Protein AF-A0A844MCK4-F1 (afdb_monomer)

Radius of gyration: 38.56 Å; Cα contacts (8 Å, |Δi|>4): 1643; chains: 1; bounding box: 99×85×117 Å

Secondary structure (DSSP, 8-state):
--HHHHHHHHHHHH-SS-SSSB-HHHHHHHHHHTT--HHHHHHHHHHH-SS-SSSB-HHHHTTTTHHHHHHHHHTS--S-------HHHHHHHHHHTT--HHHHHHHHHHHHHHHHH-SPP-SS-STTTS------HHHHHHHHTTTT--EEEETTTEEEEEEEEEETTEEEEEEEEE-TTS-EEEEEEETTSSEEEEEESSS--SS-EEEEEE-TTS-EEEEEEETTEEEEEEEES--TTHHHHHHHHHH-PBPPHHHHHHHHHHS-SS--SS-----TTSEEETTTTEEHHHHHHHHHTT--SHHHHHHHH--STTTSTTHHHHHHHTT---EEEEEEEEEEEEETTEEEEEEEESSSPPPPPPTT-EEEEEEEETTEEEEEEEEB-SPTT--S-EEEEEE--TT-HHHHHHHHT--TT--EEEEPPB-S----S-S-EEEEEEGGGGHHHHHHHHHHHHTT--S-EEEEEEESSGGG-TTHHHHHHHHHH-TTEEEEEEEGGGT----HHHHHHHS---TT-EEEEES-HHHHHHHHHHHHHTT--GGGEEE------SSTTS-----------S-TT--PPEES-SB----S-HHHHHHHHHHHHHHHTT-HHHHHHHHHHHHHHHHHHS-----HHHHHHHHHHHHHT-TT-GGGGGGGGPEEEEETT--SHHHHHHHHHHHHHHHHGGGS---EEEEE-TTTTEEE-SSBSS-B-EEE-TTS-EEE-GGGHHHHHHHHHTT---SS--TTPBPPEEEEETTSPPEEEPPPGGG--EEE---SS-GGGGGG--EEES--EE-SEEEEETTEEEE--EE---BHHIIIIIITT-TTTT--HHHHHHHHT---S-GGG-HHHHHHHHHHHHHHHHHHHTT---B-HHHHHHHHHHHHHHHHHTT-PPP--HHHHS-SSSGGGSGGGG------EESSEEEE---TT--S--TT--TT-S--

Foldseek 3Di:
DALLVLLVVQQVVQPPVPPQWHALVSQQVVCVVVVDDSVRSVVLQVLLPPVPPRTHHSCSLCPLARVVSRVVVVPFDPDDDDDDDPLVRQLVVVVVVVDDNVRSVVVSVVVVVCVVPPDDDDDDDVCVPVPDDDDPPVRVCVVCVSVVAQWDRRRSFAIKGWDWDDDVNATKIWIWGQGSVRWIKIWIAGPVRQKIKIATPPDDQPDWDWAKDADPVRWIWIFTHDVQWTGMIITGGDDPQPVVVVVSNSVRDHQFLQQSLCCNQPVHRDPDLDPPQDDQCDALAPVQSQGLVNLVVVVVVVQLDPVSSCVVRVGCVQPNLSVLVSCSSSVNNAWAWKFFPDWADLDPQKIKT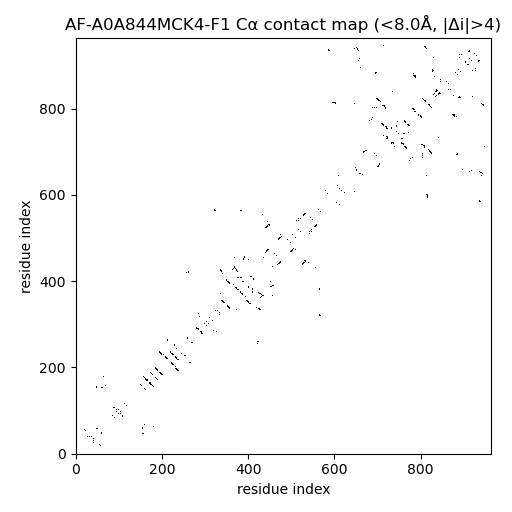WIDGDPDWADWAFQFWWKWKWWQAPNDTFIDTFTFLAATPDTPTTMGMARQDVPARVSCCCNPPDDRNTGMIMGHTDDDLGDDDLFAEEEEEEQSQCSSVNRVLNHCLVVVRQHAYEYEYEYQAPSSPSCVVVLVVSCVSHVSYYYDYANVNVPRDDALVNCLVVPADDPRYAYEYTYPPVSVVRVVVSCVSSVDDPVRYHYDDDDPPDSRRNDDDADPPPLCPVVPDQDFDFDDALFDDAQPALLVQLLSLLCSLCVVNVNNVVSVVVNVVQVVCCVVPVGDDDDPSSVLSQQLVQLCLAQLDLQNLCSNQEAEAEAQVDDDPVSVQVVVLVVLLVQCVLQSGGWYKYWYHLPFQKAWLDQWQWAFAWDQDPVRDIAAWLVHPVVNVVQVVLPDDDPDDHNGHTFFTWMDTDPDDIDTHHRPPVSWDKFFWDFPPARCSSVVRDIDTFWGKGQQKWFCHSSTITRMIITDGEALCCCLVPQCCDPSTVNCQVVQLVSVVHDPPDCVSVSSLVSSVRSSNRSVVRSVVSSHDYHYLQVSLVSSVVSCVVCVVSVHARAHDLVSNQRPHPRVVHPSNPDDGHHIRGPRHMHGHDNPPDPDDPPDDDPPDPDD

Solvent-accessible surface area (backbone atoms only — not comparable to full-atom values): 53620 Å² total; per-residue (Å²): 131,55,44,68,60,51,51,51,54,53,50,56,68,39,24,78,86,65,79,70,42,35,40,65,84,42,47,41,60,56,38,42,75,73,69,44,52,72,71,58,38,52,53,36,50,60,58,20,25,81,86,70,77,74,42,31,40,69,69,40,52,46,57,66,34,63,76,55,42,45,57,54,61,69,71,51,79,86,68,91,74,90,74,92,73,54,70,67,57,58,39,49,53,37,38,74,71,71,36,53,68,72,58,32,52,52,51,50,52,47,53,53,49,40,74,75,68,48,80,84,86,82,77,88,57,74,73,70,68,72,76,63,90,82,60,54,74,68,48,47,46,65,74,44,47,70,80,75,42,62,64,45,81,41,41,66,60,30,41,38,34,63,44,81,51,68,52,98,85,37,62,19,44,37,38,37,39,41,30,60,86,76,48,37,39,42,36,38,34,31,76,85,57,45,39,40,38,39,35,48,74,81,60,86,74,91,79,54,53,76,47,61,25,73,50,96,89,71,31,36,38,38,42,31,24,49,92,47,21,56,50,31,42,38,37,38,44,90,62,85,54,52,62,59,54,52,48,49,45,72,66,66,53,61,53,54,56,37,39,55,41,39,23,47,76,72,61,33,73,68,86,71,78,85,77,77,69,59,59,53,84,32,69,45,20,87,86,60,63,41,22,41,35,56,54,48,54,41,38,77,73,72,44,80,47,68,70,60,47,27,75,76,54,49,41,41,77,79,76,45,43,30,39,65,56,50,30,45,76,64,69,66,48,62,64,40,53,28,42,50,77,46,79,44,80,61,55,88,52,29,35,37,40,30,36,33,53,75,90,55,82,61,65,60,38,61,28,31,19,24,29,42,39,33,36,60,57,96,89,37,83,46,45,40,80,46,43,26,37,44,42,40,68,45,60,81,55,51,30,34,66,45,62,46,40,96,86,35,74,60,43,34,39,54,71,76,67,54,51,61,49,43,55,35,30,30,34,64,62,41,77,85,53,53,77,80,70,82,48,34,35,42,34,42,20,27,61,77,31,39,33,36,54,50,2,36,52,47,28,37,59,75,68,68,54,76,51,44,36,36,38,43,38,37,27,64,44,76,78,63,51,67,59,50,73,56,52,56,51,52,31,74,76,34,83,41,41,47,74,47,84,22,32,40,75,81,71,51,62,87,48,46,70,52,38,35,71,76,58,60,61,52,103,62,48,35,37,38,38,27,24,53,61,75,54,45,54,51,49,50,54,22,40,49,75,30,63,42,56,72,93,36,52,48,69,52,89,61,73,90,80,48,62,60,50,59,67,85,84,72,74,87,68,66,82,54,52,64,65,88,83,76,74,75,53,74,52,95,59,71,46,69,69,84,70,87,45,40,66,64,35,30,51,51,41,46,49,50,55,23,48,76,70,72,38,59,81,55,33,61,64,52,47,53,54,43,50,52,36,29,74,75,70,74,45,74,81,76,51,71,67,57,48,47,50,42,57,30,46,10,44,58,39,34,29,60,54,50,70,38,60,52,27,86,69,52,41,72,41,89,40,51,83,58,86,47,66,67,58,48,50,55,52,50,52,53,44,46,46,60,27,33,48,88,29,59,53,38,34,32,35,41,37,35,29,55,86,51,53,55,42,44,72,40,59,38,68,68,46,44,29,14,43,80,42,98,88,71,49,67,46,27,29,53,81,27,30,69,61,36,53,50,43,44,72,74,67,53,84,70,99,72,87,55,62,74,38,74,46,56,47,38,34,28,52,57,92,50,82,69,45,76,42,78,69,65,69,93,61,60,57,63,42,65,34,37,36,102,86,40,77,70,45,44,77,68,69,45,64,46,69,58,59,51,30,41,29,35,34,29,39,39,43,44,53,42,58,25,38,33,39,32,33,48,60,42,44,33,52,59,46,23,58,37,49,36,38,32,81,72,34,55,41,41,40,67,60,45,22,58,78,70,68,48,63,76,88,48,78,88,68,41,37,64,60,54,28,44,50,53,41,31,48,15,46,49,49,22,31,56,75,66,55,30,54,66,38,50,62,57,62,41,35,50,46,30,50,52,37,49,51,56,36,45,75,49,68,40,87,71,47,21,37,62,82,57,57,42,53,96,65,69,36,87,82,29,77,53,58,85,58,88,47,57,74,54,45,40,55,31,23,71,19,37,60,79,65,86,87,62,84,75,87,71,82,86,68,73,89,87,61,87,83,130

pLDDT: mean 80.57, std 17.82, range [22.12, 98.69]

Mean predicted aligned error: 19.84 Å

Structure (mmCIF, N/CA/C/O backbone):
data_AF-A0A844MCK4-F1
#
_entry.id   AF-A0A844MCK4-F1
#
loop_
_atom_site.group_PDB
_atom_site.id
_atom_site.type_symbol
_atom_site.label_atom_id
_atom_site.label_alt_id
_atom_site.label_comp_id
_atom_site.label_asym_id
_atom_site.label_entity_id
_atom_site.label_seq_id
_atom_site.pdbx_PDB_ins_code
_atom_site.Cartn_x
_atom_site.Cartn_y
_atom_site.Cartn_z
_atom_site.occupancy
_atom_site.B_iso_or_equiv
_atom_site.auth_seq_id
_atom_site.auth_comp_id
_atom_site.auth_asym_id
_atom_site.auth_atom_id
_atom_site.pdbx_PDB_model_num
ATOM 1 N N . MET A 1 1 ? 51.499 27.190 49.658 1.00 63.44 1 MET A N 1
ATOM 2 C CA . MET A 1 1 ? 51.942 26.399 48.491 1.00 63.44 1 MET A CA 1
ATOM 3 C C . MET A 1 1 ? 51.775 27.274 47.259 1.00 63.44 1 MET A C 1
ATOM 5 O O . MET A 1 1 ? 50.725 27.896 47.158 1.00 63.44 1 MET A O 1
ATOM 9 N N . ASN A 1 2 ? 52.789 27.421 46.400 1.00 70.19 2 ASN A N 1
ATOM 10 C CA . ASN A 1 2 ? 52.636 28.181 45.146 1.00 70.19 2 ASN A CA 1
ATOM 11 C C . ASN A 1 2 ? 52.015 27.294 44.039 1.00 70.19 2 ASN A C 1
ATOM 13 O O . ASN A 1 2 ? 51.990 26.071 44.185 1.00 70.19 2 ASN A O 1
ATOM 17 N N . ALA A 1 3 ? 51.492 27.885 42.956 1.00 74.00 3 ALA A N 1
ATOM 18 C CA . ALA A 1 3 ? 50.777 27.135 41.914 1.00 74.00 3 ALA A CA 1
ATOM 19 C C . ALA A 1 3 ? 51.604 26.016 41.278 1.00 74.00 3 ALA A C 1
ATOM 21 O O . ALA A 1 3 ? 51.108 24.902 41.124 1.00 74.00 3 ALA A O 1
ATOM 22 N N . ARG A 1 4 ? 52.876 26.289 40.969 1.00 80.44 4 ARG A N 1
ATOM 23 C CA . ARG A 1 4 ? 53.763 25.300 40.351 1.00 80.44 4 ARG A CA 1
ATOM 24 C C . ARG A 1 4 ? 54.055 24.134 41.294 1.00 80.44 4 ARG A C 1
ATOM 26 O O . ARG A 1 4 ? 54.036 22.996 40.858 1.00 80.44 4 ARG A O 1
ATOM 33 N N . GLN A 1 5 ? 54.233 24.389 42.593 1.00 79.56 5 GLN A N 1
ATOM 34 C CA . GLN A 1 5 ? 54.377 23.337 43.608 1.00 79.56 5 GLN A CA 1
ATOM 35 C C . GLN A 1 5 ? 53.115 22.480 43.725 1.00 79.56 5 GLN A C 1
ATOM 37 O O . GLN A 1 5 ? 53.225 21.263 43.809 1.00 79.56 5 GLN A O 1
ATOM 42 N N . PHE A 1 6 ? 51.925 23.089 43.713 1.00 82.44 6 PHE A N 1
ATOM 43 C CA . PHE A 1 6 ? 50.670 22.335 43.737 1.00 82.44 6 PHE A CA 1
ATOM 44 C C . PHE A 1 6 ? 50.507 21.459 42.493 1.00 82.44 6 PHE A C 1
ATOM 46 O O . PHE A 1 6 ? 50.196 20.276 42.611 1.00 82.44 6 PHE A O 1
ATOM 53 N N . ALA A 1 7 ? 50.759 22.026 41.311 1.00 83.38 7 ALA A N 1
ATOM 54 C CA . ALA A 1 7 ? 50.686 21.296 40.055 1.00 83.38 7 ALA A CA 1
ATOM 55 C C . ALA A 1 7 ? 51.717 20.166 39.993 1.00 83.38 7 ALA A C 1
ATOM 57 O O . ALA A 1 7 ? 51.376 19.068 39.572 1.00 83.38 7 ALA A O 1
ATOM 58 N N . GLN A 1 8 ? 52.940 20.394 40.480 1.00 85.38 8 GLN A N 1
ATOM 59 C CA . GLN A 1 8 ? 53.979 19.366 40.550 1.00 85.38 8 GLN A CA 1
ATOM 60 C C . GLN A 1 8 ? 53.566 18.208 41.459 1.00 85.38 8 GLN A C 1
ATOM 62 O O . GLN A 1 8 ? 53.762 17.053 41.102 1.00 85.38 8 GLN A O 1
ATOM 67 N N . LEU A 1 9 ? 52.975 18.508 42.618 1.00 82.75 9 LEU A N 1
ATOM 68 C CA . LEU A 1 9 ? 52.484 17.490 43.544 1.00 82.75 9 LEU A CA 1
ATOM 69 C C . LEU A 1 9 ? 51.310 16.700 42.951 1.00 82.75 9 LEU A C 1
ATOM 71 O O . LEU A 1 9 ? 51.235 15.492 43.146 1.00 82.75 9 LEU A O 1
ATOM 75 N N . ARG A 1 10 ? 50.415 17.358 42.203 1.00 84.81 10 ARG A N 1
ATOM 76 C CA . ARG A 1 10 ? 49.338 16.685 41.459 1.00 84.81 10 ARG A CA 1
ATOM 77 C C . ARG A 1 10 ? 49.879 15.807 40.334 1.00 84.81 10 ARG A C 1
ATOM 79 O O . ARG A 1 10 ? 49.448 14.670 40.230 1.00 84.81 10 ARG A O 1
ATOM 86 N N . PHE A 1 11 ? 50.839 16.300 39.555 1.00 86.81 11 PHE A N 1
ATOM 87 C CA . PHE A 1 11 ? 51.502 15.535 38.500 1.00 86.81 11 PHE A CA 1
ATOM 88 C C . PHE A 1 11 ? 52.180 14.282 39.066 1.00 86.81 11 PHE A C 1
ATOM 90 O O . PHE A 1 11 ? 51.922 13.179 38.610 1.00 86.81 11 PHE A O 1
ATOM 97 N N . GLN A 1 12 ? 52.955 14.431 40.143 1.00 84.19 12 GLN A N 1
ATOM 98 C CA . GLN A 1 12 ? 53.623 13.316 40.827 1.00 84.19 12 GLN A CA 1
ATOM 99 C C . GLN A 1 12 ? 52.661 12.318 41.481 1.00 84.19 12 GLN A C 1
ATOM 101 O O . GLN A 1 12 ? 53.048 11.183 41.733 1.00 84.19 12 GLN A O 1
ATOM 106 N N . ALA A 1 13 ? 51.443 12.740 41.826 1.00 81.50 13 ALA A N 1
ATOM 107 C CA . ALA A 1 13 ? 50.424 11.835 42.348 1.00 81.50 13 ALA A CA 1
ATOM 108 C C . ALA A 1 13 ? 49.783 10.979 41.242 1.00 81.50 13 ALA A C 1
ATOM 110 O O . ALA A 1 13 ? 49.217 9.935 41.555 1.00 81.50 13 ALA A O 1
ATOM 111 N N . LEU A 1 14 ? 49.855 11.431 39.986 1.00 83.38 14 LEU A N 1
ATOM 112 C CA . LEU A 1 14 ? 49.343 10.725 38.812 1.00 83.38 14 LEU A CA 1
ATOM 113 C C . LEU A 1 14 ? 50.411 9.851 38.150 1.00 83.38 14 LEU A C 1
ATOM 115 O O . LEU A 1 14 ? 50.079 8.765 37.705 1.00 83.38 14 LEU A O 1
ATOM 119 N N . ASP A 1 15 ? 51.666 10.299 38.139 1.00 87.19 15 ASP A N 1
ATOM 120 C CA . ASP A 1 15 ? 52.849 9.545 37.699 1.00 87.19 15 ASP A CA 1
ATOM 121 C C . ASP A 1 15 ? 53.188 8.446 38.732 1.00 87.19 15 ASP A C 1
ATOM 123 O O . ASP A 1 15 ? 53.994 8.629 39.657 1.00 87.19 15 ASP A O 1
ATOM 127 N N . LEU A 1 16 ? 52.474 7.320 38.638 1.00 82.62 16 LEU A N 1
ATOM 128 C CA . LEU A 1 16 ? 52.528 6.204 39.582 1.00 82.62 16 LEU A CA 1
ATOM 129 C C . LEU A 1 16 ? 53.848 5.442 39.461 1.00 82.62 16 LEU A C 1
ATOM 131 O O . LEU A 1 16 ? 54.379 4.969 40.477 1.00 82.62 16 LEU A O 1
ATOM 135 N N . ASP A 1 17 ? 54.371 5.311 38.244 1.00 85.25 17 ASP A N 1
ATOM 136 C CA . ASP A 1 17 ? 55.620 4.603 37.970 1.00 85.25 17 ASP A CA 1
ATOM 137 C C . ASP A 1 17 ? 56.872 5.493 38.086 1.00 85.25 17 ASP A C 1
ATOM 139 O O . ASP A 1 17 ? 57.994 4.976 38.177 1.00 85.25 17 ASP A O 1
ATOM 143 N N . ARG A 1 18 ? 56.677 6.812 38.232 1.00 84.50 18 ARG A N 1
ATOM 144 C CA . ARG A 1 18 ? 57.714 7.849 38.353 1.00 84.50 18 ARG A CA 1
ATOM 145 C C . ARG A 1 18 ? 58.576 7.980 37.102 1.00 84.50 18 ARG A C 1
ATOM 147 O O . ARG A 1 18 ? 59.763 8.321 37.208 1.00 84.50 18 ARG A O 1
ATOM 154 N N . SER A 1 19 ? 58.012 7.692 35.938 1.00 86.06 19 SER A N 1
ATOM 155 C CA . SER A 1 19 ? 58.661 7.853 34.639 1.00 86.06 19 SER A CA 1
ATOM 156 C C . SER A 1 19 ? 58.881 9.323 34.271 1.00 86.06 19 SER A C 1
ATOM 158 O O . SER A 1 19 ? 59.739 9.622 33.434 1.00 86.06 19 SER A O 1
ATOM 160 N N . GLY A 1 20 ? 58.183 10.253 34.931 1.00 86.62 20 GLY A N 1
ATOM 161 C CA . GLY A 1 20 ? 58.229 11.684 34.639 1.00 86.62 20 GLY A CA 1
ATOM 162 C C . GLY A 1 20 ? 57.305 12.106 33.497 1.00 86.62 20 GLY A C 1
ATOM 163 O O . GLY A 1 20 ? 57.340 13.274 33.108 1.00 86.62 20 GLY A O 1
ATOM 164 N N . CYS A 1 21 ? 56.496 11.184 32.983 1.00 89.25 21 CYS A N 1
ATOM 165 C CA . CYS A 1 21 ? 55.412 11.410 32.033 1.00 89.25 21 CYS A CA 1
ATOM 166 C C . CYS A 1 21 ? 54.172 10.677 32.560 1.00 89.25 21 CYS A C 1
ATOM 168 O O . CYS A 1 21 ? 54.317 9.698 33.274 1.00 89.25 21 CYS A O 1
ATOM 170 N N . ILE A 1 22 ? 52.971 11.141 32.225 1.00 89.00 22 ILE A N 1
ATOM 171 C CA . ILE A 1 22 ? 51.726 10.458 32.589 1.00 89.00 22 ILE A CA 1
ATOM 172 C C . ILE A 1 22 ? 51.227 9.699 31.365 1.00 89.00 22 ILE A C 1
ATOM 174 O O . ILE A 1 22 ? 50.930 10.313 30.333 1.00 89.00 22 ILE A O 1
ATOM 178 N N . ASP A 1 23 ? 51.114 8.381 31.471 1.00 87.94 23 ASP A N 1
ATOM 179 C CA . ASP A 1 23 ? 50.554 7.551 30.406 1.00 87.94 23 ASP A CA 1
ATOM 180 C C . ASP A 1 23 ? 49.027 7.361 30.529 1.00 87.94 23 ASP A C 1
ATOM 182 O O . ASP A 1 23 ? 48.354 7.838 31.452 1.00 87.94 23 ASP A O 1
ATOM 186 N N . ALA A 1 24 ? 48.438 6.664 29.553 1.00 85.19 24 ALA A N 1
ATOM 187 C CA . ALA A 1 24 ? 47.007 6.386 29.565 1.00 85.19 24 ALA A CA 1
ATOM 188 C C . ALA A 1 24 ? 46.578 5.533 30.772 1.00 85.19 24 ALA A C 1
ATOM 190 O O . ALA A 1 24 ? 45.498 5.768 31.311 1.00 85.19 24 ALA A O 1
ATOM 191 N N . ALA A 1 25 ? 47.384 4.556 31.196 1.00 83.06 25 ALA A N 1
ATOM 192 C CA . ALA A 1 25 ? 47.069 3.671 32.317 1.00 83.06 25 ALA A CA 1
ATOM 193 C C . ALA A 1 25 ? 47.100 4.409 33.664 1.00 83.06 25 ALA A C 1
ATOM 195 O O . ALA A 1 25 ? 46.375 4.027 34.584 1.00 83.06 25 ALA A O 1
ATOM 196 N N . GLU A 1 26 ? 47.885 5.477 33.756 1.00 86.06 26 GLU A N 1
ATOM 197 C CA . GLU A 1 26 ? 48.001 6.354 34.917 1.00 86.06 26 GLU A CA 1
ATOM 198 C C . GLU A 1 26 ? 46.893 7.413 34.981 1.00 86.06 26 GLU A C 1
ATOM 200 O O . GLU A 1 26 ? 46.287 7.621 36.036 1.00 86.06 26 GLU A O 1
ATOM 205 N N . LEU A 1 27 ? 46.560 8.056 33.855 1.00 83.50 27 LEU A N 1
ATOM 206 C CA . LEU A 1 27 ? 45.554 9.125 33.842 1.00 83.50 27 LEU A CA 1
ATOM 207 C C . LEU A 1 27 ? 44.109 8.609 33.817 1.00 83.50 27 LEU A C 1
ATOM 209 O O . LEU A 1 27 ? 43.220 9.253 34.383 1.00 83.50 27 LEU A O 1
ATOM 213 N N . LEU A 1 28 ? 43.845 7.472 33.160 1.00 79.25 28 LEU A N 1
ATOM 214 C CA . LEU A 1 28 ? 42.491 6.917 33.023 1.00 79.25 28 LEU A CA 1
ATOM 215 C C . LEU A 1 28 ? 41.800 6.720 34.380 1.00 79.25 28 LEU A C 1
ATOM 217 O O . LEU A 1 28 ? 40.703 7.254 34.542 1.00 79.25 28 LEU A O 1
ATOM 221 N N . PRO A 1 29 ? 42.400 6.023 35.366 1.00 77.69 29 PRO A N 1
ATOM 222 C CA . PRO A 1 29 ? 41.779 5.834 36.675 1.00 77.69 29 PRO A CA 1
ATOM 223 C C . PRO A 1 29 ? 41.423 7.157 37.357 1.00 77.69 29 PRO A C 1
ATOM 225 O O . PRO A 1 29 ? 40.321 7.298 37.876 1.00 77.69 29 PRO A O 1
ATOM 228 N N . TYR A 1 30 ? 42.305 8.158 37.282 1.00 81.12 30 TYR A N 1
ATOM 229 C CA . TYR A 1 30 ? 42.057 9.477 37.861 1.00 81.12 30 TYR A CA 1
ATOM 230 C C . TYR A 1 30 ? 40.859 10.190 37.226 1.00 81.12 30 TYR A C 1
ATOM 232 O O . TYR A 1 30 ? 40.024 10.760 37.927 1.00 81.12 30 TYR A O 1
ATOM 240 N N . LEU A 1 31 ? 40.747 10.154 35.898 1.00 77.06 31 LEU A N 1
ATOM 241 C CA . LEU A 1 31 ? 39.616 10.764 35.200 1.00 77.06 31 LEU A CA 1
ATOM 242 C C . LEU A 1 31 ? 38.311 10.008 35.485 1.00 77.06 31 LEU A C 1
ATOM 244 O O . LEU A 1 31 ? 37.279 10.645 35.704 1.00 77.06 31 LEU A O 1
ATOM 248 N N . LEU A 1 32 ? 38.353 8.676 35.558 1.00 66.50 32 LEU A N 1
ATOM 249 C CA . LEU A 1 32 ? 37.201 7.857 35.946 1.00 66.50 32 LEU A CA 1
ATOM 250 C C . LEU A 1 32 ? 36.732 8.172 37.377 1.00 66.50 32 LEU A C 1
ATOM 252 O O . LEU A 1 32 ? 35.530 8.332 37.596 1.00 66.50 32 LEU A O 1
ATOM 256 N N . ASP A 1 33 ? 37.657 8.349 38.324 1.00 65.50 33 ASP A N 1
ATOM 257 C CA . ASP A 1 33 ? 37.354 8.739 39.711 1.00 65.50 33 ASP A CA 1
ATOM 258 C C . ASP A 1 33 ? 36.706 10.130 39.800 1.00 65.50 33 ASP A C 1
ATOM 260 O O . ASP A 1 33 ? 35.833 10.373 40.636 1.00 65.50 33 ASP A O 1
ATOM 264 N N . LEU A 1 34 ? 37.067 11.043 38.894 1.00 62.84 34 LEU A N 1
ATOM 265 C CA . LEU A 1 34 ? 36.413 12.349 38.749 1.00 62.84 34 LEU A CA 1
ATOM 266 C C . LEU A 1 34 ? 35.061 12.281 38.016 1.00 62.84 34 LEU A C 1
ATOM 268 O O . LEU A 1 34 ? 34.398 13.308 37.842 1.00 62.84 34 LEU A O 1
ATOM 272 N N . GLY A 1 35 ? 34.628 11.084 37.615 1.00 56.97 35 GLY A N 1
ATOM 273 C CA . GLY A 1 35 ? 33.343 10.824 36.972 1.00 56.97 35 GLY A CA 1
ATOM 274 C C . GLY A 1 35 ? 33.342 10.979 35.450 1.00 56.97 35 GLY A C 1
ATOM 275 O O . GLY A 1 35 ? 32.261 11.061 34.863 1.00 56.97 35 GLY A O 1
ATOM 276 N N . TYR A 1 36 ? 34.511 11.030 34.805 1.00 63.94 36 TYR A N 1
ATOM 277 C CA . TYR A 1 36 ? 34.618 10.942 33.345 1.00 63.94 36 TYR A CA 1
ATOM 278 C C . TYR A 1 36 ? 34.457 9.490 32.885 1.00 63.94 36 TYR A C 1
ATOM 280 O O . TYR A 1 36 ? 34.676 8.555 33.648 1.00 63.94 36 TYR A O 1
ATOM 288 N N . SER A 1 37 ? 34.050 9.280 31.634 1.00 62.41 37 SER A N 1
ATOM 289 C CA . SER A 1 37 ? 34.012 7.942 31.033 1.00 62.41 37 SER A CA 1
ATOM 290 C C . SER A 1 37 ? 35.331 7.597 30.328 1.00 62.41 37 SER A C 1
ATOM 292 O O . SER A 1 37 ? 36.200 8.454 30.160 1.00 62.41 37 SER A O 1
ATOM 294 N N . TYR A 1 38 ? 35.468 6.347 29.877 1.00 69.69 38 TYR A N 1
ATOM 295 C CA . TYR A 1 38 ? 36.666 5.875 29.179 1.00 69.69 38 TYR A CA 1
ATOM 296 C C . TYR A 1 38 ? 36.974 6.684 27.902 1.00 69.69 38 TYR A C 1
ATOM 298 O O . TYR A 1 38 ? 38.104 7.138 27.732 1.00 69.69 38 TYR A O 1
ATOM 306 N N . ASP A 1 39 ? 35.981 6.947 27.042 1.00 64.75 39 ASP A N 1
ATOM 307 C CA . ASP A 1 39 ? 36.217 7.692 25.788 1.00 64.75 39 ASP A CA 1
ATOM 308 C C . ASP A 1 39 ? 36.525 9.175 26.047 1.00 64.75 39 ASP A C 1
ATOM 310 O O . ASP A 1 39 ? 37.334 9.791 25.345 1.00 64.75 39 ASP A O 1
ATOM 314 N N . ASP A 1 40 ? 35.903 9.759 27.080 1.00 66.88 40 ASP A N 1
ATOM 315 C CA . ASP A 1 40 ? 36.180 11.145 27.467 1.00 66.88 40 ASP A CA 1
ATOM 316 C C . ASP A 1 40 ? 37.630 11.270 27.946 1.00 66.88 40 ASP A C 1
ATOM 318 O O . ASP A 1 40 ? 38.325 12.218 27.582 1.00 66.88 40 ASP A O 1
ATOM 322 N N . ALA A 1 41 ? 38.102 10.284 28.713 1.00 76.50 41 ALA A N 1
ATOM 323 C CA . ALA A 1 41 ? 39.477 10.212 29.176 1.00 76.50 41 ALA A CA 1
ATOM 324 C C . ALA A 1 41 ? 40.474 10.034 28.021 1.00 76.50 41 ALA A C 1
ATOM 326 O O . ALA A 1 41 ? 41.491 10.725 27.997 1.00 76.50 41 ALA A O 1
ATOM 327 N N . GLN A 1 42 ? 40.164 9.202 27.020 1.00 77.81 42 GLN A N 1
ATOM 328 C CA . GLN A 1 42 ? 40.984 9.085 25.805 1.00 77.81 42 GLN A CA 1
ATOM 329 C C . GLN A 1 42 ? 41.060 10.395 25.013 1.00 77.81 42 GLN A C 1
ATOM 331 O O . GLN A 1 42 ? 42.131 10.776 24.545 1.00 77.81 42 GLN A O 1
ATOM 336 N N . THR A 1 43 ? 39.947 11.120 24.900 1.00 77.06 43 THR A N 1
ATOM 337 C CA . THR A 1 43 ? 39.925 12.430 24.233 1.00 77.06 43 THR A CA 1
ATOM 338 C C . THR A 1 43 ? 40.780 13.448 24.989 1.00 77.06 43 THR A C 1
ATOM 340 O O . THR A 1 43 ? 41.508 14.226 24.381 1.00 77.06 43 THR A O 1
ATOM 343 N N . ILE A 1 44 ? 40.697 13.456 26.322 1.00 80.25 44 ILE A N 1
ATOM 344 C CA . ILE A 1 44 ? 41.498 14.337 27.183 1.00 80.25 44 ILE A CA 1
ATOM 345 C C . ILE A 1 44 ? 42.990 14.020 27.042 1.00 80.25 44 ILE A C 1
ATOM 347 O O . ILE A 1 44 ? 43.786 14.946 26.908 1.00 80.25 44 ILE A O 1
ATOM 351 N N . LEU A 1 45 ? 43.353 12.734 27.004 1.00 83.19 45 LEU A N 1
ATOM 352 C CA . LEU A 1 45 ? 44.721 12.279 26.749 1.00 83.19 45 LEU A CA 1
ATOM 353 C C . LEU A 1 45 ? 45.257 12.835 25.422 1.00 83.19 45 LEU A C 1
ATOM 355 O O . LEU A 1 45 ? 46.286 13.500 25.417 1.00 83.19 45 LEU A O 1
ATOM 359 N N . GLN A 1 46 ? 44.517 12.657 24.323 1.00 82.12 46 GLN A N 1
ATOM 360 C CA . GLN A 1 46 ? 44.904 13.165 22.997 1.00 82.12 46 GLN A CA 1
ATOM 361 C C . GLN A 1 46 ? 45.002 14.696 22.928 1.00 82.12 46 GLN A C 1
ATOM 363 O O . GLN A 1 46 ? 45.771 15.230 22.141 1.00 82.12 46 GLN A O 1
ATOM 368 N N . GLN A 1 47 ? 44.189 15.418 23.703 1.00 81.56 47 GLN A N 1
ATOM 369 C CA . GLN A 1 47 ? 44.225 16.885 23.744 1.00 81.56 47 GLN A CA 1
ATOM 370 C C . GLN A 1 47 ? 45.411 17.423 24.546 1.00 81.56 47 GLN A C 1
ATOM 372 O O . GLN A 1 47 ? 45.888 18.527 24.275 1.00 81.56 47 GLN A O 1
ATOM 377 N N . ALA A 1 48 ? 45.823 16.685 25.573 1.00 83.88 48 ALA A N 1
ATOM 378 C CA . ALA A 1 48 ? 46.926 17.058 26.440 1.00 83.88 48 ALA A CA 1
ATOM 379 C C . ALA A 1 48 ? 48.290 16.717 25.821 1.00 83.88 48 ALA A C 1
ATOM 381 O O . ALA A 1 48 ? 49.207 17.516 25.979 1.00 83.88 48 ALA A O 1
ATOM 382 N N . ASP A 1 49 ? 48.387 15.603 25.091 1.00 87.69 49 ASP A N 1
ATOM 383 C CA . ASP A 1 49 ? 49.565 15.197 24.313 1.00 87.69 49 ASP A CA 1
ATOM 384 C C . ASP A 1 49 ? 49.684 16.044 23.035 1.00 87.69 49 ASP A C 1
ATOM 386 O O . ASP A 1 49 ? 49.011 15.812 22.026 1.00 87.69 49 ASP A O 1
ATOM 390 N N . ARG A 1 50 ? 50.502 17.094 23.085 1.00 82.38 50 ARG A N 1
ATOM 391 C CA . ARG A 1 50 ? 50.611 18.076 21.995 1.00 82.38 50 ARG A CA 1
ATOM 392 C C . ARG A 1 50 ? 51.680 17.717 20.986 1.00 82.38 50 ARG A C 1
ATOM 394 O O . ARG A 1 50 ? 51.624 18.219 19.858 1.00 82.38 50 ARG A O 1
ATOM 401 N N . ASP A 1 51 ? 52.669 16.938 21.396 1.00 86.19 51 ASP A N 1
ATOM 402 C CA . ASP A 1 51 ? 53.754 16.492 20.534 1.00 86.19 51 ASP A CA 1
ATOM 403 C C . ASP A 1 51 ? 53.489 15.121 19.887 1.00 86.19 51 ASP A C 1
ATOM 405 O O . ASP A 1 51 ? 54.206 14.737 18.957 1.00 86.19 51 ASP A O 1
ATOM 409 N N . GLY A 1 52 ? 52.405 14.447 20.284 1.00 82.25 52 GLY A N 1
ATOM 410 C CA . GLY A 1 52 ? 51.969 13.159 19.753 1.00 82.25 52 GLY A CA 1
ATOM 411 C C . GLY A 1 52 ? 52.820 11.996 20.260 1.00 82.25 52 GLY A C 1
ATOM 412 O O . GLY A 1 52 ? 52.925 10.974 19.572 1.00 82.25 52 GLY A O 1
ATOM 413 N N . SER A 1 53 ? 53.481 12.160 21.406 1.00 86.00 53 SER A N 1
ATOM 414 C CA . SER A 1 53 ? 54.361 11.158 22.012 1.00 86.00 53 SER A CA 1
ATOM 415 C C . SER A 1 53 ? 53.606 9.965 22.605 1.00 86.00 53 SER A C 1
ATOM 417 O O . SER A 1 53 ? 54.203 8.904 22.811 1.00 86.00 53 SER A O 1
ATOM 419 N N . GLY A 1 54 ? 52.300 10.099 22.840 1.00 83.25 54 GLY A N 1
ATOM 420 C CA . GLY A 1 54 ? 51.450 9.119 23.512 1.00 83.25 54 GLY A CA 1
ATOM 421 C C . GLY A 1 54 ? 51.487 9.205 25.041 1.00 83.25 54 GLY A C 1
ATOM 422 O O . GLY A 1 54 ? 50.885 8.356 25.703 1.00 83.25 54 GLY A O 1
ATOM 423 N N . THR A 1 55 ? 52.175 10.200 25.604 1.00 88.44 55 THR A N 1
ATOM 424 C CA . THR A 1 55 ? 52.322 10.451 27.048 1.00 88.44 55 THR A CA 1
ATOM 425 C C . THR A 1 55 ? 52.222 11.948 27.335 1.00 88.44 55 THR A C 1
ATOM 427 O O . THR A 1 55 ? 52.432 12.738 26.429 1.00 88.44 55 THR A O 1
ATOM 430 N N . ILE A 1 56 ? 51.915 12.350 28.572 1.00 89.88 56 ILE A N 1
ATOM 431 C CA . ILE A 1 56 ? 51.796 13.769 28.953 1.00 89.88 56 ILE A CA 1
ATOM 432 C C . ILE A 1 56 ? 52.949 14.161 29.874 1.00 89.88 56 ILE A C 1
ATOM 434 O O . ILE A 1 56 ? 53.041 13.658 30.999 1.00 89.88 56 ILE A O 1
ATOM 438 N N . ASP A 1 57 ? 53.801 15.088 29.447 1.00 91.56 57 ASP A N 1
ATOM 439 C CA . ASP A 1 57 ? 54.854 15.633 30.309 1.00 91.56 57 ASP A CA 1
ATOM 440 C C . ASP A 1 57 ? 54.338 16.733 31.265 1.00 91.56 57 ASP A C 1
ATOM 442 O O . ASP A 1 57 ? 53.182 17.163 31.225 1.00 91.56 57 ASP A O 1
ATOM 446 N N . PHE A 1 58 ? 55.188 17.196 32.188 1.00 89.81 58 PHE A N 1
ATOM 447 C CA . PHE A 1 58 ? 54.781 18.215 33.162 1.00 89.81 58 PHE A CA 1
ATOM 448 C C . PHE A 1 58 ? 54.409 19.565 32.525 1.00 89.81 58 PHE A C 1
ATOM 450 O O . PHE A 1 58 ? 53.523 20.251 33.038 1.00 89.81 58 PHE A O 1
ATOM 457 N N . GLU A 1 59 ? 55.074 19.971 31.444 1.00 88.38 59 GLU A N 1
ATOM 458 C CA . GLU A 1 59 ? 54.814 21.251 30.778 1.00 88.38 59 GLU A CA 1
ATOM 459 C C . GLU A 1 59 ? 53.517 21.191 29.955 1.00 88.38 59 GLU A C 1
ATOM 461 O O . GLU A 1 59 ? 52.763 22.169 29.922 1.00 88.38 59 GLU A O 1
ATOM 466 N N . GLU A 1 60 ? 53.199 20.037 29.369 1.00 88.00 60 GLU A N 1
ATOM 467 C CA . GLU A 1 60 ? 51.902 19.733 28.760 1.00 88.00 60 GLU A CA 1
ATOM 468 C C . GLU A 1 60 ? 50.779 19.694 29.804 1.00 88.00 60 GLU A C 1
ATOM 470 O O . GLU A 1 60 ? 49.722 20.303 29.611 1.00 88.00 60 GLU A O 1
ATOM 475 N N . PHE A 1 61 ? 51.031 19.076 30.963 1.00 87.25 61 PHE A N 1
ATOM 476 C CA . PHE A 1 61 ? 50.079 18.970 32.073 1.00 87.25 61 PHE A CA 1
ATOM 477 C C . PHE A 1 61 ? 49.602 20.335 32.594 1.00 87.25 61 PHE A C 1
ATOM 479 O O . PHE A 1 61 ? 48.428 20.498 32.940 1.00 87.25 61 PHE A O 1
ATOM 486 N N . ILE A 1 62 ? 50.492 21.332 32.648 1.00 85.94 62 ILE A N 1
ATOM 487 C CA . ILE A 1 62 ? 50.180 22.685 33.146 1.00 85.94 62 ILE A CA 1
ATOM 488 C C . ILE A 1 62 ? 49.936 23.715 32.040 1.00 85.94 62 ILE A C 1
ATOM 490 O O . ILE A 1 62 ? 49.751 24.901 32.345 1.00 85.94 62 ILE A O 1
ATOM 494 N N . HIS A 1 63 ? 49.957 23.301 30.771 1.00 83.88 63 HIS A N 1
ATOM 495 C CA . HIS A 1 63 ? 49.980 24.217 29.639 1.00 83.88 63 HIS A CA 1
ATOM 496 C C . HIS A 1 63 ? 48.832 25.239 29.689 1.00 83.88 63 HIS A C 1
ATOM 498 O O . HIS A 1 63 ? 47.654 24.892 29.634 1.00 83.88 63 HIS A O 1
ATOM 504 N N . GLY A 1 64 ? 49.179 26.528 29.763 1.00 77.31 64 GLY A N 1
ATOM 505 C CA . GLY A 1 64 ? 48.210 27.629 29.767 1.00 77.31 64 GLY A CA 1
ATOM 506 C C . GLY A 1 64 ? 47.424 27.819 31.073 1.00 77.31 64 GLY A C 1
ATOM 507 O O . GLY A 1 64 ? 46.498 28.625 31.083 1.00 77.31 64 GLY A O 1
ATOM 508 N N . LEU A 1 65 ? 47.776 27.123 32.166 1.00 80.75 65 LEU A N 1
ATOM 509 C CA . LEU A 1 65 ? 47.042 27.152 33.446 1.00 80.75 65 LEU A CA 1
ATOM 510 C C . LEU A 1 65 ? 47.799 27.825 34.605 1.00 80.75 65 LEU A C 1
ATOM 512 O O . LEU A 1 65 ? 47.220 28.045 35.670 1.00 80.75 65 LEU A O 1
ATOM 516 N N . GLU A 1 66 ? 49.081 28.167 34.436 1.00 74.88 66 GLU A N 1
ATOM 517 C CA . GLU A 1 66 ? 49.954 28.624 35.535 1.00 74.88 66 GLU A CA 1
ATOM 518 C C . GLU A 1 66 ? 49.464 29.931 36.199 1.00 74.88 66 GLU A C 1
ATOM 520 O O . GLU A 1 66 ? 49.396 30.025 37.429 1.00 74.88 66 GLU A O 1
ATOM 525 N N . GLU A 1 67 ? 49.041 30.931 35.418 1.00 71.50 67 GLU A N 1
ATOM 526 C CA . GLU A 1 67 ? 48.476 32.183 35.955 1.00 71.50 67 GLU A CA 1
ATOM 527 C C . GLU A 1 67 ? 47.101 31.971 36.614 1.00 71.50 67 GLU A C 1
ATOM 529 O O . GLU A 1 67 ? 46.782 32.596 37.632 1.00 71.50 67 GLU A O 1
ATOM 534 N N . HIS A 1 68 ? 46.298 31.042 36.087 1.00 77.81 68 HIS A N 1
ATOM 535 C CA . HIS A 1 68 ? 44.966 30.717 36.604 1.00 77.81 68 HIS A CA 1
ATOM 536 C C . HIS A 1 68 ? 45.010 29.975 37.935 1.00 77.81 68 HIS A C 1
ATOM 538 O O . HIS A 1 68 ? 44.249 30.305 38.848 1.00 77.81 68 HIS A O 1
ATOM 544 N N . LEU A 1 69 ? 45.926 29.013 38.070 1.00 76.44 69 LEU A N 1
ATOM 545 C CA . LEU A 1 69 ? 46.144 28.253 39.301 1.00 76.44 69 LEU A CA 1
ATOM 546 C C . LEU A 1 69 ? 46.504 29.175 40.462 1.00 76.44 69 LEU A C 1
ATOM 548 O O . LEU A 1 69 ? 45.975 29.007 41.557 1.00 76.44 69 LEU A O 1
ATOM 552 N N . ASN A 1 70 ? 47.352 30.180 40.227 1.00 76.38 70 ASN A N 1
ATOM 553 C CA . ASN A 1 70 ? 47.721 31.147 41.262 1.00 76.38 70 ASN A CA 1
ATOM 554 C C . ASN A 1 70 ? 46.502 31.911 41.794 1.00 76.38 70 ASN A C 1
ATOM 556 O O . ASN A 1 70 ? 46.388 32.119 43.001 1.00 76.38 70 ASN A O 1
ATOM 560 N N . LYS A 1 71 ? 45.573 32.292 40.910 1.00 74.38 71 LYS A N 1
ATOM 561 C CA . LYS A 1 71 ? 44.343 32.993 41.290 1.00 74.38 71 LYS A CA 1
ATOM 562 C C . LYS A 1 71 ? 43.375 32.085 42.052 1.00 74.38 71 LYS A C 1
ATOM 564 O O . LYS A 1 71 ? 42.874 32.487 43.093 1.00 74.38 71 LYS A O 1
ATOM 569 N N . ILE A 1 72 ? 43.147 30.860 41.573 1.00 74.81 72 ILE A N 1
ATOM 570 C CA . ILE A 1 72 ? 42.233 29.905 42.224 1.00 74.81 72 ILE A CA 1
ATOM 571 C C . ILE A 1 72 ? 42.756 29.492 43.601 1.00 74.81 72 ILE A C 1
ATOM 573 O O . ILE A 1 72 ? 41.997 29.490 44.563 1.00 74.81 72 ILE A O 1
ATOM 577 N N . LEU A 1 73 ? 44.049 29.176 43.716 1.00 71.19 73 LEU A N 1
ATOM 578 C CA . LEU A 1 73 ? 44.656 28.753 44.980 1.00 71.19 73 LEU A CA 1
ATOM 579 C C . LEU A 1 73 ? 44.691 29.872 46.030 1.00 71.19 73 LEU A C 1
ATOM 581 O O . LEU A 1 73 ? 44.711 29.568 47.220 1.00 71.19 73 LEU A O 1
ATOM 585 N N . ALA A 1 74 ? 44.675 31.144 45.615 1.00 70.69 74 ALA A N 1
ATOM 586 C CA . ALA A 1 74 ? 44.553 32.279 46.531 1.00 70.69 74 ALA A CA 1
ATOM 587 C C . ALA A 1 74 ? 43.160 32.376 47.182 1.00 70.69 74 ALA A C 1
ATOM 589 O O . ALA A 1 74 ? 43.054 32.871 48.303 1.00 70.69 74 ALA A O 1
ATOM 590 N N . ASP A 1 75 ? 42.121 31.870 46.509 1.00 64.50 75 ASP A N 1
ATOM 591 C CA . ASP A 1 75 ? 40.729 31.881 46.976 1.00 64.50 75 ASP A CA 1
ATOM 592 C C . ASP A 1 75 ? 40.347 30.605 47.764 1.00 64.50 75 ASP A C 1
ATOM 594 O O . ASP A 1 75 ? 39.227 30.500 48.272 1.00 64.50 75 ASP A O 1
ATOM 598 N N . VAL A 1 76 ? 41.253 29.622 47.890 1.00 64.31 76 VAL A N 1
ATOM 599 C CA . VAL A 1 76 ? 41.007 28.389 48.661 1.00 64.31 76 VAL A CA 1
ATOM 600 C C . VAL A 1 76 ? 41.014 28.707 50.166 1.00 64.31 76 VAL A C 1
ATOM 602 O O . VAL A 1 76 ? 41.999 29.255 50.666 1.00 64.31 76 VAL A O 1
ATOM 605 N N . PRO A 1 77 ? 39.960 28.347 50.927 1.00 54.47 77 PRO A N 1
ATOM 606 C CA . PRO A 1 77 ? 39.905 28.600 52.364 1.00 54.47 77 PRO A CA 1
ATOM 607 C C . PRO A 1 77 ? 41.080 27.943 53.103 1.00 54.47 77 PRO A C 1
ATOM 609 O O . PRO A 1 77 ? 41.273 26.733 53.026 1.00 54.47 77 PRO A O 1
ATOM 612 N N . THR A 1 78 ? 41.852 28.726 53.861 1.00 51.09 78 THR A N 1
ATOM 613 C CA . THR A 1 78 ? 43.009 28.232 54.636 1.00 51.09 78 THR A CA 1
ATOM 614 C C . THR A 1 78 ? 42.652 27.707 56.030 1.00 51.09 78 THR A C 1
ATOM 616 O O . THR A 1 78 ? 43.523 27.205 56.737 1.00 51.09 78 THR A O 1
ATOM 619 N N . GLU A 1 79 ? 41.391 27.826 56.453 1.00 45.16 79 GLU A N 1
ATOM 620 C CA . GLU A 1 79 ? 40.901 27.284 57.723 1.00 45.16 79 GLU A CA 1
ATOM 621 C C . GLU A 1 79 ? 40.151 25.969 57.491 1.00 45.16 79 GLU A C 1
ATOM 623 O O . GLU A 1 79 ? 39.114 25.944 56.827 1.00 45.16 79 GLU A O 1
ATOM 628 N N . VAL A 1 80 ? 40.643 24.880 58.092 1.00 45.75 80 VAL A N 1
ATOM 629 C CA . VAL A 1 80 ? 39.915 23.606 58.158 1.00 45.75 80 VAL A CA 1
ATOM 630 C C . VAL A 1 80 ? 38.722 23.791 59.093 1.00 45.75 80 VAL A C 1
ATOM 632 O O . VAL A 1 80 ? 38.884 23.908 60.309 1.00 45.75 80 VAL A O 1
ATOM 635 N N . ARG A 1 81 ? 37.514 23.833 58.531 1.00 41.09 81 ARG A N 1
ATOM 636 C CA . ARG A 1 81 ? 36.269 23.801 59.302 1.00 41.09 81 ARG A CA 1
ATOM 637 C C . ARG A 1 81 ? 35.755 22.371 59.340 1.00 41.09 81 ARG A C 1
ATOM 639 O O . ARG A 1 81 ? 35.572 21.750 58.301 1.00 41.09 81 ARG A O 1
ATOM 646 N N . TYR A 1 82 ? 35.540 21.856 60.545 1.00 46.19 82 TYR A N 1
ATOM 647 C CA . TYR A 1 82 ? 34.879 20.572 60.739 1.00 46.19 82 TYR A CA 1
ATOM 648 C C . TYR A 1 82 ? 33.375 20.771 60.546 1.00 46.19 82 TYR A C 1
ATOM 650 O O . TYR A 1 82 ? 32.789 21.666 61.155 1.00 46.19 82 TYR A O 1
ATOM 658 N N . PHE A 1 83 ? 32.771 19.947 59.697 1.00 43.03 83 PHE A N 1
ATOM 659 C CA . PHE A 1 83 ? 31.330 19.914 59.478 1.00 43.03 83 PHE A CA 1
ATOM 660 C C . PHE A 1 83 ? 30.793 18.565 59.954 1.00 43.03 83 PHE A C 1
ATOM 662 O O . PHE A 1 83 ? 31.429 17.533 59.733 1.00 43.03 83 PHE A O 1
ATOM 669 N N . ASP A 1 84 ? 29.631 18.572 60.604 1.00 46.38 84 ASP A N 1
ATOM 670 C CA . ASP A 1 84 ? 28.929 17.338 60.948 1.00 46.38 84 ASP A CA 1
ATOM 671 C C . ASP A 1 84 ? 28.401 16.700 59.659 1.00 46.38 84 ASP A C 1
ATOM 673 O O . ASP A 1 84 ? 27.411 17.151 59.080 1.00 46.38 84 ASP A O 1
ATOM 677 N N . VAL A 1 85 ? 29.090 15.663 59.182 1.00 52.72 85 VAL A N 1
ATOM 678 C CA . VAL A 1 85 ? 28.669 14.906 57.999 1.00 52.72 85 VAL A CA 1
ATOM 679 C C . VAL A 1 85 ? 27.468 14.034 58.381 1.00 52.72 85 VAL A C 1
ATOM 681 O O . VAL A 1 85 ? 27.574 13.228 59.313 1.00 52.72 85 VAL A O 1
ATOM 684 N N . PRO A 1 86 ? 26.320 14.141 57.684 1.00 57.12 86 PRO A N 1
ATOM 685 C CA . PRO A 1 86 ? 25.186 13.264 57.931 1.00 57.12 86 PRO A CA 1
ATOM 686 C C . PRO A 1 86 ? 25.587 11.799 57.753 1.00 57.12 86 PRO A C 1
ATOM 688 O O . PRO A 1 86 ? 26.234 11.435 56.772 1.00 57.12 86 PRO A O 1
ATOM 691 N N . ALA A 1 87 ? 25.139 10.941 58.669 1.00 59.69 87 ALA A N 1
ATOM 692 C CA . ALA A 1 87 ? 25.396 9.500 58.640 1.00 59.69 87 ALA A CA 1
ATOM 693 C C . ALA A 1 87 ? 25.135 8.857 57.264 1.00 59.69 87 ALA A C 1
ATOM 695 O O . ALA A 1 87 ? 25.879 7.980 56.838 1.00 59.69 87 ALA A O 1
ATOM 696 N N . SER A 1 88 ? 24.102 9.319 56.556 1.00 54.12 88 SER A N 1
ATOM 697 C CA . SER A 1 88 ? 23.742 8.842 55.221 1.00 54.12 88 SER A CA 1
ATOM 698 C C . SER A 1 88 ? 24.772 9.189 54.143 1.00 54.12 88 SER A C 1
ATOM 700 O O . SER A 1 88 ? 25.005 8.367 53.265 1.00 54.12 88 SER A O 1
ATOM 702 N N . ALA A 1 89 ? 25.403 10.366 54.212 1.00 51.56 89 ALA A N 1
ATOM 703 C CA . ALA A 1 89 ? 26.427 10.788 53.256 1.00 51.56 89 ALA A CA 1
ATOM 704 C C . ALA A 1 89 ? 27.730 10.003 53.468 1.00 51.56 89 ALA A C 1
ATOM 706 O O . ALA A 1 89 ? 28.280 9.448 52.523 1.00 51.56 89 ALA A O 1
ATOM 707 N N . ALA A 1 90 ? 28.150 9.840 54.727 1.00 60.91 90 ALA A N 1
ATOM 708 C CA . ALA A 1 90 ? 29.319 9.026 55.062 1.00 60.91 90 ALA A CA 1
ATOM 709 C C . ALA A 1 90 ? 29.142 7.546 54.666 1.00 60.91 90 ALA A C 1
ATOM 711 O O . ALA A 1 90 ? 30.075 6.917 54.171 1.00 60.91 90 ALA A O 1
ATOM 712 N N . LEU A 1 91 ? 27.938 6.988 54.855 1.00 58.28 91 LEU A N 1
ATOM 713 C CA . LEU A 1 91 ? 27.612 5.628 54.413 1.00 58.28 91 LEU A CA 1
ATOM 714 C C . LEU A 1 91 ? 27.666 5.494 52.894 1.00 58.28 91 LEU A C 1
ATOM 716 O O . LEU A 1 91 ? 28.266 4.544 52.395 1.00 58.28 91 LEU A O 1
ATOM 720 N N . HIS A 1 92 ? 27.063 6.444 52.178 1.00 53.88 92 HIS A N 1
ATOM 721 C CA . HIS A 1 92 ? 27.068 6.468 50.722 1.00 53.88 92 HIS A CA 1
ATOM 722 C C . HIS A 1 92 ? 28.499 6.489 50.172 1.00 53.88 92 HIS A C 1
ATOM 724 O O . HIS A 1 92 ? 28.844 5.642 49.352 1.00 53.88 92 HIS A O 1
ATOM 730 N N . ASP A 1 93 ? 29.354 7.387 50.663 1.00 52.69 93 ASP A N 1
ATOM 731 C CA . ASP A 1 93 ? 30.725 7.523 50.160 1.00 52.69 93 ASP A CA 1
ATOM 732 C C . ASP A 1 93 ? 31.583 6.288 50.437 1.00 52.69 93 ASP A C 1
ATOM 734 O O . ASP A 1 93 ? 32.325 5.840 49.562 1.00 52.69 93 ASP A O 1
ATOM 738 N N . TRP A 1 94 ? 31.454 5.660 51.609 1.00 62.97 94 TRP A N 1
ATOM 739 C CA . TRP A 1 94 ? 32.161 4.400 51.866 1.00 62.97 94 TRP A CA 1
ATOM 740 C C . TRP A 1 94 ? 31.652 3.262 50.987 1.00 62.97 94 TRP A C 1
ATOM 742 O O . TRP A 1 94 ? 32.455 2.440 50.543 1.00 62.97 94 TRP A O 1
ATOM 752 N N . MET A 1 95 ? 30.348 3.218 50.712 1.00 55.31 95 MET A N 1
ATOM 753 C CA . MET A 1 95 ? 29.773 2.219 49.814 1.00 55.31 95 MET A CA 1
ATOM 754 C C . MET A 1 95 ? 30.221 2.405 48.368 1.00 55.31 95 MET A C 1
ATOM 756 O O . MET A 1 95 ? 30.572 1.424 47.712 1.00 55.31 95 MET A O 1
ATOM 760 N N . MET A 1 96 ? 30.295 3.649 47.900 1.00 47.00 96 MET A N 1
ATOM 761 C CA . MET A 1 96 ? 30.859 3.984 46.592 1.00 47.00 96 MET A CA 1
ATOM 762 C C . MET A 1 96 ? 32.356 3.666 46.511 1.00 47.00 96 MET A C 1
ATOM 764 O O . MET A 1 96 ? 32.817 3.191 45.480 1.00 47.00 96 MET A O 1
ATOM 768 N N . GLY A 1 97 ? 33.094 3.808 47.616 1.00 43.78 97 GLY A N 1
ATOM 769 C CA . GLY A 1 97 ? 34.487 3.365 47.755 1.00 43.78 97 GLY A CA 1
ATOM 770 C C . GLY A 1 97 ? 34.677 1.844 47.875 1.00 43.78 97 GLY A C 1
ATOM 771 O O . GLY A 1 97 ? 35.743 1.390 48.291 1.00 43.78 97 GLY A O 1
ATOM 772 N N . GLY A 1 98 ? 33.651 1.042 47.568 1.00 43.50 98 GLY A N 1
ATOM 773 C CA . GLY A 1 98 ? 33.716 -0.422 47.527 1.00 43.50 98 GLY A CA 1
ATOM 774 C C . GLY A 1 98 ? 33.475 -1.128 48.867 1.00 43.50 98 GLY A C 1
ATOM 775 O O . GLY A 1 98 ? 33.564 -2.358 48.940 1.00 43.50 98 GLY A O 1
ATOM 776 N N . MET A 1 99 ? 33.150 -0.398 49.939 1.00 66.31 99 MET A N 1
ATOM 777 C CA . MET A 1 99 ? 32.809 -1.001 51.229 1.00 66.31 99 MET A CA 1
ATOM 778 C C . MET A 1 99 ? 31.366 -1.518 51.201 1.00 66.31 99 MET A C 1
ATOM 780 O O . MET A 1 99 ? 30.431 -0.773 50.951 1.00 66.31 99 MET A O 1
ATOM 784 N N . ASN A 1 100 ? 31.131 -2.798 51.494 1.00 69.69 100 ASN A N 1
ATOM 785 C CA . ASN A 1 100 ? 29.749 -3.284 51.542 1.00 69.69 100 ASN A CA 1
ATOM 786 C C . ASN A 1 100 ? 28.942 -2.615 52.677 1.00 69.69 100 ASN A C 1
ATOM 788 O O . ASN A 1 100 ? 29.497 -2.231 53.709 1.00 69.69 100 ASN A O 1
ATOM 792 N N . ASP A 1 101 ? 27.622 -2.532 52.494 1.00 60.91 101 ASP A N 1
ATOM 793 C CA . ASP A 1 101 ? 26.690 -1.830 53.393 1.00 60.91 101 ASP A CA 1
ATOM 794 C C . ASP A 1 101 ? 26.855 -2.239 54.868 1.00 60.91 101 ASP A C 1
ATOM 796 O O . ASP A 1 101 ? 26.964 -1.409 55.768 1.00 60.91 101 ASP A O 1
ATOM 800 N N . LYS A 1 102 ? 27.006 -3.542 55.130 1.00 60.94 102 LYS A N 1
ATOM 801 C CA . LYS A 1 102 ? 27.155 -4.069 56.493 1.00 60.94 102 LYS A CA 1
ATOM 802 C C . LYS A 1 102 ? 28.453 -3.604 57.170 1.00 60.94 102 LYS A C 1
ATOM 804 O O . LYS A 1 102 ? 28.464 -3.343 58.377 1.00 60.94 102 LYS A O 1
ATOM 809 N N . ALA A 1 103 ? 29.543 -3.498 56.411 1.00 63.25 103 ALA A N 1
ATOM 810 C CA . ALA A 1 103 ? 30.819 -2.976 56.889 1.00 63.25 103 ALA A CA 1
ATOM 811 C C . ALA A 1 103 ? 30.770 -1.452 57.084 1.00 63.25 103 ALA A C 1
ATOM 813 O O . ALA A 1 103 ? 31.239 -0.963 58.115 1.00 63.25 103 ALA A O 1
ATOM 814 N N . ALA A 1 104 ? 30.139 -0.721 56.162 1.00 66.62 104 ALA A N 1
ATOM 815 C CA . ALA A 1 104 ? 29.960 0.727 56.254 1.00 66.62 104 ALA A CA 1
ATOM 816 C C . ALA A 1 104 ? 29.117 1.113 57.485 1.00 66.62 104 ALA A C 1
ATOM 818 O O . ALA A 1 104 ? 29.528 1.960 58.282 1.00 66.62 104 ALA A O 1
ATOM 819 N N . GLN A 1 105 ? 28.001 0.414 57.720 1.00 68.56 105 GLN A N 1
ATOM 820 C CA . GLN A 1 105 ? 27.157 0.595 58.908 1.00 68.56 105 GLN A CA 1
ATOM 821 C C . GLN A 1 105 ? 27.895 0.259 60.205 1.00 68.56 105 GLN A C 1
ATOM 823 O O . GLN A 1 105 ? 27.818 1.021 61.168 1.00 68.56 105 GLN A O 1
ATOM 828 N N . SER A 1 106 ? 28.672 -0.828 60.228 1.00 65.44 106 SER A N 1
ATOM 829 C CA . SER A 1 106 ? 29.482 -1.185 61.403 1.00 65.44 106 SER A CA 1
ATOM 830 C C . SER A 1 106 ? 30.531 -0.113 61.721 1.00 65.44 106 SER A C 1
ATOM 832 O O . SER A 1 106 ? 30.749 0.223 62.886 1.00 65.44 106 SER A O 1
ATOM 834 N N . ARG A 1 107 ? 31.162 0.464 60.690 1.00 66.25 107 ARG A N 1
ATOM 835 C CA . ARG A 1 107 ? 32.159 1.533 60.828 1.00 66.25 107 ARG A CA 1
ATOM 836 C C . ARG A 1 107 ? 31.533 2.834 61.325 1.00 66.25 107 ARG A C 1
ATOM 838 O O . ARG A 1 107 ? 32.090 3.468 62.222 1.00 66.25 107 ARG A O 1
ATOM 845 N N . LEU A 1 108 ? 30.358 3.194 60.808 1.00 74.19 108 LEU A N 1
ATOM 846 C CA . LEU A 1 108 ? 29.591 4.341 61.288 1.00 74.19 108 LEU A CA 1
ATOM 847 C C . LEU A 1 108 ? 29.200 4.163 62.760 1.00 74.19 108 LEU A C 1
ATOM 849 O O . LEU A 1 108 ? 29.381 5.072 63.569 1.00 74.19 108 LEU A O 1
ATOM 853 N N . GLN A 1 109 ? 28.705 2.981 63.128 1.00 68.94 109 GLN A N 1
ATOM 854 C CA . GLN A 1 109 ? 28.300 2.674 64.497 1.00 68.94 109 GLN A CA 1
ATOM 855 C C . GLN A 1 109 ? 29.491 2.746 65.461 1.00 68.94 109 GLN A C 1
ATOM 857 O O . GLN A 1 109 ? 29.366 3.284 66.563 1.00 68.94 109 GLN A O 1
ATOM 862 N N . TRP A 1 110 ? 30.669 2.293 65.028 1.00 66.69 110 TRP A N 1
ATOM 863 C CA . TRP A 1 110 ? 31.909 2.428 65.787 1.00 66.69 110 TRP A CA 1
ATOM 864 C C . TRP A 1 110 ? 32.335 3.889 65.968 1.00 66.69 110 TRP A C 1
ATOM 866 O O . TRP A 1 110 ? 32.560 4.298 67.103 1.00 66.69 110 TRP A O 1
ATOM 876 N N . LEU A 1 111 ? 32.379 4.695 64.900 1.00 63.09 111 LEU A N 1
ATOM 877 C CA . LEU A 1 111 ? 32.717 6.127 64.979 1.00 63.09 111 LEU A CA 1
ATOM 878 C C . LEU A 1 111 ? 31.748 6.892 65.887 1.00 63.09 111 LEU A C 1
ATOM 880 O O . LEU A 1 111 ? 32.173 7.715 66.694 1.00 63.09 111 LEU A O 1
ATOM 884 N N . THR A 1 112 ? 30.460 6.554 65.813 1.00 64.88 112 THR A N 1
ATOM 885 C CA . THR A 1 112 ? 29.421 7.112 66.690 1.00 64.88 112 THR A CA 1
ATOM 886 C C . THR A 1 112 ? 29.677 6.744 68.154 1.00 64.88 112 THR A C 1
ATOM 888 O O . THR A 1 112 ? 29.596 7.596 69.037 1.00 64.88 112 THR A O 1
ATOM 891 N N . THR A 1 113 ? 30.059 5.490 68.417 1.00 60.00 113 THR A N 1
ATOM 892 C CA . THR A 1 113 ? 30.424 5.014 69.762 1.00 60.00 113 THR A CA 1
ATOM 893 C C . THR A 1 113 ? 31.685 5.718 70.278 1.00 60.00 113 THR A C 1
ATOM 895 O O . THR A 1 113 ? 31.763 6.088 71.448 1.00 60.00 113 THR A O 1
ATOM 898 N N . LEU A 1 114 ? 32.659 5.959 69.398 1.00 57.38 114 LEU A N 1
ATOM 899 C CA . LEU A 1 114 ? 33.919 6.634 69.712 1.00 57.38 114 LEU A CA 1
ATOM 900 C C . LEU A 1 114 ? 33.717 8.120 70.029 1.00 57.38 114 LEU A C 1
ATOM 902 O O . LEU A 1 114 ? 34.334 8.638 70.957 1.00 57.38 114 LEU A O 1
ATOM 906 N N . ALA A 1 115 ? 32.811 8.784 69.309 1.00 60.97 115 ALA A N 1
ATOM 907 C CA . ALA A 1 115 ? 32.398 10.156 69.586 1.00 60.97 115 ALA A CA 1
ATOM 908 C C . ALA A 1 115 ? 31.653 10.282 70.929 1.00 60.97 115 ALA A C 1
ATOM 910 O O . ALA A 1 115 ? 31.801 11.286 71.622 1.00 60.97 115 ALA A O 1
ATOM 911 N N . GLN A 1 116 ? 30.880 9.262 71.323 1.00 61.66 116 GLN A N 1
ATOM 912 C CA . GLN A 1 116 ? 30.090 9.266 72.563 1.00 61.66 116 GLN A CA 1
ATOM 913 C C . GLN A 1 116 ? 30.879 8.868 73.819 1.00 61.66 116 GLN A C 1
ATOM 915 O O . GLN A 1 116 ? 30.556 9.334 74.914 1.00 61.66 116 GLN A O 1
ATOM 920 N N . HIS A 1 117 ? 31.885 7.999 73.698 1.00 55.31 117 HIS A N 1
ATOM 921 C CA . HIS A 1 117 ? 32.591 7.422 74.852 1.00 55.31 117 HIS A CA 1
ATOM 922 C C . HIS A 1 117 ? 34.097 7.718 74.895 1.00 55.31 117 HIS A C 1
ATOM 924 O O . HIS A 1 117 ? 34.745 7.392 75.891 1.00 55.31 117 HIS A O 1
ATOM 930 N N . GLY A 1 118 ? 34.647 8.382 73.872 1.00 56.62 118 GLY A N 1
ATOM 931 C CA . GLY A 1 118 ? 36.076 8.672 73.755 1.00 56.62 118 GLY A CA 1
ATOM 932 C C . GLY A 1 118 ? 36.930 7.424 73.483 1.00 56.62 118 GLY A C 1
ATOM 933 O O . GLY A 1 118 ? 36.461 6.288 73.545 1.00 56.62 118 GLY A O 1
ATOM 934 N N . LEU A 1 119 ? 38.213 7.630 73.161 1.00 51.88 119 LEU A N 1
ATOM 935 C CA . LEU A 1 119 ? 39.178 6.535 72.992 1.00 51.88 119 LEU A CA 1
ATOM 936 C C . LEU A 1 119 ? 39.389 5.797 74.332 1.00 51.88 119 LEU A C 1
ATOM 938 O O . LEU A 1 119 ? 39.619 6.461 75.346 1.00 51.88 119 LEU A O 1
ATOM 942 N N . PRO A 1 120 ? 39.386 4.449 74.366 1.00 48.34 120 PRO A N 1
ATOM 943 C CA . PRO A 1 120 ? 39.714 3.702 75.576 1.00 48.34 120 PRO A CA 1
ATOM 944 C C . PRO A 1 120 ? 41.119 4.066 76.067 1.00 48.34 120 PRO A C 1
ATOM 946 O O . PRO A 1 120 ? 42.087 4.044 75.302 1.00 48.34 120 PRO A O 1
ATOM 949 N N . ALA A 1 121 ? 41.244 4.403 77.349 1.00 47.44 121 ALA A N 1
ATOM 950 C CA . ALA A 1 121 ? 42.531 4.727 77.940 1.00 47.44 121 ALA A CA 1
ATOM 951 C C . ALA A 1 121 ? 43.419 3.471 78.059 1.00 47.44 121 ALA A C 1
ATOM 953 O O . ALA A 1 121 ? 43.094 2.541 78.789 1.00 47.44 121 ALA A O 1
ATOM 954 N N . GLN A 1 122 ? 44.580 3.548 77.399 1.00 44.50 122 GLN A N 1
ATOM 955 C CA . GLN A 1 122 ? 45.807 2.754 77.564 1.00 44.50 122 GLN A CA 1
ATOM 956 C C . GLN A 1 122 ? 45.854 1.302 77.055 1.00 44.50 122 GLN A C 1
ATOM 958 O O . GLN A 1 122 ? 45.125 0.422 77.493 1.00 44.50 122 GLN A O 1
ATOM 963 N N . GLY A 1 123 ? 46.899 1.046 76.253 1.00 46.56 123 GLY A N 1
ATOM 964 C CA . GLY A 1 123 ? 47.616 -0.232 76.248 1.00 46.56 123 GLY A CA 1
ATOM 965 C C . GLY A 1 123 ? 47.773 -0.895 74.880 1.00 46.56 123 GLY A C 1
ATOM 966 O O . GLY A 1 123 ? 46.970 -1.739 74.515 1.00 46.56 123 GLY A O 1
ATOM 967 N N . GLN A 1 124 ? 48.843 -0.546 74.155 1.00 46.72 124 GLN A N 1
ATOM 968 C CA . GLN A 1 124 ? 49.502 -1.335 73.088 1.00 46.72 124 GLN A CA 1
ATOM 969 C C . GLN A 1 124 ? 48.705 -1.835 71.858 1.00 46.72 124 GLN A C 1
ATOM 971 O O . GLN A 1 124 ? 49.335 -2.356 70.940 1.00 46.72 124 GLN A O 1
ATOM 976 N N . ALA A 1 125 ? 47.388 -1.635 71.755 1.00 49.00 125 ALA A N 1
ATOM 977 C CA . ALA A 1 125 ? 46.587 -2.223 70.670 1.00 49.00 125 ALA A CA 1
ATOM 978 C C . ALA A 1 125 ? 46.235 -1.287 69.493 1.00 49.00 125 ALA A C 1
ATOM 980 O O . ALA A 1 125 ? 45.776 -1.770 68.464 1.00 49.00 125 ALA A O 1
ATOM 981 N N . VAL A 1 126 ? 46.467 0.030 69.573 1.00 45.56 126 VAL A N 1
ATOM 982 C CA . VAL A 1 126 ? 46.153 0.942 68.444 1.00 45.56 126 VAL A CA 1
ATOM 983 C C . VAL A 1 126 ? 47.212 0.848 67.334 1.00 45.56 126 VAL A C 1
ATOM 985 O O . VAL A 1 126 ? 46.895 0.939 66.152 1.00 45.56 126 VAL A O 1
ATOM 988 N N . THR A 1 127 ? 48.466 0.566 67.699 1.00 44.34 127 THR A N 1
ATOM 989 C CA . THR A 1 127 ? 49.603 0.449 66.770 1.00 44.34 127 THR A CA 1
ATOM 990 C C . THR A 1 127 ? 49.616 -0.844 65.952 1.00 44.34 127 THR A C 1
ATOM 992 O O . THR A 1 127 ? 50.255 -0.883 64.909 1.00 44.34 127 THR A O 1
ATOM 995 N N . GLN A 1 128 ? 48.907 -1.893 66.383 1.00 45.78 128 GLN A N 1
ATOM 996 C CA . GLN A 1 128 ? 48.768 -3.140 65.615 1.00 45.78 128 GLN A CA 1
ATOM 997 C C . GLN A 1 128 ? 47.538 -3.159 64.696 1.00 45.78 128 GLN A C 1
ATOM 999 O O . GLN A 1 128 ? 47.432 -4.051 63.861 1.00 45.78 128 GLN A O 1
ATOM 1004 N N . TRP A 1 129 ? 46.611 -2.203 64.826 1.00 43.34 129 TRP A N 1
ATOM 1005 C CA . TRP A 1 129 ? 45.293 -2.326 64.196 1.00 43.34 129 TRP A CA 1
ATOM 1006 C C . TRP A 1 129 ? 45.154 -1.621 62.838 1.00 43.34 129 TRP A C 1
ATOM 1008 O O . TRP A 1 129 ? 44.388 -2.085 62.002 1.00 43.34 129 TRP A O 1
ATOM 1018 N N . LEU A 1 130 ? 45.928 -0.561 62.568 1.00 45.62 130 LEU A N 1
ATOM 1019 C CA . LEU A 1 130 ? 45.943 0.104 61.250 1.00 45.62 130 LEU A CA 1
ATOM 1020 C C . LEU A 1 130 ? 47.030 -0.415 60.299 1.00 45.62 130 LEU A C 1
ATOM 1022 O O . LEU A 1 130 ? 47.031 -0.040 59.136 1.00 45.62 130 LEU A O 1
ATOM 1026 N N . ASN A 1 131 ? 47.951 -1.255 60.780 1.00 41.25 131 ASN A N 1
ATOM 1027 C CA . ASN A 1 131 ? 49.082 -1.783 60.008 1.00 41.25 131 ASN A CA 1
ATOM 1028 C C . ASN A 1 131 ? 49.833 -0.718 59.170 1.00 41.25 131 ASN A C 1
ATOM 1030 O O . ASN A 1 131 ? 50.298 -1.002 58.069 1.00 41.25 131 ASN A O 1
ATOM 1034 N N . LEU A 1 132 ? 49.942 0.514 59.685 1.00 41.25 132 LEU A N 1
ATOM 1035 C CA . LEU A 1 132 ? 50.636 1.622 59.029 1.00 41.25 132 LEU A CA 1
ATOM 1036 C C . LEU A 1 132 ? 51.919 1.975 59.799 1.00 41.25 132 LEU A C 1
ATOM 1038 O O . LEU A 1 132 ? 51.858 2.205 61.012 1.00 41.25 132 LEU A O 1
ATOM 1042 N N . PRO A 1 133 ? 53.084 2.059 59.128 1.00 43.94 133 PRO A N 1
ATOM 1043 C CA . PRO A 1 133 ? 54.284 2.635 59.711 1.00 43.94 133 PRO A CA 1
ATOM 1044 C C . PRO A 1 133 ? 54.097 4.155 59.830 1.00 43.94 133 PRO A C 1
ATOM 1046 O O . PRO A 1 133 ? 54.203 4.888 58.859 1.00 43.94 133 PRO A O 1
ATOM 1049 N N . ASN A 1 134 ? 53.755 4.592 61.039 1.00 47.00 134 ASN A N 1
ATOM 1050 C CA . ASN A 1 134 ? 53.784 5.951 61.591 1.00 47.00 134 ASN A CA 1
ATOM 1051 C C . ASN A 1 134 ? 54.283 7.095 60.659 1.00 47.00 134 ASN A C 1
ATOM 1053 O O . ASN A 1 134 ? 55.489 7.351 60.618 1.00 47.00 134 ASN A O 1
ATOM 1057 N N . PRO A 1 135 ? 53.393 7.883 60.028 1.00 48.69 135 PRO A N 1
ATOM 1058 C CA . PRO A 1 135 ? 53.636 9.300 59.786 1.00 48.69 135 PRO A CA 1
ATOM 1059 C C . PRO A 1 135 ? 53.119 10.100 60.998 1.00 48.69 135 PRO A C 1
ATOM 1061 O O . PRO A 1 135 ? 52.094 9.746 61.586 1.00 48.69 135 PRO A O 1
ATOM 1064 N N . SER A 1 136 ? 53.780 11.190 61.401 1.00 55.25 136 SER A N 1
ATOM 1065 C CA . SER A 1 136 ? 53.149 12.151 62.324 1.00 55.25 136 SER A CA 1
ATOM 1066 C C . SER A 1 136 ? 51.824 12.668 61.729 1.00 55.25 136 SER A C 1
ATOM 1068 O O . SER A 1 136 ? 51.644 12.605 60.518 1.00 55.25 136 SER A O 1
ATOM 1070 N N . LEU A 1 137 ? 50.885 13.210 62.524 1.00 47.84 137 LEU A N 1
ATOM 1071 C CA . LEU A 1 137 ? 49.650 13.816 61.974 1.00 47.84 137 LEU A CA 1
ATOM 1072 C C . LEU A 1 137 ? 49.979 14.856 60.881 1.00 47.84 137 LEU A C 1
ATOM 1074 O O . LEU A 1 137 ? 49.253 14.986 59.904 1.00 47.84 137 LEU A O 1
ATOM 1078 N N . THR A 1 138 ? 51.112 15.544 61.032 1.00 50.16 138 THR A N 1
ATOM 1079 C CA . THR A 1 138 ? 51.684 16.477 60.061 1.00 50.16 138 THR A CA 1
ATOM 1080 C C . THR A 1 138 ? 52.172 15.780 58.789 1.00 50.16 138 THR A C 1
ATOM 1082 O O . THR A 1 138 ? 51.940 16.296 57.700 1.00 50.16 138 THR A O 1
ATOM 1085 N N . ASP A 1 139 ? 52.805 14.610 58.893 1.00 53.09 139 ASP A N 1
ATOM 1086 C CA . ASP A 1 139 ? 53.245 13.814 57.739 1.00 53.09 139 ASP A CA 1
ATOM 1087 C C . ASP A 1 139 ? 52.054 13.161 57.024 1.00 53.09 139 ASP A C 1
ATOM 1089 O O . ASP A 1 139 ? 52.006 13.167 55.799 1.00 53.09 139 ASP A O 1
ATOM 1093 N N . TRP A 1 140 ? 51.055 12.670 57.766 1.00 59.69 140 TRP A N 1
ATOM 1094 C CA . TRP A 1 140 ? 49.812 12.136 57.203 1.00 59.69 140 TRP A CA 1
ATOM 1095 C C . TRP A 1 140 ? 49.030 13.242 56.488 1.00 59.69 140 TRP A C 1
ATOM 1097 O O . TRP A 1 140 ? 48.660 13.076 55.329 1.00 59.69 140 TRP A O 1
ATOM 1107 N N . ALA A 1 141 ? 48.868 14.405 57.130 1.00 54.69 141 ALA A N 1
ATOM 1108 C CA . ALA A 1 141 ? 48.233 15.569 56.522 1.00 54.69 141 ALA A CA 1
ATOM 1109 C C . ALA A 1 141 ? 49.009 16.061 55.297 1.00 54.69 141 ALA A C 1
ATOM 1111 O O . ALA A 1 141 ? 48.380 16.422 54.317 1.00 54.69 141 ALA A O 1
ATOM 1112 N N . SER A 1 142 ? 50.346 16.033 55.308 1.00 59.03 142 SER A N 1
ATOM 1113 C CA . SER A 1 142 ? 51.166 16.395 54.140 1.00 59.03 142 SER A CA 1
ATOM 1114 C C . SER A 1 142 ? 51.033 15.387 52.993 1.00 59.03 142 SER A C 1
ATOM 1116 O O . SER A 1 142 ? 51.071 15.788 51.834 1.00 59.03 142 SER A O 1
ATOM 1118 N N . GLN A 1 143 ? 50.843 14.100 53.301 1.00 56.88 143 GLN A N 1
ATOM 1119 C CA . GLN A 1 143 ? 50.620 13.035 52.315 1.00 56.88 143 GLN A CA 1
ATOM 1120 C C . GLN A 1 143 ? 49.213 13.074 51.700 1.00 56.88 143 GLN A C 1
ATOM 1122 O O . GLN A 1 143 ? 49.062 12.712 50.541 1.00 56.88 143 GLN A O 1
ATOM 1127 N N . HIS A 1 144 ? 48.211 13.557 52.440 1.00 59.56 144 HIS A N 1
ATOM 1128 C CA . HIS A 1 144 ? 46.806 13.592 52.007 1.00 59.56 144 HIS A CA 1
ATOM 1129 C C . HIS A 1 144 ? 46.311 15.031 51.751 1.00 59.56 144 HIS A C 1
ATOM 1131 O O . HIS A 1 144 ? 45.125 15.263 51.534 1.00 59.56 144 HIS A O 1
ATOM 1137 N N . ILE A 1 145 ? 47.203 16.034 51.749 1.00 67.44 145 ILE A N 1
ATOM 1138 C CA . ILE A 1 145 ? 46.823 17.453 51.615 1.00 67.44 145 ILE A CA 1
ATOM 1139 C C . ILE A 1 145 ? 46.116 17.741 50.290 1.00 67.44 145 ILE A C 1
ATOM 1141 O O . ILE A 1 145 ? 45.247 18.604 50.220 1.00 67.44 145 ILE A O 1
ATOM 1145 N N . LEU A 1 146 ? 46.474 16.997 49.242 1.00 65.06 146 LEU A N 1
ATOM 1146 C CA . LEU A 1 146 ? 45.855 17.100 47.926 1.00 65.06 146 LEU A CA 1
ATOM 1147 C C . LEU A 1 146 ? 44.425 16.540 47.914 1.00 65.06 146 LEU A C 1
ATOM 1149 O O . LEU A 1 146 ? 43.611 16.990 47.114 1.00 65.06 146 LEU A O 1
ATOM 1153 N N . GLU A 1 147 ? 44.095 15.595 48.793 1.00 62.25 147 GLU A N 1
ATOM 1154 C CA . GLU A 1 147 ? 42.738 15.042 48.924 1.00 62.25 147 GLU A CA 1
ATOM 1155 C C . GLU A 1 147 ? 41.786 16.034 49.604 1.00 62.25 147 GLU A C 1
ATOM 1157 O O . GLU A 1 147 ? 40.585 16.008 49.367 1.00 62.25 147 GLU A O 1
ATOM 1162 N N . LEU A 1 148 ? 42.328 16.953 50.409 1.00 61.28 148 LEU A N 1
ATOM 1163 C CA . LEU A 1 148 ? 41.568 17.978 51.132 1.00 61.28 148 LEU A CA 1
ATOM 1164 C C . LEU A 1 148 ? 41.320 19.251 50.305 1.00 61.28 148 LEU A C 1
ATOM 1166 O O . LEU A 1 148 ? 40.576 20.134 50.732 1.00 61.28 148 LEU A O 1
ATOM 1170 N N . ILE A 1 149 ? 41.964 19.375 49.141 1.00 69.88 149 ILE A N 1
ATOM 1171 C CA . ILE A 1 149 ? 41.829 20.521 48.240 1.00 69.88 149 ILE A CA 1
ATOM 1172 C C . ILE A 1 149 ? 40.951 20.101 47.059 1.00 69.88 149 ILE A C 1
ATOM 1174 O O . ILE A 1 149 ? 41.414 19.401 46.158 1.00 69.88 149 ILE A O 1
ATOM 1178 N N . ASN A 1 150 ? 39.715 20.610 47.015 1.00 69.81 150 ASN A N 1
ATOM 1179 C CA . ASN A 1 150 ? 38.748 20.395 45.922 1.00 69.81 150 ASN A CA 1
ATOM 1180 C C . ASN A 1 150 ? 39.096 21.202 44.650 1.00 69.81 150 ASN A C 1
ATOM 1182 O O . ASN A 1 150 ? 38.236 21.841 44.038 1.00 69.81 150 ASN A O 1
ATOM 1186 N N . VAL A 1 151 ? 40.378 21.213 44.284 1.00 79.62 151 VAL A N 1
ATOM 1187 C CA . VAL A 1 151 ? 40.929 21.797 43.060 1.00 79.62 151 VAL A CA 1
ATOM 1188 C C . VAL A 1 151 ? 41.645 20.680 42.310 1.00 79.62 151 VAL A C 1
ATOM 1190 O O . VAL A 1 151 ? 42.563 20.045 42.843 1.00 79.62 151 VAL A O 1
ATOM 1193 N N . TYR A 1 152 ? 41.234 20.458 41.070 1.00 81.56 152 TYR A N 1
ATOM 1194 C CA . TYR A 1 152 ? 41.741 19.410 40.192 1.00 81.56 152 TYR A CA 1
ATOM 1195 C C . TYR A 1 152 ? 42.281 20.045 38.911 1.00 81.56 152 TYR A C 1
ATOM 1197 O O . TYR A 1 152 ? 41.713 21.015 38.402 1.00 81.56 152 TYR A O 1
ATOM 1205 N N . ILE A 1 153 ? 43.393 19.516 38.404 1.00 82.38 153 ILE A N 1
ATOM 1206 C CA . ILE A 1 153 ? 43.964 19.921 37.117 1.00 82.38 153 ILE A CA 1
ATOM 1207 C C . ILE A 1 153 ? 43.556 18.846 36.121 1.00 82.38 153 ILE A C 1
ATOM 1209 O O . ILE A 1 153 ? 43.904 17.683 36.300 1.00 82.38 153 ILE A O 1
ATOM 1213 N N . LEU A 1 154 ? 42.786 19.237 35.110 1.00 82.56 154 LEU A N 1
ATOM 1214 C CA . LEU A 1 154 ? 42.405 18.376 34.001 1.00 82.56 154 LEU A CA 1
ATOM 1215 C C . LEU A 1 154 ? 43.310 18.723 32.813 1.00 82.56 154 LEU A C 1
ATOM 1217 O O . LEU A 1 154 ? 43.133 19.804 32.231 1.00 82.56 154 LEU A O 1
ATOM 1221 N N . PRO A 1 155 ? 44.270 17.850 32.455 1.00 79.88 155 PRO A N 1
ATOM 1222 C CA . PRO A 1 155 ? 45.193 18.098 31.348 1.00 79.88 155 PRO A CA 1
ATOM 1223 C C . PRO A 1 155 ? 44.434 18.465 30.069 1.00 79.88 155 PRO A C 1
ATOM 1225 O O . PRO A 1 155 ? 43.376 17.905 29.796 1.00 79.88 155 PRO A O 1
ATOM 1228 N N . GLY A 1 156 ? 44.894 19.477 29.331 1.00 75.81 156 GLY A N 1
ATOM 1229 C CA . GLY A 1 156 ? 44.237 19.953 28.100 1.00 75.81 156 GLY A CA 1
ATOM 1230 C C . GLY A 1 156 ? 42.844 20.598 28.265 1.00 75.81 156 GLY A C 1
ATOM 1231 O O . GLY A 1 156 ? 42.342 21.210 27.323 1.00 75.81 156 GLY A O 1
ATOM 1232 N N . ARG A 1 157 ? 42.210 20.521 29.445 1.00 75.62 157 ARG A N 1
ATOM 1233 C CA . ARG A 1 157 ? 40.826 20.981 29.694 1.00 75.62 157 ARG A CA 1
ATOM 1234 C C . ARG A 1 157 ? 40.734 22.189 30.619 1.00 75.62 157 ARG A C 1
ATOM 1236 O O . ARG A 1 157 ? 39.875 23.042 30.391 1.00 75.62 157 ARG A O 1
ATOM 1243 N N . GLY A 1 158 ? 41.569 22.275 31.654 1.00 83.81 158 GLY A N 1
ATOM 1244 C CA . GLY A 1 158 ? 41.568 23.399 32.592 1.00 83.81 158 GLY A CA 1
ATOM 1245 C C . GLY A 1 158 ? 41.601 23.012 34.067 1.00 83.81 158 GLY A C 1
ATOM 1246 O O . GLY A 1 158 ? 41.955 21.897 34.438 1.00 83.81 158 GLY A O 1
ATOM 1247 N N . ILE A 1 159 ? 41.224 23.959 34.926 1.00 83.56 159 ILE A N 1
ATOM 1248 C CA . ILE A 1 159 ? 41.176 23.782 36.381 1.00 83.56 159 ILE A CA 1
ATOM 1249 C C . ILE A 1 159 ? 39.724 23.606 36.808 1.00 83.56 159 ILE A C 1
ATOM 1251 O O . ILE A 1 159 ? 38.890 24.488 36.589 1.00 83.56 159 ILE A O 1
ATOM 1255 N N . LEU A 1 160 ? 39.439 22.473 37.436 1.00 81.00 160 LEU A N 1
ATOM 1256 C CA . LEU A 1 160 ? 38.120 22.086 37.913 1.00 81.00 160 LEU A CA 1
ATOM 1257 C C . LEU A 1 160 ? 38.040 22.290 39.428 1.00 81.00 160 LEU A C 1
ATOM 1259 O O . LEU A 1 160 ? 38.883 21.787 40.172 1.00 81.00 160 LEU A O 1
ATOM 1263 N N . THR A 1 161 ? 37.004 22.976 39.898 1.00 79.12 161 THR A N 1
ATOM 1264 C CA . THR A 1 161 ? 36.641 23.009 41.317 1.00 79.12 161 THR A CA 1
ATOM 1265 C C . THR A 1 161 ? 35.227 22.492 41.520 1.00 79.12 161 THR A C 1
ATOM 1267 O O . THR A 1 161 ? 34.332 22.743 40.709 1.00 79.12 161 THR A O 1
ATOM 1270 N N . VAL A 1 162 ? 35.028 21.740 42.601 1.00 71.06 162 VAL A N 1
ATOM 1271 C CA . VAL A 1 162 ? 33.725 21.172 42.959 1.00 71.06 162 VAL A CA 1
ATOM 1272 C C . VAL A 1 162 ? 33.349 21.648 44.354 1.00 71.06 162 VAL A C 1
ATOM 1274 O O . VAL A 1 162 ? 34.136 21.548 45.296 1.00 71.06 162 VAL A O 1
ATOM 1277 N N . SER A 1 163 ? 32.141 22.183 44.481 1.00 74.88 163 SER A N 1
ATOM 1278 C CA . SER A 1 163 ? 31.579 22.636 45.750 1.00 74.88 163 SER A CA 1
ATOM 1279 C C . SER A 1 163 ? 30.164 22.108 45.935 1.00 74.88 163 SER A C 1
ATOM 1281 O O . SER A 1 163 ? 29.381 22.072 44.984 1.00 74.88 163 SER A O 1
ATOM 1283 N N . GLU A 1 164 ? 29.817 21.761 47.166 1.00 73.50 164 GLU A N 1
ATOM 1284 C CA . GLU A 1 164 ? 28.459 21.374 47.542 1.00 73.50 164 GLU A CA 1
ATOM 1285 C C . GLU A 1 164 ? 27.554 22.602 47.695 1.00 73.50 164 GLU A C 1
ATOM 1287 O O . GLU A 1 164 ? 27.994 23.684 48.093 1.00 73.50 164 GLU A O 1
ATOM 1292 N N . GLY A 1 165 ? 26.272 22.441 47.380 1.00 75.62 165 GLY A N 1
ATOM 1293 C CA . GLY A 1 165 ? 25.278 23.496 47.509 1.00 75.62 165 GLY A CA 1
ATOM 1294 C C . GLY A 1 165 ? 23.850 22.984 47.354 1.00 75.62 165 GLY A C 1
ATOM 1295 O O . GLY A 1 165 ? 23.573 21.792 47.491 1.00 75.62 165 GLY A O 1
ATOM 1296 N N . LEU A 1 166 ? 22.934 23.909 47.065 1.00 74.88 166 LEU A N 1
ATOM 1297 C CA . LEU A 1 166 ? 21.534 23.609 46.777 1.00 74.88 166 LEU A CA 1
ATOM 1298 C C . LEU A 1 166 ? 21.172 24.102 45.373 1.00 74.88 166 LEU A C 1
ATOM 1300 O O . LEU A 1 166 ? 21.479 25.243 45.030 1.00 74.88 166 LEU A O 1
ATOM 1304 N N . LEU A 1 167 ? 20.478 23.268 44.599 1.00 77.62 167 LEU A N 1
ATOM 1305 C CA . LEU A 1 167 ? 19.830 23.632 43.335 1.00 77.62 167 LEU A CA 1
ATOM 1306 C C . LEU A 1 167 ? 18.331 23.360 43.489 1.00 77.62 167 LEU A C 1
ATOM 1308 O O . LEU A 1 167 ? 17.943 22.252 43.849 1.00 77.62 167 LEU A O 1
ATOM 1312 N N . GLU A 1 168 ? 17.502 24.393 43.328 1.00 78.25 168 GLU A N 1
ATOM 1313 C CA . GLU A 1 168 ? 16.048 24.336 43.585 1.00 78.25 168 GLU A CA 1
ATOM 1314 C C . GLU A 1 168 ? 15.662 23.706 44.946 1.00 78.25 168 GLU A C 1
ATOM 1316 O O . GLU A 1 168 ? 14.657 23.014 45.085 1.00 78.25 168 GLU A O 1
ATOM 1321 N N . GLY A 1 169 ? 16.475 23.935 45.984 1.00 75.44 169 GLY A N 1
ATOM 1322 C CA . GLY A 1 169 ? 16.243 23.397 47.331 1.00 75.44 169 GLY A CA 1
ATOM 1323 C C . GLY A 1 169 ? 16.664 21.935 47.534 1.00 75.44 169 GLY A C 1
ATOM 1324 O O . GLY A 1 169 ? 16.537 21.430 48.649 1.00 75.44 169 GLY A O 1
ATOM 1325 N N . LYS A 1 170 ? 17.209 21.266 46.510 1.00 74.62 170 LYS A N 1
ATOM 1326 C CA . LYS A 1 170 ? 17.781 19.915 46.601 1.00 74.62 170 LYS A CA 1
ATOM 1327 C C . LYS A 1 170 ? 19.309 19.957 46.748 1.00 74.62 170 LYS A C 1
ATOM 1329 O O . LYS A 1 170 ? 19.936 20.837 46.156 1.00 74.62 170 LYS A O 1
ATOM 1334 N N . PRO A 1 171 ? 19.927 19.004 47.473 1.00 69.94 171 PRO A N 1
ATOM 1335 C CA . PRO A 1 171 ? 21.381 18.842 47.502 1.00 69.94 171 PRO A CA 1
ATOM 1336 C C . PRO A 1 171 ? 21.964 18.712 46.091 1.00 69.94 171 PRO A C 1
ATOM 1338 O O . PRO A 1 171 ? 21.494 17.898 45.289 1.00 69.94 171 PRO A O 1
ATOM 1341 N N . ALA A 1 172 ? 22.979 19.517 45.791 1.00 74.38 172 ALA A N 1
ATOM 1342 C CA . ALA A 1 172 ? 23.575 19.609 44.468 1.00 74.38 172 ALA A CA 1
ATOM 1343 C C . ALA A 1 172 ? 25.093 19.796 44.529 1.00 74.38 172 ALA A C 1
ATOM 1345 O O . ALA A 1 172 ? 25.637 20.351 45.484 1.00 74.38 172 ALA A O 1
ATOM 1346 N N . LEU A 1 173 ? 25.763 19.365 43.464 1.00 69.50 173 LEU A N 1
ATOM 1347 C CA . LEU A 1 173 ? 27.169 19.644 43.210 1.00 69.50 173 LEU A CA 1
ATOM 1348 C C . LEU A 1 173 ? 27.271 20.761 42.179 1.00 69.50 173 LEU A C 1
ATOM 1350 O O . LEU A 1 173 ? 26.657 20.697 41.112 1.00 69.50 173 LEU A O 1
ATOM 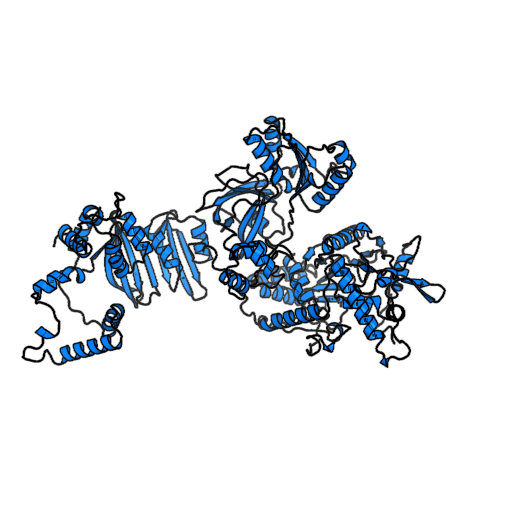1354 N N . SER A 1 174 ? 28.060 21.777 42.507 1.00 77.75 174 SER A N 1
ATOM 1355 C CA . SER A 1 174 ? 28.428 22.856 41.604 1.00 77.75 174 SER A CA 1
ATOM 1356 C C . SER A 1 174 ? 29.861 22.635 41.144 1.00 77.75 174 SER A C 1
ATOM 1358 O O . SER A 1 174 ? 30.800 22.675 41.936 1.00 77.75 174 SER A O 1
ATOM 1360 N N . THR A 1 175 ? 30.018 22.423 39.849 1.00 79.31 175 THR A N 1
ATOM 1361 C CA . THR A 1 175 ? 31.290 22.284 39.159 1.00 79.31 175 THR A CA 1
ATOM 1362 C C . THR A 1 175 ? 31.635 23.602 38.485 1.00 79.31 175 THR A C 1
ATOM 1364 O O . THR A 1 175 ? 30.838 24.152 37.726 1.00 79.31 175 THR A O 1
ATOM 1367 N N . ARG A 1 176 ? 32.836 24.115 38.727 1.00 83.31 176 ARG A N 1
ATOM 1368 C CA . ARG A 1 176 ? 33.377 25.277 38.024 1.00 83.31 176 ARG A CA 1
ATOM 1369 C C . ARG A 1 176 ? 34.636 24.856 37.286 1.00 83.31 176 ARG A C 1
ATOM 1371 O O . ARG A 1 176 ? 35.587 24.405 37.911 1.00 83.31 176 ARG A O 1
ATOM 1378 N N . LEU A 1 177 ? 34.638 25.012 35.969 1.00 83.06 177 LEU A N 1
ATOM 1379 C CA . LEU A 1 177 ? 35.789 24.723 35.120 1.00 83.06 177 LEU A CA 1
ATOM 1380 C C . LEU A 1 177 ? 36.315 26.034 34.534 1.00 83.06 177 LEU A C 1
ATOM 1382 O O . LEU A 1 177 ? 35.598 26.729 33.814 1.00 83.06 177 LEU A O 1
ATOM 1386 N N . LEU A 1 178 ? 37.559 26.374 34.860 1.00 84.12 178 LEU A N 1
ATOM 1387 C CA . LEU A 1 178 ? 38.291 27.487 34.263 1.00 84.12 178 LEU A CA 1
ATOM 1388 C C . LEU A 1 178 ? 39.237 26.936 33.196 1.00 84.12 178 LEU A C 1
ATOM 1390 O O . LEU A 1 178 ? 40.147 26.173 33.515 1.00 84.12 178 LEU A O 1
ATOM 1394 N N . GLN A 1 179 ? 39.019 27.316 31.943 1.00 81.75 179 GLN A N 1
ATOM 1395 C CA . GLN A 1 179 ? 39.841 26.876 30.815 1.00 81.75 179 GLN A CA 1
ATOM 1396 C C . GLN A 1 179 ? 41.042 27.816 30.600 1.00 81.75 179 GLN A C 1
ATOM 1398 O O . GLN A 1 179 ? 40.999 28.992 30.969 1.00 81.75 179 GLN A O 1
ATOM 1403 N N . ALA A 1 180 ? 42.092 27.328 29.928 1.00 77.00 180 ALA A N 1
ATOM 1404 C CA . ALA A 1 180 ? 43.315 28.092 29.632 1.00 77.00 180 ALA A CA 1
ATOM 1405 C C . ALA A 1 180 ? 43.079 29.382 28.810 1.00 77.00 180 ALA A C 1
ATOM 1407 O O . ALA A 1 180 ? 43.902 30.293 28.802 1.00 77.00 180 ALA A O 1
ATOM 1408 N N . ASN A 1 181 ? 41.937 29.503 28.132 1.00 76.06 181 ASN A N 1
ATOM 1409 C CA . ASN A 1 181 ? 41.540 30.689 27.365 1.00 76.06 181 ASN A CA 1
ATOM 1410 C C . ASN A 1 181 ? 40.723 31.718 28.181 1.00 76.06 181 ASN A C 1
ATOM 1412 O O . ASN A 1 181 ? 40.084 32.581 27.584 1.00 76.06 181 ASN A O 1
ATOM 1416 N N . ASN A 1 182 ? 40.733 31.643 29.519 1.00 76.69 182 ASN A N 1
ATOM 1417 C CA . ASN A 1 182 ? 39.937 32.460 30.453 1.00 76.69 182 ASN A CA 1
ATOM 1418 C C . ASN A 1 182 ? 38.418 32.206 30.458 1.00 76.69 182 ASN A C 1
ATOM 1420 O O . ASN A 1 182 ? 37.706 32.913 31.176 1.00 76.69 182 ASN A O 1
ATOM 1424 N N . ARG A 1 183 ? 37.906 31.206 29.731 1.00 79.94 183 ARG A N 1
ATOM 1425 C CA . ARG A 1 183 ? 36.477 30.866 29.781 1.00 79.94 183 ARG A CA 1
ATOM 1426 C C . ARG A 1 183 ? 36.101 30.207 31.098 1.00 79.94 183 ARG A C 1
ATOM 1428 O O . ARG A 1 183 ? 36.837 29.358 31.610 1.00 79.94 183 ARG A O 1
ATOM 1435 N N . ILE A 1 184 ? 34.936 30.575 31.629 1.00 85.25 184 ILE A N 1
ATOM 1436 C CA . ILE A 1 184 ? 34.432 30.054 32.902 1.00 85.25 184 ILE A CA 1
ATOM 1437 C C . ILE A 1 184 ? 33.143 29.286 32.649 1.00 85.25 184 ILE A C 1
ATOM 1439 O O . ILE A 1 184 ? 32.090 29.870 32.401 1.00 85.25 184 ILE A O 1
ATOM 1443 N N . LEU A 1 185 ? 33.209 27.969 32.800 1.00 85.69 185 LEU A N 1
ATOM 1444 C CA . LEU A 1 185 ? 32.053 27.092 32.688 1.00 85.69 185 LEU A CA 1
ATOM 1445 C C . LE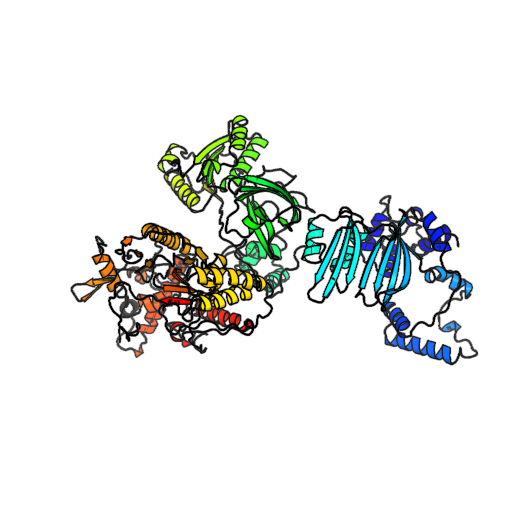U A 1 185 ? 31.548 26.745 34.085 1.00 85.69 185 LEU A C 1
ATOM 1447 O O . LEU A 1 185 ? 32.329 26.395 34.974 1.00 85.69 185 LEU A O 1
ATOM 1451 N N . ILE A 1 186 ? 30.241 26.861 34.288 1.00 85.12 186 ILE A N 1
ATOM 1452 C CA . ILE A 1 186 ? 29.581 26.495 35.539 1.00 85.12 186 ILE A CA 1
ATOM 1453 C C . ILE A 1 186 ? 28.558 25.414 35.222 1.00 85.12 186 ILE A C 1
ATOM 1455 O O . ILE A 1 186 ? 27.637 25.645 34.438 1.00 85.12 186 ILE A O 1
ATOM 1459 N N . GLY A 1 187 ? 28.747 24.253 35.839 1.00 83.62 187 GLY A N 1
ATOM 1460 C CA . GLY A 1 187 ? 27.826 23.129 35.830 1.00 83.62 187 GLY A CA 1
ATOM 1461 C C . GLY A 1 187 ? 27.201 22.954 37.210 1.00 83.62 187 GLY A C 1
ATOM 1462 O O . GLY A 1 187 ? 27.905 23.010 38.214 1.00 83.62 187 GLY A O 1
ATOM 1463 N N . GLN A 1 188 ? 25.898 22.735 37.292 1.00 80.88 188 GLN A N 1
ATOM 1464 C CA . GLN A 1 188 ? 25.209 22.382 38.529 1.00 80.88 188 GLN A CA 1
ATOM 1465 C C . GLN A 1 188 ? 24.389 21.123 38.289 1.00 80.88 188 GLN A C 1
ATOM 1467 O O . GLN A 1 188 ? 23.690 21.024 37.283 1.00 80.88 188 GLN A O 1
ATOM 1472 N N . ARG A 1 189 ? 24.480 20.152 39.199 1.00 78.56 189 ARG A N 1
ATOM 1473 C CA . ARG A 1 189 ? 23.668 18.931 39.142 1.00 78.56 189 ARG A CA 1
ATOM 1474 C C . ARG A 1 189 ? 23.143 18.552 40.513 1.00 78.56 189 ARG A C 1
ATOM 1476 O O . ARG A 1 189 ? 23.902 18.580 41.482 1.00 78.56 189 ARG A O 1
ATOM 1483 N N . THR A 1 190 ? 21.881 18.157 40.604 1.00 75.19 190 THR A N 1
ATOM 1484 C CA . THR A 1 190 ? 21.351 17.566 41.838 1.00 75.19 190 THR A CA 1
ATOM 1485 C C . THR A 1 190 ? 21.937 16.174 42.067 1.00 75.19 190 THR A C 1
ATOM 1487 O O . THR A 1 190 ? 22.309 15.475 41.120 1.00 75.19 190 THR A O 1
ATOM 1490 N N . LEU A 1 191 ? 22.044 15.754 43.332 1.00 62.03 191 LEU A N 1
ATOM 1491 C CA . LEU A 1 191 ? 22.589 14.432 43.677 1.00 62.03 191 LEU A CA 1
ATOM 1492 C C . LEU A 1 191 ? 21.713 13.271 43.175 1.00 62.03 191 LEU A C 1
ATOM 1494 O O . LEU A 1 191 ? 22.233 12.196 42.897 1.00 62.03 191 LEU A O 1
ATOM 1498 N N . ASP A 1 192 ? 20.408 13.497 43.009 1.00 61.91 192 ASP A N 1
ATOM 1499 C CA . ASP A 1 192 ? 19.477 12.538 42.395 1.00 61.91 192 ASP A CA 1
ATOM 1500 C C . ASP A 1 192 ? 19.584 12.476 40.856 1.00 61.91 192 ASP A C 1
ATOM 1502 O O . ASP A 1 192 ? 19.020 11.577 40.231 1.00 61.91 192 ASP A O 1
ATOM 1506 N N . GLY A 1 193 ? 20.329 13.403 40.242 1.00 58.91 193 GLY A N 1
ATOM 1507 C CA . GLY A 1 193 ? 20.528 13.489 38.797 1.00 58.91 193 GLY A CA 1
ATOM 1508 C C . GLY A 1 193 ? 19.306 13.957 38.002 1.00 58.91 193 GLY A C 1
ATOM 1509 O O . GLY A 1 193 ? 19.317 13.807 36.781 1.00 58.91 193 GLY A O 1
ATOM 1510 N N . GLU A 1 194 ? 18.269 14.491 38.657 1.00 68.06 194 GLU A N 1
ATOM 1511 C CA . GLU A 1 194 ? 17.045 14.973 37.996 1.00 68.06 194 GLU A CA 1
ATOM 1512 C C . GLU A 1 194 ? 17.178 16.373 37.391 1.00 68.06 194 GLU A C 1
ATOM 1514 O O . GLU A 1 194 ? 16.427 16.707 36.479 1.00 68.06 194 GLU A O 1
ATOM 1519 N N . LEU A 1 195 ? 18.100 17.199 37.887 1.00 79.25 195 LEU A N 1
ATOM 1520 C CA . LEU A 1 195 ? 18.356 18.538 37.363 1.00 79.25 195 LEU A CA 1
ATOM 1521 C C . LEU A 1 195 ? 19.831 18.679 37.000 1.00 79.25 195 LEU A C 1
ATOM 1523 O O . LEU A 1 195 ? 20.714 18.352 37.800 1.00 79.25 195 LEU A O 1
ATOM 1527 N N . LEU A 1 196 ? 20.083 19.197 35.801 1.00 81.00 196 LEU A N 1
ATOM 1528 C CA . LEU A 1 196 ? 21.408 19.523 35.292 1.00 81.00 196 LEU A CA 1
ATOM 1529 C C . LEU A 1 196 ? 21.364 20.865 34.560 1.00 81.00 196 LEU A C 1
ATOM 1531 O O . LEU A 1 196 ? 20.599 21.033 33.614 1.00 81.00 196 LEU A O 1
ATOM 1535 N N . GLU A 1 197 ? 22.254 21.778 34.930 1.00 87.25 197 GLU A N 1
ATOM 1536 C CA . GLU A 1 197 ? 22.451 23.047 34.233 1.00 87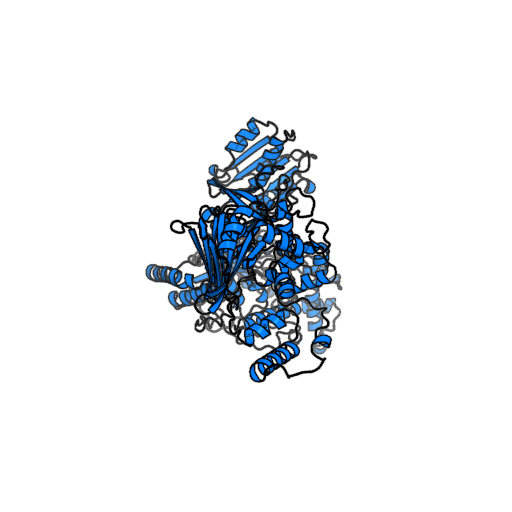.25 197 GLU A CA 1
ATOM 1537 C C . GLU A 1 197 ? 23.925 23.259 33.907 1.00 87.25 197 GLU A C 1
ATOM 1539 O O . GLU A 1 197 ? 24.781 23.134 34.778 1.00 87.25 197 GLU A O 1
ATOM 1544 N N . TRP A 1 198 ? 24.221 23.627 32.665 1.00 87.69 198 TRP A N 1
ATOM 1545 C CA . TRP A 1 198 ? 25.530 24.088 32.218 1.00 87.69 198 TRP A CA 1
ATOM 1546 C C . TRP A 1 198 ? 25.400 25.464 31.584 1.00 87.69 198 TRP A C 1
ATOM 1548 O O . TRP A 1 198 ? 24.532 25.688 30.741 1.00 87.69 198 TRP A O 1
ATOM 1558 N N . ARG A 1 199 ? 26.282 26.391 31.959 1.00 89.25 199 ARG A N 1
ATOM 1559 C CA . ARG A 1 199 ? 26.325 27.744 31.393 1.00 89.25 199 ARG A CA 1
ATOM 1560 C C . ARG A 1 199 ? 27.739 28.301 31.329 1.00 89.25 199 ARG A C 1
ATOM 1562 O O . ARG A 1 199 ? 28.587 27.972 32.161 1.00 89.25 199 ARG A O 1
ATOM 1569 N N . ARG A 1 200 ? 27.960 29.213 30.384 1.00 86.50 200 ARG A N 1
ATOM 1570 C CA . ARG A 1 200 ? 29.141 30.086 30.353 1.00 86.50 200 ARG A CA 1
ATOM 1571 C C . ARG A 1 200 ? 28.904 31.276 31.277 1.00 86.50 200 ARG A C 1
ATOM 1573 O O . ARG A 1 200 ? 27.865 31.926 31.201 1.00 86.50 200 ARG A O 1
ATOM 1580 N N . ALA A 1 201 ? 29.809 31.514 32.218 1.00 79.50 201 ALA A N 1
ATOM 1581 C CA . ALA A 1 201 ? 29.654 32.564 33.226 1.00 79.50 201 ALA A CA 1
ATOM 1582 C C . ALA A 1 201 ? 30.136 33.938 32.738 1.00 79.50 201 ALA A C 1
ATOM 1584 O O . ALA A 1 201 ? 29.787 34.952 33.338 1.00 79.50 201 ALA A O 1
ATOM 1585 N N . ASP A 1 202 ? 30.945 33.950 31.685 1.00 71.62 202 ASP A N 1
ATOM 1586 C CA . ASP A 1 202 ? 31.621 35.097 31.086 1.00 71.62 202 ASP A CA 1
ATOM 1587 C C . ASP A 1 202 ? 30.905 35.670 29.849 1.00 71.62 202 ASP A C 1
ATOM 1589 O O . ASP A 1 202 ? 31.339 36.688 29.314 1.00 71.62 202 ASP A O 1
ATOM 1593 N N . GLU A 1 203 ? 29.785 35.076 29.423 1.00 72.38 203 GLU A N 1
ATOM 1594 C CA . GLU A 1 203 ? 29.041 35.499 28.231 1.00 72.38 203 GLU A CA 1
ATOM 1595 C C . GLU A 1 203 ? 27.643 36.057 28.558 1.00 72.38 203 GLU A C 1
ATOM 1597 O O . GLU A 1 203 ? 26.888 35.497 29.355 1.00 72.38 203 GLU A O 1
ATOM 1602 N N . ASP A 1 204 ? 27.280 37.171 27.909 1.00 68.69 204 ASP A N 1
ATOM 1603 C CA . ASP A 1 204 ? 25.939 37.765 27.989 1.00 68.69 204 ASP A CA 1
ATOM 1604 C C . ASP A 1 204 ? 24.903 36.868 27.282 1.00 68.69 204 ASP A C 1
ATOM 1606 O O . ASP A 1 204 ? 25.179 36.313 26.219 1.00 68.69 204 ASP A O 1
ATOM 1610 N N . THR A 1 205 ? 23.695 36.751 27.840 1.00 66.69 205 THR A N 1
ATOM 1611 C CA . THR A 1 205 ? 22.584 35.910 27.347 1.00 66.69 205 THR A CA 1
ATOM 1612 C C . THR A 1 205 ? 21.426 36.711 26.737 1.00 66.69 205 THR A C 1
ATOM 1614 O O . THR A 1 205 ? 20.410 36.131 26.368 1.00 66.69 205 THR A O 1
ATOM 1617 N N . THR A 1 206 ? 21.556 38.031 26.588 1.00 66.69 206 THR A N 1
ATOM 1618 C CA . THR A 1 206 ? 20.476 38.915 26.103 1.00 66.69 206 THR A CA 1
ATOM 1619 C C . THR A 1 206 ? 20.076 38.708 24.634 1.00 66.69 206 THR A C 1
ATOM 1621 O O . THR A 1 206 ? 18.943 39.027 24.269 1.00 66.69 206 THR A O 1
ATOM 1624 N N . HIS A 1 207 ? 20.957 38.164 23.783 1.00 73.00 207 HIS A N 1
ATOM 1625 C CA . HIS A 1 207 ? 20.700 37.865 22.361 1.00 73.00 207 HIS A CA 1
ATOM 1626 C C . HIS A 1 207 ? 21.116 36.425 22.032 1.00 73.00 207 HIS A C 1
ATOM 1628 O O . HIS A 1 207 ? 22.249 36.183 21.603 1.00 73.00 207 HIS A O 1
ATOM 1634 N N . VAL A 1 208 ? 20.230 35.470 22.320 1.00 86.75 208 VAL A N 1
ATOM 1635 C CA . VAL A 1 208 ? 20.446 34.030 22.107 1.00 86.75 208 VAL A CA 1
ATOM 1636 C C . VAL A 1 208 ? 19.180 33.387 21.536 1.00 86.75 208 VAL A C 1
ATOM 1638 O O . VAL A 1 208 ? 18.069 33.775 21.895 1.00 86.75 208 VAL A O 1
ATOM 1641 N N . GLU A 1 209 ? 19.345 32.419 20.639 1.00 88.94 209 GLU A N 1
ATOM 1642 C CA . GLU A 1 209 ? 18.281 31.528 20.173 1.00 88.94 209 GLU A CA 1
ATOM 1643 C C . GLU A 1 209 ? 18.027 30.481 21.264 1.00 88.94 209 GLU A C 1
ATOM 1645 O O . GLU A 1 209 ? 18.934 29.740 21.638 1.00 88.94 209 GLU A O 1
ATOM 1650 N N . GLU A 1 210 ? 16.813 30.434 21.809 1.00 91.06 210 GLU A N 1
ATOM 1651 C CA . GLU A 1 210 ? 16.417 29.409 22.776 1.00 91.06 210 GLU A CA 1
ATOM 1652 C C . GLU A 1 210 ? 15.639 28.304 22.061 1.00 91.06 210 GLU A C 1
ATOM 1654 O O . GLU A 1 210 ? 14.613 28.562 21.430 1.00 91.06 210 GLU A O 1
ATOM 1659 N N . VAL A 1 211 ? 16.119 27.068 22.177 1.00 90.56 211 VAL A N 1
ATOM 1660 C CA . VAL A 1 211 ? 15.474 25.880 21.616 1.00 90.56 211 VAL A CA 1
ATOM 1661 C C . VAL A 1 211 ? 15.061 24.989 22.771 1.00 90.56 211 VAL A C 1
ATOM 1663 O O . VAL A 1 211 ? 15.894 24.580 23.579 1.00 90.56 211 VAL A O 1
ATOM 1666 N N . ARG A 1 212 ? 13.758 24.731 22.876 1.00 91.56 212 ARG A N 1
ATOM 1667 C CA . ARG A 1 212 ? 13.141 24.017 23.993 1.00 91.56 212 ARG A CA 1
ATOM 1668 C C . ARG A 1 212 ? 12.433 22.772 23.490 1.00 91.56 212 ARG A C 1
ATOM 1670 O O . ARG A 1 212 ? 11.713 22.836 22.498 1.00 91.56 212 ARG A O 1
ATOM 1677 N N . TYR A 1 213 ? 12.609 21.684 24.224 1.00 89.25 213 TYR A N 1
ATOM 1678 C CA . TYR A 1 213 ? 11.867 20.446 24.069 1.00 89.25 213 TYR A CA 1
ATOM 1679 C C . TYR A 1 213 ? 11.212 20.075 25.400 1.00 89.25 213 TYR A C 1
ATOM 1681 O O . TYR A 1 213 ? 11.854 20.122 26.453 1.00 89.25 213 TYR A O 1
ATOM 1689 N N . THR A 1 214 ? 9.943 19.687 25.343 1.00 87.62 214 THR A N 1
ATOM 1690 C CA . THR A 1 214 ? 9.166 19.247 26.504 1.00 87.62 214 THR A CA 1
ATOM 1691 C C . THR A 1 214 ? 8.588 17.872 26.199 1.00 87.62 214 THR A C 1
ATOM 1693 O O . THR A 1 214 ? 7.829 17.720 25.244 1.00 87.62 214 THR A O 1
ATOM 1696 N N . ALA A 1 215 ? 8.954 16.872 26.997 1.00 74.12 215 ALA A N 1
ATOM 1697 C CA . ALA A 1 215 ? 8.445 15.513 26.857 1.00 74.12 215 ALA A CA 1
ATOM 1698 C C . ALA A 1 215 ? 7.060 15.362 27.515 1.00 74.12 215 ALA A C 1
ATOM 1700 O O . ALA A 1 215 ? 6.691 16.122 28.411 1.00 74.12 215 ALA A O 1
ATOM 1701 N N . GLU A 1 216 ? 6.298 14.337 27.116 1.00 71.88 216 GLU A N 1
ATOM 1702 C CA . GLU A 1 216 ? 4.941 14.076 27.634 1.00 71.88 216 GLU A CA 1
ATOM 1703 C C . GLU A 1 216 ? 4.887 13.860 29.157 1.00 71.88 216 GLU A C 1
ATOM 1705 O O . GLU A 1 216 ? 3.883 14.163 29.800 1.00 71.88 216 GLU A O 1
ATOM 1710 N N . ASN A 1 217 ? 5.971 13.353 29.750 1.00 67.88 217 ASN A N 1
ATOM 1711 C CA . ASN A 1 217 ? 6.099 13.135 31.193 1.00 67.88 217 ASN A CA 1
ATOM 1712 C C . ASN A 1 217 ? 6.409 14.423 31.987 1.00 67.88 217 ASN A C 1
ATOM 1714 O O . ASN A 1 217 ? 6.521 14.362 33.212 1.00 67.88 217 ASN A O 1
ATOM 1718 N N . GLY A 1 218 ? 6.535 15.572 31.314 1.00 76.50 218 GLY A N 1
ATOM 1719 C CA . GLY A 1 218 ? 6.877 16.859 31.919 1.00 76.50 218 GLY A CA 1
ATOM 1720 C C . GLY A 1 218 ? 8.380 17.120 32.061 1.00 76.50 218 GLY A C 1
ATOM 1721 O O . GLY A 1 218 ? 8.748 18.153 32.625 1.00 76.50 218 GLY A O 1
ATOM 1722 N N . ASP A 1 219 ? 9.237 16.223 31.558 1.00 83.88 219 ASP A N 1
ATOM 1723 C CA . ASP A 1 219 ? 10.675 16.473 31.439 1.00 83.88 219 ASP A CA 1
ATOM 1724 C C . ASP A 1 219 ? 10.928 17.596 30.428 1.00 83.88 219 ASP A C 1
ATOM 1726 O O . ASP A 1 219 ? 10.215 17.751 29.433 1.00 83.88 219 ASP A O 1
ATOM 1730 N N . GLU A 1 220 ? 11.969 18.383 30.669 1.00 90.38 220 GLU A N 1
ATOM 1731 C CA . GLU A 1 220 ? 12.248 19.582 29.890 1.00 90.38 220 GLU A CA 1
ATOM 1732 C C . GLU A 1 220 ? 13.731 19.692 29.556 1.00 90.38 220 GLU A C 1
ATOM 1734 O O . GLU A 1 220 ? 14.601 19.410 30.380 1.00 90.38 220 GLU A O 1
ATOM 1739 N N . ARG A 1 221 ? 14.026 20.102 28.322 1.00 92.69 221 ARG A N 1
ATOM 1740 C CA . ARG A 1 221 ? 15.385 20.274 27.812 1.00 92.69 221 ARG A CA 1
ATOM 1741 C C . ARG A 1 221 ? 15.466 21.615 27.094 1.00 92.69 221 ARG A C 1
ATOM 1743 O O . ARG A 1 221 ? 14.627 21.912 26.245 1.00 92.69 221 ARG A O 1
ATOM 1750 N N . VAL A 1 222 ? 16.469 22.425 27.415 1.00 92.75 222 VAL A N 1
ATOM 1751 C CA . VAL A 1 222 ? 16.642 23.766 26.838 1.00 92.75 222 VAL A CA 1
ATOM 1752 C C . VAL A 1 222 ? 18.087 23.972 26.406 1.00 92.75 222 VAL A C 1
ATOM 1754 O O . VAL A 1 222 ? 19.001 23.854 27.223 1.00 92.75 222 VAL A O 1
ATOM 1757 N N . LEU A 1 223 ? 18.286 24.341 25.141 1.00 92.56 223 LEU A N 1
ATOM 1758 C CA . LEU A 1 223 ? 19.558 24.814 24.594 1.00 92.56 223 LEU A CA 1
ATOM 1759 C C . LEU A 1 223 ? 19.469 26.314 24.325 1.00 92.56 223 LEU A C 1
ATOM 1761 O O . LEU A 1 223 ? 18.480 26.789 23.768 1.00 92.56 223 LEU A O 1
ATOM 1765 N N . LYS A 1 224 ? 20.517 27.060 24.678 1.00 91.25 224 LYS A N 1
ATOM 1766 C CA . LYS A 1 224 ? 20.678 28.463 24.271 1.00 91.25 224 LYS A CA 1
ATOM 1767 C C . LYS A 1 224 ? 21.853 28.581 23.323 1.00 91.25 224 LYS A C 1
ATOM 1769 O O . LYS A 1 224 ? 22.970 28.211 23.688 1.00 91.25 224 LYS A O 1
ATOM 1774 N N . LEU A 1 225 ? 21.595 29.090 22.126 1.00 89.44 225 LEU A N 1
ATOM 1775 C CA . LEU A 1 225 ? 22.541 29.155 21.021 1.00 89.44 225 LEU A CA 1
ATOM 1776 C C . LEU A 1 225 ? 22.845 30.607 20.635 1.00 89.44 225 LEU A C 1
ATOM 1778 O O . LEU A 1 225 ? 21.964 31.467 20.655 1.00 89.44 225 LEU A O 1
ATOM 1782 N N . ARG A 1 226 ? 24.080 30.887 20.223 1.00 86.88 226 ARG A N 1
ATOM 1783 C CA . ARG A 1 226 ? 24.456 32.118 19.508 1.00 86.88 226 ARG A CA 1
ATOM 1784 C C . ARG A 1 226 ? 25.323 31.733 18.327 1.00 86.88 226 ARG A C 1
ATOM 1786 O O . ARG A 1 226 ? 26.281 30.992 18.506 1.00 86.88 226 ARG A O 1
ATOM 1793 N N . ASP A 1 227 ? 24.961 32.193 17.133 1.00 82.25 227 ASP A N 1
ATOM 1794 C CA . ASP A 1 227 ? 25.637 31.799 15.890 1.00 82.25 227 ASP A CA 1
ATOM 1795 C C . ASP A 1 227 ? 25.762 30.264 15.763 1.00 82.25 227 ASP A C 1
ATOM 1797 O O . ASP A 1 227 ? 26.770 29.721 15.320 1.00 82.25 227 ASP A O 1
ATOM 1801 N N . SER A 1 228 ? 24.711 29.558 16.200 1.00 81.56 228 SER A N 1
ATOM 1802 C CA . SER A 1 228 ? 24.612 28.091 16.305 1.00 81.56 228 SER A CA 1
ATOM 1803 C C . SER A 1 228 ? 25.538 27.421 17.337 1.00 81.56 228 SER A C 1
ATOM 1805 O O . SER A 1 228 ? 25.492 26.206 17.486 1.00 81.56 228 SER A O 1
ATOM 1807 N N . LYS A 1 229 ? 26.336 28.168 18.109 1.00 85.31 229 LYS A N 1
ATOM 1808 C CA . LYS A 1 229 ? 27.173 27.630 19.198 1.00 85.31 229 LYS A CA 1
ATOM 1809 C C . LYS A 1 229 ? 26.414 27.536 20.516 1.00 85.31 229 LYS A C 1
ATOM 1811 O O . LYS A 1 229 ? 25.664 28.447 20.865 1.00 85.31 229 LYS A O 1
ATOM 1816 N N . LEU A 1 230 ? 26.657 26.471 21.279 1.00 87.62 230 LEU A N 1
ATOM 1817 C CA . LEU A 1 230 ? 25.964 26.198 22.540 1.00 87.62 230 LEU A CA 1
ATOM 1818 C C . LEU A 1 230 ? 26.526 27.007 23.723 1.00 87.62 230 LEU A C 1
ATOM 1820 O O . LEU A 1 230 ? 27.658 26.803 24.158 1.00 87.62 230 LEU A O 1
ATOM 1824 N N . LEU A 1 231 ? 25.702 27.909 24.269 1.00 88.31 231 LEU A N 1
ATOM 1825 C CA . LEU A 1 231 ? 26.030 28.805 25.388 1.00 88.31 231 LEU A CA 1
ATOM 1826 C C . LEU A 1 231 ? 25.485 28.337 26.738 1.00 88.31 231 LEU A C 1
ATOM 1828 O O . LEU A 1 231 ? 26.083 28.613 27.784 1.00 88.31 231 LEU A O 1
ATOM 1832 N N . SER A 1 232 ? 24.352 27.636 26.734 1.00 90.12 232 SER A N 1
ATOM 1833 C CA . SER A 1 232 ? 23.851 26.947 27.921 1.00 90.12 232 SER A CA 1
ATOM 1834 C C . SER A 1 232 ? 23.014 25.729 27.559 1.00 90.12 232 SER A C 1
ATOM 1836 O O . SER A 1 232 ? 22.347 25.715 26.524 1.00 90.12 232 SER A O 1
ATOM 1838 N N . LEU A 1 233 ? 22.979 24.768 28.475 1.00 90.62 233 LEU A N 1
ATOM 1839 C CA . LEU A 1 233 ? 22.127 23.586 28.448 1.00 90.62 233 LEU A CA 1
ATOM 1840 C C . LEU A 1 233 ? 21.427 23.460 29.806 1.00 90.62 233 LEU A C 1
ATOM 1842 O O . LEU A 1 233 ? 22.090 23.507 30.838 1.00 90.62 233 LEU A O 1
ATOM 1846 N N . SER A 1 234 ? 20.114 23.253 29.807 1.00 90.69 234 SER A N 1
ATOM 1847 C CA . SER A 1 234 ? 19.339 22.889 30.997 1.00 90.69 234 SER A CA 1
ATOM 1848 C C . SER A 1 234 ? 18.548 21.616 30.718 1.00 90.69 234 SER A C 1
ATOM 1850 O O . SER A 1 234 ? 17.959 21.472 29.644 1.00 90.69 234 SER A O 1
ATOM 1852 N N . VAL A 1 235 ? 18.580 20.674 31.658 1.00 84.81 235 VAL A N 1
ATOM 1853 C CA . VAL A 1 235 ? 17.902 19.379 31.573 1.00 84.81 235 VAL A CA 1
ATOM 1854 C C . VAL A 1 235 ? 17.192 19.121 32.890 1.00 84.81 235 VAL A C 1
ATOM 1856 O O . VAL A 1 235 ? 17.817 19.080 33.951 1.00 84.81 235 VAL A O 1
ATOM 1859 N N . LYS A 1 236 ? 15.890 18.892 32.792 1.00 86.88 236 LYS A N 1
ATOM 1860 C CA . LYS A 1 236 ? 15.027 18.420 33.861 1.00 86.88 236 LYS A CA 1
ATOM 1861 C C . LYS A 1 236 ? 14.493 17.046 33.482 1.00 86.88 236 LYS A C 1
ATOM 1863 O O . LYS A 1 236 ? 13.820 16.912 32.464 1.00 86.88 236 LYS A O 1
ATOM 1868 N N . GLY A 1 237 ? 14.805 16.050 34.300 1.00 72.94 237 GLY A N 1
ATOM 1869 C CA . GLY A 1 237 ? 14.472 14.648 34.071 1.00 72.94 237 GLY A CA 1
ATOM 1870 C C . GLY A 1 237 ? 15.624 13.829 33.492 1.00 72.94 237 GLY A C 1
ATOM 1871 O O . GLY A 1 237 ? 16.786 14.246 33.478 1.00 72.94 237 GLY A O 1
ATOM 1872 N N . ARG A 1 238 ? 15.317 12.612 33.030 1.00 65.62 238 ARG A N 1
ATOM 1873 C CA . ARG A 1 238 ? 16.329 11.689 32.491 1.00 65.62 238 ARG A CA 1
ATOM 1874 C C . ARG A 1 238 ? 16.492 11.891 30.986 1.00 65.62 238 ARG A C 1
ATOM 1876 O O . ARG A 1 238 ? 15.522 11.894 30.237 1.00 65.62 238 ARG A O 1
ATOM 1883 N N . TRP A 1 239 ? 17.739 11.989 30.529 1.00 68.31 239 TRP A N 1
ATOM 1884 C CA . TRP A 1 239 ? 18.063 12.126 29.109 1.00 68.31 239 TRP A CA 1
ATOM 1885 C C . TRP A 1 239 ? 19.329 11.347 28.748 1.00 68.31 239 TRP A C 1
ATOM 1887 O O . TRP A 1 239 ? 20.381 11.551 29.356 1.00 68.31 239 TRP A O 1
ATOM 1897 N N . VAL A 1 240 ? 19.223 10.454 27.761 1.00 61.31 240 VAL A N 1
ATOM 1898 C CA . VAL A 1 240 ? 20.346 9.641 27.263 1.00 61.31 240 VAL A CA 1
ATOM 1899 C C . VAL A 1 240 ? 21.360 10.519 26.522 1.00 61.31 240 VAL A C 1
ATOM 1901 O O . VAL A 1 240 ? 22.553 10.455 26.822 1.00 61.31 240 VAL A O 1
ATOM 1904 N N . GLY A 1 241 ? 20.887 11.441 25.674 1.00 63.19 241 GLY A N 1
ATOM 1905 C CA . GLY A 1 241 ? 21.712 12.400 24.928 1.00 63.19 241 GLY A CA 1
ATOM 1906 C C . GLY A 1 241 ? 22.441 13.452 25.777 1.00 63.19 241 GLY A C 1
ATOM 1907 O O . GLY A 1 241 ? 23.205 14.250 25.234 1.00 63.19 241 GLY A O 1
ATOM 1908 N N . ARG A 1 242 ? 22.291 13.438 27.114 1.00 68.50 242 ARG A N 1
ATOM 1909 C CA . ARG A 1 242 ? 22.967 14.378 28.031 1.00 68.50 242 ARG A CA 1
ATOM 1910 C C . ARG A 1 242 ? 24.481 14.411 27.837 1.00 68.50 242 ARG A C 1
ATOM 1912 O O . ARG A 1 242 ? 25.086 15.471 27.946 1.00 68.50 242 ARG A O 1
ATOM 1919 N N . ARG A 1 243 ? 25.096 13.254 27.570 1.00 63.28 243 ARG A N 1
ATOM 1920 C CA . ARG A 1 243 ? 26.554 13.133 27.447 1.00 63.28 243 ARG A CA 1
ATOM 1921 C C . ARG A 1 243 ? 27.038 13.872 26.206 1.00 63.28 243 ARG A C 1
ATOM 1923 O O . ARG A 1 243 ? 27.911 14.728 26.315 1.00 63.28 243 ARG A O 1
ATOM 1930 N N . LEU A 1 244 ? 26.402 13.600 25.069 1.00 68.56 244 LEU A N 1
ATOM 1931 C CA . LEU A 1 244 ? 26.686 14.278 23.811 1.00 68.56 244 LEU A CA 1
ATOM 1932 C C . LEU A 1 244 ? 26.463 15.791 23.928 1.00 68.56 244 LEU A C 1
ATOM 1934 O O . LEU A 1 244 ? 27.295 16.573 23.486 1.00 68.56 244 LEU A O 1
ATOM 1938 N N . ALA A 1 245 ? 25.381 16.216 24.579 1.00 74.12 245 ALA A N 1
ATOM 1939 C CA . ALA A 1 245 ? 25.085 17.633 24.773 1.00 74.12 245 ALA A CA 1
ATOM 1940 C C . ALA A 1 245 ? 26.169 18.365 25.577 1.00 74.12 245 ALA A C 1
ATOM 1942 O O . ALA A 1 245 ? 26.590 19.461 25.212 1.00 74.12 245 ALA A O 1
ATOM 1943 N N . ILE A 1 246 ? 26.647 17.740 26.656 1.00 73.69 246 ILE A N 1
ATOM 1944 C CA . ILE A 1 246 ? 27.753 18.251 27.471 1.00 73.69 246 ILE A CA 1
ATOM 1945 C C . ILE A 1 246 ? 29.053 18.278 26.653 1.00 73.69 246 ILE A C 1
ATOM 1947 O O . ILE A 1 246 ? 29.811 19.242 26.727 1.00 73.69 246 ILE A O 1
ATOM 1951 N N . GLN A 1 247 ? 29.312 17.250 25.845 1.00 70.88 247 GLN A N 1
ATOM 1952 C CA . GLN A 1 247 ? 30.485 17.201 24.976 1.00 70.88 247 GLN A CA 1
ATOM 1953 C C . GLN A 1 247 ? 30.475 18.333 23.940 1.00 70.88 247 GLN A C 1
ATOM 1955 O O . GLN A 1 247 ? 31.457 19.069 23.846 1.00 70.88 247 GLN A O 1
ATOM 1960 N N . LEU A 1 248 ? 29.361 18.522 23.227 1.00 76.75 248 LEU A N 1
ATOM 1961 C CA . LEU A 1 248 ? 29.176 19.606 22.256 1.00 76.75 248 LEU A CA 1
ATOM 1962 C C . LEU A 1 248 ? 29.302 20.984 22.923 1.00 76.75 248 LEU A C 1
ATOM 1964 O O . LEU A 1 248 ? 29.927 21.888 22.371 1.00 76.75 248 LEU A O 1
ATOM 1968 N N . PHE A 1 249 ? 28.790 21.131 24.151 1.00 81.38 249 PHE A N 1
ATOM 1969 C CA . PHE A 1 249 ? 28.969 22.344 24.951 1.00 81.38 249 PHE A CA 1
ATOM 1970 C C . PHE A 1 249 ? 30.450 22.661 25.213 1.00 81.38 249 PHE A C 1
ATOM 1972 O O . PHE A 1 249 ? 30.857 23.821 25.117 1.00 81.38 249 PHE A O 1
ATOM 1979 N N . PHE A 1 250 ? 31.261 21.641 25.517 1.00 74.69 250 PHE A N 1
ATOM 1980 C CA . PHE A 1 250 ? 32.695 21.801 25.768 1.00 74.69 250 PHE A CA 1
ATOM 1981 C C . PHE A 1 250 ? 33.529 22.034 24.502 1.00 74.69 250 PHE A C 1
ATOM 1983 O O . PHE A 1 250 ? 34.562 22.694 24.595 1.00 74.69 250 PHE A O 1
ATOM 1990 N N . GLN A 1 251 ? 33.114 21.499 23.350 1.00 72.69 251 GLN A N 1
ATOM 1991 C CA . GLN A 1 251 ? 33.860 21.598 22.087 1.00 72.69 251 GLN A CA 1
ATOM 1992 C C . GLN A 1 251 ? 33.777 22.989 21.431 1.00 72.69 251 GLN A C 1
ATOM 1994 O O . GLN A 1 251 ? 34.675 23.346 20.680 1.00 72.69 251 GLN A O 1
ATOM 1999 N N . ASP A 1 252 ? 32.757 23.799 21.745 1.00 74.19 252 ASP A N 1
ATOM 2000 C CA . ASP A 1 252 ? 32.552 25.156 21.189 1.00 74.19 252 ASP A CA 1
ATOM 2001 C C . ASP A 1 252 ? 32.417 25.223 19.650 1.00 74.19 252 ASP A C 1
ATOM 2003 O O . ASP A 1 252 ? 32.596 26.285 19.040 1.00 74.19 252 ASP A O 1
ATOM 2007 N N . GLU A 1 253 ? 32.049 24.111 19.019 1.00 79.12 253 GLU A N 1
ATOM 2008 C CA . GLU A 1 253 ? 31.725 24.051 17.594 1.00 79.12 253 GLU A CA 1
ATOM 2009 C C . GLU A 1 253 ? 30.266 24.479 17.337 1.00 79.12 253 GLU A C 1
ATOM 2011 O O . GLU A 1 253 ? 29.397 24.293 18.199 1.00 79.12 253 GLU A O 1
ATOM 2016 N N . PRO A 1 254 ? 29.961 25.100 16.181 1.00 81.94 254 PRO A N 1
ATOM 2017 C CA . PRO A 1 254 ? 28.591 25.437 15.819 1.00 81.94 254 PRO A CA 1
ATOM 2018 C C . PRO A 1 254 ? 27.788 24.164 15.520 1.00 81.94 254 PRO A C 1
ATOM 2020 O O . PRO A 1 254 ? 28.210 23.323 14.730 1.00 81.94 254 PRO A O 1
ATOM 2023 N N . LEU A 1 255 ? 26.600 24.046 16.114 1.00 84.19 255 LEU A N 1
ATOM 2024 C CA . LEU A 1 255 ? 25.649 22.986 15.798 1.00 84.19 255 LEU A CA 1
ATOM 2025 C C . LEU A 1 255 ? 25.093 23.207 14.383 1.00 84.19 255 LEU A C 1
ATOM 2027 O O . LEU A 1 255 ? 24.537 24.277 14.110 1.00 84.19 255 LEU A O 1
ATOM 2031 N N . PRO A 1 256 ? 25.182 22.218 13.479 1.00 81.12 256 PRO A N 1
ATOM 2032 C CA . PRO A 1 256 ? 24.463 22.250 12.216 1.00 81.12 256 PRO A CA 1
ATOM 2033 C C . PRO A 1 256 ? 22.963 22.469 12.433 1.00 81.12 256 PRO A C 1
ATOM 2035 O O . PRO A 1 256 ? 22.376 21.981 13.403 1.00 81.12 256 PRO A O 1
ATOM 2038 N N . ARG A 1 257 ? 22.308 23.164 11.498 1.00 82.06 257 ARG A N 1
ATOM 2039 C CA . ARG A 1 257 ? 20.877 23.499 11.610 1.00 82.06 257 ARG A CA 1
ATOM 2040 C C . ARG A 1 257 ? 19.980 22.265 11.749 1.00 82.06 257 ARG A C 1
ATOM 2042 O O . ARG A 1 257 ? 19.015 22.313 12.506 1.00 82.06 257 ARG A O 1
ATOM 2049 N N . TRP A 1 258 ? 20.345 21.144 11.126 1.00 78.69 258 TRP A N 1
ATOM 2050 C CA . TRP A 1 258 ? 19.621 19.882 11.288 1.00 78.69 258 TRP A CA 1
ATOM 2051 C C . TRP A 1 258 ? 19.689 19.333 12.726 1.00 78.69 258 TRP A C 1
ATOM 2053 O O . TRP A 1 258 ? 18.695 18.797 13.203 1.00 78.69 258 TRP A O 1
ATOM 2063 N N . GLN A 1 259 ? 20.801 19.495 13.461 1.00 82.31 259 GLN A N 1
ATOM 2064 C CA . GLN A 1 259 ? 20.891 19.073 14.872 1.00 82.31 259 GLN A CA 1
ATOM 2065 C C . GLN A 1 259 ? 20.013 19.946 15.767 1.00 82.31 259 GLN A C 1
ATOM 2067 O O . GLN A 1 259 ? 19.389 19.456 16.707 1.00 82.31 259 GLN A O 1
ATOM 2072 N N . VAL A 1 260 ? 19.936 21.241 15.458 1.00 85.12 260 VAL A N 1
ATOM 2073 C CA . VAL A 1 260 ? 19.047 22.175 16.155 1.00 85.12 260 VAL A CA 1
ATOM 2074 C C . VAL A 1 260 ? 17.581 21.797 15.921 1.00 85.12 260 VAL A C 1
ATOM 2076 O O . VAL A 1 260 ? 16.800 21.754 16.873 1.00 85.12 260 VAL A O 1
ATOM 2079 N N . ALA A 1 261 ? 17.215 21.471 14.679 1.00 80.44 261 ALA A N 1
ATOM 2080 C CA . ALA A 1 261 ? 15.881 20.992 14.325 1.00 80.44 261 ALA A CA 1
ATOM 2081 C C . ALA A 1 261 ? 15.553 19.644 14.989 1.00 80.44 261 ALA A C 1
ATOM 2083 O O . ALA A 1 261 ? 14.477 19.496 15.566 1.00 80.44 261 ALA A O 1
ATOM 2084 N N . LEU A 1 262 ? 16.501 18.701 14.999 1.00 80.56 262 LEU A N 1
ATOM 2085 C CA . LEU A 1 262 ? 16.374 17.412 15.683 1.00 80.56 262 LEU A CA 1
ATOM 2086 C C . LEU A 1 262 ? 16.097 17.594 17.174 1.00 80.56 262 LEU A C 1
ATOM 2088 O O . LEU A 1 262 ? 15.194 16.960 17.718 1.00 80.56 262 LEU A O 1
ATOM 2092 N N . PHE A 1 263 ? 16.834 18.491 17.828 1.00 85.94 263 PHE A N 1
ATOM 2093 C CA . PHE A 1 263 ? 16.626 18.777 19.239 1.00 85.94 263 PHE A CA 1
ATOM 2094 C C . PHE A 1 263 ? 15.269 19.436 19.480 1.00 85.94 263 PHE A C 1
ATOM 2096 O O . PHE A 1 263 ? 14.578 19.092 20.434 1.00 85.94 263 PHE A O 1
ATOM 2103 N N . ARG A 1 264 ? 14.854 20.356 18.605 1.00 85.56 264 ARG A N 1
ATOM 2104 C CA . ARG A 1 264 ? 13.539 21.003 18.681 1.00 85.56 264 ARG A CA 1
ATOM 2105 C C . ARG A 1 264 ? 12.399 19.986 18.568 1.00 85.56 264 ARG A C 1
ATOM 2107 O O . ARG A 1 264 ? 11.405 20.116 19.274 1.00 85.56 264 ARG A O 1
ATOM 2114 N N . GLU A 1 265 ? 12.543 18.996 17.691 1.00 74.06 265 GLU A N 1
ATOM 2115 C CA . GLU A 1 265 ? 11.490 18.021 17.398 1.00 74.06 265 GLU A CA 1
ATOM 2116 C C . GLU A 1 265 ? 11.483 16.826 18.365 1.00 74.06 265 GLU A C 1
ATOM 2118 O O . GLU A 1 265 ? 10.415 16.399 18.797 1.00 74.06 265 GLU A O 1
ATOM 2123 N N . LEU A 1 266 ? 12.654 16.291 18.722 1.00 77.12 266 LEU A N 1
ATOM 2124 C CA . LEU A 1 266 ? 12.797 15.038 19.484 1.00 77.12 266 LEU A CA 1
ATOM 2125 C C . LEU A 1 266 ? 13.492 15.205 20.836 1.00 77.12 266 LEU A C 1
ATOM 2127 O O . LEU A 1 266 ? 13.547 14.263 21.625 1.00 77.12 266 LEU A O 1
ATOM 2131 N N . GLY A 1 267 ? 14.070 16.375 21.104 1.00 80.75 267 GLY A N 1
ATOM 2132 C CA . GLY A 1 267 ? 14.906 16.597 22.280 1.00 80.75 267 GLY A CA 1
ATOM 2133 C C . GLY A 1 267 ? 16.268 15.911 22.205 1.00 80.75 267 GLY A C 1
ATOM 2134 O O . GLY A 1 267 ? 16.935 15.819 23.235 1.00 80.75 267 GLY A O 1
ATOM 2135 N N . GLU A 1 268 ? 16.678 15.415 21.035 1.00 82.12 268 GLU A N 1
ATOM 2136 C CA . GLU A 1 268 ? 17.930 14.679 20.824 1.00 82.12 268 GLU A CA 1
ATOM 2137 C C . GLU A 1 268 ? 18.908 15.461 19.933 1.00 82.12 268 GLU A C 1
ATOM 2139 O O . GLU A 1 268 ? 18.499 16.282 19.120 1.00 82.12 268 GLU A O 1
ATOM 2144 N N . LEU A 1 269 ? 20.216 15.224 20.095 1.00 74.00 269 LEU A N 1
ATOM 2145 C CA . LEU A 1 269 ? 21.287 15.926 19.355 1.00 74.00 269 LEU A CA 1
ATOM 2146 C C . LEU A 1 269 ? 22.020 15.047 18.337 1.00 74.00 269 LEU A C 1
ATOM 2148 O O . LEU A 1 269 ? 22.844 15.538 17.568 1.00 74.00 269 LEU A O 1
ATOM 2152 N N . GLN A 1 270 ? 21.709 13.756 18.310 1.00 70.38 270 GLN A N 1
ATOM 2153 C CA . GLN A 1 270 ? 22.232 12.820 17.333 1.00 70.38 270 GLN A CA 1
ATOM 2154 C C . GLN A 1 270 ? 21.089 11.991 16.782 1.00 70.38 270 GLN A C 1
ATOM 2156 O O . GLN A 1 270 ? 20.231 11.494 17.508 1.00 70.38 270 GLN A O 1
ATOM 2161 N N . ILE A 1 271 ? 21.096 11.868 15.464 1.00 62.44 271 ILE A N 1
ATOM 2162 C CA . ILE A 1 271 ? 20.312 10.877 14.756 1.00 62.44 271 ILE A CA 1
ATOM 2163 C C . ILE A 1 271 ? 21.055 9.559 15.004 1.00 62.44 271 ILE A C 1
ATOM 2165 O O . ILE A 1 271 ? 22.096 9.343 14.394 1.00 62.44 271 ILE A O 1
ATOM 2169 N N . GLU A 1 272 ? 20.608 8.739 15.958 1.00 54.50 272 GLU A N 1
ATOM 2170 C CA . GLU A 1 272 ? 21.256 7.447 16.237 1.00 54.50 272 GLU A CA 1
ATOM 2171 C C . GLU A 1 272 ? 21.389 6.626 14.936 1.00 54.50 272 GLU A C 1
ATOM 2173 O O . GLU A 1 272 ? 20.439 6.557 14.141 1.00 54.50 272 GLU A O 1
ATOM 2178 N N . GLU A 1 273 ? 22.569 6.021 14.712 1.00 42.84 273 GLU A N 1
ATOM 2179 C CA . GLU A 1 273 ? 22.709 4.870 13.809 1.00 42.84 273 GLU A CA 1
ATOM 2180 C C . GLU A 1 273 ? 21.691 3.829 14.268 1.00 42.84 273 GLU A C 1
ATOM 2182 O O . GLU A 1 273 ? 21.570 3.568 15.462 1.00 42.84 273 GLU A O 1
ATOM 2187 N N . ALA A 1 274 ? 20.893 3.320 13.337 1.00 44.12 274 ALA A N 1
ATOM 2188 C CA . ALA A 1 274 ? 19.649 2.610 13.594 1.00 44.12 274 ALA A CA 1
ATOM 2189 C C . ALA A 1 274 ? 19.701 1.578 14.745 1.00 44.12 274 ALA A C 1
ATOM 2191 O O . ALA A 1 274 ? 19.900 0.389 14.522 1.00 44.12 274 ALA A O 1
ATOM 2192 N N . ILE A 1 275 ? 19.375 2.000 15.972 1.00 38.94 275 ILE A N 1
ATOM 2193 C CA . ILE A 1 275 ? 18.773 1.140 16.998 1.00 38.94 275 ILE A CA 1
ATOM 2194 C C . ILE A 1 275 ? 17.583 1.867 17.628 1.00 38.94 275 ILE A C 1
ATOM 2196 O O . ILE A 1 275 ? 17.418 2.003 18.831 1.00 38.94 275 ILE A O 1
ATOM 2200 N N . THR A 1 276 ? 16.647 2.236 16.767 1.00 43.19 276 THR A N 1
ATOM 2201 C CA . THR A 1 276 ? 15.245 1.911 17.050 1.00 43.19 276 THR A CA 1
ATOM 2202 C C . THR A 1 276 ? 14.744 0.958 15.975 1.00 43.19 276 THR A C 1
ATOM 2204 O O . THR A 1 276 ? 13.652 1.099 15.435 1.00 43.19 276 THR A O 1
ATOM 2207 N N . LEU A 1 277 ? 15.546 -0.071 15.667 1.00 48.12 277 LEU A N 1
ATOM 2208 C CA . LEU A 1 277 ? 14.965 -1.295 15.139 1.00 48.12 277 LEU A CA 1
ATOM 2209 C C . LEU A 1 277 ? 13.942 -1.721 16.181 1.00 48.12 277 LEU A C 1
ATOM 2211 O O . LEU A 1 277 ? 14.311 -1.950 17.334 1.00 48.12 277 LEU A O 1
ATOM 2215 N N . GLY A 1 278 ? 12.675 -1.737 15.786 1.00 48.59 278 GLY A N 1
ATOM 2216 C CA . GLY A 1 278 ? 11.559 -1.954 16.689 1.00 48.59 278 GLY A CA 1
ATOM 2217 C C . GLY A 1 278 ? 11.749 -3.145 17.638 1.00 48.59 278 GLY A C 1
ATOM 2218 O O . GLY A 1 278 ? 12.653 -3.981 17.500 1.00 48.59 278 GLY A O 1
ATOM 2219 N N . SER A 1 279 ? 10.869 -3.229 18.626 1.00 53.12 279 SER A N 1
ATOM 2220 C CA . SER A 1 279 ? 10.751 -4.390 19.508 1.00 53.12 279 SER A CA 1
ATOM 2221 C C . SER A 1 279 ? 10.847 -5.713 18.730 1.00 53.12 279 SER A C 1
ATOM 2223 O O . SER A 1 279 ? 10.512 -5.778 17.549 1.00 53.12 279 SER A O 1
ATOM 2225 N N . ASP A 1 280 ? 11.241 -6.812 19.371 1.00 53.28 280 ASP A N 1
ATOM 2226 C CA . ASP A 1 280 ? 11.298 -8.130 18.707 1.00 53.28 280 ASP A CA 1
ATOM 2227 C C . ASP A 1 280 ? 9.968 -8.556 18.054 1.00 53.28 280 ASP A C 1
ATOM 2229 O O . ASP A 1 280 ? 9.940 -9.390 17.145 1.00 53.28 280 ASP A O 1
ATOM 2233 N N . SER A 1 281 ? 8.864 -7.940 18.485 1.00 49.44 281 SER A N 1
ATOM 2234 C CA . SER A 1 281 ? 7.520 -8.121 17.939 1.00 49.44 281 SER A CA 1
ATOM 2235 C C . SER A 1 281 ? 7.234 -7.334 16.650 1.00 49.44 281 SER A C 1
ATOM 2237 O O . SER A 1 281 ? 6.182 -7.518 16.027 1.00 49.44 281 SER A O 1
ATOM 2239 N N . ASP A 1 282 ? 8.136 -6.448 16.230 1.00 52.31 282 ASP A N 1
ATOM 2240 C CA . ASP A 1 282 ? 7.942 -5.629 15.041 1.00 52.31 282 ASP A CA 1
ATOM 2241 C C . ASP A 1 282 ? 8.089 -6.424 13.755 1.00 52.31 282 ASP A C 1
ATOM 2243 O O . ASP A 1 282 ? 8.855 -7.369 13.691 1.00 52.31 282 ASP A O 1
ATOM 2247 N N . ILE A 1 283 ? 7.258 -6.131 12.751 1.00 53.06 283 ILE A N 1
ATOM 2248 C CA . ILE A 1 283 ? 7.173 -6.955 11.540 1.00 53.06 283 ILE A CA 1
ATOM 2249 C C . ILE A 1 283 ? 8.119 -6.366 10.502 1.00 53.06 283 ILE A C 1
ATOM 2251 O O . ILE A 1 283 ? 7.952 -5.218 10.106 1.00 53.06 283 ILE A O 1
ATOM 2255 N N . VAL A 1 284 ? 9.060 -7.183 10.042 1.00 55.34 284 VAL A N 1
ATOM 2256 C CA . VAL A 1 284 ? 10.041 -6.846 9.006 1.00 55.34 284 VAL A CA 1
ATOM 2257 C C . VAL A 1 284 ? 9.443 -7.057 7.629 1.00 55.34 284 VAL A C 1
ATOM 2259 O O . VAL A 1 284 ? 9.537 -6.195 6.765 1.00 55.34 284 VAL A O 1
ATOM 2262 N N . CYS A 1 285 ? 8.770 -8.188 7.416 1.00 51.25 285 CYS A N 1
ATOM 2263 C CA . CYS A 1 285 ? 8.104 -8.482 6.156 1.00 51.25 285 CYS A CA 1
ATOM 2264 C C . CYS A 1 285 ? 6.625 -8.756 6.375 1.00 51.25 285 CYS A C 1
ATOM 2266 O O . CYS A 1 285 ? 6.232 -9.774 6.942 1.00 51.25 285 CYS A O 1
ATOM 2268 N N . ASN A 1 286 ? 5.778 -7.874 5.848 1.00 47.44 286 ASN A N 1
ATOM 2269 C CA . ASN A 1 286 ? 4.329 -8.032 5.939 1.00 47.44 286 ASN A CA 1
ATOM 2270 C C . ASN A 1 286 ? 3.781 -9.210 5.121 1.00 47.44 286 ASN A C 1
ATOM 2272 O O . ASN A 1 286 ? 2.698 -9.710 5.434 1.00 47.44 286 ASN A O 1
ATOM 2276 N N . CYS A 1 287 ? 4.521 -9.658 4.104 1.00 44.53 287 CYS A N 1
ATOM 2277 C CA . CYS A 1 287 ? 4.125 -10.769 3.245 1.00 44.53 287 CYS A CA 1
ATOM 2278 C C . CYS A 1 287 ? 4.333 -12.135 3.898 1.00 44.53 287 CYS A C 1
ATOM 2280 O O . CYS A 1 287 ? 3.477 -13.004 3.772 1.00 44.53 287 CYS A O 1
ATOM 2282 N N . THR A 1 288 ? 5.443 -12.313 4.611 1.00 55.97 288 THR A N 1
ATOM 2283 C CA . THR A 1 288 ? 5.802 -13.574 5.279 1.00 55.97 288 THR A CA 1
ATOM 2284 C C . THR A 1 288 ? 5.586 -13.531 6.789 1.00 55.97 288 THR A C 1
ATOM 2286 O O . THR A 1 288 ? 5.767 -14.537 7.465 1.00 55.97 288 THR A O 1
ATOM 2289 N N . LYS A 1 289 ? 5.184 -12.369 7.325 1.00 63.88 289 LYS A N 1
ATOM 2290 C CA . LYS A 1 289 ? 5.015 -12.079 8.760 1.00 63.88 289 LYS A CA 1
ATOM 2291 C C . LYS A 1 289 ? 6.293 -12.241 9.586 1.00 63.88 289 LYS A C 1
ATOM 2293 O O . LYS A 1 289 ? 6.228 -12.318 10.808 1.00 63.88 289 LYS A O 1
ATOM 2298 N N . THR A 1 290 ? 7.454 -12.244 8.936 1.00 67.94 290 THR A N 1
ATOM 2299 C CA . THR A 1 290 ? 8.755 -12.298 9.607 1.00 67.94 290 THR A CA 1
ATOM 2300 C C . THR A 1 290 ? 8.946 -11.054 10.476 1.00 67.94 290 THR A C 1
ATOM 2302 O O . THR A 1 290 ? 8.751 -9.939 9.991 1.00 67.94 290 THR A O 1
ATOM 2305 N N . THR A 1 291 ? 9.309 -11.241 11.749 1.00 76.12 291 THR A N 1
ATOM 2306 C CA . THR A 1 291 ? 9.503 -10.161 12.732 1.00 76.12 291 THR A CA 1
ATOM 2307 C C . THR A 1 291 ? 10.970 -9.776 12.920 1.00 76.12 291 THR A C 1
ATOM 2309 O O . THR A 1 291 ? 11.861 -10.527 12.528 1.00 76.12 291 THR A O 1
ATOM 2312 N N . CYS A 1 292 ? 11.231 -8.627 13.552 1.00 62.47 292 CYS A N 1
ATOM 2313 C CA . CYS A 1 292 ? 12.562 -8.124 13.877 1.00 62.47 292 CYS A CA 1
ATOM 2314 C C . CYS A 1 292 ? 13.263 -9.113 14.800 1.00 62.47 292 CYS A C 1
ATOM 2316 O O . CYS A 1 292 ? 14.414 -9.454 14.558 1.00 62.47 292 CYS A O 1
ATOM 2318 N N . GLY A 1 293 ? 12.536 -9.665 15.778 1.00 68.25 293 GLY A N 1
ATOM 2319 C CA . GLY A 1 293 ? 13.032 -10.730 16.644 1.00 68.25 293 GLY A CA 1
ATOM 2320 C C . GLY A 1 293 ? 13.404 -11.988 15.866 1.00 68.25 293 GLY A C 1
ATOM 2321 O O . GLY A 1 293 ? 14.433 -12.583 16.150 1.00 68.25 293 GLY A O 1
ATOM 2322 N N . LYS A 1 294 ? 12.633 -12.365 14.833 1.00 73.00 294 LYS A N 1
ATOM 2323 C CA . LYS A 1 294 ? 12.962 -13.539 14.013 1.00 73.00 294 LYS A CA 1
ATOM 2324 C C . LYS A 1 294 ? 14.196 -13.319 13.137 1.00 73.00 294 LYS A C 1
ATOM 2326 O O . LYS A 1 294 ? 14.982 -14.242 12.963 1.00 73.00 294 LYS A O 1
ATOM 2331 N N . VAL A 1 295 ? 14.373 -12.119 12.584 1.00 64.81 295 VAL A N 1
ATOM 2332 C CA . VAL A 1 295 ? 15.576 -11.770 11.808 1.00 64.81 295 VAL A CA 1
ATOM 2333 C C . VAL A 1 295 ? 16.804 -11.695 12.723 1.00 64.81 295 VAL A C 1
ATOM 2335 O O . VAL A 1 295 ? 17.835 -12.258 12.376 1.00 64.81 295 VAL A O 1
ATOM 2338 N N . ARG A 1 296 ? 16.681 -11.107 13.921 1.00 67.81 296 ARG A N 1
ATOM 2339 C CA . ARG A 1 296 ? 17.740 -11.092 14.950 1.00 67.81 296 ARG A CA 1
ATOM 2340 C C . ARG A 1 296 ? 18.108 -12.489 15.445 1.00 67.81 296 ARG A C 1
ATOM 2342 O O . ARG A 1 296 ? 19.282 -12.810 15.508 1.00 67.81 296 ARG A O 1
ATOM 2349 N N . GLU A 1 297 ? 17.122 -13.348 15.700 1.00 71.50 297 GLU A N 1
ATOM 2350 C CA . GLU A 1 297 ? 17.355 -14.751 16.071 1.00 71.50 297 GLU A CA 1
ATOM 2351 C C . GLU A 1 297 ? 18.185 -15.475 14.999 1.00 71.50 297 GLU A C 1
ATOM 2353 O O . GLU A 1 297 ? 19.091 -16.237 15.321 1.00 71.50 297 GLU A O 1
ATOM 2358 N N . LEU A 1 298 ? 17.915 -15.225 13.713 1.00 68.69 298 LEU A N 1
ATOM 2359 C CA . LEU A 1 298 ? 18.698 -15.806 12.618 1.00 68.69 298 LEU A CA 1
ATOM 2360 C C . LEU A 1 298 ? 20.120 -15.224 12.564 1.00 68.69 298 LEU A C 1
ATOM 2362 O O . LEU A 1 298 ? 21.071 -15.983 12.357 1.00 68.69 298 LEU A O 1
ATOM 2366 N N . LEU A 1 299 ? 20.286 -13.928 12.831 1.00 55.88 299 LEU A N 1
ATOM 2367 C CA . LEU A 1 299 ? 21.601 -13.288 12.951 1.00 55.88 299 LEU A CA 1
ATOM 2368 C C . LEU A 1 299 ? 22.432 -13.896 14.086 1.00 55.88 299 LEU A C 1
ATOM 2370 O O . LEU A 1 299 ? 23.589 -14.253 13.868 1.00 55.88 299 LEU A O 1
ATOM 2374 N N . ASP A 1 300 ? 21.819 -14.132 15.247 1.00 57.03 300 ASP A N 1
ATOM 2375 C CA . ASP A 1 300 ? 22.460 -14.776 16.400 1.00 57.03 300 ASP A CA 1
ATOM 2376 C C . ASP A 1 300 ? 22.894 -16.225 16.098 1.00 57.03 300 ASP A C 1
ATOM 2378 O O . ASP A 1 300 ? 23.818 -16.751 16.722 1.00 57.03 300 ASP A O 1
ATOM 2382 N N . THR A 1 301 ? 22.276 -16.877 15.102 1.00 57.78 301 THR A N 1
ATOM 2383 C CA . THR A 1 301 ? 22.696 -18.200 14.595 1.00 57.78 301 THR A CA 1
ATOM 2384 C C . THR A 1 301 ? 23.793 -18.148 13.520 1.00 57.78 301 THR A C 1
ATOM 2386 O O . THR A 1 301 ? 24.196 -19.197 13.011 1.00 57.78 301 THR A O 1
ATOM 2389 N N . GLY A 1 302 ? 24.305 -16.961 13.174 1.00 46.31 302 GLY A N 1
ATOM 2390 C CA . GLY A 1 302 ? 25.361 -16.762 12.172 1.00 46.31 302 GLY A CA 1
ATOM 2391 C C . GLY A 1 302 ? 24.862 -16.684 10.721 1.00 46.31 302 GLY A C 1
ATOM 2392 O O . GLY A 1 302 ? 25.603 -17.027 9.792 1.00 46.31 302 GLY A O 1
ATOM 2393 N N . LEU A 1 303 ? 23.597 -16.301 10.512 1.00 53.16 303 LEU A N 1
ATOM 2394 C CA . LEU A 1 303 ? 23.022 -15.979 9.199 1.00 53.16 303 LEU A CA 1
ATOM 2395 C C . LEU A 1 303 ? 23.024 -14.456 9.017 1.00 53.16 303 LEU A C 1
ATOM 2397 O O . LEU A 1 303 ? 22.112 -13.778 9.471 1.00 53.16 303 LEU A O 1
ATOM 2401 N N . ASP A 1 304 ? 24.051 -13.936 8.353 1.00 60.97 304 ASP A N 1
ATOM 2402 C CA . ASP A 1 304 ? 24.413 -12.512 8.291 1.00 60.97 304 ASP A CA 1
ATOM 2403 C C . ASP A 1 304 ? 24.328 -11.892 6.884 1.00 60.97 304 ASP A C 1
ATOM 2405 O O . ASP A 1 304 ? 24.733 -10.751 6.681 1.00 60.97 304 ASP A O 1
ATOM 2409 N N . THR A 1 305 ? 23.773 -12.612 5.902 1.00 54.81 305 THR A N 1
ATOM 2410 C CA . THR A 1 305 ? 23.583 -12.105 4.533 1.00 54.81 305 THR A CA 1
ATOM 2411 C C . THR A 1 305 ? 22.119 -12.127 4.107 1.00 54.81 305 THR A C 1
ATOM 2413 O O . THR A 1 305 ? 21.339 -12.984 4.541 1.00 54.81 305 THR A O 1
ATOM 2416 N N . LEU A 1 306 ? 21.747 -11.202 3.214 1.00 52.62 306 LEU A N 1
ATOM 2417 C CA . LEU A 1 306 ? 20.384 -11.090 2.697 1.00 52.62 306 LEU A CA 1
ATOM 2418 C C . LEU A 1 306 ? 19.927 -12.396 2.034 1.00 52.62 306 LEU A C 1
ATOM 2420 O O . LEU A 1 306 ? 18.856 -12.880 2.390 1.00 52.62 306 LEU A O 1
ATOM 2424 N N . GLU A 1 307 ? 20.727 -13.030 1.163 1.00 63.38 307 GLU A N 1
ATOM 2425 C CA . GLU A 1 307 ? 20.319 -14.296 0.526 1.00 63.38 307 GLU A CA 1
ATOM 2426 C C . GLU A 1 307 ? 19.981 -15.386 1.551 1.00 63.38 307 GLU A C 1
ATOM 2428 O O . GLU A 1 307 ? 18.969 -16.074 1.421 1.00 63.38 307 GLU A O 1
ATOM 2433 N N . ARG A 1 308 ? 20.782 -15.513 2.614 1.00 63.00 308 ARG A N 1
ATOM 2434 C CA . ARG A 1 308 ? 20.599 -16.554 3.637 1.00 63.00 308 ARG A CA 1
ATOM 2435 C C . ARG A 1 308 ? 19.367 -16.293 4.504 1.00 63.00 308 ARG A C 1
ATOM 2437 O O . ARG A 1 308 ? 18.651 -17.231 4.855 1.00 63.00 308 ARG A O 1
ATOM 2444 N N . ILE A 1 309 ? 19.080 -15.028 4.816 1.00 70.25 309 ILE A N 1
ATOM 2445 C CA . ILE A 1 309 ? 17.837 -14.630 5.490 1.00 70.25 309 ILE A CA 1
ATOM 2446 C C . ILE A 1 309 ? 16.632 -14.920 4.586 1.00 70.25 309 ILE A C 1
ATOM 2448 O O . ILE A 1 309 ? 15.630 -15.470 5.051 1.00 70.25 309 ILE A O 1
ATOM 2452 N N . VAL A 1 310 ? 16.727 -14.595 3.296 1.00 69.75 310 VAL A N 1
ATOM 2453 C CA . VAL A 1 310 ? 15.670 -14.801 2.297 1.00 69.75 310 VAL A CA 1
ATOM 2454 C C . VAL A 1 310 ? 15.343 -16.281 2.109 1.00 69.75 310 VAL A C 1
ATOM 2456 O O . VAL A 1 310 ? 14.168 -16.643 2.125 1.00 69.75 310 VAL A O 1
ATOM 2459 N N . GLU A 1 311 ? 16.339 -17.159 2.018 1.00 72.94 311 GLU A N 1
ATOM 2460 C CA . GLU A 1 311 ? 16.125 -18.609 1.911 1.00 72.94 311 GLU A CA 1
ATOM 2461 C C . GLU A 1 311 ? 15.307 -19.167 3.086 1.00 72.94 311 GLU A C 1
ATOM 2463 O O . GLU A 1 311 ? 14.401 -19.982 2.890 1.00 72.94 311 GLU A O 1
ATOM 2468 N N . GLN A 1 312 ? 15.588 -18.692 4.302 1.00 70.81 312 GLN A N 1
ATOM 2469 C CA . GLN A 1 312 ? 14.971 -19.195 5.533 1.00 70.81 312 GLN A CA 1
ATOM 2470 C C . GLN A 1 312 ? 13.603 -18.581 5.835 1.00 70.81 312 GLN A C 1
ATOM 2472 O O . GLN A 1 312 ? 12.757 -19.217 6.462 1.00 70.81 312 GLN A O 1
ATOM 2477 N N . THR A 1 313 ? 13.375 -17.338 5.419 1.00 70.00 313 THR A N 1
ATOM 2478 C CA . THR A 1 313 ? 12.191 -16.569 5.835 1.00 70.00 313 THR A CA 1
ATOM 2479 C C . THR A 1 313 ? 11.277 -16.180 4.684 1.00 70.00 313 THR A C 1
ATOM 2481 O O . THR A 1 313 ? 10.161 -15.721 4.929 1.00 70.00 313 THR A O 1
ATOM 2484 N N . GLN A 1 314 ? 11.734 -16.361 3.441 1.00 63.53 314 GLN A N 1
ATOM 2485 C CA . GLN A 1 314 ? 11.059 -15.962 2.203 1.00 63.53 314 GLN A CA 1
ATOM 2486 C C . GLN A 1 314 ? 10.741 -14.455 2.137 1.00 63.53 314 GLN A C 1
ATOM 2488 O O . GLN A 1 314 ? 9.957 -14.012 1.292 1.00 63.53 314 GLN A O 1
ATOM 2493 N N . VAL A 1 315 ? 11.337 -13.646 3.027 1.00 59.44 315 VAL A N 1
ATOM 2494 C CA . VAL A 1 315 ? 11.270 -12.181 2.958 1.00 59.44 315 VAL A CA 1
ATOM 2495 C C . VAL A 1 315 ? 11.840 -11.717 1.624 1.00 59.44 315 VAL A C 1
ATOM 2497 O O . VAL A 1 315 ? 12.612 -12.431 0.998 1.00 59.44 315 VAL A O 1
ATOM 2500 N N . THR A 1 316 ? 11.445 -10.536 1.157 1.00 48.47 316 THR A N 1
ATOM 2501 C CA . THR A 1 316 ? 11.804 -9.950 -0.155 1.00 48.47 316 THR A CA 1
ATOM 2502 C C . THR A 1 316 ? 11.247 -10.688 -1.384 1.00 48.47 316 THR A C 1
ATOM 2504 O O . THR A 1 316 ? 10.840 -10.030 -2.336 1.00 48.47 316 THR A O 1
ATOM 2507 N N . MET A 1 317 ? 11.053 -12.009 -1.337 1.00 44.47 317 MET A N 1
ATOM 2508 C CA . MET A 1 317 ? 10.616 -12.826 -2.485 1.00 44.47 317 MET A CA 1
ATOM 2509 C C . MET A 1 317 ? 9.155 -12.617 -2.900 1.00 44.47 317 MET A C 1
ATOM 2511 O O . MET A 1 317 ? 8.778 -12.948 -4.021 1.00 44.47 317 MET A O 1
ATOM 2515 N N . VAL A 1 318 ? 8.310 -12.088 -2.006 1.00 43.03 318 VAL A N 1
ATOM 2516 C CA . VAL A 1 318 ? 6.863 -11.947 -2.264 1.00 43.03 318 VAL A CA 1
ATOM 2517 C C . VAL A 1 318 ? 6.505 -10.622 -2.947 1.00 43.03 318 VAL A C 1
ATOM 2519 O O . VAL A 1 318 ? 5.647 -10.589 -3.826 1.00 43.03 318 VAL A O 1
ATOM 2522 N N . CYS A 1 319 ? 7.131 -9.514 -2.544 1.00 38.38 319 CYS A N 1
ATOM 2523 C CA . CYS A 1 319 ? 6.871 -8.197 -3.142 1.00 38.38 319 CYS A CA 1
ATOM 2524 C C . CYS A 1 319 ? 8.079 -7.248 -3.152 1.00 38.38 319 CYS A C 1
ATOM 2526 O O . CYS A 1 319 ? 7.923 -6.105 -3.568 1.00 38.38 319 CYS A O 1
ATOM 2528 N N . GLY A 1 320 ? 9.247 -7.666 -2.648 1.00 39.38 320 GLY A N 1
ATOM 2529 C CA . GLY A 1 320 ? 10.452 -6.832 -2.524 1.00 39.38 320 GLY A CA 1
ATOM 2530 C C . GLY A 1 320 ? 10.383 -5.700 -1.489 1.00 39.38 320 GLY A C 1
ATOM 2531 O O . GLY A 1 320 ? 11.416 -5.207 -1.060 1.00 39.38 320 GLY A O 1
ATOM 2532 N N . SER A 1 321 ? 9.190 -5.325 -1.024 1.00 40.81 321 SER A N 1
ATOM 2533 C CA . SER A 1 321 ? 8.948 -4.095 -0.252 1.00 40.81 321 SER A CA 1
ATOM 2534 C C . SER A 1 321 ? 9.668 -4.032 1.101 1.00 40.81 321 SER A C 1
ATOM 2536 O O . SER A 1 321 ? 10.062 -2.970 1.564 1.00 40.81 321 SER A O 1
ATOM 2538 N N . CYS A 1 322 ? 9.888 -5.187 1.730 1.00 46.72 322 CYS A N 1
ATOM 2539 C CA . CYS A 1 322 ? 10.583 -5.285 3.011 1.00 46.72 322 CYS A CA 1
ATOM 2540 C C . CYS A 1 322 ? 12.107 -5.315 2.891 1.00 46.72 322 CYS A C 1
ATOM 2542 O O . CYS A 1 322 ? 12.777 -5.316 3.918 1.00 46.72 322 CYS A O 1
ATOM 2544 N N . GLN A 1 323 ? 12.658 -5.407 1.678 1.00 52.62 323 GLN A N 1
ATOM 2545 C CA . GLN A 1 323 ? 14.096 -5.549 1.472 1.00 52.62 323 GLN A CA 1
ATOM 2546 C C . GLN A 1 323 ? 14.907 -4.417 2.122 1.00 52.62 323 GLN A C 1
ATOM 2548 O O . GLN A 1 323 ? 15.827 -4.758 2.858 1.00 52.62 323 GLN A O 1
ATOM 2553 N N . PRO A 1 324 ? 14.538 -3.123 2.000 1.00 47.31 324 PRO A N 1
ATOM 2554 C CA . PRO A 1 324 ? 15.287 -2.042 2.648 1.00 47.31 324 PRO A CA 1
ATOM 2555 C C . PRO A 1 324 ? 15.327 -2.163 4.178 1.00 47.31 324 PRO A C 1
ATOM 2557 O O . PRO A 1 324 ? 16.358 -1.918 4.791 1.00 47.31 324 PRO A O 1
ATOM 2560 N N . LEU A 1 325 ? 14.225 -2.606 4.794 1.00 54.28 325 LEU A N 1
ATOM 2561 C CA . LEU A 1 325 ? 14.123 -2.796 6.245 1.00 54.28 325 LEU A CA 1
ATOM 2562 C C . LEU A 1 325 ? 14.875 -4.052 6.723 1.00 54.28 325 LEU A C 1
ATOM 2564 O O . LEU A 1 325 ? 15.476 -4.041 7.794 1.00 54.28 325 LEU A O 1
ATOM 2568 N N . VAL A 1 326 ? 14.865 -5.138 5.937 1.00 57.44 326 VAL A N 1
ATOM 2569 C CA . VAL A 1 326 ? 15.709 -6.323 6.188 1.00 57.44 326 VAL A CA 1
ATOM 2570 C C . VAL A 1 326 ? 17.181 -5.926 6.092 1.00 57.44 326 VAL A C 1
ATOM 2572 O O . VAL A 1 326 ? 17.961 -6.278 6.969 1.00 57.44 326 VAL A O 1
ATOM 2575 N N . GLU A 1 327 ? 17.552 -5.157 5.069 1.00 53.97 327 GLU A N 1
ATOM 2576 C CA . GLU A 1 327 ? 18.904 -4.635 4.884 1.00 53.97 327 GLU A CA 1
ATOM 2577 C C . GLU A 1 327 ? 19.317 -3.696 6.030 1.00 53.97 327 GLU A C 1
ATOM 2579 O O . GLU A 1 327 ? 20.449 -3.782 6.496 1.00 53.97 327 GLU A O 1
ATOM 2584 N N . GLU A 1 328 ? 18.422 -2.855 6.548 1.00 53.06 328 GLU A N 1
ATOM 2585 C CA . GLU A 1 328 ? 18.668 -2.011 7.728 1.00 53.06 328 GLU A CA 1
ATOM 2586 C C . GLU A 1 328 ? 18.923 -2.845 8.994 1.00 53.06 328 GLU A C 1
ATOM 2588 O O . GLU A 1 328 ? 19.870 -2.566 9.726 1.00 53.06 328 GLU A O 1
ATOM 2593 N N . ILE A 1 329 ? 18.158 -3.922 9.216 1.00 56.75 329 ILE A N 1
ATOM 2594 C CA . ILE A 1 329 ? 18.367 -4.860 10.341 1.00 56.75 329 ILE A CA 1
ATOM 2595 C C . ILE A 1 329 ? 19.688 -5.616 10.220 1.00 56.75 329 ILE A C 1
ATOM 2597 O O . ILE A 1 329 ? 20.329 -5.908 11.226 1.00 56.75 329 ILE A O 1
ATOM 2601 N N . LEU A 1 330 ? 20.097 -5.913 8.989 1.00 51.19 330 LEU A N 1
ATOM 2602 C CA . LEU A 1 330 ? 21.395 -6.503 8.679 1.00 51.19 330 LEU A CA 1
ATOM 2603 C C . LEU A 1 330 ? 22.550 -5.492 8.790 1.00 51.19 330 LEU A C 1
ATOM 2605 O O . LEU A 1 330 ? 23.697 -5.873 8.578 1.00 51.19 330 LEU A O 1
ATOM 2609 N N . GLY A 1 331 ? 22.270 -4.215 9.088 1.00 49.25 331 GLY A N 1
ATOM 2610 C CA . GLY A 1 331 ? 23.278 -3.150 9.115 1.00 49.25 331 GLY A CA 1
ATOM 2611 C C . GLY A 1 331 ? 23.841 -2.812 7.730 1.00 49.25 331 GLY A C 1
ATOM 2612 O O . GLY A 1 331 ? 24.948 -2.306 7.616 1.00 49.25 331 GLY A O 1
ATOM 2613 N N . SER A 1 332 ? 23.097 -3.121 6.666 1.00 40.31 332 SER A N 1
ATOM 2614 C CA . SER A 1 332 ? 23.516 -3.018 5.259 1.00 40.31 332 SER A CA 1
ATOM 2615 C C . SER A 1 332 ? 22.846 -1.874 4.473 1.00 40.31 332 SER A C 1
ATOM 2617 O O . SER A 1 332 ? 23.237 -1.580 3.339 1.00 40.31 332 SER A O 1
ATOM 2619 N N . ALA A 1 333 ? 21.863 -1.171 5.057 1.00 45.16 333 ALA A N 1
ATOM 2620 C CA . ALA A 1 333 ? 21.202 -0.025 4.415 1.00 45.16 333 ALA A CA 1
ATOM 2621 C C . ALA A 1 333 ? 22.093 1.232 4.308 1.00 45.16 333 ALA A C 1
ATOM 2623 O O . ALA A 1 333 ? 21.914 1.999 3.364 1.00 45.16 333 ALA A O 1
ATOM 2624 N N . ASN A 1 334 ? 23.063 1.419 5.216 1.00 57.44 334 ASN A N 1
ATOM 2625 C CA . ASN A 1 334 ? 24.049 2.515 5.223 1.00 57.44 334 ASN A CA 1
ATOM 2626 C C . ASN A 1 334 ? 23.459 3.880 4.804 1.00 57.44 334 ASN A C 1
ATOM 2628 O O . ASN A 1 334 ? 23.851 4.450 3.783 1.00 57.44 334 ASN A O 1
ATOM 2632 N N . LEU A 1 335 ? 22.454 4.360 5.550 1.00 66.31 335 LEU A N 1
ATOM 2633 C CA . LEU A 1 335 ? 21.853 5.680 5.343 1.00 66.31 335 LEU A CA 1
ATOM 2634 C C . LEU A 1 335 ? 22.600 6.734 6.169 1.00 66.31 335 LEU A C 1
ATOM 2636 O O . LEU A 1 335 ? 22.430 6.812 7.386 1.00 66.31 335 LEU A O 1
ATOM 2640 N N . ALA A 1 336 ? 23.371 7.577 5.491 1.00 73.56 336 ALA A N 1
ATOM 2641 C CA . ALA A 1 336 ? 24.100 8.688 6.085 1.00 73.56 336 ALA A CA 1
ATOM 2642 C C . ALA A 1 336 ? 23.163 9.870 6.361 1.00 73.56 336 ALA A C 1
ATOM 2644 O O . ALA A 1 336 ? 22.302 10.186 5.537 1.00 73.56 336 ALA A O 1
ATOM 2645 N N . VAL A 1 337 ? 23.351 10.587 7.473 1.00 78.38 337 VAL A N 1
ATOM 2646 C CA . VAL A 1 337 ? 22.692 11.891 7.685 1.00 78.38 337 VAL A CA 1
ATOM 2647 C C . VAL A 1 337 ? 23.133 12.859 6.593 1.00 78.38 337 VAL A C 1
ATOM 2649 O O . VAL A 1 337 ? 24.326 12.936 6.295 1.00 78.38 337 VAL A O 1
ATOM 2652 N N . ALA A 1 338 ? 22.192 13.609 6.022 1.00 85.62 338 ALA A N 1
ATOM 2653 C CA . ALA A 1 338 ? 22.464 14.507 4.911 1.00 85.62 338 ALA A CA 1
ATOM 2654 C C . ALA A 1 338 ? 21.844 15.894 5.073 1.00 85.62 338 ALA A C 1
ATOM 2656 O O . ALA A 1 338 ? 20.738 16.053 5.584 1.00 85.62 338 ALA A O 1
ATOM 2657 N N . GLU A 1 339 ? 22.550 16.891 4.554 1.00 87.06 339 GLU A N 1
ATOM 2658 C CA . GLU A 1 339 ? 22.078 18.265 4.418 1.00 87.06 339 GLU A CA 1
ATOM 2659 C C . GLU A 1 339 ? 21.437 18.483 3.048 1.00 87.06 339 GLU A C 1
ATOM 2661 O O . GLU A 1 339 ? 21.990 18.069 2.025 1.00 87.06 339 GLU A O 1
ATOM 2666 N N . LEU A 1 340 ? 20.311 19.203 3.019 1.00 92.19 340 LEU A N 1
ATOM 2667 C CA . LEU A 1 340 ? 19.780 19.806 1.798 1.00 92.19 340 LEU A CA 1
ATOM 2668 C C . LEU A 1 340 ? 20.536 21.115 1.517 1.00 92.19 340 LEU A C 1
ATOM 2670 O O . LEU A 1 340 ? 20.293 22.127 2.173 1.00 92.19 340 LEU A O 1
ATOM 2674 N N . ILE A 1 341 ? 21.448 21.102 0.542 1.00 91.88 341 ILE A N 1
ATOM 2675 C CA . ILE A 1 341 ? 22.308 22.257 0.226 1.00 91.88 341 ILE A CA 1
ATOM 2676 C C . ILE A 1 341 ? 21.619 23.225 -0.735 1.00 91.88 341 ILE A C 1
ATOM 2678 O O . ILE A 1 341 ? 21.746 24.441 -0.593 1.00 91.88 341 ILE A O 1
ATOM 2682 N N . ALA A 1 342 ? 20.909 22.699 -1.735 1.00 93.19 342 ALA A N 1
ATOM 2683 C CA . ALA A 1 342 ? 20.268 23.518 -2.756 1.00 93.19 342 ALA A CA 1
ATOM 2684 C C . ALA A 1 342 ? 18.917 22.946 -3.180 1.00 93.19 342 ALA A C 1
ATOM 2686 O O . ALA A 1 342 ? 18.738 21.732 -3.283 1.00 93.19 342 ALA A O 1
ATOM 2687 N N . LYS A 1 343 ? 17.983 23.856 -3.465 1.00 94.25 343 LYS A N 1
ATOM 2688 C CA . LYS A 1 343 ? 16.636 23.583 -3.967 1.00 94.25 343 LYS A CA 1
ATOM 2689 C C . LYS A 1 343 ? 16.321 24.583 -5.073 1.00 94.25 343 LYS A C 1
ATOM 2691 O O . LYS A 1 343 ? 16.269 25.785 -4.817 1.00 94.25 343 LYS A O 1
ATOM 2696 N N . GLN A 1 344 ? 16.115 24.096 -6.290 1.00 94.75 344 GLN A N 1
ATOM 2697 C CA . GLN A 1 344 ? 15.871 24.925 -7.469 1.00 94.75 344 GLN A CA 1
ATOM 2698 C C . GLN A 1 344 ? 14.589 24.489 -8.178 1.00 94.75 344 GLN A C 1
ATOM 2700 O O . GLN A 1 344 ? 14.485 23.357 -8.642 1.00 94.75 344 GLN A O 1
ATOM 2705 N N . ASP A 1 345 ? 13.624 25.400 -8.301 1.00 92.06 345 ASP A N 1
ATOM 2706 C CA . ASP A 1 345 ? 12.423 25.177 -9.111 1.00 92.06 345 ASP A CA 1
ATOM 2707 C C . ASP A 1 345 ? 12.768 25.294 -10.604 1.00 92.06 345 ASP A C 1
ATOM 2709 O O . ASP A 1 345 ? 13.300 26.313 -11.054 1.00 92.06 345 ASP A O 1
ATOM 2713 N N . LEU A 1 346 ? 12.488 24.236 -11.366 1.00 90.12 346 LEU A N 1
ATOM 2714 C CA . LEU A 1 346 ? 12.683 24.182 -12.816 1.00 90.12 346 LEU A CA 1
ATOM 2715 C C . LEU A 1 346 ? 11.387 24.498 -13.589 1.00 90.12 346 LEU A C 1
ATOM 2717 O O . LEU A 1 346 ? 11.405 24.581 -14.818 1.00 90.12 346 LEU A O 1
ATOM 2721 N N . GLY A 1 347 ? 10.267 24.691 -12.888 1.00 84.25 347 GLY A N 1
ATOM 2722 C CA . GLY A 1 347 ? 8.936 24.903 -13.443 1.00 84.25 347 GLY A CA 1
ATOM 2723 C C . GLY A 1 347 ? 8.147 23.606 -13.647 1.00 84.25 347 GLY A C 1
ATOM 2724 O O . GLY A 1 347 ? 8.665 22.496 -13.537 1.00 84.25 347 GLY A O 1
ATOM 2725 N N . ARG A 1 348 ? 6.841 23.742 -13.935 1.00 84.38 348 ARG A N 1
ATOM 2726 C CA . ARG A 1 348 ? 5.918 22.618 -14.225 1.00 84.38 348 ARG A CA 1
ATOM 2727 C C . ARG A 1 348 ? 5.936 21.515 -13.160 1.00 84.38 348 ARG A C 1
ATOM 2729 O O . ARG A 1 348 ? 5.832 20.331 -13.480 1.00 84.38 348 ARG A O 1
ATOM 2736 N N . ASN A 1 349 ? 6.008 21.920 -11.891 1.00 85.81 349 ASN A N 1
ATOM 2737 C CA . ASN A 1 349 ? 6.071 21.020 -10.742 1.00 85.81 349 ASN A CA 1
ATOM 2738 C C . ASN A 1 349 ? 7.341 20.150 -10.720 1.00 85.81 349 ASN A C 1
ATOM 2740 O O . ASN A 1 349 ? 7.295 19.069 -10.150 1.00 85.81 349 ASN A O 1
ATOM 2744 N N . MET A 1 350 ? 8.458 20.559 -11.328 1.00 91.75 350 MET A N 1
ATOM 2745 C CA . MET A 1 350 ? 9.739 19.849 -11.234 1.00 91.75 350 MET A CA 1
ATOM 2746 C C . MET A 1 350 ? 10.752 20.681 -10.451 1.00 91.75 350 MET A C 1
ATOM 2748 O O . MET A 1 350 ? 10.984 21.844 -10.768 1.00 91.75 350 MET A O 1
ATOM 2752 N N . VAL A 1 351 ? 11.365 20.080 -9.435 1.00 94.50 351 VAL A N 1
ATOM 2753 C CA . VAL A 1 351 ? 12.318 20.743 -8.539 1.00 94.50 351 VAL A CA 1
ATOM 2754 C C . VAL A 1 351 ? 13.589 19.904 -8.458 1.00 94.50 351 VAL A C 1
ATOM 2756 O O . VAL A 1 351 ? 13.530 18.687 -8.278 1.00 94.50 351 VAL A O 1
ATOM 2759 N N . CYS A 1 352 ? 14.735 20.557 -8.612 1.00 95.81 352 CYS A N 1
ATOM 2760 C CA . CYS A 1 352 ? 16.057 19.971 -8.446 1.00 95.81 352 CYS A CA 1
ATOM 2761 C C . CYS A 1 352 ? 16.536 20.155 -7.000 1.00 95.81 352 CYS A C 1
ATOM 2763 O O . CYS A 1 352 ? 16.381 21.240 -6.430 1.00 95.81 352 CYS A O 1
ATOM 2765 N N . PHE A 1 353 ? 17.114 19.106 -6.418 1.00 96.69 353 PHE A N 1
ATOM 2766 C CA . PHE A 1 353 ? 17.632 19.092 -5.052 1.00 96.69 353 PHE A CA 1
ATOM 2767 C C . PHE A 1 353 ? 19.065 18.573 -5.024 1.00 96.69 353 PHE A C 1
ATOM 2769 O O . PHE A 1 353 ? 19.382 17.603 -5.714 1.00 96.69 353 PHE A O 1
ATOM 2776 N N . GLN A 1 354 ? 19.900 19.183 -4.183 1.00 95.75 354 GLN A N 1
ATOM 2777 C CA . GLN A 1 354 ? 21.278 18.758 -3.945 1.00 95.75 354 GLN A CA 1
ATOM 2778 C C . GLN A 1 354 ? 21.477 18.393 -2.476 1.00 95.75 354 GLN A C 1
ATOM 2780 O O . GLN A 1 354 ? 21.186 19.201 -1.590 1.00 95.75 354 GLN A O 1
ATOM 2785 N N . PHE A 1 355 ? 22.001 17.193 -2.232 1.00 93.94 355 PHE A N 1
ATOM 2786 C CA . PHE A 1 355 ? 22.226 16.639 -0.900 1.00 93.94 355 PHE A CA 1
ATOM 2787 C C . PHE A 1 355 ? 23.700 16.337 -0.658 1.00 93.94 355 PHE A C 1
ATOM 2789 O O . PHE A 1 355 ? 24.396 15.884 -1.570 1.00 93.94 355 PHE A O 1
ATOM 2796 N N . ARG A 1 356 ? 24.163 16.518 0.580 1.00 91.88 356 ARG A N 1
ATOM 2797 C CA . ARG A 1 356 ? 25.515 16.122 0.998 1.00 91.88 356 ARG A CA 1
ATOM 2798 C C . ARG A 1 356 ? 25.487 15.384 2.333 1.00 91.88 356 ARG A C 1
ATOM 2800 O O . ARG A 1 356 ? 24.882 15.903 3.270 1.00 91.88 356 ARG A O 1
ATOM 2807 N N . PRO A 1 357 ? 26.137 14.213 2.436 1.00 87.25 357 PRO A N 1
ATOM 2808 C CA . PRO A 1 357 ? 26.299 13.515 3.703 1.00 87.25 357 PRO A CA 1
ATOM 2809 C C . PRO A 1 357 ? 27.153 14.336 4.684 1.00 87.25 357 PRO A C 1
ATOM 2811 O O . PRO A 1 357 ? 28.072 15.042 4.277 1.00 87.25 357 PRO A O 1
ATOM 2814 N N . VAL A 1 358 ? 26.833 14.267 5.977 1.00 77.19 358 VAL A N 1
ATOM 2815 C CA . VAL A 1 358 ? 27.454 15.106 7.022 1.00 77.19 358 VAL A CA 1
ATOM 2816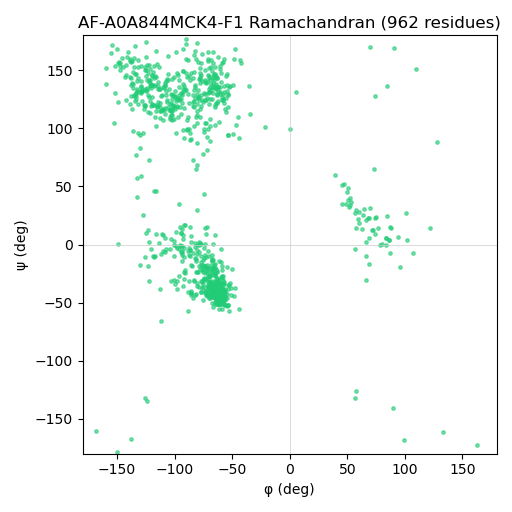 C C . VAL A 1 358 ? 28.753 14.505 7.559 1.00 77.19 358 VAL A C 1
ATOM 2818 O O . VAL A 1 358 ? 29.725 15.227 7.761 1.00 77.19 358 VAL A O 1
ATOM 2821 N N . TYR A 1 359 ? 28.766 13.194 7.804 1.00 69.50 359 TYR A N 1
ATOM 2822 C CA . TYR A 1 359 ? 29.884 12.487 8.449 1.00 69.50 359 TYR A CA 1
ATOM 2823 C C . TYR A 1 359 ? 30.601 11.502 7.519 1.00 69.50 359 TYR A C 1
ATOM 2825 O O . TYR A 1 359 ? 31.537 10.829 7.938 1.00 69.50 359 TYR A O 1
ATOM 2833 N N . GLU A 1 360 ? 30.165 11.417 6.263 1.00 74.00 360 GLU A N 1
ATOM 2834 C CA . GLU A 1 360 ? 30.685 10.478 5.272 1.00 74.00 360 GLU A CA 1
ATOM 2835 C C . GLU A 1 360 ? 31.140 11.221 4.015 1.00 74.00 360 GLU A C 1
ATOM 2837 O O . GLU A 1 360 ? 30.620 12.287 3.683 1.00 74.00 360 GLU A O 1
ATOM 2842 N N . GLU A 1 361 ? 32.100 10.644 3.294 1.00 78.06 361 GLU A N 1
ATOM 2843 C CA . GLU A 1 361 ? 32.477 11.128 1.968 1.00 78.06 361 GLU A CA 1
ATOM 2844 C C . GLU A 1 361 ? 31.466 10.675 0.907 1.00 78.06 361 GLU A C 1
ATOM 2846 O O . GLU A 1 361 ? 30.829 9.625 1.011 1.00 78.06 361 GLU A O 1
ATOM 2851 N N . ILE A 1 362 ? 31.332 11.462 -0.162 1.00 86.56 362 ILE A N 1
ATOM 2852 C CA . ILE A 1 362 ? 30.469 11.100 -1.286 1.00 86.56 362 ILE A CA 1
ATOM 2853 C C . ILE A 1 362 ? 31.139 10.040 -2.148 1.00 86.56 362 ILE A C 1
ATOM 2855 O O . ILE A 1 362 ? 32.223 10.240 -2.698 1.00 86.56 362 ILE A O 1
ATOM 2859 N N . VAL A 1 363 ? 30.425 8.934 -2.332 1.00 88.06 363 VAL A N 1
ATOM 2860 C CA . VAL A 1 363 ? 30.815 7.846 -3.221 1.00 88.06 363 VAL A CA 1
ATOM 2861 C C . VAL A 1 363 ? 30.385 8.178 -4.647 1.00 88.06 363 VAL A C 1
ATOM 2863 O O . VAL A 1 363 ? 29.229 8.497 -4.918 1.00 88.06 363 VAL A O 1
ATOM 2866 N N . ALA A 1 364 ? 31.324 8.080 -5.584 1.00 87.44 364 ALA A N 1
ATOM 2867 C CA . ALA A 1 364 ? 31.052 8.287 -7.000 1.00 87.44 364 ALA A CA 1
ATOM 2868 C C . ALA A 1 364 ? 29.971 7.318 -7.515 1.00 87.44 364 ALA A C 1
ATOM 2870 O O . ALA A 1 364 ? 30.126 6.101 -7.426 1.00 87.44 364 ALA A O 1
ATOM 2871 N N . SER A 1 365 ? 28.908 7.857 -8.115 1.00 90.19 365 SER A N 1
ATOM 2872 C CA . SER A 1 365 ? 27.871 7.060 -8.775 1.00 90.19 365 SER A CA 1
ATOM 2873 C C . SER A 1 365 ? 28.294 6.597 -10.170 1.00 90.19 365 SER A C 1
ATOM 2875 O O . SER A 1 365 ? 29.122 7.236 -10.828 1.00 90.19 365 SER A O 1
ATOM 2877 N N . LYS A 1 366 ? 27.673 5.515 -10.650 1.00 91.38 366 LYS A N 1
ATOM 2878 C CA . LYS A 1 366 ? 27.594 5.173 -12.077 1.00 91.38 366 LYS A CA 1
ATOM 2879 C C . LYS A 1 366 ? 26.403 5.898 -12.727 1.00 91.38 366 LYS A C 1
ATOM 2881 O O . LYS A 1 366 ? 25.374 6.104 -12.076 1.00 91.38 366 LYS A O 1
ATOM 2886 N N . PRO A 1 367 ? 26.498 6.270 -14.015 1.00 90.31 367 PRO A N 1
ATOM 2887 C CA . PRO A 1 367 ? 25.422 6.974 -14.711 1.00 90.31 367 PRO A CA 1
ATOM 2888 C C . PRO A 1 367 ? 24.173 6.089 -14.843 1.00 90.31 367 PRO A C 1
ATOM 2890 O O . PRO A 1 367 ? 24.230 5.029 -15.468 1.00 90.31 367 PRO A O 1
ATOM 2893 N N . GLY A 1 368 ? 23.056 6.546 -14.269 1.00 86.06 368 GLY A N 1
ATOM 2894 C CA . GLY A 1 368 ? 21.780 5.820 -14.206 1.00 86.06 368 GLY A CA 1
ATOM 2895 C C . GLY A 1 368 ? 21.428 5.257 -12.821 1.00 86.06 368 GLY A C 1
ATOM 2896 O O . GLY A 1 368 ? 20.304 4.819 -12.611 1.00 86.06 368 GLY A O 1
ATOM 2897 N N . GLN A 1 369 ? 22.343 5.324 -11.849 1.00 88.50 369 GLN A N 1
ATOM 2898 C CA . GLN A 1 369 ? 22.054 4.919 -10.470 1.00 88.50 369 GLN A CA 1
ATOM 2899 C C . GLN A 1 369 ? 21.118 5.886 -9.737 1.00 88.50 369 GLN A C 1
ATOM 2901 O O . GLN A 1 369 ? 21.021 7.074 -10.053 1.00 88.50 369 GLN A O 1
ATOM 2906 N N . HIS A 1 370 ? 20.473 5.370 -8.697 1.00 86.31 370 HIS A N 1
ATOM 2907 C CA . HIS A 1 370 ? 19.620 6.118 -7.783 1.00 86.31 370 HIS A CA 1
ATOM 2908 C C . HIS A 1 370 ? 20.191 6.117 -6.366 1.00 86.31 370 HIS A C 1
ATOM 2910 O O . HIS A 1 370 ? 21.081 5.334 -6.034 1.00 86.31 370 HIS A O 1
ATOM 2916 N N . ILE A 1 371 ? 19.655 6.990 -5.522 1.00 86.38 371 ILE A N 1
ATOM 2917 C CA . ILE A 1 371 ? 19.853 6.948 -4.072 1.00 86.38 371 ILE A CA 1
ATOM 2918 C C . ILE A 1 371 ? 18.508 6.742 -3.382 1.00 86.38 371 ILE A C 1
ATOM 2920 O O . ILE A 1 371 ? 17.456 7.118 -3.912 1.00 86.38 371 ILE A O 1
ATOM 2924 N N . LEU A 1 372 ? 18.551 6.152 -2.192 1.00 79.81 372 LEU A N 1
ATOM 2925 C CA . LEU A 1 372 ? 17.452 6.218 -1.242 1.00 79.81 372 LEU A CA 1
ATOM 2926 C C . LEU A 1 372 ? 17.558 7.537 -0.475 1.00 79.81 372 LEU A C 1
ATOM 2928 O O . LEU A 1 372 ? 18.649 7.912 -0.054 1.00 79.81 372 LEU A O 1
ATOM 2932 N N . ILE A 1 373 ? 16.440 8.231 -0.291 1.00 82.94 373 ILE A N 1
ATOM 2933 C CA . ILE A 1 373 ? 16.323 9.444 0.516 1.00 82.94 373 ILE A CA 1
ATOM 2934 C C . ILE A 1 373 ? 15.214 9.225 1.522 1.00 82.94 373 ILE A C 1
ATOM 2936 O O . ILE A 1 373 ? 14.064 9.035 1.139 1.00 82.94 373 ILE A O 1
ATOM 2940 N N . GLN A 1 374 ? 15.566 9.301 2.796 1.00 78.75 374 GLN A N 1
ATOM 2941 C CA . GLN A 1 374 ? 14.654 9.216 3.918 1.00 78.75 374 GLN A CA 1
ATOM 2942 C C . GLN A 1 374 ? 14.484 10.606 4.528 1.00 78.75 374 GLN A C 1
ATOM 2944 O O . GLN A 1 374 ? 15.463 11.240 4.906 1.00 78.75 374 GLN A O 1
ATOM 2949 N N . GLY A 1 375 ? 13.252 11.088 4.632 1.00 73.31 375 GLY A N 1
ATOM 2950 C CA . GLY A 1 375 ? 12.926 12.385 5.229 1.00 73.31 375 GLY A CA 1
ATOM 2951 C C . GLY A 1 375 ? 11.889 12.247 6.335 1.00 73.31 375 GLY A C 1
ATOM 2952 O O . GLY A 1 375 ? 11.056 11.337 6.301 1.00 73.31 375 GLY A O 1
ATOM 2953 N N . ARG A 1 376 ? 11.939 13.138 7.329 1.00 66.81 376 ARG A N 1
ATOM 2954 C CA . ARG A 1 376 ? 10.969 13.150 8.429 1.00 66.81 376 ARG A CA 1
ATOM 2955 C C . ARG A 1 376 ? 9.742 13.992 8.068 1.00 66.81 376 ARG A C 1
ATOM 2957 O O . ARG A 1 376 ? 9.757 15.218 8.141 1.00 66.81 376 ARG A O 1
ATOM 2964 N N . VAL A 1 377 ? 8.669 13.323 7.658 1.00 67.06 377 VAL A N 1
ATOM 2965 C CA . VAL A 1 377 ? 7.403 13.930 7.234 1.00 67.06 377 VAL A CA 1
ATOM 2966 C C . VAL A 1 377 ? 6.378 13.793 8.352 1.00 67.06 377 VAL A C 1
ATOM 2968 O O . VAL A 1 377 ? 5.979 12.680 8.690 1.00 67.06 377 VAL A O 1
ATOM 2971 N N . ASP A 1 378 ? 5.943 14.921 8.918 1.00 57.09 378 ASP A N 1
ATOM 2972 C CA . ASP A 1 378 ? 4.901 14.972 9.957 1.00 57.09 378 ASP A CA 1
ATOM 2973 C C . ASP A 1 378 ? 5.174 13.982 11.114 1.00 57.09 378 ASP A C 1
ATOM 2975 O O . ASP A 1 378 ? 4.302 13.221 11.532 1.00 57.09 378 ASP A O 1
ATOM 2979 N N . GLY A 1 379 ? 6.429 13.940 11.583 1.00 50.25 379 GLY A N 1
ATOM 2980 C CA . GLY A 1 379 ? 6.884 13.075 12.676 1.00 50.25 379 GLY A CA 1
ATOM 2981 C C . GLY A 1 379 ? 7.254 11.634 12.293 1.00 50.25 379 GLY A C 1
ATOM 2982 O O . GLY A 1 379 ? 7.693 10.884 13.163 1.00 50.25 379 GLY A O 1
ATOM 2983 N N . ASN A 1 380 ? 7.135 11.233 11.021 1.00 47.28 380 ASN A N 1
ATOM 2984 C CA . ASN A 1 380 ? 7.441 9.873 10.552 1.00 47.28 380 ASN A CA 1
ATOM 2985 C C . ASN A 1 380 ? 8.585 9.862 9.531 1.00 47.28 380 ASN A C 1
ATOM 2987 O O . ASN A 1 380 ? 8.669 10.749 8.687 1.00 47.28 380 ASN A O 1
ATOM 2991 N N . TRP A 1 381 ? 9.444 8.841 9.567 1.00 59.06 381 TRP A N 1
ATOM 2992 C CA . TRP A 1 381 ? 10.456 8.621 8.529 1.00 59.06 381 TRP A CA 1
ATOM 2993 C C . TRP A 1 381 ? 9.832 7.950 7.302 1.00 59.06 381 TRP A C 1
ATOM 2995 O O . TRP A 1 381 ? 9.061 7.002 7.431 1.00 59.06 381 TRP A O 1
ATOM 3005 N N . VAL A 1 382 ? 10.135 8.482 6.122 1.00 51.72 382 VAL A N 1
ATOM 3006 C CA . VAL A 1 382 ? 9.492 8.150 4.842 1.00 51.72 382 VAL A CA 1
ATOM 3007 C C . VAL A 1 382 ? 10.632 8.080 3.794 1.00 51.72 382 VAL A C 1
ATOM 3009 O O . VAL A 1 382 ? 11.363 9.067 3.707 1.00 51.72 382 VAL A O 1
ATOM 3012 N N . THR A 1 383 ? 10.862 6.937 3.099 1.00 66.75 383 THR A N 1
ATOM 3013 C CA . THR A 1 383 ? 12.028 6.709 2.184 1.00 66.75 383 THR A CA 1
ATOM 3014 C C . THR A 1 383 ? 11.752 6.482 0.676 1.00 66.75 383 THR A C 1
ATOM 3016 O O . THR A 1 383 ? 11.461 5.383 0.216 1.00 66.75 383 THR A O 1
ATOM 3019 N N . ARG A 1 384 ? 11.962 7.520 -0.132 1.00 66.19 384 ARG A N 1
ATOM 3020 C CA . ARG A 1 384 ? 12.137 7.652 -1.592 1.00 66.19 384 ARG A CA 1
ATOM 3021 C C . ARG A 1 384 ? 13.297 6.933 -2.250 1.00 66.19 384 ARG A C 1
ATOM 3023 O O . ARG A 1 384 ? 14.419 7.221 -1.870 1.00 66.19 384 ARG A O 1
ATOM 3030 N N . ALA A 1 385 ? 13.098 6.188 -3.334 1.00 77.56 385 ALA A N 1
ATOM 3031 C CA . ALA A 1 385 ? 14.147 6.036 -4.346 1.00 77.56 385 ALA A CA 1
ATOM 3032 C C . ALA A 1 385 ? 14.045 7.153 -5.403 1.00 77.56 385 ALA A C 1
ATOM 3034 O O . ALA A 1 385 ? 12.970 7.369 -5.970 1.00 77.56 385 ALA A O 1
ATOM 3035 N N . TYR A 1 386 ? 15.156 7.837 -5.688 1.00 84.75 386 TYR A N 1
ATOM 3036 C CA . TYR A 1 386 ? 15.252 8.846 -6.749 1.00 84.75 386 TYR A CA 1
ATOM 3037 C C . TYR A 1 386 ? 16.531 8.680 -7.563 1.00 84.75 386 TYR A C 1
ATOM 3039 O O . TYR A 1 386 ? 17.631 8.633 -7.010 1.00 84.75 386 TYR A O 1
ATOM 3047 N N . THR A 1 387 ? 16.388 8.629 -8.888 1.00 90.31 387 THR A N 1
ATOM 3048 C CA . THR A 1 387 ? 17.532 8.559 -9.802 1.00 90.31 387 THR A CA 1
ATOM 3049 C C . THR A 1 387 ? 18.339 9.842 -9.762 1.00 90.31 387 THR A C 1
ATOM 3051 O O . THR A 1 387 ? 17.781 10.945 -9.777 1.00 90.31 387 THR A O 1
ATOM 3054 N N . LEU A 1 388 ? 19.658 9.684 -9.714 1.00 93.38 388 LEU A N 1
ATOM 3055 C CA . LEU A 1 388 ? 20.589 10.798 -9.727 1.00 93.38 388 LEU A CA 1
ATOM 3056 C C . LEU A 1 388 ? 20.518 11.503 -11.083 1.00 93.38 388 LEU A C 1
ATOM 3058 O O . LEU A 1 388 ? 20.608 10.855 -12.122 1.00 93.38 388 LEU A O 1
ATOM 3062 N N . SER A 1 389 ? 20.373 12.828 -11.071 1.00 93.62 389 SER A N 1
ATOM 3063 C CA . SER A 1 389 ? 20.466 13.673 -12.269 1.00 93.62 389 SER A CA 1
ATOM 3064 C C . SER A 1 389 ? 21.877 14.233 -12.486 1.00 93.62 389 SER A C 1
ATOM 3066 O O . SER A 1 389 ? 22.185 14.706 -13.581 1.00 93.62 389 SER A O 1
ATOM 3068 N N . SER A 1 390 ? 22.759 14.166 -11.484 1.00 91.31 390 SER A N 1
ATOM 3069 C CA . SER A 1 390 ? 24.167 14.583 -11.586 1.00 91.31 390 SER A CA 1
ATOM 3070 C C . SER A 1 390 ? 24.989 13.666 -12.509 1.00 91.31 390 SER A C 1
ATOM 3072 O O . SER A 1 390 ? 24.685 12.475 -12.613 1.00 91.31 390 SER A O 1
ATOM 3074 N N . PRO A 1 391 ? 26.071 14.168 -13.141 1.00 89.94 391 PRO A N 1
ATOM 3075 C CA . PRO A 1 391 ? 27.025 13.302 -13.830 1.00 89.94 391 PRO A CA 1
ATOM 3076 C C . PRO A 1 391 ? 27.676 12.309 -12.859 1.00 89.94 391 PRO A C 1
ATOM 3078 O O . PRO A 1 391 ? 27.887 12.618 -11.683 1.00 89.94 391 PRO A O 1
ATOM 3081 N N . ALA A 1 392 ? 28.060 11.148 -13.381 1.00 86.25 392 ALA A N 1
ATOM 3082 C CA . ALA A 1 392 ? 28.873 10.174 -12.670 1.00 86.25 392 ALA A CA 1
ATOM 3083 C C . ALA A 1 392 ? 30.213 10.782 -12.229 1.00 86.25 392 ALA A C 1
ATOM 3085 O O . ALA A 1 392 ? 30.714 11.744 -12.824 1.00 86.25 392 ALA A O 1
ATOM 3086 N N . HIS A 1 393 ? 30.811 10.186 -11.198 1.00 80.56 393 HIS A N 1
ATOM 3087 C CA . HIS A 1 393 ? 32.115 10.581 -10.646 1.00 80.56 393 HIS A CA 1
ATOM 3088 C C . HIS A 1 393 ? 32.206 11.992 -10.042 1.00 80.56 393 HIS A C 1
ATOM 3090 O O . HIS A 1 393 ? 33.314 12.458 -9.776 1.00 80.56 393 HIS A O 1
ATOM 3096 N N . GLN A 1 394 ? 31.089 12.684 -9.796 1.00 84.06 394 GLN A N 1
ATOM 3097 C CA . GLN A 1 394 ? 31.132 13.855 -8.920 1.00 84.06 394 GLN A CA 1
ATOM 3098 C C . GLN A 1 394 ? 31.189 13.435 -7.448 1.00 84.06 394 GLN A C 1
ATOM 3100 O O . GLN A 1 394 ? 30.566 12.451 -7.060 1.00 84.06 394 GLN A O 1
ATOM 3105 N N . THR A 1 395 ? 31.902 14.217 -6.638 1.00 83.00 395 THR A N 1
ATOM 3106 C CA . THR A 1 395 ? 32.168 13.913 -5.223 1.00 83.00 395 THR A CA 1
ATOM 3107 C C . THR A 1 395 ? 31.746 15.039 -4.272 1.00 83.00 395 THR A C 1
ATOM 3109 O O . THR A 1 395 ? 32.103 15.010 -3.102 1.00 83.00 395 THR A O 1
ATOM 3112 N N . GLU A 1 396 ? 31.020 16.057 -4.754 1.00 87.62 396 GLU A N 1
ATOM 3113 C CA . GLU A 1 396 ? 30.633 17.228 -3.941 1.00 87.62 396 GLU A CA 1
ATOM 3114 C C . GLU A 1 396 ? 29.211 17.147 -3.367 1.00 87.62 396 GLU A C 1
ATOM 3116 O O . GLU A 1 396 ? 28.980 17.551 -2.228 1.00 87.62 396 GLU A O 1
ATOM 3121 N N . TYR A 1 397 ? 28.258 16.610 -4.136 1.00 93.06 397 TYR A N 1
ATOM 3122 C CA . TYR A 1 397 ? 26.862 16.406 -3.729 1.00 93.06 397 TYR A CA 1
ATOM 3123 C C . TYR A 1 397 ? 26.218 15.272 -4.544 1.00 93.06 397 TYR A C 1
ATOM 3125 O O . TYR A 1 397 ? 26.723 14.886 -5.600 1.00 93.06 397 TYR A O 1
ATOM 3133 N N . TYR A 1 398 ? 25.076 14.760 -4.096 1.00 94.19 398 TYR A N 1
ATOM 3134 C CA . TYR A 1 398 ? 24.143 14.031 -4.955 1.00 94.19 398 TYR A CA 1
ATOM 3135 C C . TYR A 1 398 ? 23.053 14.979 -5.434 1.00 94.19 398 TYR A C 1
ATOM 3137 O O . TYR A 1 398 ? 22.517 15.750 -4.643 1.00 94.19 398 TYR A O 1
ATOM 3145 N N . GLU A 1 399 ? 22.713 14.919 -6.719 1.00 95.69 399 GLU A N 1
ATOM 3146 C CA . GLU A 1 399 ? 21.625 15.709 -7.292 1.00 95.69 399 GLU A CA 1
ATOM 3147 C C . GLU A 1 399 ? 20.496 14.798 -7.752 1.00 95.69 399 GLU A C 1
ATOM 3149 O O . GLU A 1 399 ? 20.746 13.813 -8.449 1.00 95.69 399 GLU A O 1
ATOM 3154 N N . ILE A 1 400 ? 19.259 15.155 -7.417 1.00 95.25 400 ILE A N 1
ATOM 3155 C CA . ILE A 1 400 ? 18.059 14.522 -7.964 1.00 95.25 400 ILE A CA 1
ATOM 3156 C C . ILE A 1 400 ? 17.105 15.583 -8.500 1.00 95.25 400 ILE A C 1
ATOM 3158 O O . ILE A 1 400 ? 17.053 16.710 -8.009 1.00 95.25 400 ILE A O 1
ATOM 3162 N N . THR A 1 401 ? 16.284 15.200 -9.473 1.00 94.81 401 THR A N 1
ATOM 3163 C CA . THR A 1 401 ? 15.189 16.044 -9.962 1.00 94.81 401 THR A CA 1
ATOM 3164 C C . THR A 1 401 ? 13.866 15.336 -9.730 1.00 94.81 401 THR A C 1
ATOM 3166 O O . THR A 1 401 ? 13.638 14.234 -10.226 1.00 94.81 401 THR A O 1
ATOM 3169 N N . VAL A 1 402 ? 12.988 15.972 -8.960 1.00 91.19 402 VAL A N 1
ATOM 3170 C CA . VAL A 1 402 ? 11.728 15.390 -8.498 1.00 91.19 402 VAL A CA 1
ATOM 3171 C C . VAL A 1 402 ? 10.569 16.138 -9.118 1.00 91.19 402 VAL A C 1
ATOM 3173 O O . VAL A 1 402 ? 10.516 17.367 -9.092 1.00 91.19 402 VAL A O 1
ATOM 3176 N N . LYS A 1 403 ? 9.596 15.389 -9.630 1.00 88.19 403 LYS A N 1
ATOM 3177 C CA . LYS A 1 403 ? 8.299 15.946 -9.989 1.00 88.19 403 LYS A CA 1
ATOM 3178 C C . LYS A 1 403 ? 7.380 15.923 -8.765 1.00 88.19 403 LYS A C 1
ATOM 3180 O O . LYS A 1 403 ? 7.106 14.862 -8.209 1.00 88.19 403 LYS A O 1
ATOM 3185 N N . ARG A 1 404 ? 6.888 17.089 -8.354 1.00 85.56 404 ARG A N 1
ATOM 3186 C CA . ARG A 1 404 ? 5.865 17.261 -7.323 1.00 85.56 404 ARG A CA 1
ATOM 3187 C C . ARG A 1 404 ? 4.553 16.648 -7.805 1.00 85.56 404 ARG A C 1
ATOM 3189 O O . ARG A 1 404 ? 3.820 17.243 -8.596 1.00 85.56 404 ARG A O 1
ATOM 3196 N N . GLU A 1 405 ? 4.242 15.469 -7.288 1.00 72.44 405 GLU A N 1
ATOM 3197 C CA . GLU A 1 405 ? 2.929 14.850 -7.445 1.00 72.44 405 GLU A CA 1
ATOM 3198 C C . GLU A 1 405 ? 1.936 15.481 -6.453 1.00 72.44 405 GLU A C 1
ATOM 3200 O O . GLU A 1 405 ? 2.197 15.531 -5.251 1.00 72.44 405 GLU A O 1
ATOM 3205 N N . GLU A 1 406 ? 0.795 15.976 -6.947 1.00 46.59 406 GLU A N 1
ATOM 3206 C CA . GLU A 1 406 ? -0.191 16.762 -6.175 1.00 46.59 406 GLU A CA 1
ATOM 3207 C C . GLU A 1 406 ? -0.740 16.007 -4.950 1.00 46.59 406 GLU A C 1
ATOM 3209 O O . GLU A 1 406 ? -0.960 16.585 -3.880 1.00 46.59 406 GLU A O 1
ATOM 3214 N N . LEU A 1 407 ? -0.864 14.686 -5.089 1.00 42.03 407 LEU A N 1
ATOM 3215 C CA . LEU A 1 407 ? -1.307 13.758 -4.047 1.00 42.03 407 LEU A CA 1
ATOM 3216 C C . LEU A 1 407 ? -0.149 12.953 -3.419 1.00 42.03 407 LEU A C 1
ATOM 3218 O O . LEU A 1 407 ? -0.393 12.057 -2.614 1.00 42.03 407 LEU A O 1
ATOM 3222 N N . GLY A 1 408 ? 1.110 13.223 -3.783 1.00 44.53 408 GLY A N 1
ATOM 3223 C CA . GLY A 1 408 ? 2.271 12.468 -3.300 1.00 44.53 408 GLY A CA 1
ATOM 3224 C C . GLY A 1 408 ? 2.772 12.971 -1.947 1.00 44.53 408 GLY A C 1
ATOM 3225 O O . GLY A 1 408 ? 3.212 14.109 -1.857 1.00 44.53 408 GLY A O 1
ATOM 3226 N N . LEU A 1 409 ? 2.763 12.128 -0.905 1.00 50.59 409 LEU A N 1
ATOM 3227 C CA . LEU A 1 409 ? 3.157 12.506 0.466 1.00 50.59 409 LEU A CA 1
ATOM 3228 C C . LEU A 1 409 ? 4.544 13.172 0.532 1.00 50.59 409 LEU A C 1
ATOM 3230 O O . LEU A 1 409 ? 4.674 14.305 0.993 1.00 50.59 409 LEU A O 1
ATOM 3234 N N . PHE A 1 410 ? 5.569 12.477 0.044 1.00 65.12 410 PHE A N 1
ATOM 3235 C CA . PHE A 1 410 ? 6.952 12.928 0.171 1.00 65.12 410 PHE A CA 1
ATOM 3236 C C . PHE A 1 410 ? 7.382 13.883 -0.925 1.00 65.12 410 PHE A C 1
ATOM 3238 O O . PHE A 1 410 ? 8.021 14.871 -0.616 1.00 65.12 410 PHE A O 1
ATOM 3245 N N . SER A 1 411 ? 7.009 13.652 -2.190 1.00 73.44 411 SER A N 1
ATOM 3246 C CA . SER A 1 411 ? 7.327 14.594 -3.271 1.00 73.44 411 SER A CA 1
ATOM 3247 C C . SER A 1 411 ? 6.731 15.971 -2.981 1.00 73.44 411 SER A C 1
ATOM 3249 O O . SER A 1 411 ? 7.373 16.984 -3.226 1.00 73.44 411 SER A O 1
ATOM 3251 N N . ARG A 1 412 ? 5.525 16.023 -2.397 1.00 77.12 412 ARG A N 1
ATOM 3252 C CA . ARG A 1 412 ? 4.911 17.270 -1.934 1.00 77.12 412 ARG A CA 1
ATOM 3253 C C . ARG A 1 412 ? 5.635 17.842 -0.724 1.00 77.12 412 ARG A C 1
ATOM 3255 O O . ARG A 1 412 ? 5.907 19.031 -0.718 1.00 77.12 412 ARG A O 1
ATOM 3262 N N . TRP A 1 413 ? 5.965 17.036 0.289 1.00 86.12 413 TRP A N 1
ATOM 3263 C CA . TRP A 1 413 ? 6.740 17.526 1.435 1.00 86.12 413 TRP A CA 1
ATOM 3264 C C . TRP A 1 413 ? 8.109 18.073 1.008 1.00 86.12 413 TRP A C 1
ATOM 3266 O O . TRP A 1 413 ? 8.451 19.191 1.374 1.00 86.12 413 TRP A O 1
ATOM 3276 N N . LEU A 1 414 ? 8.845 17.346 0.172 1.00 87.44 414 LEU A N 1
ATOM 3277 C CA . LEU A 1 414 ? 10.168 17.721 -0.311 1.00 87.44 414 LEU A CA 1
ATOM 3278 C C . LEU A 1 414 ? 10.110 19.015 -1.144 1.00 87.44 414 LEU A C 1
ATOM 3280 O O . LEU A 1 414 ? 10.894 19.940 -0.933 1.00 87.44 414 LEU A O 1
ATOM 3284 N N . CYS A 1 415 ? 9.131 19.132 -2.049 1.00 87.44 415 CYS A N 1
ATOM 3285 C CA . CYS A 1 415 ? 8.944 20.331 -2.869 1.00 87.44 415 CYS A CA 1
ATOM 3286 C C . CYS A 1 415 ? 8.370 21.525 -2.099 1.00 87.44 415 CYS A C 1
ATOM 3288 O O . CYS A 1 415 ? 8.851 22.638 -2.297 1.00 87.44 415 CYS A O 1
ATOM 3290 N N . ASP A 1 416 ? 7.411 21.329 -1.199 1.00 84.62 416 ASP A N 1
ATOM 3291 C CA . ASP A 1 416 ? 6.657 22.437 -0.599 1.00 84.62 416 ASP A CA 1
ATOM 3292 C C . ASP A 1 416 ? 7.196 22.844 0.782 1.00 84.62 416 ASP A C 1
ATOM 3294 O O . ASP A 1 416 ? 7.113 24.015 1.140 1.00 84.62 416 ASP A O 1
ATOM 3298 N N . ARG A 1 417 ? 7.749 21.901 1.560 1.00 82.69 417 ARG A N 1
ATOM 3299 C CA . ARG A 1 417 ? 8.077 22.092 2.988 1.00 82.69 417 ARG A CA 1
ATOM 3300 C C . ARG A 1 417 ? 9.542 21.872 3.353 1.00 82.69 417 ARG A C 1
ATOM 3302 O O . ARG A 1 417 ? 10.005 22.525 4.275 1.00 82.69 417 ARG A O 1
ATOM 3309 N N . ALA A 1 418 ? 10.264 20.982 2.671 1.00 85.81 418 ALA A N 1
ATOM 3310 C CA . ALA A 1 418 ? 11.661 20.723 3.012 1.00 85.81 418 ALA A CA 1
ATOM 3311 C C . ALA A 1 418 ? 12.552 21.933 2.689 1.00 85.81 418 ALA A C 1
ATOM 3313 O O . ALA A 1 418 ? 12.479 22.506 1.589 1.00 85.81 418 ALA A O 1
ATOM 3314 N N . ASP A 1 419 ? 13.397 22.279 3.655 1.00 85.94 419 ASP A N 1
ATOM 3315 C CA . ASP A 1 419 ? 14.402 23.335 3.626 1.00 85.94 419 ASP A CA 1
ATOM 3316 C C . ASP A 1 419 ? 15.717 22.840 4.270 1.00 85.94 419 ASP A C 1
ATOM 3318 O O . ASP A 1 419 ? 15.904 21.640 4.474 1.00 85.94 419 ASP A O 1
ATOM 3322 N N . ALA A 1 420 ? 16.649 23.748 4.566 1.00 81.06 420 ALA A N 1
ATOM 3323 C CA . ALA A 1 420 ? 17.942 23.399 5.160 1.00 81.06 420 ALA A CA 1
ATOM 3324 C C . ALA A 1 420 ? 17.848 22.845 6.601 1.00 81.06 420 ALA A C 1
ATOM 3326 O O . ALA A 1 420 ? 18.837 22.313 7.105 1.00 81.06 420 ALA A O 1
ATOM 3327 N N . GLU A 1 421 ? 16.698 22.968 7.274 1.00 80.00 421 GLU A N 1
ATOM 3328 C CA . GLU A 1 421 ? 16.448 22.385 8.599 1.00 80.00 421 GLU A CA 1
ATOM 3329 C C . GLU A 1 421 ? 15.785 20.997 8.513 1.00 80.00 421 GLU A C 1
ATOM 3331 O O . GLU A 1 421 ? 15.621 20.331 9.537 1.00 80.00 421 GLU A O 1
ATOM 3336 N N . ALA A 1 422 ? 15.415 20.534 7.313 1.00 83.06 422 ALA A N 1
ATOM 3337 C CA . ALA A 1 422 ? 14.771 19.241 7.128 1.00 83.06 422 ALA A CA 1
ATOM 3338 C C . ALA A 1 422 ? 15.676 18.082 7.578 1.00 83.06 422 ALA A C 1
ATOM 3340 O O . ALA A 1 422 ? 16.836 17.975 7.182 1.00 83.06 422 ALA A O 1
ATOM 3341 N N . LEU A 1 423 ? 15.112 17.163 8.366 1.00 81.50 423 LEU A N 1
ATOM 3342 C CA . LEU A 1 423 ? 15.803 15.951 8.799 1.00 81.50 423 LEU A CA 1
ATOM 3343 C C . LEU A 1 423 ? 15.802 14.925 7.665 1.00 81.50 423 LEU A C 1
ATOM 3345 O O . LEU A 1 423 ? 14.746 14.385 7.316 1.00 81.50 423 LEU A O 1
ATOM 3349 N N . ILE A 1 424 ? 16.981 14.686 7.083 1.00 85.88 424 ILE A N 1
ATOM 3350 C CA . ILE A 1 424 ? 17.168 13.843 5.899 1.00 85.88 424 ILE A CA 1
ATOM 3351 C C . ILE A 1 424 ? 18.324 12.859 6.115 1.00 85.88 424 ILE A C 1
ATOM 3353 O O . ILE A 1 424 ? 19.365 13.201 6.681 1.00 85.88 424 ILE A O 1
ATOM 3357 N N . ARG A 1 425 ? 18.150 11.628 5.632 1.00 82.50 425 ARG A N 1
ATOM 3358 C CA . ARG A 1 425 ? 19.214 10.638 5.455 1.00 82.50 425 ARG A CA 1
ATOM 3359 C C . ARG A 1 425 ? 19.235 10.140 4.014 1.00 82.50 425 ARG A C 1
ATOM 3361 O O . ARG A 1 425 ? 18.185 10.088 3.375 1.00 82.50 425 ARG A O 1
ATOM 3368 N N . ILE A 1 426 ? 20.399 9.753 3.507 1.00 86.50 426 ILE A N 1
ATOM 3369 C CA . ILE A 1 426 ? 20.563 9.262 2.134 1.00 86.50 426 ILE A CA 1
ATOM 3370 C C . ILE A 1 426 ? 21.462 8.029 2.073 1.00 86.50 426 ILE A C 1
ATOM 3372 O O . ILE A 1 426 ? 22.396 7.905 2.859 1.00 86.50 426 ILE A O 1
ATOM 3376 N N . SER A 1 427 ? 21.210 7.128 1.125 1.00 82.50 427 SER A N 1
ATOM 3377 C CA . SER A 1 427 ? 22.115 6.007 0.850 1.00 82.50 427 SER A CA 1
ATOM 3378 C C . SER A 1 427 ? 23.270 6.428 -0.059 1.00 82.50 427 SER A C 1
ATOM 3380 O O . SER A 1 427 ? 23.202 7.434 -0.768 1.00 82.50 427 SER A O 1
ATOM 3382 N N . GLN A 1 428 ? 24.291 5.577 -0.146 1.00 85.75 428 GLN A N 1
ATOM 3383 C CA . GLN A 1 428 ? 25.203 5.579 -1.295 1.00 85.75 428 GLN A CA 1
ATOM 3384 C C . GLN A 1 428 ? 24.450 5.247 -2.609 1.00 85.75 428 GLN A C 1
ATOM 3386 O O . GLN A 1 428 ? 23.346 4.687 -2.545 1.00 85.75 428 GLN A O 1
ATOM 3391 N N . PRO A 1 429 ? 25.007 5.568 -3.796 1.00 87.19 429 PRO A N 1
ATOM 3392 C CA . PRO A 1 429 ? 24.399 5.270 -5.089 1.00 87.19 429 PRO A CA 1
ATOM 3393 C C . PRO A 1 429 ? 24.250 3.768 -5.311 1.00 87.19 429 PRO A C 1
ATOM 3395 O O . PRO A 1 429 ? 25.165 2.990 -5.040 1.00 87.19 429 PRO A O 1
ATOM 3398 N N . ARG A 1 430 ? 23.085 3.357 -5.810 1.00 81.31 430 ARG A N 1
ATOM 3399 C CA . ARG A 1 430 ? 22.692 1.957 -5.999 1.00 81.31 430 ARG A CA 1
ATOM 3400 C C . ARG A 1 430 ? 21.924 1.773 -7.309 1.00 81.31 430 ARG A C 1
ATOM 3402 O O . ARG A 1 430 ? 21.456 2.731 -7.926 1.00 81.31 430 ARG A O 1
ATOM 3409 N N . GLY A 1 431 ? 21.779 0.516 -7.718 1.00 74.94 431 GLY A N 1
ATOM 3410 C CA . GLY A 1 431 ? 20.981 0.110 -8.874 1.00 74.94 431 GLY A CA 1
ATOM 3411 C C . GLY A 1 431 ? 21.809 -0.384 -10.059 1.00 74.94 431 GLY A C 1
ATOM 3412 O O . GLY A 1 431 ? 22.937 0.054 -10.279 1.00 74.94 431 GLY A O 1
ATOM 3413 N N . GLU A 1 432 ? 21.183 -1.283 -10.822 1.00 77.75 432 GLU A N 1
ATOM 3414 C CA . GLU A 1 432 ? 21.750 -1.978 -11.989 1.00 77.75 432 GLU A CA 1
ATOM 3415 C C . GLU A 1 432 ? 21.347 -1.330 -13.328 1.00 77.75 432 GLU A C 1
ATOM 3417 O O . GLU A 1 432 ? 21.774 -1.764 -14.396 1.00 77.75 432 GLU A O 1
ATOM 3422 N N . PHE A 1 433 ? 20.512 -0.283 -13.307 1.00 85.19 433 PHE A N 1
ATOM 3423 C CA . PHE A 1 433 ? 20.136 0.461 -14.512 1.00 85.19 433 PHE A CA 1
ATOM 3424 C C . PHE A 1 433 ? 21.234 1.458 -14.892 1.00 85.19 433 PHE A C 1
ATOM 3426 O O . PHE A 1 433 ? 21.095 2.670 -14.760 1.00 85.19 433 PHE A O 1
ATOM 3433 N N . VAL A 1 434 ? 22.372 0.924 -15.322 1.00 89.06 434 VAL A N 1
ATOM 3434 C CA . VAL A 1 434 ? 23.595 1.695 -15.540 1.00 89.06 434 VAL A CA 1
ATOM 3435 C C . VAL A 1 434 ? 24.058 1.657 -16.989 1.00 89.06 434 VAL A C 1
ATOM 3437 O O . VAL A 1 434 ? 23.873 0.678 -17.722 1.00 89.06 434 VAL A O 1
ATOM 3440 N N . LEU A 1 435 ? 24.682 2.755 -17.411 1.00 89.38 435 LEU A N 1
ATOM 3441 C CA . LEU A 1 435 ? 25.371 2.842 -18.692 1.00 89.38 435 LEU A CA 1
ATOM 3442 C C . LEU A 1 435 ? 26.806 2.312 -18.544 1.00 89.38 435 LEU A C 1
ATOM 3444 O O . LEU A 1 435 ? 27.717 3.067 -18.214 1.00 89.38 435 LEU A O 1
ATOM 3448 N N . GLU A 1 436 ? 26.997 1.011 -18.778 1.00 79.56 436 GLU A N 1
ATOM 3449 C CA . GLU A 1 436 ? 28.308 0.341 -18.673 1.00 79.56 436 GLU A CA 1
ATOM 3450 C C . GLU A 1 436 ? 28.967 0.052 -20.029 1.00 79.56 436 GLU A C 1
ATOM 3452 O O . GLU A 1 436 ? 30.187 0.120 -20.145 1.00 79.56 436 GLU A O 1
ATOM 3457 N N . ASP A 1 437 ? 28.183 -0.197 -21.079 1.00 78.12 437 ASP A N 1
ATOM 3458 C CA . ASP A 1 437 ? 28.704 -0.661 -22.370 1.00 78.12 437 ASP A CA 1
ATOM 3459 C C . ASP A 1 437 ? 28.926 0.467 -23.371 1.00 78.12 437 ASP A C 1
ATOM 3461 O O . ASP A 1 437 ? 28.086 1.352 -23.518 1.00 78.12 437 ASP A O 1
ATOM 3465 N N . GLU A 1 438 ? 30.004 0.389 -24.152 1.00 84.69 438 GLU A N 1
ATOM 3466 C CA . GLU A 1 438 ? 30.380 1.375 -25.187 1.00 84.69 438 GLU A CA 1
ATOM 3467 C C . GLU A 1 438 ? 29.496 1.347 -26.451 1.00 84.69 438 GLU A C 1
ATOM 3469 O O . GLU A 1 438 ? 29.784 1.994 -27.460 1.00 84.69 438 GLU A O 1
ATOM 3474 N N . GLN A 1 439 ? 28.403 0.591 -26.413 1.00 90.00 439 GLN A N 1
ATOM 3475 C CA . GLN A 1 439 ? 27.447 0.472 -27.506 1.00 90.00 439 GLN A CA 1
ATOM 3476 C C . GLN A 1 439 ? 26.705 1.800 -27.740 1.00 90.00 439 GLN A C 1
ATOM 3478 O O . GLN A 1 439 ? 26.382 2.502 -26.780 1.00 90.00 439 GLN A O 1
ATOM 3483 N N . PRO A 1 440 ? 26.377 2.145 -29.000 1.00 94.25 440 PRO A N 1
ATOM 3484 C CA . PRO A 1 440 ? 25.414 3.194 -29.303 1.00 94.25 440 PRO A CA 1
ATOM 3485 C C . PRO A 1 440 ? 24.103 3.033 -28.520 1.00 94.25 440 PRO A C 1
ATOM 3487 O O . PRO A 1 440 ? 23.556 1.930 -28.438 1.00 94.25 440 PRO A O 1
ATOM 3490 N N . VAL A 1 441 ? 23.575 4.138 -27.994 1.00 95.69 441 VAL A N 1
ATOM 3491 C CA . VAL A 1 441 ? 22.376 4.148 -27.146 1.00 95.69 441 VAL A CA 1
ATOM 3492 C C . VAL A 1 441 ? 21.239 4.928 -27.789 1.00 95.69 441 VAL A C 1
ATOM 3494 O O . VAL A 1 441 ? 21.432 6.041 -28.282 1.00 95.69 441 VAL A O 1
ATOM 3497 N N . VAL A 1 442 ? 20.030 4.372 -27.707 1.00 96.56 442 VAL A N 1
ATOM 3498 C CA . VAL A 1 442 ? 18.780 5.118 -27.893 1.00 96.56 442 VAL A CA 1
ATOM 3499 C C . VAL A 1 442 ? 18.007 5.094 -26.578 1.00 96.56 442 VAL A C 1
ATOM 3501 O O . VAL A 1 442 ? 17.603 4.034 -26.112 1.00 96.56 442 VAL A O 1
ATOM 3504 N N . PHE A 1 443 ? 17.820 6.252 -25.958 1.00 97.19 443 PHE A N 1
ATOM 3505 C CA . PHE A 1 443 ? 17.117 6.402 -24.692 1.00 97.19 443 PHE A CA 1
ATOM 3506 C C . PHE A 1 443 ? 15.713 6.955 -24.933 1.00 97.19 443 PHE A C 1
ATOM 3508 O O . PHE A 1 443 ? 15.559 8.059 -25.447 1.00 97.19 443 PHE A O 1
ATOM 3515 N N . PHE A 1 444 ? 14.688 6.226 -24.506 1.00 96.94 444 PHE A N 1
ATOM 3516 C CA . PHE A 1 444 ? 13.292 6.644 -24.560 1.00 96.94 444 PHE A CA 1
ATOM 3517 C C . PHE A 1 444 ? 12.831 7.106 -23.177 1.00 96.94 444 PHE A C 1
ATOM 3519 O O . PHE A 1 444 ? 12.693 6.301 -22.256 1.00 96.94 444 PHE A O 1
ATOM 3526 N N . ALA A 1 445 ? 12.580 8.406 -23.032 1.00 95.38 445 ALA A N 1
ATOM 3527 C CA . ALA A 1 445 ? 12.167 9.013 -21.772 1.00 95.38 445 ALA A CA 1
ATOM 3528 C C . ALA A 1 445 ? 10.698 9.456 -21.806 1.00 95.38 445 ALA A C 1
ATOM 3530 O O . ALA A 1 445 ? 10.260 10.126 -22.745 1.00 95.38 445 ALA A O 1
ATOM 3531 N N . GLY A 1 446 ? 9.946 9.152 -20.749 1.00 92.12 446 GLY A N 1
ATOM 3532 C CA . GLY A 1 446 ? 8.580 9.624 -20.528 1.00 92.12 446 GLY A CA 1
ATOM 3533 C C . GLY A 1 446 ? 8.485 10.527 -19.297 1.00 92.12 446 GLY A C 1
ATOM 3534 O O . GLY A 1 446 ? 8.724 10.082 -18.175 1.00 92.12 446 GLY A O 1
ATOM 3535 N N . GLY A 1 447 ? 8.084 11.790 -19.470 1.00 90.12 447 GLY A N 1
ATOM 3536 C CA . GLY A 1 447 ? 7.912 12.733 -18.356 1.00 90.12 447 GLY A CA 1
ATOM 3537 C C . GLY A 1 447 ? 9.197 12.921 -17.539 1.00 90.12 447 GLY A C 1
ATOM 3538 O O . GLY A 1 447 ? 10.236 13.233 -18.113 1.00 90.12 447 GLY A O 1
ATOM 3539 N N . ILE A 1 448 ? 9.134 12.715 -16.214 1.00 89.94 448 ILE A N 1
ATOM 3540 C CA . ILE A 1 448 ? 10.306 12.827 -15.320 1.00 89.94 448 ILE A CA 1
ATOM 3541 C C . ILE A 1 448 ? 11.331 11.699 -15.521 1.00 89.94 448 ILE A C 1
ATOM 3543 O O 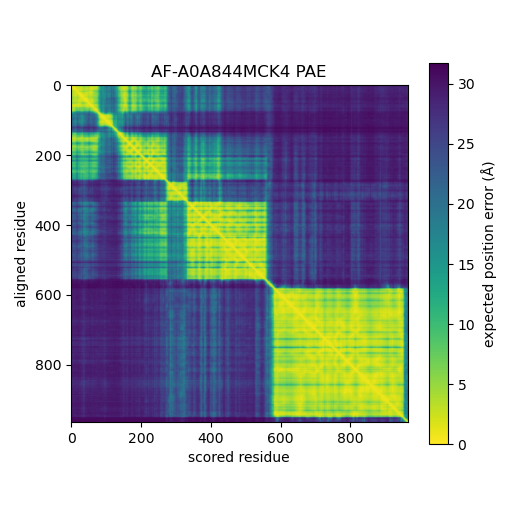. ILE A 1 448 ? 12.456 11.816 -15.053 1.00 89.94 448 ILE A O 1
ATOM 3547 N N . GLY A 1 449 ? 11.002 10.658 -16.296 1.00 90.06 449 GLY A N 1
ATOM 3548 C CA . GLY A 1 449 ? 11.931 9.581 -16.652 1.00 90.06 449 GLY A CA 1
ATOM 3549 C C . GLY A 1 449 ? 13.132 10.003 -17.514 1.00 90.06 449 GLY A C 1
ATOM 3550 O O . GLY A 1 449 ? 13.885 9.172 -18.005 1.00 90.06 449 GLY A O 1
ATOM 3551 N N . VAL A 1 450 ? 13.322 11.305 -17.729 1.00 94.25 450 VAL A N 1
ATOM 3552 C CA . VAL A 1 450 ? 14.519 11.880 -18.351 1.00 94.25 450 VAL A CA 1
ATOM 3553 C C . VAL A 1 450 ? 15.723 11.909 -17.403 1.00 94.25 450 VAL A C 1
ATOM 3555 O O . VAL A 1 450 ? 16.851 12.049 -17.868 1.00 94.25 450 VAL A O 1
ATOM 3558 N N . THR A 1 451 ? 15.522 11.784 -16.087 1.00 94.44 451 THR A N 1
ATOM 3559 C CA . THR A 1 451 ? 16.598 11.926 -15.089 1.00 94.44 451 THR A CA 1
ATOM 3560 C C . THR A 1 451 ? 17.785 10.970 -15.275 1.00 94.44 451 THR A C 1
ATOM 3562 O O . THR A 1 451 ? 18.917 11.452 -15.189 1.00 94.44 451 THR A O 1
ATOM 3565 N N . PRO A 1 452 ? 17.615 9.680 -15.634 1.00 93.62 452 PRO A N 1
ATOM 3566 C CA . PRO A 1 452 ? 18.763 8.825 -15.925 1.00 93.62 452 PRO A CA 1
ATOM 3567 C C . PRO A 1 452 ? 19.450 9.249 -17.233 1.00 93.62 452 PRO A C 1
ATOM 3569 O O . PRO A 1 452 ? 20.675 9.238 -17.325 1.00 93.62 452 PRO A O 1
ATOM 3572 N N . ALA A 1 453 ? 18.678 9.684 -18.238 1.00 95.88 453 ALA A N 1
ATOM 3573 C CA . ALA A 1 453 ? 19.211 10.111 -19.530 1.00 95.88 453 ALA A CA 1
ATOM 3574 C C . ALA A 1 453 ? 20.079 11.365 -19.413 1.00 95.88 453 ALA A C 1
ATOM 3576 O O . ALA A 1 453 ? 21.165 11.410 -19.988 1.00 95.88 453 ALA A O 1
ATOM 3577 N N . ILE A 1 454 ? 19.633 12.375 -18.657 1.00 95.75 454 ILE A N 1
ATOM 3578 C CA . ILE A 1 454 ? 20.423 13.595 -18.463 1.00 95.75 454 ILE A CA 1
ATOM 3579 C C . ILE A 1 454 ? 21.709 13.289 -17.685 1.00 95.75 454 ILE A C 1
ATOM 3581 O O . ILE A 1 454 ? 22.771 13.769 -18.076 1.00 95.75 454 ILE A O 1
ATOM 3585 N N . ALA A 1 455 ? 21.663 12.412 -16.674 1.00 94.94 455 ALA A N 1
ATOM 3586 C CA . ALA A 1 455 ? 22.855 11.962 -15.955 1.00 94.94 455 ALA A CA 1
ATOM 3587 C C . ALA A 1 455 ? 23.846 11.230 -16.876 1.00 94.94 455 ALA A C 1
ATOM 3589 O O . ALA A 1 455 ? 25.046 11.520 -16.861 1.00 94.94 455 ALA A O 1
ATOM 3590 N N . MET A 1 456 ? 23.352 10.330 -17.733 1.00 95.75 456 MET A N 1
ATOM 3591 C CA . MET A 1 456 ? 24.153 9.641 -18.750 1.00 95.75 456 MET A CA 1
ATOM 3592 C C . MET A 1 456 ? 24.781 10.629 -19.740 1.00 95.75 456 MET A C 1
ATOM 3594 O O . MET A 1 456 ? 25.995 10.608 -19.931 1.00 95.75 456 MET A O 1
ATOM 3598 N N . MET A 1 457 ? 24.001 11.545 -20.320 1.00 96.56 457 MET A N 1
ATOM 3599 C CA . MET A 1 457 ? 24.501 12.533 -21.285 1.00 96.56 457 MET A CA 1
ATOM 3600 C C . MET A 1 457 ? 25.533 13.484 -20.666 1.00 96.56 457 MET A C 1
ATOM 3602 O O . MET A 1 457 ? 26.574 13.729 -21.278 1.00 96.56 457 MET A O 1
ATOM 3606 N N . ARG A 1 458 ? 25.294 13.977 -19.441 1.00 95.06 458 ARG A N 1
ATOM 3607 C CA . ARG A 1 458 ? 26.260 14.794 -18.684 1.00 95.06 458 ARG A CA 1
ATOM 3608 C C . ARG A 1 458 ? 27.566 14.033 -18.443 1.00 95.06 458 ARG A C 1
ATOM 3610 O O . ARG A 1 458 ? 28.645 14.605 -18.582 1.00 95.06 458 ARG A O 1
ATOM 3617 N N . THR A 1 459 ? 27.473 12.743 -18.118 1.00 94.56 459 THR A N 1
ATOM 3618 C CA . THR A 1 459 ? 28.637 11.869 -17.903 1.00 94.56 459 THR A CA 1
ATOM 3619 C C . THR A 1 459 ? 29.443 11.684 -19.183 1.00 94.56 459 THR A C 1
ATOM 3621 O O . THR A 1 459 ? 30.647 11.933 -19.184 1.00 94.56 459 THR A O 1
ATOM 3624 N N . LEU A 1 460 ? 28.787 11.316 -20.288 1.00 94.56 460 LEU A N 1
ATOM 3625 C CA . LEU A 1 460 ? 29.442 11.117 -21.585 1.00 94.56 460 LEU A CA 1
ATOM 3626 C C . LEU A 1 460 ? 30.138 12.394 -22.069 1.00 94.56 460 LEU A C 1
ATOM 3628 O O . LEU A 1 460 ? 31.291 12.339 -22.495 1.00 94.56 460 LEU A O 1
ATOM 3632 N N . ALA A 1 461 ? 29.478 13.547 -21.934 1.00 93.31 461 ALA A N 1
ATOM 3633 C CA . ALA A 1 461 ? 30.065 14.848 -22.242 1.00 93.31 461 ALA A CA 1
ATOM 3634 C C . ALA A 1 461 ? 31.322 15.123 -21.397 1.00 93.31 461 ALA A C 1
ATOM 3636 O O . ALA A 1 461 ? 32.386 15.433 -21.931 1.00 93.31 461 ALA A O 1
ATOM 3637 N N . ARG A 1 462 ? 31.238 14.938 -20.073 1.00 91.75 462 ARG A N 1
ATOM 3638 C CA . ARG A 1 462 ? 32.362 15.167 -19.150 1.00 91.75 462 ARG A CA 1
ATOM 3639 C C . ARG A 1 462 ? 33.554 14.248 -19.429 1.00 91.75 462 ARG A C 1
ATOM 3641 O O . ARG A 1 462 ? 34.695 14.690 -19.330 1.00 91.75 462 ARG A O 1
ATOM 3648 N N . CYS A 1 463 ? 33.297 12.994 -19.791 1.00 90.25 463 CYS A N 1
ATOM 3649 C CA . CYS A 1 463 ? 34.326 12.011 -20.129 1.00 90.25 463 CYS A CA 1
ATOM 3650 C C . CYS A 1 463 ? 34.837 12.128 -21.576 1.00 90.25 463 CYS A C 1
ATOM 3652 O O . CYS A 1 463 ? 35.745 11.388 -21.945 1.00 90.25 463 CYS A O 1
ATOM 3654 N N . SER A 1 464 ? 34.291 13.047 -22.387 1.00 88.88 464 SER A N 1
ATOM 3655 C CA . SER A 1 464 ? 34.574 13.146 -23.830 1.00 88.88 464 SER A CA 1
ATOM 3656 C C . SER A 1 464 ? 34.356 11.820 -24.573 1.00 88.88 464 SER A C 1
ATOM 3658 O O . SER A 1 464 ? 35.103 11.472 -25.489 1.00 88.88 464 SER A O 1
ATOM 3660 N N . ASP A 1 465 ? 33.334 11.067 -24.166 1.00 90.81 465 ASP A N 1
ATOM 3661 C CA . ASP A 1 465 ? 32.995 9.785 -24.769 1.00 90.81 465 ASP A CA 1
ATOM 3662 C C . ASP A 1 465 ? 32.444 9.989 -26.189 1.00 90.81 465 ASP A C 1
ATOM 3664 O O . ASP A 1 465 ? 31.636 10.885 -26.454 1.00 90.81 465 ASP A O 1
ATOM 3668 N N . SER A 1 466 ? 32.910 9.163 -27.126 1.00 90.12 466 SER A N 1
ATOM 3669 C CA . SER A 1 466 ? 32.562 9.284 -28.542 1.00 90.12 466 SER A CA 1
ATOM 3670 C C . SER A 1 466 ? 31.381 8.413 -28.979 1.00 90.12 466 SER A C 1
ATOM 3672 O O . SER A 1 466 ? 30.979 8.483 -30.144 1.00 90.12 466 SER A O 1
ATOM 3674 N N . ARG A 1 467 ? 30.800 7.610 -28.076 1.00 92.81 467 ARG A N 1
ATOM 3675 C CA . ARG A 1 467 ? 29.670 6.737 -28.404 1.00 92.81 467 ARG A CA 1
ATOM 3676 C C . ARG A 1 467 ? 28.439 7.563 -28.813 1.00 92.81 467 ARG A C 1
ATOM 3678 O O . ARG A 1 467 ? 28.115 8.552 -28.151 1.00 92.81 467 ARG A O 1
ATOM 3685 N N . PRO A 1 468 ? 27.717 7.172 -29.877 1.00 94.81 468 PRO A N 1
ATOM 3686 C CA . PRO A 1 468 ? 26.449 7.806 -30.216 1.00 94.81 468 PRO A CA 1
ATOM 3687 C C . PRO A 1 468 ? 25.407 7.597 -29.110 1.00 94.81 468 PRO A C 1
ATOM 3689 O O . PRO A 1 468 ? 25.151 6.461 -28.709 1.00 94.81 468 PRO A O 1
ATOM 3692 N N . PHE A 1 469 ? 24.767 8.674 -28.659 1.00 96.94 469 PHE A N 1
ATOM 3693 C CA . PHE A 1 469 ? 23.657 8.626 -27.705 1.00 96.94 469 PHE A CA 1
ATOM 3694 C C . PHE A 1 469 ? 22.512 9.501 -28.215 1.00 96.94 469 PHE A C 1
ATOM 3696 O O . PHE A 1 469 ? 22.678 10.707 -28.417 1.00 96.94 469 PHE A O 1
ATOM 3703 N N . HIS A 1 470 ? 21.342 8.903 -28.418 1.00 97.62 470 HIS A N 1
ATOM 3704 C CA . HIS A 1 470 ? 20.135 9.611 -28.831 1.00 97.62 470 HIS A CA 1
ATOM 3705 C C . HIS A 1 470 ? 19.069 9.563 -27.739 1.00 97.62 470 HIS A C 1
ATOM 3707 O O . HIS A 1 470 ? 18.638 8.479 -27.365 1.00 97.62 470 HIS A O 1
ATOM 3713 N N . LEU A 1 471 ? 18.594 10.718 -27.275 1.00 98.06 471 LEU A N 1
ATOM 3714 C CA . LEU A 1 471 ? 17.455 10.828 -26.359 1.00 98.06 471 LEU A CA 1
ATOM 3715 C C . LEU A 1 471 ? 16.165 11.153 -27.124 1.00 98.06 471 LEU A C 1
ATOM 3717 O O . LEU A 1 471 ? 16.045 12.233 -27.691 1.00 98.06 471 LEU A O 1
ATOM 3721 N N . ASP A 1 472 ? 15.160 10.287 -27.075 1.00 97.19 472 ASP A N 1
ATOM 3722 C CA . ASP A 1 472 ? 13.790 10.620 -27.469 1.00 97.19 472 ASP A CA 1
ATOM 3723 C C . ASP A 1 472 ? 12.939 10.860 -26.215 1.00 97.19 472 ASP A C 1
ATOM 3725 O O . ASP A 1 472 ? 12.618 9.931 -25.469 1.00 97.19 472 ASP A O 1
ATOM 3729 N N . TRP A 1 473 ? 12.608 12.126 -25.950 1.00 96.81 473 TRP A N 1
ATOM 3730 C CA . TRP A 1 473 ? 11.898 12.539 -24.742 1.00 96.81 473 TRP A CA 1
ATOM 3731 C C . TRP A 1 473 ? 10.463 12.965 -25.048 1.00 96.81 473 TRP A C 1
ATOM 3733 O O . TRP A 1 473 ? 10.201 13.968 -25.719 1.00 96.81 473 TRP A O 1
ATOM 3743 N N . SER A 1 474 ? 9.513 12.209 -24.502 1.00 95.38 474 SER A N 1
ATOM 3744 C CA . SER A 1 474 ? 8.079 12.451 -24.613 1.00 95.38 474 SER A CA 1
ATOM 3745 C C . SER A 1 474 ? 7.502 13.071 -23.341 1.00 95.38 474 SER A C 1
ATOM 3747 O O . SER A 1 474 ? 7.640 12.530 -22.242 1.00 95.38 474 SER A O 1
ATOM 3749 N N . ALA A 1 475 ? 6.771 14.175 -23.495 1.00 91.44 475 ALA A N 1
ATOM 3750 C CA . ALA A 1 475 ? 6.035 14.828 -22.413 1.00 91.44 475 ALA A CA 1
ATOM 3751 C C . ALA A 1 475 ? 4.672 15.358 -22.905 1.00 91.44 475 ALA A C 1
ATOM 3753 O O . ALA A 1 475 ? 4.450 15.460 -24.116 1.00 91.44 475 ALA A O 1
ATOM 3754 N N . PRO A 1 476 ? 3.696 15.642 -22.022 1.00 87.75 476 PRO A N 1
ATOM 3755 C CA . PRO A 1 476 ? 2.399 16.181 -22.434 1.00 87.75 476 PRO A CA 1
ATOM 3756 C C . PRO A 1 476 ? 2.500 17.506 -23.203 1.00 87.75 476 PRO A C 1
ATOM 3758 O O . PRO A 1 476 ? 1.907 17.620 -24.280 1.00 87.75 476 PRO A O 1
ATOM 3761 N N . HIS A 1 477 ? 3.271 18.464 -22.692 1.00 89.69 477 HIS A N 1
ATOM 3762 C CA . HIS A 1 477 ? 3.397 19.823 -23.219 1.00 89.69 477 HIS A CA 1
ATOM 3763 C C . HIS A 1 477 ? 4.858 20.195 -23.507 1.00 89.69 477 HIS A C 1
ATOM 3765 O O . HIS A 1 477 ? 5.782 19.563 -23.002 1.00 89.69 477 HIS A O 1
ATOM 3771 N N . ALA A 1 478 ? 5.081 21.224 -24.331 1.00 89.12 478 ALA A N 1
ATOM 3772 C CA . ALA A 1 478 ? 6.432 21.666 -24.692 1.00 89.12 478 ALA A CA 1
ATOM 3773 C C . ALA A 1 478 ? 7.172 22.313 -23.509 1.00 89.12 478 ALA A C 1
ATOM 3775 O O . ALA A 1 478 ? 8.397 22.286 -23.438 1.00 89.12 478 ALA A O 1
ATOM 3776 N N . GLU A 1 479 ? 6.418 22.875 -22.575 1.00 87.75 479 GLU A N 1
ATOM 3777 C CA . GLU A 1 479 ? 6.899 23.498 -21.350 1.00 87.75 479 GLU A CA 1
ATOM 3778 C C . GLU A 1 479 ? 7.379 22.466 -20.321 1.00 87.75 479 GLU A C 1
ATOM 3780 O O . GLU A 1 479 ? 8.128 22.820 -19.420 1.00 87.75 479 GLU A O 1
ATOM 3785 N N . ASP A 1 480 ? 6.982 21.193 -20.452 1.00 89.06 480 ASP A N 1
ATOM 3786 C CA . ASP A 1 480 ? 7.411 20.116 -19.547 1.00 89.06 480 ASP A CA 1
ATOM 3787 C C . ASP A 1 480 ? 8.880 19.698 -19.794 1.00 89.06 480 ASP A C 1
ATOM 3789 O O . ASP A 1 480 ? 9.452 18.939 -19.011 1.00 89.06 480 ASP A O 1
ATOM 3793 N N . PHE A 1 481 ? 9.510 20.192 -20.869 1.00 93.75 481 PHE A N 1
ATOM 3794 C CA . PHE A 1 481 ? 10.904 19.908 -21.215 1.00 93.75 481 PHE A CA 1
ATOM 3795 C C . PHE A 1 481 ? 11.890 20.787 -20.432 1.00 93.75 481 PHE A C 1
ATOM 3797 O O . PHE A 1 481 ? 12.617 21.595 -21.011 1.00 93.75 481 PHE A O 1
ATOM 3804 N N . VAL A 1 482 ? 11.933 20.614 -19.110 1.00 93.50 482 VAL A N 1
ATOM 3805 C CA . VAL A 1 482 ? 12.719 21.458 -18.188 1.00 93.50 482 VAL A CA 1
ATOM 3806 C C . VAL A 1 482 ? 14.229 21.485 -18.475 1.00 93.50 482 VAL A C 1
ATOM 3808 O O . VAL A 1 482 ? 14.879 22.495 -18.227 1.00 93.50 482 VAL A O 1
ATOM 3811 N N . PHE A 1 483 ? 14.783 20.427 -19.078 1.00 95.12 483 PHE A N 1
ATOM 3812 C CA . PHE A 1 483 ? 16.201 20.342 -19.461 1.00 95.12 483 PHE A CA 1
ATOM 3813 C C . PHE A 1 483 ? 16.495 20.796 -20.898 1.00 95.12 483 PHE A C 1
ATOM 3815 O O . PHE A 1 483 ? 17.612 20.622 -21.379 1.00 95.12 483 PHE A O 1
ATOM 3822 N N . ARG A 1 484 ? 15.527 21.372 -21.623 1.00 94.94 484 ARG A N 1
ATOM 3823 C CA . ARG A 1 484 ? 15.689 21.708 -23.048 1.00 94.94 484 ARG A CA 1
ATOM 3824 C C . ARG A 1 484 ? 16.927 22.562 -23.339 1.00 94.94 484 ARG A C 1
ATOM 3826 O O . ARG A 1 484 ? 17.715 22.195 -24.204 1.00 94.94 484 ARG A O 1
ATOM 3833 N N . SER A 1 485 ? 17.097 23.677 -22.631 1.00 94.12 485 SER A N 1
ATOM 3834 C CA . SER A 1 485 ? 18.222 24.596 -22.860 1.00 94.12 485 SER A CA 1
ATOM 3835 C C . SER A 1 485 ? 19.573 23.924 -22.604 1.00 94.12 485 SER A C 1
ATOM 3837 O O . SER A 1 485 ? 20.544 24.189 -23.306 1.00 94.12 485 SER A O 1
ATOM 3839 N N . GLU A 1 486 ? 19.633 23.031 -21.616 1.00 94.88 486 GLU A N 1
ATOM 3840 C CA . GLU A 1 486 ? 20.838 22.263 -21.308 1.00 94.88 486 GLU A CA 1
ATOM 3841 C C . GLU A 1 486 ? 21.131 21.215 -22.389 1.00 94.88 486 GLU A C 1
ATOM 3843 O O . GLU A 1 486 ? 22.266 21.102 -22.846 1.00 94.88 486 GLU A O 1
ATOM 3848 N N . LEU A 1 487 ? 20.112 20.493 -22.863 1.00 96.62 487 LEU A N 1
ATOM 3849 C CA . LEU A 1 487 ? 20.250 19.539 -23.966 1.00 96.62 487 LEU A CA 1
ATOM 3850 C C . LEU A 1 487 ? 20.753 20.225 -25.250 1.00 96.62 487 LEU A C 1
ATOM 3852 O O . LEU A 1 487 ? 21.638 19.699 -25.929 1.00 96.62 487 LEU A O 1
ATOM 3856 N N . GLU A 1 488 ? 20.245 21.420 -25.567 1.00 96.38 488 GLU A N 1
ATOM 3857 C CA . GLU A 1 488 ? 20.718 22.235 -26.698 1.00 96.38 488 GLU A CA 1
ATOM 3858 C C . GLU A 1 488 ? 22.211 22.599 -26.550 1.00 96.38 488 GLU A C 1
ATOM 3860 O O . GLU A 1 488 ? 22.970 22.497 -27.514 1.00 96.38 488 GLU A O 1
ATOM 3865 N N . GLN A 1 489 ? 22.672 22.939 -25.342 1.00 95.25 489 GLN A N 1
ATOM 3866 C CA . GLN A 1 489 ? 24.086 23.235 -25.070 1.00 95.25 489 GLN A CA 1
ATOM 3867 C C . GLN A 1 489 ? 24.985 21.989 -25.134 1.00 95.25 489 GLN A C 1
ATOM 3869 O O . GLN A 1 489 ? 26.068 22.033 -25.731 1.00 95.25 489 GLN A O 1
ATOM 3874 N N . LEU A 1 490 ? 24.539 20.872 -24.546 1.00 94.12 490 LEU A N 1
ATOM 3875 C CA . LEU A 1 490 ? 25.276 19.606 -24.531 1.00 94.12 490 LEU A CA 1
ATOM 3876 C C . LEU A 1 490 ? 25.521 19.095 -25.951 1.00 94.12 490 LEU A C 1
ATOM 3878 O O . LEU A 1 490 ? 26.654 18.751 -26.285 1.00 94.12 490 LEU A O 1
ATOM 3882 N N . THR A 1 491 ? 24.488 19.107 -26.794 1.00 95.12 491 THR A N 1
ATOM 3883 C CA . THR A 1 491 ? 24.564 18.628 -28.186 1.00 95.12 491 THR A CA 1
ATOM 3884 C C . THR A 1 491 ? 25.301 19.580 -29.125 1.00 95.12 491 THR A C 1
ATOM 3886 O O . THR A 1 491 ? 25.962 19.121 -30.054 1.00 95.12 491 THR A O 1
ATOM 3889 N N . ALA A 1 492 ? 25.284 20.892 -28.861 1.00 93.75 492 ALA A N 1
ATOM 3890 C CA . ALA A 1 492 ? 26.127 21.842 -29.588 1.00 93.75 492 ALA A CA 1
ATOM 3891 C C . ALA A 1 492 ? 27.627 21.608 -29.332 1.00 93.75 492 ALA A C 1
ATOM 3893 O O . ALA A 1 492 ? 28.447 21.823 -30.224 1.00 93.75 492 ALA A O 1
ATOM 3894 N N . SER A 1 493 ? 27.980 21.160 -28.123 1.00 91.69 493 SER A N 1
ATOM 3895 C CA . SER A 1 493 ? 29.372 20.934 -27.713 1.00 91.69 493 SER A CA 1
ATOM 3896 C C . SER A 1 493 ? 29.860 19.502 -27.981 1.00 91.69 493 SER A C 1
ATOM 3898 O O . SER A 1 493 ? 31.061 19.290 -28.129 1.00 91.69 493 SER A O 1
ATOM 3900 N N . HIS A 1 494 ? 28.949 18.526 -28.076 1.00 94.00 494 HIS A N 1
ATOM 3901 C CA . HIS A 1 494 ? 29.261 17.102 -28.242 1.00 94.00 494 HIS A CA 1
ATOM 3902 C C . HIS A 1 494 ? 28.418 16.491 -29.376 1.00 94.00 494 HIS A C 1
ATOM 3904 O O . HIS A 1 494 ? 27.291 16.055 -29.134 1.00 94.00 494 HIS A O 1
ATOM 3910 N N . PRO A 1 495 ? 28.948 16.401 -30.611 1.00 90.56 495 PRO A N 1
ATOM 3911 C CA . PRO A 1 495 ? 28.164 16.027 -31.7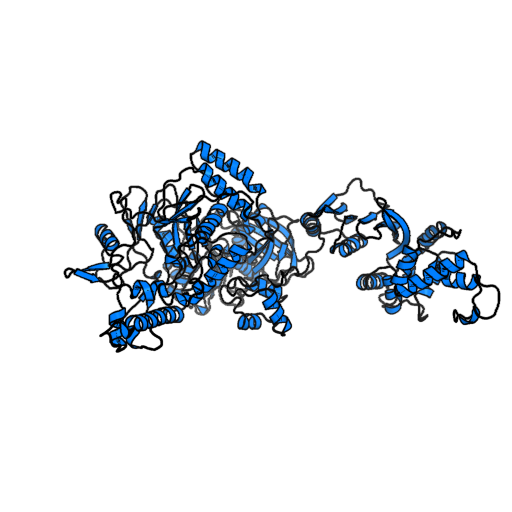95 1.00 90.56 495 PRO A CA 1
ATOM 3912 C C . PRO A 1 495 ? 27.657 14.574 -31.807 1.00 90.56 495 PRO A C 1
ATOM 3914 O O . PRO A 1 495 ? 26.783 14.245 -32.604 1.00 90.56 495 PRO A O 1
ATOM 3917 N N . ASN A 1 496 ? 28.184 13.704 -30.937 1.00 93.44 496 ASN A N 1
ATOM 3918 C CA . ASN A 1 496 ? 27.715 12.320 -30.787 1.00 93.44 496 ASN A CA 1
ATOM 3919 C C . ASN A 1 496 ? 26.465 12.206 -29.894 1.00 93.44 496 ASN A C 1
ATOM 3921 O O . ASN A 1 496 ? 25.816 11.160 -29.874 1.00 93.44 496 ASN A O 1
ATOM 3925 N N . LEU A 1 497 ? 26.113 13.276 -29.175 1.00 97.31 497 LEU A N 1
ATOM 3926 C CA . LEU A 1 497 ? 24.891 13.373 -28.388 1.00 97.31 497 LEU A CA 1
ATOM 3927 C C . LEU A 1 497 ? 23.811 14.053 -29.230 1.00 97.31 497 LEU A C 1
ATOM 3929 O O . LEU A 1 497 ? 24.023 15.123 -29.796 1.00 97.31 497 LEU A O 1
ATOM 3933 N N . THR A 1 498 ? 22.628 13.456 -29.297 1.00 97.75 498 THR A N 1
ATOM 3934 C CA . THR A 1 498 ? 21.480 14.017 -30.021 1.00 97.75 498 THR A CA 1
ATOM 3935 C C . THR A 1 498 ? 20.197 13.814 -29.222 1.00 97.75 498 THR A C 1
ATOM 3937 O O . THR A 1 498 ? 20.126 12.933 -28.367 1.00 97.75 498 THR A O 1
ATOM 3940 N N . PHE A 1 499 ? 19.167 14.622 -29.481 1.00 97.75 499 PHE A N 1
ATOM 3941 C CA . PHE A 1 499 ? 17.864 14.433 -28.848 1.00 97.75 499 PHE A CA 1
ATOM 3942 C C . PHE A 1 499 ? 16.699 14.804 -29.770 1.00 97.75 499 PHE A C 1
ATOM 3944 O O . PHE A 1 499 ? 16.860 15.545 -30.739 1.00 97.75 499 PHE A O 1
ATOM 3951 N N . THR A 1 500 ? 15.513 14.297 -29.447 1.00 96.31 500 THR A N 1
ATOM 3952 C CA . THR A 1 500 ? 14.223 14.652 -30.043 1.00 96.31 500 THR A CA 1
ATOM 3953 C C . THR A 1 500 ? 13.212 14.893 -28.927 1.00 96.31 500 THR A C 1
ATOM 3955 O O . THR A 1 500 ? 13.097 14.088 -28.008 1.00 96.31 500 THR A O 1
ATOM 3958 N N . LEU A 1 501 ? 12.468 16.000 -29.006 1.00 95.88 501 LEU A N 1
ATOM 3959 C CA . LEU A 1 501 ? 11.420 16.346 -28.039 1.00 95.88 501 LEU A CA 1
ATOM 3960 C C . LEU A 1 501 ? 10.035 16.110 -28.642 1.00 95.88 501 LEU A C 1
ATOM 3962 O O . LEU A 1 501 ? 9.751 16.547 -29.761 1.00 95.88 501 LEU A O 1
ATOM 3966 N N . ARG A 1 502 ? 9.146 15.462 -27.886 1.00 94.00 502 ARG A N 1
ATOM 3967 C CA . ARG A 1 502 ? 7.802 15.082 -28.342 1.00 94.00 502 ARG A CA 1
ATOM 3968 C C . ARG A 1 502 ? 6.712 15.557 -27.396 1.00 94.00 502 ARG A C 1
ATOM 3970 O O . ARG A 1 502 ? 6.378 14.891 -26.418 1.00 94.00 502 ARG A O 1
ATOM 3977 N N . ALA A 1 503 ? 6.126 16.710 -27.713 1.00 92.56 503 ALA A N 1
ATOM 3978 C CA . ALA A 1 503 ? 4.919 17.190 -27.046 1.00 92.56 503 ALA A CA 1
ATOM 3979 C C . ALA A 1 503 ? 3.712 16.355 -27.509 1.00 92.56 503 ALA A C 1
ATOM 3981 O O . ALA A 1 503 ? 3.218 16.475 -28.632 1.00 92.56 503 ALA A O 1
ATOM 3982 N N . THR A 1 504 ? 3.254 15.449 -26.653 1.00 89.50 504 THR A N 1
ATOM 3983 C CA . THR A 1 504 ? 2.276 14.420 -27.031 1.00 89.50 504 THR A CA 1
ATOM 3984 C C . THR A 1 504 ? 0.851 14.954 -27.166 1.00 89.50 504 THR A C 1
ATOM 3986 O O . THR A 1 504 ? 0.066 14.364 -27.908 1.00 89.50 504 THR A O 1
ATOM 3989 N N . ARG A 1 505 ? 0.497 16.071 -26.512 1.00 84.38 505 ARG A N 1
ATOM 3990 C CA . ARG A 1 505 ? -0.834 16.697 -26.639 1.00 84.38 505 ARG A CA 1
ATOM 3991 C C . ARG A 1 505 ? -1.020 17.486 -27.939 1.00 84.38 505 ARG A C 1
ATOM 3993 O O . ARG A 1 505 ? -2.159 17.725 -28.320 1.00 84.38 505 ARG A O 1
ATOM 4000 N N . SER A 1 506 ? 0.059 17.846 -28.635 1.00 79.25 506 SER A N 1
ATOM 4001 C CA . SER A 1 506 ? 0.019 18.551 -29.928 1.00 79.25 506 SER A CA 1
ATOM 4002 C C . SER A 1 506 ? 0.187 17.629 -31.147 1.00 79.25 506 SER A C 1
ATOM 4004 O O . SER A 1 506 ? 0.338 18.119 -32.262 1.00 79.25 506 SER A O 1
ATOM 4006 N N . GLY A 1 507 ? 0.122 16.302 -30.956 1.00 67.44 507 GLY A N 1
ATOM 4007 C CA . GLY A 1 507 ? 0.070 15.312 -32.044 1.00 67.44 507 GLY A CA 1
ATOM 4008 C C . GLY A 1 507 ? 1.378 14.571 -32.358 1.00 67.44 507 GLY A C 1
ATOM 4009 O O . GLY A 1 507 ? 1.390 13.749 -33.266 1.00 67.44 507 GLY A O 1
ATOM 4010 N N . ASN A 1 508 ? 2.463 14.790 -31.607 1.00 74.06 508 ASN A N 1
ATOM 4011 C CA . ASN A 1 508 ? 3.795 14.225 -31.894 1.00 74.06 508 ASN A CA 1
ATOM 4012 C C . ASN A 1 508 ? 4.133 12.924 -31.128 1.00 74.06 508 ASN A C 1
ATOM 4014 O O . ASN A 1 508 ? 5.282 12.708 -30.746 1.00 74.06 508 ASN A O 1
ATOM 4018 N N . ARG A 1 509 ? 3.157 12.045 -30.867 1.00 84.44 509 ARG A N 1
ATOM 4019 C CA . ARG A 1 509 ? 3.393 10.792 -30.118 1.00 84.44 509 ARG A CA 1
ATOM 4020 C C . ARG A 1 509 ? 4.087 9.730 -30.989 1.00 84.44 509 ARG A C 1
ATOM 4022 O O . ARG A 1 509 ? 3.750 9.583 -32.159 1.00 84.44 509 ARG A O 1
ATOM 4029 N N . LEU A 1 510 ? 5.025 8.976 -30.408 1.00 88.75 510 LEU A N 1
ATOM 4030 C CA . LEU A 1 510 ? 5.613 7.796 -31.054 1.00 88.75 510 LEU A CA 1
ATOM 4031 C C . LEU A 1 510 ? 4.580 6.677 -31.227 1.00 88.75 510 LEU A C 1
ATOM 4033 O O . LEU A 1 510 ? 3.744 6.443 -30.355 1.00 88.75 510 LEU A O 1
ATOM 4037 N N . ASN A 1 511 ? 4.683 5.972 -32.347 1.00 89.56 511 ASN A N 1
ATOM 4038 C CA . ASN A 1 511 ? 3.952 4.747 -32.643 1.00 89.56 511 ASN A CA 1
ATOM 4039 C C . ASN A 1 511 ? 4.922 3.702 -33.223 1.00 89.56 511 ASN A C 1
ATOM 4041 O O . ASN A 1 511 ? 6.069 4.031 -33.539 1.00 89.56 511 ASN A O 1
ATOM 4045 N N . ALA A 1 512 ? 4.458 2.462 -33.379 1.00 88.94 512 ALA A N 1
ATOM 4046 C CA . ALA A 1 512 ? 5.277 1.359 -33.880 1.00 88.94 512 ALA A CA 1
ATOM 4047 C C . ALA A 1 512 ? 5.939 1.660 -35.239 1.00 88.94 512 ALA A C 1
ATOM 4049 O O . ALA A 1 512 ? 7.144 1.469 -35.392 1.00 88.94 512 ALA A O 1
ATOM 4050 N N . GLU A 1 513 ? 5.187 2.209 -36.202 1.00 88.81 513 GLU A N 1
ATOM 4051 C CA . GLU A 1 513 ? 5.712 2.567 -37.531 1.00 88.81 513 GLU A CA 1
ATOM 4052 C C . GLU A 1 513 ? 6.833 3.614 -37.450 1.00 88.81 513 GLU A C 1
ATOM 4054 O O . GLU A 1 513 ? 7.851 3.521 -38.141 1.00 88.81 513 GLU A O 1
ATOM 4059 N N . ALA A 1 514 ? 6.669 4.622 -36.591 1.00 89.25 514 ALA A N 1
ATOM 4060 C CA . ALA A 1 514 ? 7.674 5.649 -36.370 1.00 89.25 514 ALA A CA 1
ATOM 4061 C C . ALA A 1 514 ? 8.923 5.070 -35.705 1.00 89.25 514 ALA A C 1
ATOM 4063 O O . ALA A 1 514 ? 10.020 5.420 -36.131 1.00 89.25 514 ALA A O 1
ATOM 4064 N N . VAL A 1 515 ? 8.780 4.178 -34.720 1.00 92.44 515 VAL A N 1
ATOM 4065 C CA . VAL A 1 515 ? 9.923 3.510 -34.078 1.00 92.44 515 VAL A CA 1
ATOM 4066 C C . VAL A 1 515 ? 10.681 2.653 -35.090 1.00 92.44 515 VAL A C 1
ATOM 4068 O O . VAL A 1 515 ? 11.893 2.801 -35.209 1.00 92.44 515 VAL A O 1
ATOM 4071 N N . GLN A 1 516 ? 9.986 1.850 -35.897 1.00 90.75 516 GLN A N 1
ATOM 4072 C CA . GLN A 1 516 ? 10.615 1.019 -36.927 1.00 90.75 516 GLN A CA 1
ATOM 4073 C C . GLN A 1 516 ? 11.360 1.850 -37.984 1.00 90.75 516 GLN A C 1
ATOM 4075 O O . GLN A 1 516 ? 12.438 1.466 -38.437 1.00 90.75 516 GLN A O 1
ATOM 4080 N N . ARG A 1 517 ? 10.805 3.004 -38.371 1.00 92.50 517 ARG A N 1
ATOM 4081 C CA . ARG A 1 517 ? 11.409 3.898 -39.368 1.00 92.50 517 ARG A CA 1
ATOM 4082 C C . ARG A 1 517 ? 12.572 4.726 -38.819 1.00 92.50 517 ARG A C 1
ATOM 4084 O O . ARG A 1 517 ? 13.530 4.963 -39.547 1.00 92.50 517 ARG A O 1
ATOM 4091 N N . LEU A 1 518 ? 12.450 5.243 -37.596 1.00 91.81 518 LEU A N 1
ATOM 4092 C CA . LEU A 1 518 ? 13.399 6.200 -37.011 1.00 91.81 518 LEU A CA 1
ATOM 4093 C C . LEU A 1 518 ? 14.508 5.520 -36.201 1.00 91.81 518 LEU A C 1
ATOM 4095 O O . LEU A 1 518 ? 15.617 6.043 -36.152 1.00 91.81 518 LEU A O 1
ATOM 4099 N N . TYR A 1 519 ? 14.220 4.365 -35.599 1.00 92.69 519 TYR A N 1
ATOM 4100 C CA . TYR A 1 519 ? 15.116 3.638 -34.695 1.00 92.69 519 TYR A CA 1
ATOM 4101 C C . TYR A 1 519 ? 15.254 2.163 -35.115 1.00 92.69 519 TYR A C 1
ATOM 4103 O O . TYR A 1 519 ? 14.908 1.262 -34.341 1.00 92.69 519 TYR A O 1
ATOM 4111 N N . PRO A 1 520 ? 15.730 1.883 -36.348 1.00 85.25 520 PRO A N 1
ATOM 4112 C CA . PRO A 1 520 ? 15.917 0.513 -36.808 1.00 85.25 520 PRO A CA 1
ATOM 4113 C C . PRO A 1 520 ? 16.945 -0.211 -35.931 1.00 85.25 520 PRO A C 1
ATOM 4115 O O . PRO A 1 520 ? 18.001 0.341 -35.614 1.00 85.25 520 PRO A O 1
ATOM 4118 N N . TYR A 1 521 ? 16.644 -1.454 -35.552 1.00 87.44 521 TYR A N 1
ATOM 4119 C CA . TYR A 1 521 ? 17.550 -2.251 -34.732 1.00 87.44 521 TYR A CA 1
ATOM 4120 C C . TYR A 1 521 ? 18.859 -2.545 -35.477 1.00 87.44 521 TYR A C 1
ATOM 4122 O O . TYR A 1 521 ? 18.857 -2.971 -36.634 1.00 87.44 521 TYR A O 1
ATOM 4130 N N . THR A 1 522 ? 19.984 -2.366 -34.786 1.00 84.38 522 THR A N 1
ATOM 4131 C CA . THR A 1 522 ? 21.282 -2.887 -35.217 1.00 84.38 522 THR A CA 1
ATOM 4132 C C . THR A 1 522 ? 21.864 -3.746 -34.100 1.00 84.38 522 THR A C 1
ATOM 4134 O O . THR A 1 522 ? 21.697 -3.421 -32.927 1.00 84.38 522 THR A O 1
ATOM 4137 N N . ASN A 1 523 ? 22.583 -4.820 -34.448 1.00 77.38 523 ASN A N 1
ATOM 4138 C CA . ASN A 1 523 ? 23.107 -5.805 -33.485 1.00 77.38 523 ASN A CA 1
ATOM 4139 C C . ASN A 1 523 ? 24.073 -5.230 -32.422 1.00 77.38 523 ASN A C 1
ATOM 4141 O O . ASN A 1 523 ? 24.525 -5.974 -31.559 1.00 77.38 523 ASN A O 1
ATOM 4145 N N . ASN A 1 524 ? 24.415 -3.940 -32.490 1.00 85.50 524 ASN A N 1
ATOM 4146 C CA . ASN A 1 524 ? 25.326 -3.266 -31.569 1.00 85.50 524 ASN A CA 1
ATOM 4147 C C . ASN A 1 524 ? 24.693 -2.041 -30.878 1.00 85.50 524 ASN A C 1
ATOM 4149 O O . ASN A 1 524 ? 25.424 -1.240 -30.312 1.00 85.50 524 ASN A O 1
ATOM 4153 N N . THR A 1 525 ? 23.372 -1.839 -30.953 1.00 90.75 525 THR A N 1
ATOM 4154 C CA . THR A 1 525 ? 22.682 -0.718 -30.283 1.00 90.75 525 THR A CA 1
ATOM 4155 C C . THR A 1 525 ? 21.875 -1.218 -29.092 1.00 90.75 525 THR A C 1
ATOM 4157 O O . THR A 1 525 ? 21.231 -2.263 -29.178 1.00 90.75 525 THR A O 1
ATOM 4160 N N . VAL A 1 526 ? 21.873 -0.450 -28.003 1.00 93.75 526 VAL A N 1
ATOM 4161 C CA . VAL A 1 526 ? 21.071 -0.723 -26.804 1.00 93.75 526 VAL A CA 1
ATOM 4162 C C . VAL A 1 526 ? 19.992 0.341 -26.647 1.00 93.75 526 VAL A C 1
ATOM 4164 O O . VAL A 1 526 ? 20.255 1.540 -26.761 1.00 93.75 526 VAL A O 1
ATOM 4167 N N . ALA A 1 527 ? 18.767 -0.099 -26.378 1.00 94.38 527 ALA A N 1
ATOM 4168 C CA . ALA A 1 527 ? 17.657 0.769 -26.039 1.00 94.38 527 ALA A CA 1
ATOM 4169 C C . ALA A 1 527 ? 17.552 0.880 -24.518 1.00 94.38 527 ALA A C 1
ATOM 4171 O O . ALA A 1 527 ? 17.439 -0.131 -23.830 1.00 94.38 527 ALA A O 1
ATOM 4172 N N . PHE A 1 528 ? 17.558 2.101 -24.002 1.00 95.00 528 PHE A N 1
ATOM 4173 C CA . PHE A 1 528 ? 17.179 2.389 -22.624 1.00 95.00 528 PHE A CA 1
ATOM 4174 C C . PHE A 1 528 ? 15.764 2.955 -22.628 1.00 95.00 528 PHE A C 1
ATOM 4176 O O . PHE A 1 528 ? 15.399 3.720 -23.520 1.00 95.00 528 PHE A O 1
ATOM 4183 N N . MET A 1 529 ? 14.958 2.602 -21.638 1.00 93.62 529 MET A N 1
ATOM 4184 C CA . MET A 1 529 ? 13.631 3.181 -21.460 1.00 93.62 529 MET A CA 1
ATOM 4185 C C . MET A 1 529 ? 13.384 3.519 -19.996 1.00 93.62 529 MET A C 1
ATOM 4187 O O . MET A 1 529 ? 13.738 2.747 -19.102 1.00 93.62 529 MET A O 1
ATOM 4191 N N . CYS A 1 530 ? 12.781 4.683 -19.768 1.00 89.00 530 CYS A N 1
ATOM 4192 C CA . CYS A 1 530 ? 12.395 5.153 -18.447 1.00 89.00 530 CYS A CA 1
ATOM 4193 C C . CYS A 1 530 ? 11.183 6.099 -18.535 1.00 89.00 530 CYS A C 1
ATOM 4195 O O . CYS A 1 530 ? 11.164 7.046 -19.320 1.00 89.00 530 CYS A O 1
ATOM 4197 N N . GLY A 1 531 ? 10.149 5.864 -17.728 1.00 86.44 531 GLY A N 1
ATOM 4198 C CA . GLY A 1 531 ? 8.944 6.692 -17.696 1.00 86.44 531 GLY A CA 1
ATOM 4199 C C . GLY A 1 531 ? 7.763 5.995 -17.017 1.00 86.44 531 GLY A C 1
ATOM 4200 O O . GLY A 1 531 ? 7.927 4.917 -16.448 1.00 86.44 531 GLY A O 1
ATOM 4201 N N . PRO A 1 532 ? 6.552 6.585 -17.066 1.00 78.75 532 PRO A N 1
ATOM 4202 C CA . PRO A 1 532 ? 5.343 5.951 -16.547 1.00 78.75 532 PRO A CA 1
ATOM 4203 C C . PRO A 1 532 ? 5.107 4.576 -17.178 1.00 78.75 532 PRO A C 1
ATOM 4205 O O . PRO A 1 532 ? 5.322 4.416 -18.377 1.00 78.75 532 PRO A O 1
ATOM 4208 N N . GLN A 1 533 ? 4.576 3.619 -16.411 1.00 76.75 533 GLN A N 1
ATOM 4209 C CA . GLN A 1 533 ? 4.363 2.244 -16.887 1.00 76.75 533 GLN A CA 1
ATOM 4210 C C . GLN A 1 533 ? 3.665 2.151 -18.264 1.00 76.75 533 GLN A C 1
ATOM 4212 O O . GLN A 1 533 ? 4.199 1.465 -19.128 1.00 76.75 533 GLN A O 1
ATOM 4217 N N . PRO A 1 534 ? 2.586 2.913 -18.564 1.00 78.69 534 PRO A N 1
ATOM 4218 C CA . PRO A 1 534 ? 1.959 2.856 -19.889 1.00 78.69 534 PRO A CA 1
ATOM 4219 C C . PRO A 1 534 ? 2.872 3.298 -21.044 1.00 78.69 534 PRO A C 1
ATOM 4221 O O . PRO A 1 534 ? 2.708 2.849 -22.173 1.00 78.69 534 PRO A O 1
ATOM 4224 N N . PHE A 1 535 ? 3.817 4.207 -20.784 1.00 86.19 535 PHE A N 1
ATOM 4225 C CA . PHE A 1 535 ? 4.819 4.618 -21.769 1.00 86.19 535 PHE A CA 1
ATOM 4226 C C . PHE A 1 535 ? 5.854 3.511 -21.985 1.00 86.19 535 PHE A C 1
ATOM 4228 O O . PHE A 1 535 ? 6.203 3.218 -23.125 1.00 86.19 535 PHE A O 1
ATOM 4235 N N . MET A 1 536 ? 6.309 2.891 -20.896 1.00 88.38 536 MET A N 1
ATOM 4236 C CA . MET A 1 536 ? 7.296 1.810 -20.916 1.00 88.38 536 MET A CA 1
ATOM 4237 C C . MET A 1 536 ? 6.775 0.584 -21.666 1.00 88.38 536 MET A C 1
ATOM 4239 O O . MET A 1 536 ? 7.458 0.084 -22.557 1.00 88.38 536 MET A O 1
ATOM 4243 N N . ASP A 1 537 ? 5.547 0.159 -21.356 1.00 86.19 537 ASP A N 1
ATOM 4244 C CA . ASP A 1 537 ? 4.890 -0.982 -21.999 1.00 86.19 537 ASP A CA 1
ATOM 4245 C C . ASP A 1 537 ? 4.746 -0.734 -23.508 1.00 86.19 537 ASP A C 1
ATOM 4247 O O . ASP A 1 537 ? 5.231 -1.519 -24.321 1.00 86.19 537 ASP A O 1
ATOM 4251 N N . ALA A 1 538 ? 4.203 0.428 -23.895 1.00 89.25 538 ALA A N 1
ATOM 4252 C CA . ALA A 1 538 ? 4.046 0.787 -25.303 1.00 89.25 538 ALA A CA 1
ATOM 4253 C C . ALA A 1 538 ? 5.388 0.844 -26.054 1.00 89.25 538 ALA A C 1
ATOM 4255 O O . ALA A 1 538 ? 5.493 0.360 -27.179 1.00 89.25 538 ALA A O 1
ATOM 4256 N N . MET A 1 539 ? 6.432 1.425 -25.453 1.00 93.75 539 MET A N 1
ATOM 4257 C CA . MET A 1 539 ? 7.749 1.510 -26.089 1.00 93.75 539 MET A CA 1
ATOM 4258 C C . MET A 1 539 ? 8.414 0.143 -26.249 1.00 93.75 539 MET A C 1
ATOM 4260 O O . MET A 1 539 ? 9.039 -0.099 -27.282 1.00 93.75 539 MET A O 1
ATOM 4264 N N . ARG A 1 540 ? 8.269 -0.754 -25.267 1.00 92.56 540 ARG A N 1
ATOM 4265 C CA . ARG A 1 540 ? 8.740 -2.141 -25.364 1.00 92.56 540 ARG A CA 1
ATOM 4266 C C . ARG A 1 540 ? 8.073 -2.858 -26.532 1.00 92.56 540 ARG A C 1
ATOM 4268 O O . ARG A 1 540 ? 8.785 -3.412 -27.369 1.00 92.56 540 ARG A O 1
ATOM 4275 N N . ASP A 1 541 ? 6.752 -2.756 -26.642 1.00 92.69 541 ASP A N 1
ATOM 4276 C CA . ASP A 1 541 ? 5.996 -3.363 -27.739 1.00 92.69 541 ASP A CA 1
ATOM 4277 C C . ASP A 1 541 ? 6.453 -2.822 -29.102 1.00 92.69 541 ASP A C 1
ATOM 4279 O O . ASP A 1 541 ? 6.665 -3.582 -30.050 1.00 92.69 541 ASP A O 1
ATOM 4283 N N . TYR A 1 542 ? 6.666 -1.507 -29.213 1.00 94.81 542 TYR A N 1
ATOM 4284 C CA . TYR A 1 542 ? 7.129 -0.885 -30.457 1.00 94.81 542 TYR A CA 1
ATOM 4285 C C . TYR A 1 542 ? 8.547 -1.319 -30.846 1.00 94.81 542 TYR A C 1
ATOM 4287 O O . TYR A 1 542 ? 8.813 -1.545 -32.027 1.00 94.81 542 TYR A O 1
ATOM 4295 N N . LEU A 1 543 ? 9.459 -1.454 -29.879 1.00 93.56 543 LEU A N 1
ATOM 4296 C CA . LEU A 1 543 ? 10.827 -1.916 -30.128 1.00 93.56 543 LEU A CA 1
ATOM 4297 C C . LEU A 1 543 ? 10.851 -3.384 -30.565 1.00 93.56 543 LEU A C 1
ATOM 4299 O O . LEU A 1 543 ? 11.537 -3.720 -31.532 1.00 93.56 543 LEU A O 1
ATOM 4303 N N . GLN A 1 544 ? 10.053 -4.245 -29.932 1.00 91.94 544 GLN A N 1
ATOM 4304 C CA . GLN A 1 544 ? 9.922 -5.648 -30.336 1.00 91.94 544 GLN A CA 1
ATOM 4305 C C . GLN A 1 544 ? 9.363 -5.775 -31.763 1.00 91.94 544 GLN A C 1
ATOM 4307 O O . GLN A 1 544 ? 9.909 -6.524 -32.574 1.00 91.94 544 GLN A O 1
ATOM 4312 N N . GLN A 1 545 ? 8.349 -4.980 -32.124 1.00 90.88 545 GLN A N 1
ATOM 4313 C CA . GLN A 1 545 ? 7.823 -4.920 -33.499 1.00 90.88 545 GLN A CA 1
ATOM 4314 C C . GLN A 1 545 ? 8.857 -4.403 -34.513 1.00 90.88 545 GLN A C 1
ATOM 4316 O O . GLN A 1 545 ? 8.871 -4.831 -35.668 1.00 90.88 545 GLN A O 1
ATOM 4321 N N . ALA A 1 546 ? 9.753 -3.513 -34.084 1.00 90.50 546 ALA A N 1
ATOM 4322 C CA . ALA A 1 546 ? 10.875 -3.028 -34.884 1.00 90.50 546 ALA A CA 1
ATOM 4323 C C . ALA A 1 546 ? 12.060 -4.019 -34.958 1.00 90.50 546 ALA A C 1
ATOM 4325 O O . ALA A 1 546 ? 13.058 -3.718 -35.617 1.00 90.50 546 ALA A O 1
ATOM 4326 N N . GLY A 1 547 ? 11.953 -5.198 -34.333 1.00 90.50 547 GLY A N 1
ATOM 4327 C CA . GLY A 1 547 ? 12.942 -6.276 -34.405 1.00 90.50 547 GLY A CA 1
ATOM 4328 C C . GLY A 1 547 ? 14.062 -6.202 -33.365 1.00 90.50 547 GLY A C 1
ATOM 4329 O O . GLY A 1 547 ? 15.063 -6.901 -33.519 1.00 90.50 547 GLY A O 1
ATOM 4330 N N . TRP A 1 548 ? 13.921 -5.374 -32.324 1.00 93.50 548 TRP A N 1
ATOM 4331 C CA . TRP A 1 548 ? 14.881 -5.320 -31.221 1.00 93.50 548 TRP A CA 1
ATOM 4332 C C . TRP A 1 548 ? 14.834 -6.601 -30.385 1.00 93.50 548 TRP A C 1
ATOM 4334 O O . TRP A 1 548 ? 13.763 -7.117 -30.072 1.00 93.50 548 TRP A O 1
ATOM 4344 N N . GLN A 1 549 ? 16.006 -7.101 -29.996 1.00 89.62 549 GLN A N 1
ATOM 4345 C CA . GLN A 1 549 ? 16.115 -8.235 -29.078 1.00 89.62 549 GLN A CA 1
ATOM 4346 C C . GLN A 1 549 ? 15.894 -7.785 -27.632 1.00 89.62 549 GLN A C 1
ATOM 4348 O O . GLN A 1 549 ? 16.406 -6.740 -27.235 1.00 89.62 549 GLN A O 1
ATOM 4353 N N . ASP A 1 550 ? 15.229 -8.606 -26.815 1.00 84.44 550 ASP A N 1
ATOM 4354 C CA . ASP A 1 550 ? 14.988 -8.292 -25.397 1.00 84.44 550 ASP A CA 1
ATOM 4355 C C . ASP A 1 550 ? 16.286 -8.043 -24.613 1.00 84.44 550 ASP A C 1
ATOM 4357 O O . ASP A 1 550 ? 16.328 -7.166 -23.754 1.00 84.44 550 ASP A O 1
ATOM 4361 N N . SER A 1 551 ? 17.377 -8.739 -24.953 1.00 86.00 551 SER A N 1
ATOM 4362 C CA . SER A 1 551 ? 18.703 -8.527 -24.353 1.00 86.00 551 SER A CA 1
ATOM 4363 C C . SER A 1 551 ? 19.316 -7.156 -24.667 1.00 86.00 551 SER A C 1
ATOM 4365 O O . SER A 1 551 ? 20.233 -6.725 -23.973 1.00 86.00 551 SER A O 1
ATOM 4367 N N . ALA A 1 552 ? 18.832 -6.472 -25.707 1.00 87.56 552 ALA A N 1
ATOM 4368 C CA . ALA A 1 552 ? 19.253 -5.127 -26.092 1.00 87.56 552 ALA A CA 1
ATOM 4369 C C . ALA A 1 552 ? 18.330 -4.032 -25.527 1.00 87.56 552 ALA A C 1
ATOM 4371 O O . ALA A 1 552 ? 18.573 -2.853 -25.782 1.00 87.56 552 ALA A O 1
ATOM 4372 N N . ILE A 1 553 ? 17.283 -4.393 -24.776 1.00 90.94 553 ILE A N 1
ATOM 4373 C CA . ILE A 1 553 ? 16.320 -3.457 -24.189 1.00 90.94 553 ILE A CA 1
ATOM 4374 C C . ILE A 1 553 ? 16.511 -3.420 -22.672 1.00 90.94 553 ILE A C 1
ATOM 4376 O O . ILE A 1 553 ? 16.103 -4.327 -21.946 1.00 90.94 553 ILE A O 1
ATOM 4380 N N . ARG A 1 554 ? 17.084 -2.326 -22.175 1.00 88.56 554 ARG A N 1
ATOM 4381 C CA . ARG A 1 554 ? 17.211 -2.037 -20.746 1.00 88.56 554 ARG A CA 1
ATOM 4382 C C . ARG A 1 554 ? 16.038 -1.191 -20.301 1.00 88.56 554 ARG A C 1
ATOM 4384 O O . ARG A 1 554 ? 15.762 -0.141 -20.877 1.00 88.56 554 ARG A O 1
ATOM 4391 N N . GLN A 1 555 ? 15.375 -1.629 -19.243 1.00 81.31 555 GLN A N 1
ATOM 4392 C CA . GLN A 1 555 ? 14.279 -0.887 -18.640 1.00 81.31 555 GLN A CA 1
ATOM 4393 C C . GLN A 1 555 ? 14.570 -0.586 -17.181 1.00 81.31 555 GLN A C 1
ATOM 4395 O O . GLN A 1 555 ? 15.062 -1.448 -16.452 1.00 81.31 555 GLN A O 1
ATOM 4400 N N . GLU A 1 556 ? 14.207 0.615 -16.760 1.00 65.25 556 GLU A N 1
ATOM 4401 C CA . GLU A 1 556 ? 14.175 0.978 -15.352 1.00 65.25 556 GLU A CA 1
ATOM 4402 C C . GLU A 1 556 ? 12.738 0.831 -14.836 1.00 65.25 556 GLU A C 1
ATOM 4404 O O . GLU A 1 556 ? 11.793 1.376 -15.413 1.00 65.25 556 GLU A O 1
ATOM 4409 N N . LEU A 1 557 ? 12.550 0.066 -13.759 1.00 45.81 557 LEU A N 1
ATOM 4410 C CA . LEU A 1 557 ? 11.250 -0.105 -13.109 1.00 45.81 557 LEU A CA 1
ATOM 4411 C C . LEU A 1 557 ? 10.967 1.092 -12.190 1.00 45.81 557 LEU A C 1
ATOM 4413 O O . LEU A 1 557 ? 11.219 1.040 -10.990 1.00 45.81 557 LEU A O 1
ATOM 4417 N N . PHE A 1 558 ? 10.383 2.162 -12.735 1.00 42.47 558 PHE A N 1
ATOM 4418 C CA . PHE A 1 558 ? 9.779 3.220 -11.917 1.00 42.47 558 PHE A CA 1
ATOM 4419 C C . PHE A 1 558 ? 8.337 2.871 -11.583 1.00 42.47 558 PHE A C 1
ATOM 4421 O O . PHE A 1 558 ? 7.398 3.257 -12.282 1.00 42.47 558 PHE A O 1
ATOM 4428 N N . SER A 1 559 ? 8.133 2.172 -10.469 1.00 28.67 559 SER A N 1
ATOM 4429 C CA . SER A 1 559 ? 6.808 2.128 -9.860 1.00 28.67 559 SER A CA 1
ATOM 4430 C C . SER A 1 559 ? 6.663 3.304 -8.888 1.00 28.67 559 SER A C 1
ATOM 4432 O O . SER A 1 559 ? 7.258 3.322 -7.817 1.00 28.67 559 SER A O 1
ATOM 4434 N N . SER A 1 560 ? 5.828 4.286 -9.231 1.00 27.97 560 SER A N 1
ATOM 4435 C CA . SER A 1 560 ? 5.339 5.318 -8.300 1.00 27.97 560 SER A CA 1
ATOM 4436 C C . SER A 1 560 ? 4.168 4.816 -7.437 1.00 27.97 560 SER A C 1
ATOM 4438 O O . SER A 1 560 ? 3.305 5.585 -7.018 1.00 27.97 560 SER A O 1
ATOM 4440 N N . LYS A 1 561 ? 4.114 3.507 -7.150 1.00 28.59 561 LYS A N 1
ATOM 4441 C CA . LYS A 1 561 ? 3.086 2.886 -6.302 1.00 28.59 561 LYS A CA 1
ATOM 4442 C C . LYS A 1 561 ? 3.694 2.152 -5.118 1.00 28.59 561 LYS A C 1
ATOM 4444 O O . LYS A 1 561 ? 3.629 0.934 -5.020 1.00 28.59 561 LYS A O 1
ATOM 4449 N N . LEU A 1 562 ? 4.180 2.956 -4.188 1.00 27.89 562 LEU A N 1
ATOM 4450 C CA . LEU A 1 562 ? 4.272 2.679 -2.758 1.00 27.89 562 LEU A CA 1
ATOM 4451 C C . LEU A 1 562 ? 3.827 4.010 -2.069 1.00 27.89 562 LEU A C 1
ATOM 4453 O O . LEU A 1 562 ? 3.857 5.054 -2.714 1.00 27.89 562 LEU A O 1
ATOM 4457 N N . ASP A 1 563 ? 3.343 4.046 -0.820 1.00 37.38 563 ASP A N 1
ATOM 4458 C CA . ASP A 1 563 ? 3.901 5.081 0.090 1.00 37.38 563 ASP A CA 1
ATOM 4459 C C . ASP A 1 563 ? 5.291 4.555 0.430 1.00 37.38 563 ASP A C 1
ATOM 4461 O O . ASP A 1 563 ? 5.442 3.358 0.279 1.00 37.38 563 ASP A O 1
ATOM 4465 N N . GLU A 1 564 ? 6.302 5.373 0.705 1.00 30.19 564 GLU A N 1
ATOM 4466 C CA . GLU A 1 564 ? 7.590 5.159 0.026 1.00 30.19 564 GLU A CA 1
ATOM 4467 C C . GLU A 1 564 ? 8.222 3.765 0.025 1.00 30.19 564 GLU A C 1
ATOM 4469 O O . GLU A 1 564 ? 8.949 3.520 -0.924 1.00 30.19 564 GLU A O 1
ATOM 4474 N N . GLU A 1 565 ? 7.907 2.829 0.920 1.00 32.91 565 GLU A N 1
ATOM 4475 C CA . GLU A 1 565 ? 8.357 1.439 0.806 1.00 32.91 565 GLU A CA 1
ATOM 4476 C C . GLU A 1 565 ? 7.282 0.343 0.762 1.00 32.91 565 GLU A C 1
ATOM 4478 O O . GLU A 1 565 ? 7.638 -0.822 0.671 1.00 32.91 565 GLU A O 1
ATOM 4483 N N . GLY A 1 566 ? 5.977 0.601 0.788 1.00 33.16 566 GLY A N 1
ATOM 4484 C CA . GLY A 1 566 ? 5.005 -0.498 0.694 1.00 33.16 566 GLY A CA 1
ATOM 4485 C C . GLY A 1 566 ? 4.875 -1.373 1.949 1.00 33.16 566 GLY A C 1
ATOM 4486 O O . GLY A 1 566 ? 5.116 -2.581 1.871 1.00 33.16 566 GLY A O 1
ATOM 4487 N N . LYS A 1 567 ? 4.419 -0.908 3.123 1.00 29.02 567 LYS A N 1
ATOM 4488 C CA . LYS A 1 567 ? 4.011 0.410 3.665 1.00 29.02 567 LYS A CA 1
ATOM 4489 C C . LYS A 1 567 ? 4.077 0.319 5.217 1.00 29.02 567 LYS A C 1
ATOM 4491 O O . LYS A 1 567 ? 3.835 -0.773 5.736 1.00 29.02 567 LYS A O 1
ATOM 4496 N N . VAL A 1 568 ? 4.327 1.447 5.903 1.00 25.00 568 VAL A N 1
ATOM 4497 C CA . VAL A 1 568 ? 4.191 1.839 7.344 1.00 25.00 568 VAL A CA 1
ATOM 4498 C C . VAL A 1 568 ? 3.768 0.775 8.387 1.00 25.00 568 VAL A C 1
ATOM 4500 O O . VAL A 1 568 ? 2.695 0.179 8.275 1.00 25.00 568 VAL A O 1
ATOM 4503 N N . LYS A 1 569 ? 4.494 0.681 9.519 1.00 24.62 569 LYS A N 1
ATOM 4504 C CA . LYS A 1 569 ? 3.884 0.296 10.809 1.00 24.62 569 LYS A CA 1
ATOM 4505 C C . LYS A 1 569 ? 3.547 1.570 11.584 1.00 24.62 569 LYS A C 1
ATOM 4507 O O . LYS A 1 569 ? 4.379 2.457 11.729 1.00 24.62 569 LYS A O 1
ATOM 4512 N N . ALA A 1 570 ? 2.278 1.649 11.970 1.00 25.17 570 ALA A N 1
ATOM 4513 C CA . ALA A 1 570 ? 1.633 2.768 12.641 1.00 25.17 570 ALA A CA 1
ATOM 4514 C C . ALA A 1 570 ? 2.450 3.291 13.841 1.00 25.17 570 ALA A C 1
ATOM 4516 O O . ALA A 1 570 ? 3.229 2.515 14.404 1.00 25.17 570 ALA A O 1
ATOM 4517 N N . PRO A 1 571 ? 2.214 4.542 14.298 1.00 22.98 571 PRO A N 1
ATOM 4518 C CA . PRO A 1 571 ? 2.637 4.967 15.634 1.00 22.98 571 PRO A CA 1
ATOM 4519 C C . PRO A 1 571 ? 2.314 3.867 16.649 1.00 22.98 571 PRO A C 1
ATOM 4521 O O . PRO A 1 571 ? 1.408 3.057 16.409 1.00 22.98 571 PRO A O 1
ATOM 4524 N N . VAL A 1 572 ? 2.989 3.852 17.804 1.00 24.00 572 VAL A N 1
ATOM 4525 C CA . VAL A 1 572 ? 2.416 3.191 18.980 1.00 24.00 572 VAL A CA 1
ATOM 4526 C C . VAL A 1 572 ? 1.036 3.811 19.149 1.00 24.00 572 VAL A C 1
ATOM 4528 O O . VAL A 1 572 ? 0.876 4.882 19.728 1.00 24.00 572 VAL A O 1
ATOM 4531 N N . ARG A 1 573 ? 0.014 3.160 18.585 1.00 27.70 573 ARG A N 1
ATOM 4532 C CA . ARG A 1 573 ? -1.348 3.378 18.991 1.00 27.70 573 ARG A CA 1
ATOM 4533 C C . ARG A 1 573 ? -1.258 2.950 20.441 1.00 27.70 573 ARG A C 1
ATOM 4535 O O . ARG A 1 573 ? -1.216 1.754 20.737 1.00 27.70 573 ARG A O 1
ATOM 4542 N N . GLN A 1 574 ? -1.264 3.937 21.341 1.00 22.12 574 GLN A N 1
ATOM 4543 C CA . GLN A 1 574 ? -2.001 3.753 22.577 1.00 22.12 574 GLN A CA 1
ATOM 4544 C C . GLN A 1 574 ? -3.227 2.942 22.197 1.00 22.12 574 GLN A C 1
ATOM 4546 O O . GLN A 1 574 ? -3.816 3.189 21.138 1.00 22.12 574 GLN A O 1
ATOM 4551 N N . VAL A 1 575 ? -3.565 1.945 23.005 1.00 25.14 575 VAL A N 1
ATOM 4552 C CA . VAL A 1 575 ? -4.881 1.338 22.926 1.00 25.14 575 VAL A CA 1
ATOM 4553 C C . VAL A 1 575 ? -5.864 2.505 22.930 1.00 25.14 575 VAL A C 1
ATOM 4555 O O . VAL A 1 575 ? -6.221 3.030 23.979 1.00 25.14 575 VAL A O 1
ATOM 4558 N N . ILE A 1 576 ? -6.284 2.943 21.742 1.00 30.83 576 ILE A N 1
ATOM 4559 C CA . ILE A 1 576 ? -7.524 3.640 21.567 1.00 30.83 576 ILE A CA 1
ATOM 4560 C C . ILE A 1 576 ? -8.457 2.478 21.844 1.00 30.83 576 ILE A C 1
ATOM 4562 O O . ILE A 1 576 ? -8.829 1.727 20.943 1.00 30.83 576 ILE A O 1
ATOM 4566 N N . GLN A 1 577 ? -8.800 2.300 23.129 1.00 30.98 577 GLN A N 1
ATOM 4567 C CA . GLN A 1 577 ? -10.184 2.017 23.467 1.00 30.98 577 GLN A CA 1
ATOM 4568 C C . GLN A 1 577 ? -10.953 2.814 22.438 1.00 30.98 577 GLN A C 1
ATOM 4570 O O . GLN A 1 577 ? -10.755 4.028 22.464 1.00 30.98 577 GLN A O 1
ATOM 4575 N N . LEU A 1 578 ? -11.662 2.159 21.501 1.00 35.00 578 LEU A N 1
ATOM 4576 C CA . LEU A 1 578 ? -12.641 2.792 20.609 1.00 35.00 578 LEU A CA 1
ATOM 4577 C C . LEU A 1 578 ? -13.070 4.083 21.281 1.00 35.00 578 LEU A C 1
ATOM 4579 O O . LEU A 1 578 ? -13.726 3.948 22.314 1.00 35.00 578 LEU A O 1
ATOM 4583 N N . ALA A 1 579 ? -12.531 5.238 20.841 1.00 37.22 579 ALA A N 1
ATOM 4584 C CA . ALA A 1 579 ? -12.442 6.425 21.698 1.00 37.22 579 ALA A CA 1
ATOM 4585 C C . ALA A 1 579 ? -13.785 6.574 22.388 1.00 37.22 579 ALA A C 1
ATOM 4587 O O . ALA A 1 579 ? -14.778 6.736 21.675 1.00 37.22 579 ALA A O 1
ATOM 4588 N N . GLY A 1 580 ? -13.820 6.319 23.704 1.00 38.53 580 GLY A N 1
ATOM 4589 C CA . GLY A 1 580 ? -15.048 5.949 24.403 1.00 38.53 580 GLY A CA 1
ATOM 4590 C C . GLY A 1 580 ? -16.189 6.876 23.999 1.00 38.53 580 GLY A C 1
ATOM 4591 O O . GLY A 1 580 ? -16.213 8.024 24.435 1.00 38.53 580 GLY A O 1
ATOM 4592 N N . GLY A 1 581 ? -17.091 6.405 23.124 1.00 53.38 581 GLY A N 1
ATOM 4593 C CA . GLY A 1 581 ? -18.232 7.196 22.651 1.00 53.38 581 GLY A CA 1
ATOM 4594 C C . GLY A 1 581 ? -18.408 7.463 21.144 1.00 53.38 581 GLY A C 1
ATOM 4595 O O . GLY A 1 581 ? -19.235 8.316 20.825 1.00 53.38 581 GLY A O 1
ATOM 4596 N N . ILE A 1 582 ? -17.731 6.790 20.200 1.00 68.88 582 ILE A N 1
ATOM 4597 C CA . ILE A 1 582 ? -18.188 6.785 18.785 1.00 68.88 582 ILE A CA 1
ATOM 4598 C C . ILE A 1 582 ? -19.109 5.585 18.561 1.00 68.88 582 ILE A C 1
ATOM 4600 O O . ILE A 1 582 ? -18.678 4.444 18.692 1.00 68.88 582 ILE A O 1
ATOM 4604 N N . THR A 1 583 ? -20.370 5.840 18.212 1.00 74.94 583 THR A N 1
ATOM 4605 C CA . THR A 1 583 ? -21.328 4.790 17.833 1.00 74.94 583 THR A CA 1
ATOM 4606 C C . THR A 1 583 ? -21.316 4.652 16.309 1.00 74.94 583 THR A C 1
ATOM 4608 O O . THR A 1 583 ? -21.714 5.608 15.640 1.00 74.94 583 THR A O 1
ATOM 4611 N N . PRO A 1 584 ? -20.837 3.526 15.742 1.00 82.00 584 PRO A N 1
ATOM 4612 C CA . PRO A 1 584 ? -20.863 3.304 14.299 1.00 82.00 584 PRO A CA 1
ATOM 4613 C C . PRO A 1 584 ? -22.291 3.326 13.755 1.00 82.00 584 PRO A C 1
ATOM 4615 O O . PRO A 1 584 ? -23.239 2.979 14.460 1.00 82.00 584 PRO A O 1
ATOM 4618 N N . ILE A 1 585 ? -22.438 3.684 12.482 1.00 87.38 585 ILE A N 1
ATOM 4619 C CA . ILE A 1 585 ? -23.735 3.624 11.807 1.00 87.38 585 ILE A CA 1
ATOM 4620 C C . ILE A 1 585 ? -23.997 2.181 11.381 1.00 87.38 585 ILE A C 1
ATOM 4622 O O . ILE A 1 585 ? -23.215 1.591 10.634 1.00 87.38 585 ILE A O 1
ATOM 4626 N N . GLU A 1 586 ? -25.093 1.614 11.872 1.00 88.12 586 GLU A N 1
ATOM 4627 C CA . GLU A 1 586 ? -25.551 0.280 11.493 1.00 88.12 586 GLU A CA 1
ATOM 4628 C C . GLU A 1 586 ? -26.490 0.339 10.292 1.00 88.12 586 GLU A C 1
ATOM 4630 O O . GLU A 1 586 ? -27.279 1.271 10.140 1.00 88.12 586 GLU A O 1
ATOM 4635 N N . GLN A 1 587 ? -26.438 -0.702 9.468 1.00 84.00 587 GLN A N 1
ATOM 4636 C CA . GLN A 1 587 ? -27.404 -0.947 8.409 1.00 84.00 587 GLN A CA 1
ATOM 4637 C C . GLN A 1 587 ? -28.031 -2.332 8.593 1.00 84.00 587 GLN A C 1
ATOM 4639 O O . GLN A 1 587 ? -27.391 -3.266 9.066 1.00 84.00 587 GLN A O 1
ATOM 4644 N N . TYR A 1 588 ? -29.296 -2.483 8.205 1.00 83.19 588 TYR A N 1
ATOM 4645 C CA . TYR A 1 588 ? -30.038 -3.740 8.386 1.00 83.19 588 TYR A CA 1
ATOM 4646 C C . TYR A 1 588 ? -30.269 -4.503 7.079 1.00 83.19 588 TYR A C 1
ATOM 4648 O O . TYR A 1 588 ? -30.786 -5.619 7.082 1.00 83.19 588 TYR A O 1
ATOM 4656 N N . SER A 1 589 ? -29.860 -3.916 5.955 1.00 87.94 589 SER A N 1
ATOM 4657 C CA . SER A 1 589 ? -29.982 -4.487 4.621 1.00 87.94 589 SER A CA 1
ATOM 4658 C C . SER A 1 589 ? -28.607 -4.690 3.997 1.00 87.94 589 SER A C 1
ATOM 4660 O O . SER A 1 589 ? -27.751 -3.808 4.035 1.00 87.94 589 SER A O 1
ATOM 4662 N N . ILE A 1 590 ? -28.414 -5.846 3.361 1.00 87.75 590 ILE A N 1
ATOM 4663 C CA . ILE A 1 590 ? -27.237 -6.120 2.522 1.00 87.75 590 ILE A CA 1
ATOM 4664 C C . ILE A 1 590 ? -27.284 -5.362 1.189 1.00 87.75 590 ILE A C 1
ATOM 4666 O O . ILE A 1 590 ? -26.301 -5.368 0.451 1.00 87.75 590 ILE A O 1
ATOM 4670 N N . TYR A 1 591 ? -28.427 -4.756 0.863 1.00 92.06 591 TYR A N 1
ATOM 4671 C CA . TYR A 1 591 ? -28.589 -3.873 -0.282 1.00 92.06 591 TYR A CA 1
ATOM 4672 C C . TYR A 1 591 ? -28.358 -2.431 0.133 1.00 92.06 591 TYR A C 1
ATOM 4674 O O . TYR A 1 591 ? -28.669 -2.063 1.261 1.00 92.06 591 TYR A O 1
ATOM 4682 N N . VAL A 1 592 ? -27.851 -1.622 -0.794 1.00 92.88 592 VAL A N 1
ATOM 4683 C CA . VAL A 1 592 ? -27.710 -0.184 -0.582 1.00 92.88 592 VAL A CA 1
ATOM 4684 C C . VAL A 1 592 ? -29.091 0.430 -0.329 1.00 92.88 592 VAL A C 1
ATOM 4686 O O . VAL A 1 592 ? -30.044 0.169 -1.070 1.00 92.88 592 VAL A O 1
ATOM 4689 N N . GLU A 1 593 ? -29.206 1.211 0.741 1.00 90.69 593 GLU A N 1
ATOM 4690 C CA . GLU A 1 593 ? -30.425 1.930 1.118 1.00 90.69 593 GLU A CA 1
ATOM 4691 C C . GLU A 1 593 ? -30.186 3.438 1.039 1.00 90.69 593 GLU A C 1
ATOM 4693 O O . GLU A 1 593 ? -29.041 3.868 1.134 1.00 90.69 593 GLU A O 1
ATOM 4698 N N . PRO A 1 594 ? -31.222 4.270 0.853 1.00 91.12 594 PRO A N 1
ATOM 4699 C CA . PRO A 1 594 ? -31.051 5.718 0.870 1.00 91.12 594 PRO A CA 1
ATOM 4700 C C . PRO A 1 594 ? -30.380 6.208 2.162 1.00 91.12 594 PRO A C 1
ATOM 4702 O O . PRO A 1 594 ? -30.734 5.770 3.256 1.00 91.12 594 PRO A O 1
ATOM 4705 N N . VAL A 1 595 ? -29.440 7.147 2.032 1.00 92.50 595 VAL A N 1
ATOM 4706 C CA . VAL A 1 595 ? -28.751 7.770 3.172 1.00 92.50 595 VAL A CA 1
ATOM 4707 C C . VAL A 1 595 ? -29.763 8.531 4.028 1.00 92.50 595 VAL A C 1
ATOM 4709 O O . VAL A 1 595 ? -30.433 9.442 3.540 1.00 92.50 595 VAL A O 1
ATOM 4712 N N . ALA A 1 596 ? -29.868 8.170 5.309 1.00 84.31 596 ALA A N 1
ATOM 4713 C CA . ALA A 1 596 ? -30.846 8.768 6.218 1.00 84.31 596 ALA A CA 1
ATOM 4714 C C . ALA A 1 596 ? -30.460 10.200 6.620 1.00 84.31 596 ALA A C 1
ATOM 4716 O O . ALA A 1 596 ? -31.310 11.088 6.669 1.00 84.31 596 ALA A O 1
ATOM 4717 N N . SER A 1 597 ? -29.175 10.430 6.903 1.00 93.38 597 SER A N 1
ATOM 4718 C CA . SER A 1 597 ? -28.646 11.747 7.255 1.00 93.38 597 SER A CA 1
ATOM 4719 C C . SER A 1 597 ? -27.168 11.860 6.875 1.00 93.38 597 SER A C 1
ATOM 4721 O O . SER A 1 597 ? -26.303 11.377 7.607 1.00 93.38 597 SER A O 1
ATOM 4723 N N . VAL A 1 598 ? -26.876 12.590 5.791 1.00 96.69 598 VAL A N 1
ATOM 4724 C CA . VAL A 1 598 ? -25.497 12.862 5.339 1.00 96.69 598 VAL A CA 1
ATOM 4725 C C . VAL A 1 598 ? -24.664 13.488 6.460 1.00 96.69 598 VAL A C 1
ATOM 4727 O O . VAL A 1 598 ? -23.547 13.056 6.699 1.00 96.69 598 VAL A O 1
ATOM 4730 N N . MET A 1 599 ? -25.229 14.444 7.207 1.00 96.25 599 MET A N 1
ATOM 4731 C CA . MET A 1 599 ? -24.525 15.137 8.293 1.00 96.25 599 MET A CA 1
ATOM 4732 C C . MET A 1 599 ? -24.079 14.177 9.404 1.00 96.25 599 MET A C 1
ATOM 4734 O O . MET A 1 599 ? -22.896 14.102 9.712 1.00 96.25 599 MET A O 1
ATOM 4738 N N . GLN A 1 600 ? -25.011 13.410 9.974 1.00 93.81 600 GLN A N 1
ATOM 4739 C CA . GLN A 1 600 ? -24.700 12.418 11.010 1.00 93.81 600 GLN A CA 1
ATOM 4740 C C . GLN A 1 600 ? -23.686 11.366 10.537 1.00 93.81 600 GLN A C 1
ATOM 4742 O O . GLN A 1 600 ? -22.737 11.062 11.259 1.00 93.81 600 GLN A O 1
ATOM 4747 N N . GLU A 1 601 ? -23.879 10.797 9.343 1.00 96.19 601 GLU A N 1
ATOM 4748 C CA . GLU A 1 601 ? -22.974 9.766 8.831 1.00 96.19 601 GLU A CA 1
ATOM 4749 C C . GLU A 1 601 ? -21.572 10.333 8.553 1.00 96.19 601 GLU A C 1
ATOM 4751 O O . GLU A 1 601 ? -20.582 9.679 8.888 1.00 96.19 601 GLU A O 1
ATOM 4756 N N . ALA A 1 602 ? -21.477 11.555 8.017 1.00 97.44 602 ALA A N 1
ATOM 4757 C CA . ALA A 1 602 ? -20.218 12.264 7.802 1.00 97.44 602 ALA A CA 1
ATOM 4758 C C . ALA A 1 602 ? -19.483 12.540 9.120 1.00 97.44 602 ALA A C 1
ATOM 4760 O O . ALA A 1 602 ? -18.290 12.264 9.218 1.00 97.44 602 ALA A O 1
ATOM 4761 N N . GLU A 1 603 ? -20.180 13.025 10.154 1.00 95.12 603 GLU A N 1
ATOM 4762 C CA . GLU A 1 603 ? -19.577 13.298 11.465 1.00 95.12 603 GLU A CA 1
ATOM 4763 C C . GLU A 1 603 ? -18.971 12.032 12.073 1.00 95.12 603 GLU A C 1
ATOM 4765 O O . GLU A 1 603 ? -17.806 12.027 12.473 1.00 95.12 603 GLU A O 1
ATOM 4770 N N . VAL A 1 604 ? -19.752 10.945 12.114 1.00 93.25 604 VAL A N 1
ATOM 4771 C CA . VAL A 1 604 ? -19.318 9.659 12.680 1.00 93.25 604 VAL A CA 1
ATOM 4772 C C . VAL A 1 604 ? -18.124 9.110 11.906 1.00 93.25 604 VAL A C 1
ATOM 4774 O O . VAL A 1 604 ? -17.131 8.710 12.519 1.00 93.25 604 VAL A O 1
ATOM 4777 N N . PHE A 1 605 ? -18.193 9.128 10.573 1.00 96.19 605 PHE A N 1
ATOM 4778 C CA . PHE A 1 605 ? -17.118 8.645 9.716 1.00 96.19 605 PHE A CA 1
ATOM 4779 C C . PHE A 1 605 ? -15.834 9.464 9.884 1.00 96.19 605 PHE A C 1
ATOM 4781 O O . PHE A 1 605 ? -14.782 8.881 10.134 1.00 96.19 605 PHE A O 1
ATOM 4788 N N . LEU A 1 606 ? -15.900 10.794 9.786 1.00 95.00 606 LEU A N 1
ATOM 4789 C CA . LEU A 1 606 ? -14.722 11.659 9.891 1.00 95.00 606 LEU A CA 1
ATOM 4790 C C . LEU A 1 606 ? -14.102 11.567 11.282 1.00 95.00 606 LEU A C 1
ATOM 4792 O O . LEU A 1 606 ? -12.883 11.462 11.409 1.00 95.00 606 LEU A O 1
ATOM 4796 N N . LYS A 1 607 ? -14.933 11.515 12.326 1.00 91.00 607 LYS A N 1
ATOM 4797 C CA . LYS A 1 607 ? -14.462 11.320 13.696 1.00 91.00 607 LYS A CA 1
ATOM 4798 C C . LYS A 1 607 ? -13.701 10.004 13.828 1.00 91.00 607 LYS A C 1
ATOM 4800 O O . LYS A 1 607 ? -12.597 10.001 14.363 1.00 91.00 607 LYS A O 1
ATOM 4805 N N . GLN A 1 608 ? -14.243 8.905 13.300 1.00 89.69 608 GLN A N 1
ATOM 4806 C CA . GLN A 1 608 ? -13.545 7.618 13.283 1.00 89.69 608 GLN A CA 1
ATOM 4807 C C . GLN A 1 608 ? -12.251 7.681 12.456 1.00 89.69 608 GLN A C 1
ATOM 4809 O O . GLN A 1 608 ? -11.212 7.215 12.915 1.00 89.69 608 GLN A O 1
ATOM 4814 N N . CYS A 1 609 ? -12.307 8.274 11.263 1.00 86.31 609 CYS A N 1
ATOM 4815 C CA . CYS A 1 609 ? -11.198 8.414 10.322 1.00 86.31 609 CYS A CA 1
ATOM 4816 C C . CYS A 1 609 ? -9.995 9.122 10.946 1.00 86.31 609 CYS A C 1
ATOM 4818 O O . CYS A 1 609 ? -8.885 8.591 10.915 1.00 86.31 609 CYS A O 1
ATOM 4820 N N . TYR A 1 610 ? -10.206 10.290 11.549 1.00 83.19 610 TYR A N 1
ATOM 4821 C CA . TYR A 1 610 ? -9.127 11.084 12.129 1.00 83.19 610 TYR A CA 1
ATOM 4822 C C . TYR A 1 610 ? -8.632 10.526 13.466 1.00 83.19 610 TYR A C 1
ATOM 4824 O O . TYR A 1 610 ? -7.427 10.507 13.705 1.00 83.19 610 TYR A O 1
ATOM 4832 N N . LEU A 1 611 ? -9.520 9.991 14.312 1.00 80.94 611 LEU A N 1
ATOM 4833 C CA . LEU A 1 611 ? -9.102 9.392 15.583 1.00 80.94 611 LEU A CA 1
ATOM 4834 C C . LEU A 1 611 ? -8.305 8.103 15.384 1.00 80.94 611 LEU A C 1
ATOM 4836 O O . LEU A 1 611 ? -7.258 7.940 16.004 1.00 80.94 611 LEU A O 1
ATOM 4840 N N . GLU A 1 612 ? -8.747 7.195 14.508 1.00 80.00 612 GLU A N 1
ATOM 4841 C CA . GLU A 1 612 ? -7.986 5.971 14.241 1.00 80.00 612 GLU A CA 1
ATOM 4842 C C . GLU A 1 612 ? -6.626 6.287 13.598 1.00 80.00 612 GLU A C 1
ATOM 4844 O O . GLU A 1 612 ? -5.650 5.579 13.851 1.00 80.00 612 GLU A O 1
ATOM 4849 N N . GLN A 1 613 ? -6.516 7.351 12.804 1.00 70.69 613 GLN A N 1
ATOM 4850 C CA . GLN A 1 613 ? -5.247 7.761 12.194 1.00 70.69 613 GLN A CA 1
ATOM 4851 C C . GLN A 1 613 ? -4.325 8.557 13.133 1.00 70.69 613 GLN A C 1
ATOM 4853 O O . GLN A 1 613 ? -3.215 8.881 12.729 1.00 70.69 613 GLN A O 1
ATOM 4858 N N . GLY A 1 614 ? -4.734 8.821 14.380 1.00 70.19 614 GLY A N 1
ATOM 4859 C CA . GLY A 1 614 ? -3.923 9.571 15.346 1.00 70.19 614 GLY A CA 1
ATOM 4860 C C . GLY A 1 614 ? -3.865 11.077 15.072 1.00 70.19 614 GLY A C 1
ATOM 4861 O O . GLY A 1 614 ? -2.925 11.724 15.505 1.00 70.19 614 GLY A O 1
ATOM 4862 N N . LEU A 1 615 ? -4.859 11.615 14.359 1.00 72.25 615 LEU A N 1
ATOM 4863 C CA . LEU A 1 615 ? -4.952 13.008 13.903 1.00 72.25 615 LEU A CA 1
ATOM 4864 C C . LEU A 1 615 ? -6.183 13.701 14.517 1.00 72.25 615 LEU A C 1
ATOM 4866 O O . LEU A 1 615 ? -6.997 14.316 13.822 1.00 72.25 615 LEU A O 1
ATOM 4870 N N . ALA A 1 616 ? -6.392 13.525 15.824 1.00 71.81 616 ALA A N 1
ATOM 4871 C CA . ALA A 1 616 ? -7.601 13.962 16.532 1.00 71.81 616 ALA A CA 1
ATOM 4872 C C . ALA A 1 616 ? -7.841 15.480 16.428 1.00 71.81 616 ALA A C 1
ATOM 4874 O O . ALA A 1 616 ? -8.982 15.939 16.348 1.00 71.81 616 ALA A O 1
ATOM 4875 N N . GLU A 1 617 ? -6.763 16.252 16.400 1.00 68.81 617 GLU A N 1
ATOM 4876 C CA . GLU A 1 617 ? -6.729 17.703 16.258 1.00 68.81 617 GLU A CA 1
ATOM 4877 C C . GLU A 1 617 ? -7.246 18.190 14.896 1.00 68.81 617 GLU A C 1
ATOM 4879 O O . GLU A 1 617 ? -7.796 19.288 14.809 1.00 68.81 617 GLU A O 1
ATOM 4884 N N . VAL A 1 618 ? -7.151 17.360 13.850 1.00 78.88 618 VAL A N 1
ATOM 4885 C CA . VAL A 1 618 ? -7.619 17.687 12.492 1.00 78.88 618 VAL A CA 1
ATOM 4886 C C . VAL A 1 618 ? -9.134 17.515 12.353 1.00 78.88 618 VAL A C 1
ATOM 4888 O O . VAL A 1 618 ? -9.759 18.172 11.516 1.00 78.88 618 VAL A O 1
ATOM 4891 N N . PHE A 1 619 ? -9.756 16.683 13.198 1.00 85.56 619 PHE A N 1
ATOM 4892 C CA . PHE A 1 619 ? -11.184 16.373 13.100 1.00 85.56 619 PHE A CA 1
ATOM 4893 C C . PHE A 1 619 ? -12.064 17.624 13.165 1.00 85.56 619 PHE A C 1
ATOM 4895 O O . PHE A 1 619 ? -12.919 17.805 12.305 1.00 85.56 619 PHE A O 1
ATOM 4902 N N . MET A 1 620 ? -11.880 18.489 14.170 1.00 84.31 620 MET A N 1
ATOM 4903 C CA . MET A 1 620 ? -12.811 19.602 14.389 1.00 84.31 620 MET A CA 1
ATOM 4904 C C . MET A 1 620 ? -12.752 20.667 13.275 1.00 84.31 620 MET A C 1
ATOM 4906 O O . MET A 1 620 ? -13.821 21.060 12.801 1.00 84.31 620 MET A O 1
ATOM 4910 N N . PRO A 1 621 ? -11.567 21.107 12.798 1.00 83.94 621 PRO A N 1
ATOM 4911 C CA . PRO A 1 621 ? -11.471 21.985 11.629 1.00 83.94 621 PRO A CA 1
ATOM 4912 C C . PRO A 1 621 ? -12.102 21.378 10.371 1.00 83.94 621 PRO A C 1
ATOM 4914 O O . PRO A 1 621 ? -12.913 22.031 9.711 1.00 83.94 621 PRO A O 1
ATOM 4917 N N . ARG A 1 622 ? -11.799 20.108 10.068 1.00 93.94 622 ARG A N 1
ATOM 4918 C CA . ARG A 1 622 ? -12.369 19.421 8.901 1.00 93.94 622 ARG A CA 1
ATOM 4919 C C . ARG A 1 622 ? -13.881 19.243 9.022 1.00 93.94 622 ARG A C 1
ATOM 4921 O O . ARG A 1 622 ? -14.607 19.417 8.048 1.00 93.94 622 ARG A O 1
ATOM 4928 N N . TRP A 1 623 ? -14.379 18.939 10.218 1.00 95.12 623 TRP A N 1
ATOM 4929 C CA . TRP A 1 623 ? -15.809 18.800 10.470 1.00 95.12 623 TRP A CA 1
ATOM 4930 C C . TRP A 1 623 ? -16.561 20.111 10.244 1.00 95.12 623 TRP A C 1
ATOM 4932 O O . TRP A 1 623 ? -17.641 20.094 9.663 1.00 95.12 623 TRP A O 1
ATOM 4942 N N . GLN A 1 624 ? -15.995 21.253 10.639 1.00 91.81 624 GLN A N 1
ATOM 4943 C CA . GLN A 1 624 ? -16.603 22.561 10.375 1.00 91.81 624 GLN A CA 1
ATOM 4944 C C . GLN A 1 624 ? -16.709 22.859 8.874 1.00 91.81 624 GLN A C 1
ATOM 4946 O O . GLN A 1 624 ? -17.754 23.328 8.424 1.00 91.81 624 GLN A O 1
ATOM 4951 N N . GLU A 1 625 ? -15.665 22.547 8.102 1.00 95.12 625 GLU A N 1
ATOM 4952 C CA . GLU A 1 625 ? -15.664 22.673 6.640 1.00 95.12 625 GLU A CA 1
ATOM 4953 C C . GLU A 1 625 ? -16.745 21.786 6.001 1.00 95.12 625 GLU A C 1
ATOM 4955 O O . GLU A 1 625 ? -17.587 22.267 5.241 1.00 95.12 625 GLU A O 1
ATOM 4960 N N . VAL A 1 626 ? -16.767 20.499 6.359 1.00 96.44 626 VAL A N 1
ATOM 4961 C CA . VAL A 1 626 ? -17.731 19.523 5.832 1.00 96.44 626 VAL A CA 1
ATOM 4962 C C . VAL A 1 626 ? -19.158 19.885 6.226 1.00 96.44 626 VAL A C 1
ATOM 4964 O O . VAL A 1 626 ? -20.058 19.847 5.389 1.00 96.44 626 VAL A O 1
ATOM 4967 N N . LYS A 1 627 ? -19.378 20.300 7.473 1.00 96.69 627 LYS A N 1
ATOM 4968 C CA . LYS A 1 627 ? -20.684 20.755 7.946 1.00 96.69 627 LYS A CA 1
ATOM 4969 C C . LYS A 1 627 ? -21.181 21.951 7.136 1.00 96.69 627 LYS A C 1
ATOM 4971 O O . LYS A 1 627 ? -22.322 21.923 6.681 1.00 96.69 627 LYS A O 1
ATOM 4976 N N . ALA A 1 628 ? -20.334 22.956 6.909 1.00 96.56 628 ALA A N 1
ATOM 4977 C CA . ALA A 1 628 ? -20.690 24.116 6.094 1.00 96.56 628 ALA A CA 1
ATOM 4978 C C . ALA A 1 628 ? -21.013 23.723 4.640 1.00 96.56 628 ALA A C 1
ATOM 4980 O O . ALA A 1 628 ? -21.989 24.217 4.073 1.00 96.56 628 ALA A O 1
ATOM 4981 N N . ALA A 1 629 ? -20.247 22.796 4.053 1.00 96.19 629 ALA A N 1
ATOM 4982 C CA . ALA A 1 629 ? -20.508 22.275 2.712 1.00 96.19 629 ALA A CA 1
ATOM 4983 C C . ALA A 1 629 ? -21.860 21.545 2.623 1.00 96.19 629 ALA A C 1
ATOM 4985 O O . ALA A 1 629 ? -22.630 21.798 1.692 1.00 96.19 629 ALA A O 1
ATOM 4986 N N . ILE A 1 630 ? -22.189 20.708 3.616 1.00 97.50 630 ILE A N 1
ATOM 4987 C CA . ILE A 1 630 ? -23.475 19.997 3.693 1.00 97.50 630 ILE A CA 1
ATOM 4988 C C . ILE A 1 630 ? -24.629 20.989 3.864 1.00 97.50 630 ILE A C 1
ATOM 4990 O O . ILE A 1 630 ? -25.648 20.856 3.191 1.00 97.50 630 ILE A O 1
ATOM 4994 N N . GLU A 1 631 ? -24.478 22.005 4.716 1.00 97.06 631 GLU A N 1
ATOM 4995 C CA . GLU A 1 631 ? -25.495 23.046 4.918 1.00 97.06 631 GLU A CA 1
ATOM 4996 C C . GLU A 1 631 ? -25.739 23.882 3.648 1.00 97.06 631 GLU A C 1
ATOM 4998 O O . GLU A 1 631 ? -26.876 24.276 3.389 1.00 97.06 631 GLU A O 1
ATOM 5003 N N . GLN A 1 632 ? -24.708 24.126 2.829 1.00 96.38 632 GLN A N 1
ATOM 5004 C CA . GLN A 1 632 ? -24.839 24.869 1.569 1.00 96.38 632 GLN A CA 1
ATOM 5005 C C . GLN A 1 632 ? -25.347 24.031 0.393 1.00 96.38 632 GLN A C 1
ATOM 5007 O O . GLN A 1 632 ? -26.137 24.524 -0.410 1.00 96.38 632 GLN A O 1
ATOM 5012 N N . THR A 1 633 ? -24.852 22.804 0.240 1.00 94.88 633 THR A N 1
ATOM 5013 C CA . THR A 1 633 ? -25.004 22.021 -1.001 1.00 94.88 633 THR A CA 1
ATOM 5014 C C . THR A 1 633 ? -25.807 20.734 -0.820 1.00 94.88 633 THR A C 1
ATOM 5016 O O . THR A 1 633 ? -26.163 20.088 -1.803 1.00 94.88 633 THR A O 1
ATOM 5019 N N . GLY A 1 634 ? -26.102 20.349 0.425 1.00 94.88 634 GLY A N 1
ATOM 5020 C CA . GLY A 1 634 ? -26.714 19.067 0.775 1.00 94.88 634 GLY A CA 1
ATOM 5021 C C . GLY A 1 634 ? -25.741 17.881 0.768 1.00 94.88 634 GLY A C 1
ATOM 5022 O O . GLY A 1 634 ? -26.162 16.762 1.052 1.00 94.88 634 GLY A O 1
ATOM 5023 N N . THR A 1 635 ? -24.461 18.099 0.451 1.00 96.50 635 THR A N 1
ATOM 5024 C CA . THR A 1 635 ? -23.429 17.057 0.344 1.00 96.50 635 THR A CA 1
ATOM 5025 C C . THR A 1 635 ? -22.035 17.604 0.691 1.00 96.50 635 THR A C 1
ATOM 5027 O O . THR A 1 635 ? -21.888 18.771 1.048 1.00 96.50 635 THR A O 1
ATOM 5030 N N . TYR A 1 636 ? -21.003 16.767 0.609 1.00 97.00 636 TYR A N 1
ATOM 5031 C CA . TYR A 1 636 ? -19.598 17.163 0.704 1.00 97.00 636 TYR A CA 1
ATOM 5032 C C . TYR A 1 636 ? -18.710 16.225 -0.118 1.00 97.00 636 TYR A C 1
ATOM 5034 O O . TYR A 1 636 ? -19.135 15.150 -0.549 1.00 97.00 636 TYR A O 1
ATOM 5042 N N . GLU A 1 637 ? -17.455 16.621 -0.309 1.00 94.12 637 GLU A N 1
ATOM 5043 C CA . GLU A 1 637 ? -16.461 15.803 -0.993 1.00 94.12 637 GLU A CA 1
ATOM 5044 C C . GLU A 1 637 ? -15.439 15.237 -0.012 1.00 94.12 637 GLU A C 1
ATOM 5046 O O . GLU A 1 637 ? -14.864 15.955 0.810 1.00 94.12 637 GLU A O 1
ATOM 5051 N N . HIS A 1 638 ? -15.196 13.932 -0.134 1.00 95.56 638 HIS A N 1
ATOM 5052 C CA . HIS A 1 638 ? -14.122 13.265 0.586 1.00 95.56 638 HIS A CA 1
ATOM 5053 C C . HIS A 1 638 ? -12.762 13.628 -0.027 1.00 95.56 638 HIS A C 1
ATOM 5055 O O . HIS A 1 638 ? -12.616 13.637 -1.258 1.00 95.56 638 HIS A O 1
ATOM 5061 N N . THR A 1 639 ? -11.751 13.853 0.809 1.00 87.94 639 THR A N 1
ATOM 5062 C CA . THR A 1 639 ? -10.349 13.894 0.367 1.00 87.94 639 THR A CA 1
ATOM 5063 C C . THR A 1 639 ? -9.904 12.508 -0.111 1.00 87.94 639 THR A C 1
ATOM 5065 O O . THR A 1 639 ? -10.569 11.503 0.151 1.00 87.94 639 THR A O 1
ATOM 5068 N N . TYR A 1 640 ? -8.771 12.425 -0.815 1.00 78.44 640 TYR A N 1
ATOM 5069 C CA . TYR A 1 640 ? -8.221 11.125 -1.211 1.00 78.44 640 TYR A CA 1
ATOM 5070 C C . TYR A 1 640 ? -7.916 10.233 0.005 1.00 78.44 640 TYR A C 1
ATOM 5072 O O . TYR A 1 640 ? -8.206 9.040 -0.034 1.00 78.44 640 TYR A O 1
ATOM 5080 N N . ASP A 1 641 ? -7.391 10.798 1.095 1.00 74.88 641 ASP A N 1
ATOM 5081 C CA . ASP A 1 641 ? -7.035 10.031 2.294 1.00 74.88 641 ASP A CA 1
ATOM 5082 C C . ASP A 1 641 ? -8.277 9.514 3.026 1.00 74.88 641 ASP A C 1
ATOM 5084 O O . ASP A 1 641 ? -8.323 8.345 3.409 1.00 74.88 641 ASP A O 1
ATOM 5088 N N . GLU A 1 642 ? -9.326 10.337 3.138 1.00 89.19 642 GLU A N 1
ATOM 5089 C CA . GLU A 1 642 ? -10.632 9.913 3.656 1.00 89.19 642 GLU A CA 1
ATOM 5090 C C . GLU A 1 642 ? -11.220 8.788 2.787 1.00 89.19 642 GLU A C 1
ATOM 5092 O O . GLU A 1 642 ? -11.678 7.765 3.300 1.00 89.19 642 GLU A O 1
ATOM 5097 N N . LEU A 1 643 ? -11.151 8.938 1.461 1.00 86.56 643 LEU A N 1
ATOM 5098 C CA . LEU A 1 643 ? -11.638 7.952 0.501 1.00 86.56 643 LEU A CA 1
ATOM 5099 C C . LEU A 1 643 ? -10.869 6.624 0.596 1.00 86.56 643 LEU A C 1
ATOM 5101 O O . LEU A 1 643 ? -11.471 5.547 0.618 1.00 86.56 643 LEU A O 1
ATOM 5105 N N . ALA A 1 644 ? -9.541 6.688 0.684 1.00 78.31 644 ALA A N 1
ATOM 5106 C CA . ALA A 1 644 ? -8.683 5.519 0.788 1.00 78.31 644 ALA A CA 1
ATOM 5107 C C . ALA A 1 644 ? -8.845 4.808 2.136 1.00 78.31 644 ALA A C 1
ATOM 5109 O O . ALA A 1 644 ? -8.930 3.576 2.176 1.00 78.31 644 ALA A O 1
ATOM 5110 N N . TYR A 1 645 ? -8.927 5.568 3.230 1.00 90.00 645 TYR A N 1
ATOM 5111 C CA . TYR A 1 645 ? -9.210 5.042 4.560 1.00 90.00 645 TYR A CA 1
ATOM 5112 C C . TYR A 1 645 ? -10.568 4.342 4.592 1.00 90.00 645 TYR A C 1
ATOM 5114 O O . TYR A 1 645 ? -10.658 3.185 5.007 1.00 90.00 645 TYR A O 1
ATOM 5122 N N . GLY A 1 646 ? -11.624 5.000 4.118 1.00 93.75 646 GLY A N 1
ATOM 5123 C CA . GLY A 1 646 ? -12.969 4.457 4.224 1.00 93.75 646 GLY A CA 1
ATOM 5124 C C . GLY A 1 646 ? -13.238 3.276 3.288 1.00 93.75 646 GLY A C 1
ATOM 5125 O O . GLY A 1 646 ? -13.929 2.346 3.698 1.00 93.75 646 GLY A O 1
ATOM 5126 N N . ALA A 1 647 ? -12.614 3.207 2.106 1.00 93.75 647 ALA A N 1
ATOM 5127 C CA . ALA A 1 647 ? -12.644 2.002 1.266 1.00 93.75 647 ALA A CA 1
ATOM 5128 C C . ALA A 1 647 ? -11.979 0.793 1.958 1.00 93.75 647 ALA A C 1
ATOM 5130 O O . ALA A 1 647 ? -12.492 -0.331 1.947 1.00 93.75 647 ALA A O 1
ATOM 5131 N N . LYS A 1 648 ? -10.844 1.017 2.626 1.00 91.00 648 LYS A N 1
ATOM 5132 C CA . LYS A 1 648 ? -10.161 -0.013 3.421 1.00 91.00 648 LYS A CA 1
ATOM 5133 C C . LYS A 1 648 ? -10.991 -0.432 4.635 1.00 91.00 648 LYS A C 1
ATOM 5135 O O . LYS A 1 648 ? -11.139 -1.626 4.898 1.00 91.00 648 LYS A O 1
ATOM 5140 N N . LEU A 1 649 ? -11.581 0.534 5.336 1.00 95.69 649 LEU A N 1
ATOM 5141 C CA . LEU A 1 649 ? -12.473 0.290 6.466 1.00 95.69 649 LEU A CA 1
ATOM 5142 C C . LEU A 1 649 ? -13.734 -0.478 6.042 1.00 95.69 649 LEU A C 1
ATOM 5144 O O . LEU A 1 649 ? -14.150 -1.388 6.750 1.00 95.69 649 LEU A O 1
ATOM 5148 N N . ALA A 1 650 ? -14.292 -0.197 4.864 1.00 97.94 650 ALA A N 1
ATOM 5149 C CA . ALA A 1 650 ? -15.414 -0.952 4.312 1.00 97.94 650 ALA A CA 1
ATOM 5150 C C . ALA A 1 650 ? -15.073 -2.429 4.083 1.00 97.94 650 ALA A C 1
ATOM 5152 O O . ALA A 1 650 ? -15.871 -3.307 4.416 1.00 97.94 650 ALA A O 1
ATOM 5153 N N . TRP A 1 651 ? -13.863 -2.728 3.595 1.00 97.25 651 TRP A N 1
ATOM 5154 C CA . TRP A 1 651 ? -13.403 -4.115 3.472 1.00 97.25 651 TRP A CA 1
ATOM 5155 C C . TRP A 1 651 ? -13.238 -4.764 4.849 1.00 97.25 651 TRP A C 1
ATOM 5157 O O . TRP A 1 651 ? -13.741 -5.862 5.087 1.00 97.25 651 TRP A O 1
ATOM 5167 N N . ARG A 1 652 ? -12.618 -4.063 5.799 1.00 96.00 652 ARG A N 1
ATOM 5168 C CA . ARG A 1 652 ? -12.489 -4.515 7.192 1.00 96.00 652 ARG A CA 1
ATOM 5169 C C . ARG A 1 652 ? -13.851 -4.821 7.841 1.00 96.00 652 ARG A C 1
ATOM 5171 O O . ARG A 1 652 ? -13.988 -5.834 8.527 1.00 96.00 652 ARG A O 1
ATOM 5178 N N . ASN A 1 653 ? -14.871 -4.014 7.548 1.00 96.12 653 ASN A N 1
ATOM 5179 C CA . ASN A 1 653 ? -16.250 -4.178 8.019 1.00 96.12 653 ASN A CA 1
ATOM 5180 C C . ASN A 1 653 ? -17.075 -5.205 7.218 1.00 96.12 653 ASN A C 1
ATOM 5182 O O . ASN A 1 653 ? -18.223 -5.479 7.576 1.00 96.12 653 ASN A O 1
ATOM 5186 N N . SER A 1 654 ? -16.536 -5.784 6.140 1.00 96.06 654 SER A N 1
ATOM 5187 C CA . SER A 1 654 ? -17.266 -6.723 5.278 1.00 96.06 654 SER A CA 1
ATOM 5188 C C . SER A 1 654 ? -17.476 -8.070 5.976 1.00 96.06 654 SER A C 1
ATOM 5190 O O . SER A 1 654 ? -16.647 -8.978 5.894 1.00 96.06 654 SER A O 1
ATOM 5192 N N . ASN A 1 655 ? -18.617 -8.221 6.646 1.00 93.25 655 ASN A N 1
ATOM 5193 C CA . ASN A 1 655 ? -18.995 -9.385 7.459 1.00 93.25 655 ASN A CA 1
ATOM 5194 C C . ASN A 1 655 ? -19.053 -10.727 6.697 1.00 93.25 655 ASN A C 1
ATOM 5196 O O . ASN A 1 655 ? -19.057 -11.780 7.330 1.00 93.25 655 ASN A O 1
ATOM 5200 N N . ARG A 1 656 ? -19.068 -10.708 5.361 1.00 95.06 656 ARG A N 1
ATOM 5201 C CA . ARG A 1 656 ? -19.065 -11.900 4.489 1.00 95.06 656 ARG A CA 1
ATOM 5202 C C . ARG A 1 656 ? -17.698 -12.253 3.901 1.00 95.06 656 ARG A C 1
ATOM 5204 O O . ARG A 1 656 ? -17.591 -13.211 3.145 1.00 95.06 656 ARG A O 1
ATOM 5211 N N . CYS A 1 657 ? -16.654 -11.484 4.204 1.00 95.25 657 CYS A N 1
ATOM 5212 C CA . CYS A 1 657 ? -15.337 -11.663 3.601 1.00 95.25 657 CYS A CA 1
ATOM 5213 C C . CYS A 1 657 ? -14.376 -12.398 4.550 1.00 95.25 657 CYS A C 1
ATOM 5215 O O . CYS A 1 657 ? -14.050 -11.896 5.627 1.00 95.25 657 CYS A O 1
ATOM 5217 N N . LEU A 1 658 ? -13.863 -13.558 4.125 1.00 90.75 658 LEU A N 1
ATOM 5218 C CA . LEU A 1 658 ? -12.765 -14.253 4.814 1.00 90.75 658 LEU A CA 1
ATOM 5219 C C . LEU A 1 658 ? -11.406 -13.562 4.607 1.00 90.75 658 LEU A C 1
ATOM 5221 O O . LEU A 1 658 ? -10.554 -13.575 5.488 1.00 90.75 658 LEU A O 1
ATOM 5225 N N . GLY A 1 659 ? -11.209 -12.888 3.471 1.00 87.19 659 GLY A N 1
ATOM 5226 C CA . GLY A 1 659 ? -9.961 -12.200 3.116 1.00 87.19 659 GLY A CA 1
ATOM 5227 C C . GLY A 1 659 ? -9.664 -10.917 3.898 1.00 87.19 659 GLY A C 1
ATOM 5228 O O . GLY A 1 659 ? -8.808 -10.141 3.481 1.00 87.19 659 GLY A O 1
ATOM 5229 N N . ARG A 1 660 ? -10.348 -10.657 5.018 1.00 93.06 660 ARG A N 1
ATOM 5230 C CA . ARG A 1 660 ? -10.234 -9.393 5.760 1.00 93.06 660 ARG A CA 1
ATOM 5231 C C . ARG A 1 660 ? -8.850 -9.121 6.326 1.00 93.06 660 ARG A C 1
ATOM 5233 O O . ARG A 1 660 ? -8.506 -7.959 6.450 1.00 93.06 660 ARG A O 1
ATOM 5240 N N . ASN A 1 661 ? -8.013 -10.130 6.560 1.00 85.50 661 ASN A N 1
ATOM 5241 C CA . ASN A 1 661 ? -6.632 -9.910 7.016 1.00 85.50 661 ASN A CA 1
ATOM 5242 C C . ASN A 1 661 ? -5.793 -9.044 6.053 1.00 85.50 661 ASN A C 1
ATOM 5244 O O . ASN A 1 661 ? -4.815 -8.419 6.447 1.00 85.50 661 ASN A O 1
ATOM 5248 N N . PHE A 1 662 ? -6.187 -8.974 4.780 1.00 76.44 662 PHE A N 1
ATOM 5249 C CA . PHE A 1 662 ? -5.472 -8.224 3.750 1.00 76.44 662 PHE A CA 1
ATOM 5250 C C . PHE A 1 662 ? -5.982 -6.786 3.575 1.00 76.44 662 PHE A C 1
ATOM 5252 O O . PHE A 1 662 ? -5.489 -6.085 2.689 1.00 76.44 662 PHE A O 1
ATOM 5259 N N . TRP A 1 663 ? -6.930 -6.326 4.404 1.00 80.12 663 TRP A N 1
ATOM 5260 C CA . TRP A 1 663 ? -7.687 -5.084 4.193 1.00 80.12 663 TRP A CA 1
ATOM 5261 C C . TRP A 1 663 ? -6.830 -3.830 3.962 1.00 80.12 663 TRP A C 1
ATOM 5263 O O . TRP A 1 663 ? -7.172 -2.971 3.151 1.00 80.12 663 TRP A O 1
ATOM 5273 N N . GLN A 1 664 ? -5.672 -3.745 4.620 1.00 78.44 664 GLN A N 1
ATOM 5274 C CA . GLN A 1 664 ? -4.754 -2.608 4.501 1.00 78.44 664 GLN A CA 1
ATOM 5275 C C . GLN A 1 664 ? -4.024 -2.545 3.153 1.00 78.44 664 GLN A C 1
ATOM 5277 O O . GLN A 1 664 ? -3.605 -1.458 2.741 1.00 78.44 664 GLN A O 1
ATOM 5282 N N . SER A 1 665 ? -3.895 -3.680 2.455 1.00 72.06 665 SER A N 1
ATOM 5283 C CA . SER A 1 665 ? -3.158 -3.795 1.186 1.00 72.06 665 SER A CA 1
ATOM 5284 C C . SER A 1 665 ? -3.931 -3.273 -0.034 1.00 72.06 665 SER A C 1
ATOM 5286 O O . SER A 1 665 ? -3.360 -3.179 -1.122 1.00 72.06 665 SER A O 1
ATOM 5288 N N . LEU A 1 666 ? -5.209 -2.910 0.146 1.00 74.50 666 LEU A N 1
ATOM 5289 C CA . LEU A 1 666 ? -6.099 -2.463 -0.924 1.00 74.50 666 LEU A CA 1
ATOM 5290 C C . LEU A 1 666 ? -5.529 -1.253 -1.674 1.00 74.50 666 LEU A C 1
ATOM 5292 O O . LEU A 1 666 ? -5.287 -0.195 -1.082 1.00 74.50 666 LEU A O 1
ATOM 5296 N N . GLN A 1 667 ? -5.359 -1.408 -2.985 1.00 74.50 667 GLN A N 1
ATOM 5297 C CA . GLN A 1 667 ? -4.969 -0.337 -3.894 1.00 74.50 667 GLN A CA 1
ATOM 5298 C C . GLN A 1 667 ? -6.207 0.463 -4.292 1.00 74.50 667 GLN A C 1
ATOM 5300 O O . GLN A 1 667 ? -7.126 -0.081 -4.899 1.00 74.50 667 GLN A O 1
ATOM 5305 N N . VAL A 1 668 ? -6.235 1.752 -3.967 1.00 82.19 668 VAL A N 1
ATOM 5306 C CA . VAL A 1 668 ? -7.393 2.620 -4.217 1.00 82.19 668 VAL A CA 1
ATOM 5307 C C . VAL A 1 668 ? -7.123 3.484 -5.445 1.00 82.19 668 VAL A C 1
ATOM 5309 O O . VAL A 1 668 ? -6.104 4.167 -5.517 1.00 82.19 668 VAL A O 1
ATOM 5312 N N . ARG A 1 669 ? -8.020 3.435 -6.432 1.00 85.94 669 ARG A N 1
ATOM 5313 C CA . ARG A 1 669 ? -7.996 4.289 -7.626 1.00 85.94 669 ARG A CA 1
ATOM 5314 C C . ARG A 1 669 ? -9.134 5.300 -7.524 1.00 85.94 669 ARG A C 1
ATOM 5316 O O . ARG A 1 669 ? -10.301 4.917 -7.607 1.00 85.94 669 ARG A O 1
ATOM 5323 N N . ASP A 1 670 ? -8.790 6.573 -7.357 1.00 88.06 670 ASP A N 1
ATOM 5324 C CA . ASP A 1 670 ? -9.762 7.666 -7.375 1.00 88.06 670 ASP A CA 1
ATOM 5325 C C . ASP A 1 670 ? -10.094 8.052 -8.820 1.00 88.06 670 ASP A C 1
ATOM 5327 O O . ASP A 1 670 ? -9.264 8.578 -9.562 1.00 88.06 670 ASP A O 1
ATOM 5331 N N . LEU A 1 671 ? -11.314 7.725 -9.231 1.00 91.81 671 LEU A N 1
ATOM 5332 C CA . LEU A 1 671 ? -11.810 7.855 -10.597 1.00 91.81 671 LEU A CA 1
ATOM 5333 C C . LEU A 1 671 ? -13.126 8.642 -10.612 1.00 91.81 671 LEU A C 1
ATOM 5335 O O . LEU A 1 671 ? -13.943 8.512 -11.525 1.00 91.81 671 LEU A O 1
ATOM 5339 N N . ARG A 1 672 ? -13.339 9.489 -9.596 1.00 94.44 672 ARG A N 1
ATOM 5340 C CA . ARG A 1 672 ? -14.543 10.323 -9.459 1.00 94.44 672 ARG A CA 1
ATOM 5341 C C . ARG A 1 672 ? -14.684 11.371 -10.567 1.00 94.44 672 ARG A C 1
ATOM 5343 O O . ARG A 1 672 ? -15.776 11.892 -10.769 1.00 94.44 672 ARG A O 1
ATOM 5350 N N . HIS A 1 673 ? -13.599 11.652 -11.287 1.00 90.00 673 HIS A N 1
ATOM 5351 C CA . HIS A 1 673 ? -13.543 12.622 -12.378 1.00 90.00 673 HIS A CA 1
ATOM 5352 C C . HIS A 1 673 ? -14.122 12.105 -13.707 1.00 90.00 673 HIS A C 1
ATOM 5354 O O . HIS A 1 673 ? -14.454 12.930 -14.557 1.00 90.00 673 HIS A O 1
ATOM 5360 N N . LEU A 1 674 ? -14.262 10.786 -13.897 1.00 89.38 674 LEU A N 1
ATOM 5361 C CA . LEU A 1 674 ? -14.753 10.196 -15.152 1.00 89.38 674 LEU A CA 1
ATOM 5362 C C . LEU A 1 674 ? -16.219 10.565 -15.416 1.00 89.38 674 LEU A C 1
ATOM 5364 O O . LEU A 1 674 ? -17.018 10.592 -14.478 1.00 89.38 674 LEU A O 1
ATOM 5368 N N . GLN A 1 675 ? -16.576 10.820 -16.680 1.00 92.12 675 GLN A N 1
ATOM 5369 C CA . GLN A 1 675 ? -17.894 11.352 -17.065 1.00 92.12 675 GLN A CA 1
ATOM 5370 C C . GLN A 1 675 ? -18.663 10.485 -18.072 1.00 92.12 675 GLN A C 1
ATOM 5372 O O . GLN A 1 675 ? -19.880 10.649 -18.214 1.00 92.12 675 GLN A O 1
ATOM 5377 N N . THR A 1 676 ? -17.985 9.588 -18.790 1.00 95.12 676 THR A N 1
ATOM 5378 C CA . THR A 1 676 ? -18.572 8.818 -19.904 1.00 95.12 676 THR A CA 1
ATOM 5379 C C . THR A 1 676 ? -18.444 7.308 -19.721 1.00 95.12 676 THR A C 1
ATOM 5381 O O . THR A 1 676 ? -17.548 6.823 -19.029 1.00 95.12 676 THR A O 1
ATOM 5384 N N . GLU A 1 677 ? -19.348 6.545 -20.340 1.00 97.38 677 GLU A N 1
ATOM 5385 C CA . GLU A 1 677 ? -19.326 5.081 -20.319 1.00 97.38 677 GLU A CA 1
ATOM 5386 C C . GLU A 1 677 ? -18.019 4.526 -20.912 1.00 97.38 677 GLU A C 1
ATOM 5388 O O . GLU A 1 677 ? -17.462 3.571 -20.374 1.00 97.38 677 GLU A O 1
ATOM 5393 N N . GLU A 1 678 ? -17.503 5.156 -21.971 1.00 97.19 678 GLU A N 1
ATOM 5394 C CA . GLU A 1 678 ? -16.250 4.802 -22.645 1.00 97.19 678 GLU A CA 1
ATOM 5395 C C . GLU A 1 678 ? -15.022 5.000 -21.739 1.00 97.19 678 GLU A C 1
ATOM 5397 O O . GLU A 1 678 ? -14.170 4.116 -21.646 1.00 97.19 678 GLU A O 1
ATOM 5402 N N . GLU A 1 679 ? -14.939 6.133 -21.033 1.00 92.31 679 GLU A N 1
ATOM 5403 C CA . GLU A 1 679 ? -13.866 6.406 -20.063 1.00 92.31 679 GLU A CA 1
ATOM 5404 C C . GLU A 1 679 ? -13.889 5.412 -18.899 1.00 92.31 679 GLU A C 1
ATOM 5406 O O . GLU A 1 679 ? -12.842 4.922 -18.462 1.00 92.31 679 GLU A O 1
ATOM 5411 N N . ILE A 1 680 ? -15.090 5.097 -18.400 1.00 95.69 680 ILE A N 1
ATOM 5412 C CA . ILE A 1 680 ? -15.272 4.108 -17.337 1.00 95.69 680 ILE A CA 1
ATOM 5413 C C . ILE A 1 680 ? -14.813 2.746 -17.848 1.00 95.69 680 ILE A C 1
ATOM 5415 O O . ILE A 1 680 ? -13.977 2.128 -17.196 1.00 95.69 680 ILE A O 1
ATOM 5419 N N . PHE A 1 681 ? -15.284 2.304 -19.018 1.00 97.88 681 PHE A N 1
ATOM 5420 C CA . PHE A 1 681 ? -14.875 1.037 -19.624 1.00 97.88 681 PHE A CA 1
ATOM 5421 C C . PHE A 1 681 ? -13.352 0.924 -19.746 1.00 97.88 681 PHE A C 1
ATOM 5423 O O . PHE A 1 681 ? -12.773 -0.037 -19.236 1.00 97.88 681 PHE A O 1
ATOM 5430 N N . GLN A 1 682 ? -12.698 1.927 -20.338 1.00 92.75 682 GLN A N 1
ATOM 5431 C CA . GLN A 1 682 ? -11.243 1.946 -20.497 1.00 92.75 682 GLN A CA 1
ATOM 5432 C C . GLN A 1 682 ? -10.528 1.806 -19.147 1.00 92.75 682 GLN A C 1
ATOM 5434 O O . GLN A 1 682 ? -9.567 1.054 -18.996 1.00 92.75 682 GLN A O 1
ATOM 5439 N N . THR A 1 683 ? -11.049 2.468 -18.122 1.00 83.19 683 THR A N 1
ATOM 5440 C CA . THR A 1 683 ? -10.487 2.403 -16.776 1.00 83.19 683 THR A CA 1
ATOM 5441 C C . THR A 1 683 ? -10.718 1.044 -16.096 1.00 83.19 683 THR A C 1
ATOM 5443 O O . THR A 1 683 ? -9.895 0.617 -15.276 1.00 83.19 683 THR A O 1
ATOM 5446 N N . LEU A 1 684 ? -11.810 0.337 -16.414 1.00 94.12 684 LEU A N 1
ATOM 5447 C CA . LEU A 1 684 ? -12.045 -1.040 -15.959 1.00 94.12 684 LEU A CA 1
ATOM 5448 C C . LEU A 1 684 ? -11.117 -2.036 -16.668 1.00 94.12 684 LEU A C 1
ATOM 5450 O O . LEU A 1 684 ? -10.612 -2.943 -16.013 1.00 94.12 684 LEU A O 1
ATOM 5454 N N . VAL A 1 685 ? -10.805 -1.831 -17.950 1.00 93.06 685 VAL A N 1
ATOM 5455 C CA . VAL A 1 685 ? -9.761 -2.591 -18.668 1.00 93.06 685 VAL A CA 1
ATOM 5456 C C . VAL A 1 685 ? -8.410 -2.425 -17.966 1.00 93.06 685 VAL A C 1
ATOM 5458 O O . VAL A 1 685 ? -7.775 -3.414 -17.595 1.00 93.06 685 VAL A O 1
ATOM 5461 N N . GLU A 1 686 ? -8.020 -1.187 -17.654 1.00 84.81 686 GLU A N 1
ATOM 5462 C CA . GLU A 1 686 ? -6.813 -0.911 -16.865 1.00 84.81 686 GLU A CA 1
ATOM 5463 C C . GLU A 1 686 ? -6.879 -1.521 -15.456 1.00 84.81 686 GLU A C 1
ATOM 5465 O O . GLU A 1 686 ? -5.851 -1.901 -14.896 1.00 84.81 686 GLU A O 1
ATOM 5470 N N . HIS A 1 687 ? -8.075 -1.621 -14.855 1.00 91.81 687 HIS A N 1
ATOM 5471 C CA . HIS A 1 687 ? -8.255 -2.274 -13.555 1.00 91.81 687 HIS A CA 1
ATOM 5472 C C . HIS A 1 687 ? -7.918 -3.754 -13.667 1.00 91.81 687 HIS A C 1
ATOM 5474 O O . HIS A 1 687 ? -7.172 -4.252 -12.831 1.00 91.81 687 HIS A O 1
ATOM 5480 N N . ILE A 1 688 ? -8.430 -4.444 -14.687 1.00 92.31 688 ILE A N 1
ATOM 5481 C CA . ILE A 1 688 ? -8.167 -5.869 -14.907 1.00 92.31 688 ILE A CA 1
ATOM 5482 C C . ILE A 1 688 ? -6.672 -6.097 -15.136 1.00 92.31 688 ILE A C 1
ATOM 5484 O O . ILE A 1 688 ? -6.086 -6.934 -14.453 1.00 92.31 688 ILE A O 1
ATOM 5488 N N . GLN A 1 689 ? -6.031 -5.324 -16.018 1.00 85.88 689 GLN A N 1
ATOM 5489 C CA . GLN A 1 689 ? -4.587 -5.427 -16.277 1.00 85.88 689 GLN A CA 1
ATOM 5490 C C . GLN A 1 689 ? -3.766 -5.193 -15.003 1.00 85.88 689 GLN A C 1
ATOM 5492 O O . GLN A 1 689 ? -2.930 -6.017 -14.619 1.00 85.88 689 GLN A O 1
ATOM 5497 N N . PHE A 1 690 ? -4.043 -4.089 -14.300 1.00 71.12 690 PHE A N 1
ATOM 5498 C CA . PHE A 1 690 ? -3.355 -3.753 -13.061 1.00 71.12 690 PHE A CA 1
ATOM 5499 C C . PHE A 1 690 ? -3.587 -4.834 -11.999 1.00 71.12 690 PHE A C 1
ATOM 5501 O O . PHE A 1 690 ? -2.639 -5.337 -11.406 1.00 71.12 690 PHE A O 1
ATOM 5508 N N . ALA A 1 691 ? -4.818 -5.253 -11.755 1.00 72.19 691 ALA A N 1
ATOM 5509 C CA . ALA A 1 691 ? -5.106 -6.224 -10.713 1.00 72.19 691 ALA A CA 1
ATOM 5510 C C . ALA A 1 691 ? -4.559 -7.627 -11.031 1.00 72.19 691 ALA A C 1
ATOM 5512 O O . ALA A 1 691 ? -4.150 -8.328 -10.107 1.00 72.19 691 ALA A O 1
ATOM 5513 N N . THR A 1 692 ? -4.499 -8.015 -12.310 1.00 75.50 692 THR A N 1
ATOM 5514 C CA . THR A 1 692 ? -4.030 -9.341 -12.748 1.00 75.50 692 THR A CA 1
ATOM 5515 C C . THR A 1 692 ? -2.524 -9.515 -12.575 1.00 75.50 692 THR A C 1
ATOM 5517 O O . THR A 1 692 ? -2.102 -10.564 -12.097 1.00 75.50 692 THR A O 1
ATOM 5520 N N . ASN A 1 693 ? -1.714 -8.501 -12.912 1.00 78.81 693 ASN A N 1
ATOM 5521 C CA . ASN A 1 693 ? -0.274 -8.451 -12.606 1.00 78.81 693 ASN A CA 1
ATOM 5522 C C . ASN A 1 693 ? 0.481 -9.771 -12.897 1.00 78.81 693 ASN A C 1
ATOM 5524 O O . ASN A 1 693 ? 1.144 -10.327 -12.020 1.00 78.81 693 ASN A O 1
ATOM 5528 N N . ASN A 1 694 ? 0.317 -10.305 -14.113 1.00 72.12 694 ASN A N 1
ATOM 5529 C CA . ASN A 1 694 ? 0.921 -11.568 -14.559 1.00 72.12 694 ASN A CA 1
ATOM 5530 C C . ASN A 1 694 ? 0.665 -12.764 -13.617 1.00 72.12 694 ASN A C 1
ATOM 5532 O O . ASN A 1 694 ? 1.526 -13.618 -13.444 1.00 72.12 694 ASN A O 1
ATOM 5536 N N . GLY A 1 695 ? -0.508 -12.810 -12.981 1.00 64.12 695 GLY A N 1
ATOM 5537 C CA . GLY A 1 695 ? -0.906 -13.868 -12.050 1.00 64.12 695 GLY A CA 1
ATOM 5538 C C . GLY A 1 695 ? -0.651 -13.536 -10.577 1.00 64.12 695 GLY A C 1
ATOM 5539 O O . GLY A 1 695 ? -1.318 -14.101 -9.706 1.00 64.12 695 GLY A O 1
ATOM 5540 N N . ASN A 1 696 ? 0.215 -12.567 -10.257 1.00 71.56 696 ASN A N 1
ATOM 5541 C CA . ASN A 1 696 ? 0.442 -12.116 -8.881 1.00 71.56 696 ASN A CA 1
ATOM 5542 C C . ASN A 1 696 ? -0.597 -11.063 -8.455 1.00 71.56 696 ASN A C 1
ATOM 5544 O O . ASN A 1 696 ? -0.304 -9.865 -8.363 1.00 71.56 696 ASN A O 1
ATOM 5548 N N . LEU A 1 697 ? -1.827 -11.531 -8.228 1.00 71.12 697 LEU A N 1
ATOM 5549 C CA . LEU A 1 697 ? -3.019 -10.698 -8.067 1.00 71.12 697 LEU A CA 1
ATOM 5550 C C . LEU A 1 697 ? -2.882 -9.618 -6.978 1.00 71.12 697 LEU A C 1
ATOM 5552 O O . LEU A 1 697 ? -2.516 -9.900 -5.828 1.00 71.12 697 LEU A O 1
ATOM 5556 N N . ARG A 1 698 ? -3.267 -8.387 -7.339 1.00 74.00 698 ARG A N 1
ATOM 5557 C CA . ARG A 1 698 ? -3.302 -7.200 -6.469 1.00 74.00 698 ARG A CA 1
ATOM 5558 C C . ARG A 1 698 ? -4.741 -6.842 -6.119 1.00 74.00 698 ARG A C 1
ATOM 5560 O O . ARG A 1 698 ? -5.531 -6.563 -7.018 1.00 74.00 698 ARG A O 1
ATOM 5567 N N . SER A 1 699 ? -5.076 -6.783 -4.831 1.00 80.56 699 SER A N 1
ATOM 5568 C CA . SER A 1 699 ? -6.384 -6.284 -4.391 1.00 80.56 699 SER A CA 1
ATOM 5569 C C . SER A 1 699 ? -6.526 -4.803 -4.735 1.00 80.56 699 SER A C 1
ATOM 5571 O O . SER A 1 699 ? -5.757 -3.976 -4.240 1.00 80.56 699 SER A O 1
ATOM 5573 N N . THR A 1 700 ? -7.498 -4.464 -5.576 1.00 84.75 700 THR A N 1
ATOM 5574 C CA . THR A 1 700 ? -7.685 -3.114 -6.122 1.00 84.75 700 THR A CA 1
ATOM 5575 C C . THR A 1 700 ? -9.153 -2.710 -6.044 1.00 84.75 700 THR A C 1
ATOM 5577 O O . THR A 1 700 ? -10.040 -3.543 -6.191 1.00 84.75 700 THR A O 1
ATOM 5580 N N . ILE A 1 701 ? -9.424 -1.425 -5.833 1.00 95.81 701 ILE A N 1
ATOM 5581 C CA . ILE A 1 701 ? -10.753 -0.816 -5.924 1.00 95.81 701 ILE A CA 1
ATOM 5582 C C . ILE A 1 701 ? -10.695 0.425 -6.816 1.00 95.81 701 ILE A C 1
ATOM 5584 O O . ILE A 1 701 ? -9.782 1.242 -6.710 1.00 95.81 701 ILE A O 1
ATOM 5588 N N . SER A 1 702 ? -11.678 0.560 -7.697 1.00 94.69 702 SER A N 1
ATOM 5589 C CA . SER A 1 702 ? -11.919 1.737 -8.527 1.00 94.69 702 SER A CA 1
ATOM 5590 C C . SER A 1 702 ? -13.128 2.482 -7.982 1.00 94.69 702 SER A C 1
ATOM 5592 O O . SER A 1 702 ? -14.218 1.924 -7.962 1.00 94.69 702 SER A O 1
ATOM 5594 N N . ILE A 1 703 ? -12.956 3.726 -7.541 1.00 96.38 703 ILE A N 1
ATOM 5595 C CA . ILE A 1 703 ? -14.043 4.522 -6.960 1.00 96.38 703 ILE A CA 1
ATOM 5596 C C . ILE A 1 703 ? -14.524 5.528 -7.995 1.00 96.38 703 ILE A C 1
ATOM 5598 O O . ILE A 1 703 ? -13.797 6.452 -8.357 1.00 96.38 703 ILE A O 1
ATOM 5602 N N . LEU A 1 704 ? -15.747 5.322 -8.479 1.00 96.31 704 LEU A N 1
ATOM 5603 C CA . LEU A 1 704 ? -16.356 6.130 -9.528 1.00 96.31 704 LEU A CA 1
ATOM 5604 C C . LEU A 1 704 ? -17.188 7.277 -8.944 1.00 96.31 704 LEU A C 1
ATOM 5606 O O . LEU A 1 704 ? -17.470 7.327 -7.745 1.00 96.31 704 LEU A O 1
ATOM 5610 N N . SER A 1 705 ? -17.587 8.209 -9.810 1.00 95.50 705 SER A N 1
ATOM 5611 C CA . SER A 1 705 ? -18.353 9.389 -9.408 1.00 95.50 705 SER A CA 1
ATOM 5612 C C . SER A 1 705 ? -19.679 9.012 -8.721 1.00 95.50 705 SER A C 1
ATOM 5614 O O . SER A 1 705 ? -20.482 8.284 -9.318 1.00 95.50 705 SER A O 1
ATOM 5616 N N . PRO A 1 706 ? -19.967 9.540 -7.515 1.00 94.38 706 PRO A N 1
ATOM 5617 C CA . PRO A 1 706 ? -21.251 9.323 -6.848 1.00 94.38 706 PRO A CA 1
ATOM 5618 C C . PRO A 1 706 ? -22.392 10.116 -7.516 1.00 94.38 706 PRO A C 1
ATOM 5620 O O . PRO A 1 706 ? -23.561 9.760 -7.389 1.00 94.38 706 PRO A O 1
ATOM 5623 N N . CYS A 1 707 ? -22.075 11.170 -8.278 1.00 91.44 707 CYS A N 1
ATOM 5624 C CA . CYS A 1 707 ? -23.063 12.094 -8.847 1.00 91.44 707 CYS A CA 1
ATOM 5625 C C . CYS A 1 707 ? -23.725 11.576 -10.132 1.00 91.44 707 CYS A C 1
ATOM 5627 O O . CYS A 1 707 ? -24.830 11.990 -10.479 1.00 91.44 707 CYS A O 1
ATOM 5629 N N . LEU A 1 708 ? -23.058 10.672 -10.852 1.00 91.38 708 LEU A N 1
ATOM 5630 C CA . LEU A 1 708 ? -23.466 10.241 -12.192 1.00 91.38 708 LEU A CA 1
ATOM 5631 C C . LEU A 1 708 ? -24.439 9.053 -12.198 1.00 91.38 708 LEU A C 1
ATOM 5633 O O . LEU A 1 708 ? -24.923 8.671 -13.262 1.00 91.38 708 LEU A O 1
ATOM 5637 N N . LYS A 1 709 ? -24.739 8.461 -11.032 1.00 92.19 709 LYS A N 1
ATOM 5638 C CA . LYS A 1 709 ? -25.548 7.231 -10.913 1.00 92.19 709 LYS A CA 1
ATOM 5639 C C . LYS A 1 709 ? -25.039 6.118 -11.844 1.00 92.19 709 LYS A C 1
ATOM 5641 O O . LYS A 1 709 ? -25.800 5.533 -12.613 1.00 92.19 709 LYS A O 1
ATOM 5646 N N . ILE A 1 710 ? -23.731 5.867 -11.808 1.00 95.31 710 ILE A N 1
ATOM 5647 C CA . ILE A 1 710 ? -23.086 4.860 -12.658 1.00 95.31 710 ILE A CA 1
ATOM 5648 C C . ILE A 1 710 ? -23.506 3.460 -12.209 1.00 95.31 710 ILE A C 1
ATOM 5650 O O . ILE A 1 710 ? -23.443 3.129 -11.022 1.00 95.31 710 ILE A O 1
ATOM 5654 N N . ARG A 1 711 ? -23.869 2.613 -13.171 1.00 94.31 711 ARG A N 1
ATOM 5655 C CA . ARG A 1 711 ? -24.169 1.195 -12.979 1.00 94.31 711 ARG A CA 1
ATOM 5656 C C . ARG A 1 711 ? -23.360 0.357 -13.959 1.00 94.31 711 ARG A C 1
ATOM 5658 O O . ARG A 1 711 ? -23.485 0.518 -15.168 1.00 94.31 711 ARG A O 1
ATOM 5665 N N . VAL A 1 712 ? -22.585 -0.585 -13.430 1.00 95.25 712 VAL A N 1
ATOM 5666 C CA . VAL A 1 712 ? -22.082 -1.725 -14.203 1.00 95.25 712 VAL A CA 1
ATOM 5667 C C . VAL A 1 712 ? -23.056 -2.872 -13.961 1.00 95.25 712 VAL A C 1
ATOM 5669 O O . VAL A 1 712 ? -23.288 -3.265 -12.818 1.00 95.25 712 VAL A O 1
ATOM 5672 N N . TRP A 1 713 ? -23.699 -3.337 -15.024 1.00 95.75 713 TRP A N 1
ATOM 5673 C CA . TRP A 1 713 ? -24.760 -4.346 -14.970 1.00 95.75 713 TRP A CA 1
ATOM 5674 C C . TRP A 1 713 ? -24.213 -5.724 -14.588 1.00 95.75 713 TRP A C 1
ATOM 5676 O O . TRP A 1 713 ? -24.885 -6.496 -13.909 1.00 95.75 713 TRP A O 1
ATOM 5686 N N . ASN A 1 714 ? -22.980 -6.024 -14.988 1.00 95.31 714 ASN A N 1
ATOM 5687 C CA . ASN A 1 714 ? -22.301 -7.256 -14.625 1.00 95.31 714 ASN A CA 1
ATOM 5688 C C . ASN A 1 714 ? -22.091 -7.327 -13.105 1.00 95.31 714 ASN A C 1
ATOM 5690 O O . ASN A 1 714 ? -21.779 -6.327 -12.456 1.00 95.31 714 ASN A O 1
ATOM 5694 N N . ASN A 1 715 ? -22.215 -8.523 -12.528 1.00 93.06 715 ASN A N 1
ATOM 5695 C CA . ASN A 1 715 ? -21.905 -8.756 -11.117 1.00 93.06 715 ASN A CA 1
ATOM 5696 C C . ASN A 1 715 ? -20.400 -8.885 -10.854 1.00 93.06 715 ASN A C 1
ATOM 5698 O O . ASN A 1 715 ? -19.923 -8.388 -9.834 1.00 93.06 715 ASN A O 1
ATOM 5702 N N . LEU A 1 716 ? -19.669 -9.507 -11.783 1.00 95.38 716 LEU A N 1
ATOM 5703 C CA . LEU A 1 716 ? -18.211 -9.475 -11.853 1.00 95.38 716 LEU A CA 1
ATOM 5704 C C . LEU A 1 716 ? -17.767 -8.910 -13.207 1.00 95.38 716 LEU A C 1
ATOM 5706 O O . LEU A 1 716 ? -18.473 -9.091 -14.199 1.00 95.38 716 LEU A O 1
ATOM 5710 N N . MET A 1 717 ? -16.571 -8.320 -13.277 1.00 95.88 717 MET A N 1
ATOM 5711 C CA . MET A 1 717 ? -15.991 -7.861 -14.544 1.00 95.88 717 MET A CA 1
ATOM 5712 C C . MET A 1 717 ? -15.813 -9.009 -15.544 1.00 95.88 717 MET A C 1
ATOM 5714 O O . MET A 1 717 ? -16.083 -8.843 -16.726 1.00 95.88 717 MET A O 1
ATOM 5718 N N . LEU A 1 718 ? -15.373 -10.176 -15.063 1.00 97.44 718 LEU A N 1
ATOM 5719 C CA . LEU A 1 718 ? -15.130 -11.364 -15.878 1.00 97.44 718 LEU A CA 1
ATOM 5720 C C . LEU A 1 718 ? -16.151 -12.450 -15.525 1.00 97.44 718 LEU A C 1
ATOM 5722 O O . LEU A 1 718 ? -16.187 -12.957 -14.400 1.00 97.44 718 LEU A O 1
ATOM 5726 N N . ARG A 1 719 ? -17.003 -12.796 -16.491 1.00 97.12 719 ARG A N 1
ATOM 5727 C CA . ARG A 1 719 ? -18.005 -13.868 -16.398 1.00 97.12 719 ARG A CA 1
ATOM 5728 C C . ARG A 1 719 ? -18.099 -14.589 -17.735 1.00 97.12 719 ARG A C 1
ATOM 5730 O O . ARG A 1 719 ? -18.003 -13.956 -18.783 1.00 97.12 719 ARG A O 1
ATOM 5737 N N . TYR A 1 720 ? -18.348 -15.894 -17.679 1.00 98.44 720 TYR A N 1
ATOM 5738 C CA . TYR A 1 720 ? -18.698 -16.667 -18.865 1.00 98.44 720 TYR A CA 1
ATOM 5739 C C . TYR A 1 720 ? -20.193 -16.564 -19.161 1.00 98.44 720 TYR A C 1
ATOM 5741 O O . TYR A 1 720 ? -21.008 -16.533 -18.239 1.00 98.44 720 TYR A O 1
ATOM 5749 N N . ALA A 1 721 ? -20.560 -16.516 -20.433 1.00 98.31 721 ALA A N 1
ATOM 5750 C CA . ALA A 1 721 ? -21.943 -16.477 -20.878 1.00 98.31 721 ALA A CA 1
ATOM 5751 C C . ALA A 1 721 ? -22.686 -17.782 -20.554 1.00 98.31 721 ALA A C 1
ATOM 5753 O O . ALA A 1 721 ? -22.084 -18.847 -20.409 1.00 98.31 721 ALA A O 1
ATOM 5754 N N . GLY A 1 722 ? -24.011 -17.687 -20.460 1.00 97.94 722 GLY A N 1
ATOM 5755 C CA . GLY A 1 722 ? -24.920 -18.820 -20.320 1.00 97.94 722 GLY A CA 1
ATOM 5756 C C . GLY A 1 722 ? -25.994 -18.764 -21.398 1.00 97.94 722 GLY A C 1
ATOM 5757 O O . GLY A 1 722 ? -26.801 -17.837 -21.426 1.00 97.94 722 GLY A O 1
ATOM 5758 N N . TYR A 1 723 ? -26.031 -19.754 -22.285 1.00 97.56 723 TYR A N 1
ATOM 5759 C CA . TYR A 1 723 ? -26.965 -19.800 -23.407 1.00 97.56 723 TYR A CA 1
ATOM 5760 C C . TYR A 1 723 ? -27.994 -20.902 -23.212 1.00 97.56 723 TYR A C 1
ATOM 5762 O O . TYR A 1 723 ? -27.662 -22.089 -23.248 1.00 97.56 723 TYR A O 1
ATOM 5770 N N . ARG A 1 724 ? -29.262 -20.510 -23.081 1.00 96.25 724 ARG A N 1
ATOM 5771 C CA . ARG A 1 724 ? -30.383 -21.449 -23.112 1.00 96.25 724 ARG A CA 1
ATOM 5772 C C . ARG A 1 724 ? -30.525 -22.048 -24.511 1.00 96.25 724 ARG A C 1
ATOM 5774 O O . ARG A 1 724 ? -30.651 -21.315 -25.493 1.00 96.25 724 ARG A O 1
ATOM 5781 N N . GLN A 1 725 ? -30.508 -23.370 -24.585 1.00 94.94 725 GLN A N 1
ATOM 5782 C CA . GLN A 1 725 ? -30.680 -24.129 -25.816 1.00 94.94 725 GLN A CA 1
ATOM 5783 C C . GLN A 1 725 ? -32.164 -24.443 -26.070 1.00 94.94 725 GLN A C 1
ATOM 5785 O O . GLN A 1 725 ? -32.968 -24.427 -25.131 1.00 94.94 725 GLN A O 1
ATOM 5790 N N . PRO A 1 726 ? -32.557 -24.750 -27.323 1.00 93.44 726 PRO A N 1
ATOM 5791 C CA . PRO A 1 726 ? -33.939 -25.104 -27.656 1.00 93.44 726 PRO A CA 1
ATOM 5792 C C . PRO A 1 726 ? -34.481 -26.337 -26.918 1.00 93.44 726 PRO A C 1
ATOM 5794 O O . PRO A 1 726 ? -35.684 -26.427 -26.692 1.00 93.44 726 PRO A O 1
ATOM 5797 N N . ASP A 1 727 ? -33.610 -27.273 -26.534 1.00 93.88 727 ASP A N 1
ATOM 5798 C CA . ASP A 1 727 ? -33.957 -28.485 -25.777 1.00 93.88 727 ASP A CA 1
ATOM 5799 C C . ASP A 1 727 ? -34.077 -28.247 -24.257 1.00 93.88 727 ASP A C 1
ATOM 5801 O O . ASP A 1 727 ? -34.355 -29.174 -23.498 1.00 93.88 727 ASP A O 1
ATOM 5805 N N . GLY A 1 728 ? -33.887 -27.003 -23.807 1.00 91.88 728 GLY A N 1
ATOM 5806 C CA . GLY A 1 728 ? -33.937 -26.609 -22.402 1.00 91.88 728 GLY A CA 1
ATOM 5807 C C . GLY A 1 728 ? -32.609 -26.749 -21.656 1.00 91.88 728 GLY A C 1
ATOM 5808 O O . GLY A 1 728 ? -32.520 -26.269 -20.524 1.00 91.88 728 GLY A O 1
ATOM 5809 N N . THR A 1 729 ? -31.575 -27.334 -22.270 1.00 94.19 729 THR A N 1
ATOM 5810 C CA . THR A 1 729 ? -30.224 -27.376 -21.694 1.00 94.19 729 THR A CA 1
ATOM 5811 C C . THR A 1 729 ? -29.571 -25.992 -21.715 1.00 94.19 729 THR A C 1
ATOM 5813 O O . THR A 1 729 ? -30.049 -25.055 -22.364 1.00 94.19 729 THR A O 1
ATOM 5816 N N . ILE A 1 730 ? -28.483 -25.827 -20.961 1.00 97.06 730 ILE A N 1
ATOM 5817 C CA . ILE A 1 730 ? -27.724 -24.576 -20.912 1.00 97.06 730 ILE A CA 1
ATOM 5818 C C . ILE A 1 730 ? -26.282 -24.858 -21.325 1.00 97.06 730 ILE A C 1
ATOM 5820 O O . ILE A 1 730 ? -25.625 -25.728 -20.759 1.00 97.06 730 ILE A O 1
ATOM 5824 N N . LEU A 1 731 ? -25.791 -24.096 -22.301 1.00 97.12 731 LEU A N 1
ATOM 5825 C CA . LEU A 1 731 ? -24.383 -24.065 -22.688 1.00 97.12 731 LEU A CA 1
ATOM 5826 C C . LEU A 1 731 ? -23.677 -22.930 -21.938 1.00 97.12 731 LEU A C 1
ATOM 5828 O O . LEU A 1 731 ? -24.148 -21.796 -21.979 1.00 97.12 731 LEU A O 1
ATOM 5832 N N . GLY A 1 732 ? -22.540 -23.220 -21.308 1.00 97.50 732 GLY A N 1
ATOM 5833 C CA . GLY A 1 732 ? -21.769 -22.243 -20.535 1.00 97.50 732 GLY A CA 1
ATOM 5834 C C . GLY A 1 732 ? -22.196 -22.184 -19.072 1.00 97.50 732 GLY A C 1
ATOM 5835 O O . GLY A 1 732 ? -22.449 -23.229 -18.480 1.00 97.50 732 GLY A O 1
ATOM 5836 N N . ASP A 1 733 ? -22.255 -20.989 -18.482 1.00 97.81 733 ASP A N 1
ATOM 5837 C CA . ASP A 1 733 ? -22.554 -20.789 -17.058 1.00 97.81 733 ASP A CA 1
ATOM 5838 C C . ASP A 1 733 ? -24.045 -20.463 -16.817 1.00 97.81 733 ASP A C 1
ATOM 5840 O O . ASP A 1 733 ? -24.482 -19.343 -17.119 1.00 97.81 733 ASP A O 1
ATOM 5844 N N . PRO A 1 734 ? -24.845 -21.375 -16.224 1.00 97.69 734 PRO A N 1
ATOM 5845 C CA . PRO A 1 734 ? -26.266 -21.132 -15.967 1.00 97.69 734 PRO A CA 1
ATOM 5846 C C . PRO A 1 734 ? -26.570 -19.914 -15.097 1.00 97.69 734 PRO A C 1
ATOM 5848 O O . PRO A 1 734 ? -27.615 -19.286 -15.283 1.00 97.69 734 PRO A O 1
ATOM 5851 N N . ALA A 1 735 ? -25.652 -19.509 -14.214 1.00 95.69 735 ALA A N 1
ATOM 5852 C CA . ALA A 1 735 ? -25.852 -18.329 -13.374 1.00 95.69 735 ALA A CA 1
ATOM 5853 C C . ALA A 1 735 ? -25.870 -17.013 -14.169 1.00 95.69 735 ALA A C 1
ATOM 5855 O O . ALA A 1 735 ? -26.259 -15.982 -13.624 1.00 95.69 735 ALA A O 1
ATOM 5856 N N . ASN A 1 736 ? -25.440 -17.020 -15.435 1.00 97.00 736 ASN A N 1
ATOM 5857 C CA . ASN A 1 736 ? -25.343 -15.820 -16.265 1.00 97.00 736 ASN A CA 1
ATOM 5858 C C . ASN A 1 736 ? -26.366 -15.761 -17.394 1.00 97.00 736 ASN A C 1
ATOM 5860 O O . ASN A 1 736 ? -26.274 -14.854 -18.220 1.00 97.00 736 ASN A O 1
ATOM 5864 N N . VAL A 1 737 ? -27.338 -16.676 -17.451 1.00 97.19 737 VAL A N 1
ATOM 5865 C CA . VAL A 1 737 ? -28.325 -16.709 -18.546 1.00 97.19 737 VAL A CA 1
ATOM 5866 C C . VAL A 1 737 ? -29.066 -15.380 -18.678 1.00 97.19 737 VAL A C 1
ATOM 5868 O O . VAL A 1 737 ? -29.120 -14.823 -19.769 1.00 97.19 737 VAL A O 1
ATOM 5871 N N . GLU A 1 738 ? -29.559 -14.819 -17.571 1.00 96.31 738 GLU A N 1
ATOM 5872 C CA . GLU A 1 738 ? -30.310 -13.556 -17.598 1.00 96.31 738 GLU A CA 1
ATOM 5873 C C . GLU A 1 738 ? -29.453 -12.392 -18.130 1.00 96.31 738 GLU A C 1
ATOM 5875 O O . GLU A 1 738 ? -29.878 -11.671 -19.030 1.00 96.31 738 GLU A O 1
ATOM 5880 N N . LEU A 1 739 ? -28.219 -12.243 -17.635 1.00 96.31 739 LEU A N 1
ATOM 5881 C CA . LEU A 1 739 ? -27.287 -11.205 -18.094 1.00 96.31 739 LEU A CA 1
ATOM 5882 C C . LEU A 1 739 ? -26.877 -11.409 -19.562 1.00 96.31 739 LEU A C 1
ATOM 5884 O O . LEU A 1 739 ? -26.785 -10.444 -20.318 1.00 96.31 739 LEU A O 1
ATOM 5888 N N . THR A 1 740 ? -26.681 -12.662 -19.978 1.00 97.75 740 THR A N 1
ATOM 5889 C CA . THR A 1 740 ? -26.374 -13.030 -21.368 1.00 97.75 740 THR A CA 1
ATOM 5890 C C . THR A 1 740 ? -27.519 -12.622 -22.292 1.00 97.75 740 THR A C 1
ATOM 5892 O O . THR A 1 740 ? -27.288 -12.007 -23.328 1.00 97.75 740 THR A O 1
ATOM 5895 N N . GLU A 1 741 ? -28.766 -12.890 -21.904 1.00 96.19 741 GLU A N 1
ATOM 5896 C CA . GLU A 1 741 ? -29.950 -12.466 -22.655 1.00 96.19 741 GLU A CA 1
ATOM 5897 C C . GLU A 1 741 ? -30.053 -10.937 -22.759 1.00 96.19 741 GLU A C 1
ATOM 5899 O O . GLU A 1 741 ? -30.443 -10.433 -23.812 1.00 96.19 741 GLU A O 1
ATOM 5904 N N . GLN A 1 742 ? -29.680 -10.186 -21.714 1.00 96.75 742 GLN A N 1
ATOM 5905 C CA . GLN A 1 742 ? -29.607 -8.721 -21.798 1.00 96.75 742 GLN A CA 1
ATOM 5906 C C . GLN A 1 742 ? -28.519 -8.258 -22.774 1.00 96.75 742 GLN A C 1
ATOM 5908 O O . GLN A 1 742 ? -28.795 -7.413 -23.622 1.00 96.75 742 GLN A O 1
ATOM 5913 N N . ALA A 1 743 ? -27.317 -8.840 -22.725 1.00 97.31 743 ALA A N 1
ATOM 5914 C CA . ALA A 1 743 ? -26.242 -8.519 -23.667 1.00 97.31 743 ALA A CA 1
ATOM 5915 C C . ALA A 1 743 ? -26.677 -8.760 -25.125 1.00 97.31 743 ALA A C 1
ATOM 5917 O O . ALA A 1 743 ? -26.506 -7.887 -25.977 1.00 97.31 743 ALA A O 1
ATOM 5918 N N . LEU A 1 744 ? -27.312 -9.907 -25.398 1.00 96.50 744 LEU A N 1
ATOM 5919 C CA . LEU A 1 744 ? -27.844 -10.248 -26.722 1.00 96.50 744 LEU A CA 1
ATOM 5920 C C . LEU A 1 744 ? -28.916 -9.248 -27.191 1.00 96.50 744 LEU A C 1
ATOM 5922 O O . LEU A 1 744 ? -28.924 -8.863 -28.359 1.00 96.50 744 LEU A O 1
ATOM 5926 N N . LYS A 1 745 ? -29.802 -8.785 -26.295 1.00 95.62 745 LYS A N 1
ATOM 5927 C CA . LYS A 1 745 ? -30.810 -7.750 -26.611 1.00 95.62 745 LYS A CA 1
ATOM 5928 C C . LYS A 1 745 ? -30.183 -6.402 -26.964 1.00 95.62 745 LYS A C 1
ATOM 5930 O O . LYS A 1 745 ? -30.730 -5.698 -27.806 1.00 95.62 745 LYS A O 1
ATOM 5935 N N . LEU A 1 746 ? -29.046 -6.062 -26.357 1.00 96.44 746 LEU A N 1
ATOM 5936 C CA . LEU A 1 746 ? -28.279 -4.849 -26.667 1.00 96.44 746 LEU A CA 1
ATOM 5937 C C . LEU A 1 746 ? -27.423 -4.985 -27.941 1.00 96.44 746 LEU A C 1
ATOM 5939 O O . LEU A 1 746 ? -26.700 -4.059 -28.305 1.00 96.44 746 LEU A O 1
ATOM 5943 N N . GLY A 1 747 ? -27.502 -6.124 -28.635 1.00 96.44 747 GLY A N 1
ATOM 5944 C CA . GLY A 1 747 ? -26.826 -6.358 -29.909 1.00 96.44 747 GLY A CA 1
ATOM 5945 C C . GLY A 1 747 ? -25.464 -7.042 -29.801 1.00 96.44 747 GLY A C 1
ATOM 5946 O O . GLY A 1 747 ? -24.795 -7.190 -30.823 1.00 96.44 747 GLY A O 1
ATOM 5947 N N . TRP A 1 748 ? -25.045 -7.493 -28.613 1.00 97.25 748 TRP A N 1
ATOM 5948 C CA . TRP A 1 748 ? -23.869 -8.357 -28.502 1.00 97.25 748 TRP A CA 1
ATOM 5949 C C . TRP A 1 748 ? -24.127 -9.685 -29.223 1.00 97.25 748 TRP A C 1
ATOM 5951 O O . TRP A 1 748 ? -25.210 -10.263 -29.125 1.00 97.25 748 TRP A O 1
ATOM 5961 N N . SER A 1 749 ? -23.138 -10.186 -29.960 1.00 92.62 749 SER A N 1
ATOM 5962 C CA . SER A 1 749 ? -23.234 -11.469 -30.657 1.00 92.62 749 SER A CA 1
ATOM 5963 C C . SER A 1 749 ? -21.863 -12.139 -30.767 1.00 92.62 749 SER A C 1
ATOM 5965 O O . SER A 1 749 ? -20.829 -11.481 -30.693 1.00 92.62 749 SER A O 1
ATOM 5967 N N . LYS A 1 750 ? -21.862 -13.466 -30.923 1.00 86.56 750 LYS A N 1
ATOM 5968 C CA . LYS A 1 750 ? -20.673 -14.295 -31.165 1.00 86.56 750 LYS A CA 1
ATOM 5969 C C . LYS A 1 750 ? -20.944 -15.190 -32.369 1.00 86.56 750 LYS A C 1
ATOM 5971 O O . LYS A 1 750 ? -22.032 -15.762 -32.458 1.00 86.56 750 LYS A O 1
ATOM 5976 N N . GLU A 1 751 ? -19.967 -15.312 -33.268 1.00 83.00 751 GLU A N 1
ATOM 5977 C CA . GLU A 1 751 ? -20.069 -16.157 -34.470 1.00 83.00 751 GLU A CA 1
ATOM 5978 C C . GLU A 1 751 ? -20.255 -17.637 -34.108 1.00 83.00 751 GLU A C 1
ATOM 5980 O O . GLU A 1 751 ? -21.110 -18.320 -34.668 1.00 83.00 751 GLU A O 1
ATOM 5985 N N . SER A 1 752 ? -19.503 -18.110 -33.110 1.00 90.12 752 SER A N 1
ATOM 5986 C CA . SER A 1 752 ? -19.614 -19.448 -32.528 1.00 90.12 752 SER A CA 1
ATOM 5987 C C . SER A 1 752 ? -19.746 -19.355 -31.011 1.00 90.12 752 SER A C 1
ATOM 5989 O O . SER A 1 752 ? -18.954 -18.663 -30.374 1.00 90.12 752 SER A O 1
ATOM 5991 N N . ARG A 1 753 ? -20.722 -20.068 -30.436 1.00 95.06 753 ARG A N 1
ATOM 5992 C CA . ARG A 1 753 ? -20.953 -20.105 -28.984 1.00 95.06 753 ARG A CA 1
ATOM 5993 C C . ARG A 1 753 ? -20.202 -21.266 -28.344 1.00 95.06 753 ARG A C 1
ATOM 5995 O O . ARG A 1 753 ? -20.319 -22.395 -28.820 1.00 95.06 753 ARG A O 1
ATOM 6002 N N . THR A 1 754 ? -19.492 -21.010 -27.253 1.00 96.00 754 THR A N 1
ATOM 6003 C CA . THR A 1 754 ? -18.725 -22.019 -26.507 1.00 96.00 754 THR A CA 1
ATOM 6004 C C . THR A 1 754 ? -19.125 -22.068 -25.029 1.00 96.00 754 THR A C 1
ATOM 6006 O O . THR A 1 754 ? -19.923 -21.262 -24.549 1.00 96.00 754 THR A O 1
ATOM 6009 N N . ARG A 1 755 ? -18.567 -23.034 -24.282 1.00 96.62 755 ARG A N 1
ATOM 6010 C CA . ARG A 1 755 ? -18.762 -23.153 -22.824 1.00 96.62 755 ARG A CA 1
ATOM 6011 C C . ARG A 1 755 ? -18.129 -22.001 -22.037 1.00 96.62 755 ARG A C 1
ATOM 6013 O O . ARG A 1 755 ? -18.515 -21.781 -20.898 1.00 96.62 755 ARG A O 1
ATOM 6020 N N . PHE A 1 756 ? -17.166 -21.294 -22.623 1.00 97.69 756 PHE A N 1
ATOM 6021 C CA . PHE A 1 756 ? -16.337 -20.313 -21.928 1.00 97.69 756 PHE A CA 1
ATOM 6022 C C . PHE A 1 756 ? -16.237 -18.999 -22.717 1.00 97.69 756 PHE A C 1
ATOM 6024 O O . PHE A 1 756 ? -15.175 -18.386 -22.799 1.00 97.69 756 PHE A O 1
ATOM 6031 N N . ASP A 1 757 ? -17.352 -18.556 -23.305 1.00 97.69 757 ASP A N 1
ATOM 6032 C CA . ASP A 1 757 ? -17.425 -17.242 -23.951 1.00 97.69 757 ASP A CA 1
ATOM 6033 C C . ASP A 1 757 ? -17.455 -16.140 -22.892 1.00 97.69 757 ASP A C 1
ATOM 6035 O O . ASP A 1 757 ? -18.333 -16.140 -22.032 1.00 97.69 757 ASP A O 1
ATOM 6039 N N . VAL A 1 758 ? -16.532 -15.182 -22.953 1.00 97.69 758 VAL A N 1
ATOM 6040 C CA . VAL A 1 758 ? -16.515 -14.053 -22.014 1.00 97.69 758 VAL A CA 1
ATOM 6041 C C . VAL A 1 758 ? -17.627 -13.058 -22.355 1.00 97.69 758 VAL A C 1
ATOM 6043 O O . VAL A 1 758 ? -17.769 -12.647 -23.508 1.00 97.69 758 VAL A O 1
ATOM 6046 N N . LEU A 1 759 ? -18.413 -12.666 -21.349 1.00 97.88 759 LEU A N 1
ATOM 6047 C CA . LEU A 1 759 ? -19.442 -11.634 -21.484 1.00 97.88 759 LEU A CA 1
ATOM 6048 C C . LEU A 1 759 ? -18.831 -10.230 -21.638 1.00 97.88 759 LEU A C 1
ATOM 6050 O O . LEU A 1 759 ? -17.820 -9.935 -20.997 1.00 97.88 759 LEU A O 1
ATOM 6054 N N . PRO A 1 760 ? -19.466 -9.329 -22.412 1.00 97.88 760 PRO A N 1
ATOM 6055 C CA . PRO A 1 760 ? -19.069 -7.928 -22.461 1.00 97.88 760 PRO A CA 1
ATOM 6056 C C . PRO A 1 760 ? -19.427 -7.226 -21.144 1.00 97.88 760 PRO A C 1
ATOM 6058 O O . PRO A 1 760 ? -20.319 -7.663 -20.408 1.00 97.88 760 PRO A O 1
ATOM 6061 N N . LEU A 1 761 ? -18.779 -6.097 -20.865 1.00 98.06 761 LEU A N 1
ATOM 6062 C CA . LEU A 1 761 ? -19.195 -5.194 -19.793 1.00 98.06 761 LEU A CA 1
ATOM 6063 C C . LEU A 1 761 ? -20.345 -4.324 -20.274 1.00 98.06 761 LEU A C 1
ATOM 6065 O O . LEU A 1 761 ? -20.232 -3.684 -2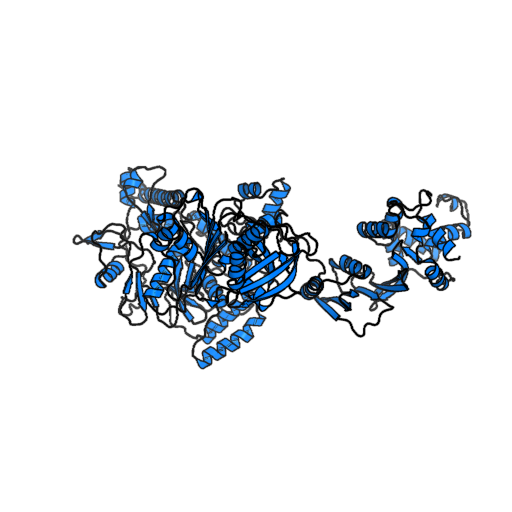1.312 1.00 98.06 761 LEU A O 1
ATOM 6069 N N . ILE A 1 762 ? -21.427 -4.260 -19.508 1.00 98.12 762 ILE A N 1
ATOM 6070 C CA . ILE A 1 762 ? -22.566 -3.389 -19.790 1.00 98.12 762 ILE A CA 1
ATOM 6071 C C . ILE A 1 762 ? -22.566 -2.247 -18.768 1.00 98.12 762 ILE A C 1
ATOM 6073 O O . ILE A 1 762 ? -22.680 -2.478 -17.561 1.00 98.12 762 ILE A O 1
ATOM 6077 N N . ILE A 1 763 ? -22.413 -1.014 -19.251 1.00 97.56 763 ILE A N 1
ATOM 6078 C CA . ILE A 1 763 ? -22.263 0.198 -18.439 1.00 97.56 763 ILE A CA 1
ATOM 6079 C C . ILE A 1 763 ? -23.406 1.161 -18.749 1.00 97.56 763 ILE A C 1
ATOM 6081 O O . ILE A 1 763 ? -23.771 1.369 -19.906 1.00 97.56 763 ILE A O 1
ATOM 6085 N N . GLN A 1 764 ? -23.959 1.760 -17.701 1.00 96.38 764 GLN A N 1
ATOM 6086 C CA . GLN A 1 764 ? -25.056 2.713 -17.775 1.00 96.38 764 GLN A CA 1
ATOM 6087 C C . GLN A 1 764 ? -24.786 3.911 -16.859 1.00 96.38 764 GLN A C 1
ATOM 6089 O O . GLN A 1 764 ? -24.394 3.734 -15.703 1.00 96.38 764 GLN A O 1
ATOM 6094 N N . ILE A 1 765 ? -25.024 5.126 -17.357 1.00 96.62 765 ILE A N 1
ATOM 6095 C CA . ILE A 1 765 ? -24.962 6.370 -16.576 1.00 96.62 765 ILE A CA 1
ATOM 6096 C C . ILE A 1 765 ? -26.361 6.983 -16.486 1.00 96.62 765 ILE A C 1
ATOM 6098 O O . ILE A 1 765 ? -26.951 7.359 -17.502 1.00 96.62 765 ILE A O 1
ATOM 6102 N N . GLY A 1 766 ? -26.884 7.126 -15.265 1.00 92.81 766 GLY A N 1
ATOM 6103 C CA . GLY A 1 766 ? -28.220 7.677 -15.032 1.00 92.81 766 GLY A CA 1
ATOM 6104 C C . GLY A 1 766 ? -29.307 6.901 -15.782 1.00 92.81 766 GLY A C 1
ATOM 6105 O O . GLY A 1 766 ? -29.333 5.677 -15.750 1.00 92.81 766 GLY A O 1
ATOM 6106 N N . GLU A 1 767 ? -30.184 7.625 -16.477 1.00 91.44 767 GLU A N 1
ATOM 6107 C CA . GLU A 1 767 ? -31.296 7.055 -17.260 1.00 91.44 767 GLU A CA 1
ATOM 6108 C C . GLU A 1 767 ? -30.939 6.835 -18.744 1.00 91.44 767 GLU A C 1
ATOM 6110 O O . GLU A 1 767 ? -31.825 6.657 -19.580 1.00 91.44 767 GLU A O 1
ATOM 6115 N N . ARG A 1 768 ? -29.651 6.906 -19.113 1.00 94.25 768 ARG A N 1
ATOM 6116 C CA . ARG A 1 768 ? -29.212 6.653 -20.495 1.00 94.25 768 ARG A CA 1
ATOM 6117 C C . ARG A 1 768 ? -29.396 5.178 -20.857 1.00 94.25 768 ARG A C 1
ATOM 6119 O O . ARG A 1 768 ? -29.436 4.314 -19.977 1.00 94.25 768 ARG A O 1
ATOM 6126 N N . GLU A 1 769 ? -29.470 4.890 -22.157 1.00 93.88 769 GLU A N 1
ATOM 6127 C CA . GLU A 1 769 ? -29.438 3.506 -22.636 1.00 93.88 769 GLU A CA 1
ATOM 6128 C C . GLU A 1 769 ? -28.091 2.848 -22.278 1.00 93.88 769 GLU A C 1
ATOM 6130 O O . GLU A 1 769 ? -27.039 3.471 -22.455 1.00 93.88 769 GLU A O 1
ATOM 6135 N N . PRO A 1 770 ? -28.101 1.608 -21.756 1.00 96.44 770 PRO A N 1
ATOM 6136 C CA . PRO A 1 770 ? -26.883 0.891 -21.400 1.00 96.44 770 PRO A CA 1
ATOM 6137 C C . PRO A 1 770 ? -26.066 0.546 -22.652 1.00 96.44 770 PRO A C 1
ATOM 6139 O O . PRO A 1 770 ? -26.606 0.092 -23.661 1.00 96.44 770 PRO A O 1
ATOM 6142 N N . LYS A 1 771 ? -24.744 0.702 -22.565 1.00 97.50 771 LYS A N 1
ATOM 6143 C CA . LYS A 1 771 ? -23.799 0.346 -23.631 1.00 97.50 771 LYS A CA 1
ATOM 6144 C C . LYS A 1 771 ? -23.009 -0.891 -23.238 1.00 97.50 771 LYS A C 1
ATOM 6146 O O . LYS A 1 771 ? -22.552 -0.985 -22.100 1.00 97.50 771 LYS A O 1
ATOM 6151 N N . TRP A 1 772 ? -22.831 -1.823 -24.172 1.00 97.62 772 TRP A N 1
ATOM 6152 C CA . TRP A 1 772 ? -21.946 -2.968 -23.980 1.00 97.62 772 TRP A CA 1
ATOM 6153 C C . TRP A 1 772 ? -20.572 -2.708 -24.603 1.00 97.62 772 TRP A C 1
ATOM 6155 O O . TRP A 1 772 ? -20.461 -2.059 -25.640 1.00 97.62 772 TRP A O 1
ATOM 6165 N N . PHE A 1 773 ? -19.537 -3.244 -23.966 1.00 98.00 773 PHE A N 1
ATOM 6166 C CA . PHE A 1 773 ? -18.145 -3.125 -24.374 1.00 98.00 773 PHE A CA 1
ATOM 6167 C C . PHE A 1 773 ? -17.464 -4.488 -24.277 1.00 98.00 773 PHE A C 1
ATOM 6169 O O . PHE A 1 773 ? -17.535 -5.158 -23.243 1.00 98.00 773 PHE A O 1
ATOM 6176 N N . GLU A 1 774 ? -16.812 -4.914 -25.352 1.00 96.62 774 GLU A N 1
ATOM 6177 C CA . GLU A 1 774 ? -16.063 -6.168 -25.361 1.00 96.62 774 GLU A CA 1
ATOM 6178 C C . GLU A 1 774 ? -14.711 -5.986 -24.671 1.00 96.62 774 GLU A C 1
ATOM 6180 O O . GLU A 1 774 ? -13.957 -5.071 -24.995 1.00 96.62 774 GLU A O 1
ATOM 6185 N N . ILE A 1 775 ? -14.416 -6.849 -23.698 1.00 97.06 775 ILE A N 1
ATOM 6186 C CA . ILE A 1 775 ? -13.142 -6.824 -22.978 1.00 97.06 775 ILE A CA 1
ATOM 6187 C C . ILE A 1 775 ? -12.054 -7.370 -23.915 1.00 97.06 775 ILE A C 1
ATOM 6189 O O . ILE A 1 775 ? -12.252 -8.458 -24.464 1.00 97.06 775 ILE A O 1
ATOM 6193 N N . PRO A 1 776 ? -10.916 -6.672 -24.086 1.00 95.94 776 PRO A N 1
ATOM 6194 C CA . PRO A 1 776 ? -9.843 -7.150 -24.951 1.00 95.94 776 PRO A CA 1
ATOM 6195 C C . PRO A 1 776 ? -9.329 -8.532 -24.496 1.00 95.94 776 PRO A C 1
ATOM 6197 O O . PRO A 1 776 ? -8.963 -8.676 -23.326 1.00 95.94 776 PRO A O 1
ATOM 6200 N N . PRO A 1 777 ? -9.317 -9.569 -25.355 1.00 93.50 777 PRO A N 1
ATOM 6201 C CA . PRO A 1 777 ? -8.940 -10.927 -24.954 1.00 93.50 777 PRO A CA 1
ATOM 6202 C C . PRO A 1 777 ? -7.545 -11.039 -24.327 1.00 93.50 777 PRO A C 1
ATOM 6204 O O . PRO A 1 777 ? -7.336 -11.850 -23.429 1.00 93.50 777 PRO A O 1
ATOM 6207 N N . GLU A 1 778 ? -6.602 -10.203 -24.753 1.00 92.88 778 GLU A N 1
ATOM 6208 C CA . GLU A 1 778 ? -5.208 -10.190 -24.305 1.00 92.88 778 GLU A CA 1
ATOM 6209 C C . GLU A 1 778 ? -5.031 -9.828 -22.824 1.00 92.88 778 GLU A C 1
ATOM 6211 O O . GLU A 1 778 ? -4.012 -10.164 -22.225 1.00 92.88 778 GLU A O 1
ATOM 6216 N N . ILE A 1 779 ? -6.024 -9.176 -22.210 1.00 91.88 779 ILE A N 1
ATOM 6217 C CA . ILE A 1 779 ? -5.985 -8.817 -20.785 1.00 91.88 779 ILE A CA 1
ATOM 6218 C C . ILE A 1 779 ? -6.676 -9.850 -19.892 1.00 91.88 779 ILE A C 1
ATOM 6220 O O . ILE A 1 779 ? -6.652 -9.733 -18.664 1.00 91.88 779 ILE A O 1
ATOM 6224 N N . ILE A 1 780 ? -7.320 -10.847 -20.497 1.00 96.25 780 ILE A N 1
ATOM 6225 C CA . ILE A 1 780 ? -8.102 -11.858 -19.799 1.00 96.25 780 ILE A CA 1
ATOM 6226 C C . ILE A 1 780 ? -7.194 -13.049 -19.515 1.00 96.25 780 ILE A C 1
ATOM 6228 O O . ILE A 1 780 ? -6.979 -13.916 -20.357 1.00 96.25 780 ILE A O 1
ATOM 6232 N N . MET A 1 781 ? -6.677 -13.116 -18.292 1.00 97.38 781 MET A N 1
ATOM 6233 C CA . MET A 1 781 ? -5.926 -14.284 -17.846 1.00 97.38 781 MET A CA 1
ATOM 6234 C C . MET A 1 781 ? -6.887 -15.396 -17.413 1.00 97.38 781 MET A C 1
ATOM 6236 O O . MET A 1 781 ? -7.563 -15.292 -16.385 1.00 97.38 781 MET A O 1
ATOM 6240 N N . GLU A 1 782 ? -6.923 -16.474 -18.188 1.00 98.31 782 GLU A N 1
ATOM 6241 C CA . GLU A 1 782 ? -7.618 -17.718 -17.862 1.00 98.31 782 GLU A CA 1
ATOM 6242 C C . GLU A 1 782 ? -6.606 -18.795 -17.462 1.00 98.31 782 GLU A C 1
ATOM 6244 O O . GLU A 1 782 ? -5.533 -18.908 -18.050 1.00 98.31 782 GLU A O 1
ATOM 6249 N N . VAL A 1 783 ? -6.957 -19.609 -16.471 1.00 98.38 783 VAL A N 1
ATOM 6250 C CA . VAL A 1 783 ? -6.156 -20.744 -16.014 1.00 98.38 783 VAL A CA 1
ATOM 6251 C C . VAL A 1 783 ? -6.791 -22.029 -16.547 1.00 98.38 783 VAL A C 1
ATOM 6253 O O . VAL A 1 783 ? -7.870 -22.395 -16.068 1.00 98.38 783 VAL A O 1
ATOM 6256 N N . PRO A 1 784 ? -6.165 -22.725 -17.516 1.00 98.50 784 PRO A N 1
ATOM 6257 C CA . PRO A 1 784 ? -6.603 -24.056 -17.916 1.00 98.50 784 PRO A CA 1
ATOM 6258 C C . PRO A 1 784 ? -6.373 -25.040 -16.768 1.00 98.50 784 PRO A C 1
ATOM 6260 O O . PRO A 1 784 ? -5.325 -25.018 -16.112 1.00 98.50 784 PRO A O 1
ATOM 6263 N N . LEU A 1 785 ? -7.364 -25.888 -16.502 1.00 98.56 785 LEU A N 1
ATOM 6264 C CA . LEU A 1 785 ? -7.317 -26.831 -15.397 1.00 98.56 785 LEU A CA 1
ATOM 6265 C C . LEU A 1 785 ? -6.715 -28.171 -15.821 1.00 98.56 785 LEU A C 1
ATOM 6267 O O . LEU A 1 785 ? -7.098 -28.775 -16.816 1.00 98.56 785 LEU A O 1
ATOM 6271 N N . SER A 1 786 ? -5.803 -28.647 -14.987 1.00 98.38 786 SER A N 1
ATOM 6272 C CA . SER A 1 786 ? -5.106 -29.926 -15.054 1.00 98.38 786 SER A CA 1
ATOM 6273 C C . SER A 1 786 ? -5.086 -30.556 -13.660 1.00 98.38 786 SER A C 1
ATOM 6275 O O . SER A 1 786 ? -5.270 -29.870 -12.648 1.00 98.38 786 SER A O 1
ATOM 6277 N N . HIS A 1 787 ? -4.862 -31.864 -13.584 1.00 98.62 787 HIS A N 1
ATOM 6278 C CA . HIS A 1 787 ? -4.832 -32.580 -12.314 1.00 98.62 787 HIS A CA 1
ATOM 6279 C C . HIS A 1 787 ? -3.478 -33.274 -12.109 1.00 98.62 787 HIS A C 1
ATOM 6281 O O . HIS A 1 787 ? -2.999 -33.931 -13.029 1.00 98.62 787 HIS A O 1
ATOM 6287 N N . PRO A 1 788 ? -2.870 -33.223 -10.907 1.00 97.50 788 PRO A N 1
ATOM 6288 C CA . PRO A 1 788 ? -1.540 -33.795 -10.664 1.00 97.50 788 PRO A CA 1
ATOM 6289 C C . PRO A 1 788 ? -1.482 -35.329 -10.739 1.00 97.50 788 PRO A C 1
ATOM 6291 O O . PRO A 1 788 ? -0.394 -35.895 -10.709 1.00 97.50 788 PRO A O 1
ATOM 6294 N N . ARG A 1 789 ? -2.636 -36.008 -10.750 1.00 97.75 789 ARG A N 1
ATOM 6295 C CA . ARG A 1 789 ? -2.737 -37.481 -10.755 1.00 97.75 789 ARG A CA 1
ATOM 6296 C C . ARG A 1 789 ? -3.584 -38.055 -11.891 1.00 97.75 789 ARG A C 1
ATOM 6298 O O . ARG A 1 789 ? -3.625 -39.269 -12.045 1.00 97.75 789 ARG A O 1
ATOM 6305 N N . TYR A 1 790 ? -4.317 -37.213 -12.617 1.00 97.56 790 TYR A N 1
ATOM 6306 C CA . TYR A 1 790 ? -5.309 -37.659 -13.596 1.00 97.56 790 TYR A CA 1
ATOM 6307 C C . TYR A 1 790 ? -5.085 -36.925 -14.914 1.00 97.56 790 TYR A C 1
ATOM 6309 O O . TYR A 1 790 ? -5.602 -35.829 -15.107 1.00 97.56 790 TYR A O 1
ATOM 6317 N N . ASP A 1 791 ? -4.331 -37.544 -15.820 1.00 95.88 791 ASP A N 1
ATOM 6318 C CA . ASP A 1 791 ? -3.978 -36.940 -17.113 1.00 95.88 791 ASP A CA 1
ATOM 6319 C C . ASP A 1 791 ? -5.221 -36.636 -17.967 1.00 95.88 791 ASP A C 1
ATOM 6321 O O . ASP A 1 791 ? -5.289 -35.609 -18.636 1.00 95.88 791 ASP A O 1
ATOM 6325 N N . TRP A 1 792 ? -6.265 -37.471 -17.859 1.00 97.56 792 TRP A N 1
ATOM 6326 C CA . TRP A 1 792 ? -7.545 -37.272 -18.551 1.00 97.56 792 TRP A CA 1
ATOM 6327 C C . TRP A 1 792 ? -8.268 -35.980 -18.152 1.00 97.56 792 TRP A C 1
ATOM 6329 O O . TRP A 1 792 ? -9.224 -35.589 -18.818 1.00 97.56 792 TRP A O 1
ATOM 6339 N N . PHE A 1 793 ? -7.868 -35.316 -17.063 1.00 98.38 793 PHE A N 1
ATOM 6340 C CA . PHE A 1 793 ? -8.531 -34.097 -16.605 1.00 98.38 793 PHE A CA 1
ATOM 6341 C C . PHE A 1 793 ? -8.381 -32.954 -17.617 1.00 98.38 793 PHE A C 1
ATOM 6343 O O . PHE A 1 793 ? -9.321 -32.182 -17.798 1.00 98.38 793 PHE A O 1
ATOM 6350 N N . GLU A 1 794 ? -7.243 -32.872 -18.316 1.00 96.31 794 GLU A N 1
ATOM 6351 C CA . GLU A 1 794 ? -7.014 -31.850 -19.348 1.00 96.31 794 GLU A CA 1
ATOM 6352 C C . GLU A 1 794 ? -7.977 -32.016 -20.544 1.00 96.31 794 GLU A C 1
ATOM 6354 O O . GLU A 1 794 ? -8.376 -31.023 -21.151 1.00 96.31 794 GLU A O 1
ATOM 6359 N N . GLU A 1 795 ? -8.462 -33.237 -20.816 1.00 97.25 795 GLU A N 1
ATOM 6360 C CA . GLU A 1 795 ? -9.468 -33.517 -21.860 1.00 97.25 795 GLU A CA 1
ATOM 6361 C C . GLU A 1 795 ? -10.841 -32.891 -21.563 1.00 97.25 795 GLU A C 1
ATOM 6363 O O . GLU A 1 795 ? -11.683 -32.794 -22.455 1.00 97.25 795 GLU A O 1
ATOM 6368 N N . LEU A 1 796 ? -11.111 -32.494 -20.311 1.00 97.25 796 LEU A N 1
ATOM 6369 C CA . LEU A 1 796 ? -12.360 -31.813 -19.951 1.00 97.25 796 LEU A CA 1
ATOM 6370 C C . LEU A 1 796 ? -12.391 -30.348 -20.412 1.00 97.25 796 LEU A C 1
ATOM 6372 O O . LEU A 1 796 ? -13.460 -29.722 -20.351 1.00 97.25 796 LEU A O 1
ATOM 6376 N N . GLU A 1 797 ? -11.231 -29.811 -20.813 1.00 97.56 797 GLU A N 1
ATOM 6377 C CA . GLU A 1 797 ? -11.024 -28.439 -21.294 1.00 97.56 797 GLU A CA 1
ATOM 6378 C C . GLU A 1 797 ? -11.596 -27.377 -20.339 1.00 97.56 797 GLU A C 1
ATOM 6380 O O . GLU A 1 797 ? -12.087 -26.325 -20.752 1.00 97.56 797 GLU A O 1
ATOM 6385 N N . LEU A 1 798 ? -11.577 -27.660 -19.032 1.00 98.50 798 LEU A N 1
ATOM 6386 C CA . LEU A 1 798 ? -12.037 -26.710 -18.027 1.00 98.50 798 LEU A CA 1
ATOM 6387 C C . LEU A 1 798 ? -11.023 -25.579 -17.883 1.00 98.50 798 LEU A C 1
ATOM 6389 O O . LEU A 1 798 ? -9.818 -25.812 -17.828 1.00 98.50 798 LEU A O 1
ATOM 6393 N N . LYS A 1 799 ? -11.518 -24.354 -17.745 1.00 98.62 799 LYS A N 1
ATOM 6394 C CA . LYS A 1 799 ? -10.704 -23.181 -17.431 1.00 98.62 799 LYS A CA 1
ATOM 6395 C C . LYS A 1 799 ? -11.493 -22.183 -16.601 1.00 98.62 799 LYS A C 1
ATOM 6397 O O . LYS A 1 799 ? -12.725 -22.199 -16.610 1.00 98.62 799 LYS A O 1
ATOM 6402 N N . TRP A 1 800 ? -10.792 -21.332 -15.865 1.00 98.69 800 TRP A N 1
ATOM 6403 C CA . TRP A 1 800 ? -11.425 -20.264 -15.096 1.00 98.69 800 TRP A CA 1
ATOM 6404 C C . TRP A 1 800 ? -10.573 -18.999 -15.068 1.00 98.69 800 TRP A C 1
ATOM 6406 O O . TRP A 1 800 ? -9.352 -19.066 -15.168 1.00 98.69 800 TRP A O 1
ATOM 6416 N N . PHE A 1 801 ? -11.206 -17.837 -14.915 1.00 98.38 801 PHE A N 1
ATOM 6417 C CA . PHE A 1 801 ? -10.494 -16.563 -14.827 1.00 98.38 801 PHE A CA 1
ATOM 6418 C C . PHE A 1 801 ? -9.581 -16.503 -13.601 1.00 98.38 801 PHE A C 1
ATOM 6420 O O . PHE A 1 801 ? -9.957 -16.941 -12.513 1.00 98.38 801 PHE A O 1
ATOM 6427 N N . ALA A 1 802 ? -8.417 -15.874 -13.736 1.00 95.75 802 ALA A N 1
ATOM 6428 C CA . ALA A 1 802 ? -7.532 -15.596 -12.609 1.00 95.75 802 ALA A CA 1
ATOM 6429 C C . ALA A 1 802 ? -8.155 -14.599 -11.614 1.00 95.75 802 ALA A C 1
ATOM 6431 O O . ALA A 1 802 ? -8.039 -14.779 -10.405 1.00 95.75 802 ALA A O 1
ATOM 6432 N N . LEU A 1 803 ? -8.839 -13.564 -12.112 1.00 96.44 803 LEU A N 1
ATOM 6433 C CA . LEU A 1 803 ? -9.224 -12.384 -11.334 1.00 96.44 803 LEU A CA 1
ATOM 6434 C C . LEU A 1 803 ? -10.716 -12.382 -10.918 1.00 96.44 803 LEU A C 1
ATOM 6436 O O . LEU A 1 803 ? -11.583 -12.240 -11.783 1.00 96.44 803 LEU A O 1
ATOM 6440 N N . PRO A 1 804 ? -11.053 -12.450 -9.612 1.00 96.12 804 PRO A N 1
ATOM 6441 C CA . PRO A 1 804 ? -12.406 -12.195 -9.112 1.00 96.12 804 PRO A CA 1
ATOM 6442 C C . PRO A 1 804 ? -12.625 -10.700 -8.841 1.00 96.12 804 PRO A C 1
ATOM 6444 O O . PRO A 1 804 ? -12.280 -10.201 -7.767 1.00 96.12 804 PRO A O 1
ATOM 6447 N N . ALA A 1 805 ? -13.202 -9.977 -9.803 1.00 95.25 805 ALA A N 1
ATOM 6448 C CA . ALA A 1 805 ? -13.474 -8.541 -9.682 1.00 95.25 805 ALA A CA 1
ATOM 6449 C C . ALA A 1 805 ? -14.982 -8.254 -9.636 1.00 95.25 805 ALA A C 1
ATOM 6451 O O . ALA A 1 805 ? -15.652 -8.401 -10.650 1.00 95.25 805 ALA A O 1
ATOM 6452 N N . VAL A 1 806 ? -15.509 -7.850 -8.480 1.00 96.31 806 VAL A N 1
ATOM 6453 C CA . VAL A 1 806 ? -16.916 -7.497 -8.223 1.00 96.31 806 VAL A CA 1
ATOM 6454 C C . VAL A 1 806 ? -17.233 -6.102 -8.752 1.00 96.31 806 VAL A C 1
ATOM 6456 O O . VAL A 1 806 ? -16.440 -5.181 -8.583 1.00 96.31 806 VAL A O 1
ATOM 6459 N N . THR A 1 807 ? -18.403 -5.925 -9.367 1.00 94.69 807 THR A N 1
ATOM 6460 C CA . THR A 1 807 ? -18.829 -4.658 -9.999 1.00 94.69 807 THR A CA 1
ATOM 6461 C C . THR A 1 807 ? -20.224 -4.185 -9.596 1.00 94.69 807 THR A C 1
ATOM 6463 O O . THR A 1 807 ? -20.534 -3.009 -9.771 1.00 94.69 807 THR A O 1
ATOM 6466 N N . ASN A 1 808 ? -21.070 -5.054 -9.035 1.00 90.12 808 ASN A N 1
ATOM 6467 C CA . ASN A 1 808 ? -22.465 -4.725 -8.702 1.00 90.12 808 ASN A CA 1
ATOM 6468 C C . ASN A 1 808 ? -22.686 -4.271 -7.249 1.00 90.12 808 ASN A C 1
ATOM 6470 O O . ASN A 1 808 ? -23.824 -4.246 -6.772 1.00 90.12 808 ASN A O 1
ATOM 6474 N N . MET A 1 809 ? -21.617 -3.919 -6.539 1.00 94.69 809 MET A N 1
ATOM 6475 C CA . MET A 1 809 ? -21.685 -3.388 -5.180 1.00 94.69 809 MET A CA 1
ATOM 6476 C C . MET A 1 809 ? -21.402 -1.882 -5.161 1.00 94.69 809 MET A C 1
ATOM 6478 O O . MET A 1 809 ? -20.905 -1.306 -6.130 1.00 94.69 809 MET A O 1
ATOM 6482 N N . MET A 1 810 ? -21.792 -1.237 -4.071 1.00 95.62 810 MET A N 1
ATOM 6483 C CA . MET A 1 810 ? -21.671 0.195 -3.835 1.00 95.62 810 MET A CA 1
ATOM 6484 C C . MET A 1 810 ? -21.016 0.410 -2.475 1.00 95.62 810 MET A C 1
ATOM 6486 O O . MET A 1 810 ? -21.435 -0.198 -1.490 1.00 95.62 810 MET A O 1
ATOM 6490 N N . LEU A 1 811 ? -19.983 1.244 -2.430 1.00 97.94 811 LEU A N 1
ATOM 6491 C CA . LEU A 1 811 ? -19.369 1.700 -1.188 1.00 97.94 811 LEU A CA 1
ATOM 6492 C C . LEU A 1 811 ? -20.254 2.790 -0.585 1.00 97.94 811 LEU A C 1
ATOM 6494 O O . LEU A 1 811 ? -20.405 3.850 -1.185 1.00 97.94 811 LEU A O 1
ATOM 6498 N N . ASP A 1 812 ? -20.813 2.540 0.592 1.00 97.38 812 ASP A N 1
ATOM 6499 C CA . ASP A 1 812 ? -21.547 3.541 1.368 1.00 97.38 812 ASP A CA 1
ATOM 6500 C C . ASP A 1 812 ? -20.662 3.999 2.532 1.00 97.38 812 ASP A C 1
ATOM 6502 O O . ASP A 1 812 ? -20.256 3.189 3.374 1.00 97.38 812 ASP A O 1
ATOM 6506 N N . MET A 1 813 ? -20.283 5.278 2.516 1.00 96.06 813 MET A N 1
ATOM 6507 C CA . MET A 1 813 ? -19.259 5.857 3.380 1.00 96.06 813 MET A CA 1
ATOM 6508 C C . MET A 1 813 ? -19.570 7.325 3.673 1.00 96.06 813 MET A C 1
ATOM 6510 O O . MET A 1 813 ? -19.654 8.140 2.755 1.00 96.06 813 MET A O 1
ATOM 6514 N N . GLY A 1 814 ? -19.697 7.669 4.958 1.00 96.19 814 GLY A N 1
ATOM 6515 C CA . GLY A 1 814 ? -19.875 9.058 5.392 1.00 96.19 814 GLY A CA 1
ATOM 6516 C C . GLY A 1 814 ? -21.128 9.725 4.819 1.00 96.19 814 GLY A C 1
ATOM 6517 O O . GLY A 1 814 ? -21.137 10.926 4.597 1.00 96.19 814 GLY A O 1
ATOM 6518 N N . GLY A 1 815 ? -22.178 8.960 4.511 1.00 95.88 815 GLY A N 1
ATOM 6519 C CA . GLY A 1 815 ? -23.374 9.487 3.859 1.00 95.88 815 GLY A CA 1
ATOM 6520 C C . GLY A 1 815 ? -23.224 9.755 2.358 1.00 95.88 815 GLY A C 1
ATOM 6521 O O . GLY A 1 815 ? -24.084 10.417 1.781 1.00 95.88 815 GLY A O 1
ATOM 6522 N N . ILE A 1 816 ? -22.172 9.239 1.713 1.00 97.81 816 ILE A N 1
ATOM 6523 C CA . ILE A 1 816 ? -21.976 9.279 0.259 1.00 97.81 816 ILE A CA 1
ATOM 6524 C C . ILE A 1 816 ? -21.867 7.850 -0.285 1.00 97.81 816 ILE A C 1
ATOM 6526 O O . ILE A 1 816 ? -21.195 6.994 0.291 1.00 97.81 816 ILE A O 1
ATOM 6530 N N . GLN A 1 817 ? -22.521 7.599 -1.420 1.00 97.56 817 GLN A N 1
ATOM 6531 C CA . GLN A 1 817 ? -22.607 6.282 -2.047 1.00 97.56 817 GLN A CA 1
ATOM 6532 C C . GLN A 1 817 ? -21.853 6.254 -3.376 1.00 97.56 817 GLN A C 1
ATOM 6534 O O . GLN A 1 817 ? -22.232 6.924 -4.337 1.00 97.56 817 GLN A O 1
ATOM 6539 N N . TYR A 1 818 ? -20.786 5.464 -3.435 1.00 97.56 818 TYR A N 1
ATOM 6540 C CA . TYR A 1 818 ? -19.886 5.375 -4.578 1.00 97.56 818 TYR A CA 1
ATOM 6541 C C . TYR A 1 818 ? -20.075 4.051 -5.326 1.00 97.56 818 TYR A C 1
ATOM 6543 O O . TYR A 1 818 ? -19.985 2.982 -4.718 1.00 97.56 818 TYR A O 1
ATOM 6551 N N . PRO A 1 819 ? -20.277 4.068 -6.652 1.00 96.06 819 PRO A N 1
ATOM 6552 C CA . PRO A 1 819 ? -20.126 2.872 -7.471 1.00 96.06 819 PRO A CA 1
ATOM 6553 C C . PRO A 1 819 ? -18.663 2.410 -7.430 1.00 96.06 819 PRO A C 1
ATOM 6555 O O . PRO A 1 819 ? -17.762 3.179 -7.779 1.00 96.06 819 PRO A O 1
ATOM 6558 N N . THR A 1 820 ? -18.414 1.171 -6.992 1.00 95.38 820 THR A N 1
ATOM 6559 C CA . THR A 1 820 ? -17.042 0.701 -6.752 1.00 95.38 820 THR A CA 1
ATOM 6560 C C . THR A 1 820 ? -16.779 -0.704 -7.273 1.00 95.38 820 THR A C 1
ATOM 6562 O O . THR A 1 820 ? -17.060 -1.683 -6.578 1.00 95.38 820 THR A O 1
ATOM 6565 N N . PRO A 1 821 ? -16.184 -0.839 -8.463 1.00 96.50 821 PRO A N 1
ATOM 6566 C CA . PRO A 1 821 ? -15.603 -2.103 -8.869 1.00 96.50 821 PRO A CA 1
ATOM 6567 C C . PRO A 1 821 ? -14.349 -2.432 -8.056 1.00 96.50 821 PRO A C 1
ATOM 6569 O O . PRO A 1 821 ? -13.461 -1.587 -7.929 1.00 96.50 821 PRO A O 1
ATOM 6572 N N . PHE A 1 822 ? -14.244 -3.643 -7.518 1.00 96.69 822 PHE A N 1
ATOM 6573 C CA . PHE A 1 822 ? -13.088 -4.070 -6.727 1.00 96.69 822 PHE A CA 1
ATOM 6574 C C . PHE A 1 822 ? -12.775 -5.551 -6.887 1.00 96.69 822 PHE A C 1
ATOM 6576 O O . PHE A 1 822 ? -13.654 -6.352 -7.184 1.00 96.69 822 PHE A O 1
ATOM 6583 N N . ASN A 1 823 ? -11.530 -5.937 -6.629 1.00 97.12 823 ASN A N 1
ATOM 6584 C CA . ASN A 1 823 ? -11.093 -7.324 -6.676 1.00 97.12 823 ASN A CA 1
ATOM 6585 C C . ASN A 1 823 ? -10.283 -7.724 -5.439 1.00 97.12 823 ASN A C 1
ATOM 6587 O O . ASN A 1 823 ? -9.655 -6.903 -4.766 1.00 97.12 823 ASN A O 1
ATOM 6591 N N . GLY A 1 824 ? -10.238 -9.033 -5.217 1.00 85.56 824 GLY A N 1
ATOM 6592 C CA . GLY A 1 824 ? -9.225 -9.693 -4.404 1.00 85.56 824 GLY A CA 1
ATOM 6593 C C . GLY A 1 824 ? -8.561 -10.798 -5.216 1.00 85.56 824 GLY A C 1
ATOM 6594 O O . GLY A 1 824 ? -8.198 -10.608 -6.377 1.00 85.56 824 GLY A O 1
ATOM 6595 N N . PHE A 1 825 ? -8.450 -11.969 -4.608 1.00 86.88 825 PHE A N 1
ATOM 6596 C CA . PHE A 1 825 ? -8.007 -13.209 -5.234 1.00 86.88 825 PHE A CA 1
ATOM 6597 C C . PHE A 1 825 ? -8.913 -14.344 -4.759 1.00 86.88 825 PHE A C 1
ATOM 6599 O O . PHE A 1 825 ? -9.557 -14.224 -3.716 1.00 86.88 825 PHE A O 1
ATOM 6606 N N . TYR A 1 826 ? -8.977 -15.426 -5.530 1.00 94.00 826 TYR A N 1
ATOM 6607 C CA . TYR A 1 826 ? -9.868 -16.539 -5.221 1.00 94.00 826 TYR A CA 1
ATOM 6608 C C . TYR A 1 826 ? -9.407 -17.322 -3.987 1.00 94.00 826 TYR A C 1
ATOM 6610 O O . TYR A 1 826 ? -8.214 -17.569 -3.776 1.00 94.00 826 TYR A O 1
ATOM 6618 N N . MET A 1 827 ? -10.384 -17.805 -3.227 1.00 94.25 827 MET A N 1
ATOM 6619 C CA . MET A 1 827 ? -10.282 -19.046 -2.477 1.00 94.25 827 MET A CA 1
ATOM 6620 C C . MET A 1 827 ? -10.599 -20.215 -3.419 1.00 94.25 827 MET A C 1
ATOM 6622 O O . MET A 1 827 ? -11.618 -20.195 -4.108 1.00 94.25 827 MET A O 1
ATOM 6626 N N . GLY A 1 828 ? -9.786 -21.276 -3.421 1.00 93.44 828 GLY A N 1
ATOM 6627 C CA . GLY A 1 828 ? -9.962 -22.428 -4.325 1.00 93.44 828 GLY A CA 1
ATOM 6628 C C . GLY A 1 828 ? -11.377 -23.021 -4.330 1.00 93.44 828 GLY A C 1
ATOM 6629 O O . GLY A 1 828 ? -11.908 -23.353 -5.391 1.00 93.44 828 GLY A O 1
ATOM 6630 N N . ALA A 1 829 ? -12.027 -23.055 -3.163 1.00 96.44 829 ALA A N 1
ATOM 6631 C CA . ALA A 1 829 ? -13.385 -23.568 -3.006 1.00 96.44 829 ALA A CA 1
ATOM 6632 C C . ALA A 1 829 ? -14.466 -22.717 -3.704 1.00 96.44 829 ALA A C 1
ATOM 6634 O O . ALA A 1 829 ? -15.524 -23.246 -4.034 1.00 96.44 829 ALA A O 1
ATOM 6635 N N . GLU A 1 830 ? -14.220 -21.439 -4.008 1.00 97.50 830 GLU A N 1
ATOM 6636 C CA . GLU A 1 830 ? -15.139 -20.644 -4.837 1.00 97.50 830 GLU A CA 1
ATOM 6637 C C . GLU A 1 830 ? -15.233 -21.206 -6.260 1.00 97.50 830 GLU A C 1
ATOM 6639 O O . GLU A 1 830 ? -16.301 -21.215 -6.867 1.00 97.50 830 GLU A O 1
ATOM 6644 N N . ILE A 1 831 ? -14.125 -21.725 -6.791 1.00 98.31 831 ILE A N 1
ATOM 6645 C CA . ILE A 1 831 ? -14.086 -22.285 -8.141 1.00 98.31 831 ILE A CA 1
ATOM 6646 C C . ILE A 1 831 ? -14.458 -23.765 -8.105 1.00 98.31 831 ILE A C 1
ATOM 6648 O O . ILE A 1 831 ? -15.428 -24.171 -8.744 1.00 98.31 831 ILE A O 1
ATOM 6652 N N . GLY A 1 832 ? -13.722 -24.568 -7.335 1.00 97.62 832 GLY A N 1
ATOM 6653 C CA . GLY A 1 832 ? -13.909 -26.015 -7.297 1.00 97.62 832 GLY A CA 1
ATOM 6654 C C . GLY A 1 832 ? -15.258 -26.402 -6.702 1.00 97.62 832 GLY A C 1
ATOM 6655 O O . GLY A 1 832 ? -16.038 -27.097 -7.346 1.00 97.62 832 GLY A O 1
ATOM 6656 N N . ALA A 1 833 ? -15.563 -25.914 -5.497 1.00 96.94 833 ALA A N 1
ATOM 6657 C CA . ALA A 1 833 ? -16.747 -26.335 -4.751 1.00 96.94 833 ALA A CA 1
ATOM 6658 C C . ALA A 1 833 ? -18.033 -25.578 -5.095 1.00 96.94 833 ALA A C 1
ATOM 6660 O O . ALA A 1 833 ? -19.102 -26.090 -4.789 1.00 96.94 833 ALA A O 1
ATOM 6661 N N . ARG A 1 834 ? -17.956 -24.401 -5.732 1.00 96.81 834 ARG A N 1
ATOM 6662 C CA . ARG A 1 834 ? -19.146 -23.648 -6.167 1.00 96.81 834 ARG A CA 1
ATOM 6663 C C . ARG A 1 834 ? -19.270 -23.601 -7.684 1.00 96.81 834 ARG A C 1
ATOM 6665 O O . ARG A 1 834 ? -20.179 -24.206 -8.238 1.00 96.81 834 ARG A O 1
ATOM 6672 N N . ASN A 1 835 ? -18.348 -22.934 -8.380 1.00 97.94 835 ASN A N 1
ATOM 6673 C CA . ASN A 1 835 ? -18.484 -22.706 -9.826 1.00 97.94 835 ASN A CA 1
ATOM 6674 C C . ASN A 1 835 ? -18.555 -24.004 -10.643 1.00 97.94 835 ASN A C 1
ATOM 6676 O O . ASN A 1 835 ? -19.406 -24.112 -11.525 1.00 97.94 835 ASN A O 1
ATOM 6680 N N . PHE A 1 836 ? -17.701 -24.985 -10.348 1.00 98.50 836 PHE A N 1
ATOM 6681 C CA . PHE A 1 836 ? -17.688 -26.248 -11.084 1.00 98.50 836 PHE A CA 1
ATOM 6682 C C . PHE A 1 836 ? -18.578 -27.340 -10.493 1.00 98.50 836 PHE A C 1
ATOM 6684 O O . PHE A 1 836 ? -18.977 -28.231 -11.236 1.00 98.50 836 PHE A O 1
ATOM 6691 N N . SER A 1 837 ? -18.923 -27.279 -9.205 1.00 97.31 837 SER A N 1
ATOM 6692 C CA . SER A 1 837 ? -19.655 -28.366 -8.535 1.00 97.31 837 SER A CA 1
ATOM 6693 C C . SER A 1 837 ? -21.157 -28.141 -8.393 1.00 97.31 837 SER A C 1
ATOM 6695 O O . SER A 1 837 ? -21.901 -29.119 -8.447 1.00 97.31 837 SER A O 1
ATOM 6697 N N . ASP A 1 838 ? -21.614 -26.897 -8.207 1.00 96.94 838 ASP A N 1
ATOM 6698 C CA . ASP A 1 838 ? -23.032 -26.613 -7.959 1.00 96.94 838 ASP A CA 1
ATOM 6699 C C . ASP A 1 838 ? -23.903 -27.107 -9.136 1.00 96.94 838 ASP A C 1
ATOM 6701 O O . ASP A 1 838 ? -23.540 -26.974 -10.313 1.00 96.94 838 ASP A O 1
ATOM 6705 N N . ARG A 1 839 ? -25.074 -27.680 -8.818 1.00 94.81 839 ARG A N 1
ATOM 6706 C CA . ARG A 1 839 ? -26.000 -28.271 -9.806 1.00 94.81 839 ARG A CA 1
ATOM 6707 C C . ARG A 1 839 ? -26.592 -27.239 -10.762 1.00 94.81 839 ARG A C 1
ATOM 6709 O O . ARG A 1 839 ? -26.886 -27.559 -11.908 1.00 94.81 839 ARG A O 1
ATOM 6716 N N . ASP A 1 840 ? -26.765 -26.016 -10.283 1.00 93.88 840 ASP A N 1
ATOM 6717 C CA . ASP A 1 840 ? -27.213 -24.844 -11.031 1.00 93.88 840 ASP A CA 1
ATOM 6718 C C . ASP A 1 840 ? -26.036 -24.030 -11.602 1.00 93.88 840 ASP A C 1
ATOM 6720 O O . ASP A 1 840 ? -26.205 -22.878 -11.999 1.00 93.88 840 ASP A O 1
ATOM 6724 N N . ARG A 1 841 ? -24.836 -24.626 -11.663 1.00 97.25 841 ARG A N 1
ATOM 6725 C CA . ARG A 1 841 ? -23.637 -24.090 -12.324 1.00 97.25 841 ARG A CA 1
ATOM 6726 C C . ARG A 1 841 ? -23.122 -25.092 -13.364 1.00 97.25 841 ARG A C 1
ATOM 6728 O O . ARG A 1 841 ? -23.910 -25.604 -14.150 1.00 97.25 841 ARG A O 1
ATOM 6735 N N . TYR A 1 842 ? -21.818 -25.370 -13.418 1.00 97.62 842 TYR A N 1
ATOM 6736 C CA . TYR A 1 842 ? -21.258 -26.299 -14.411 1.00 97.62 842 TYR A CA 1
ATOM 6737 C C . TYR A 1 842 ? -21.495 -27.782 -14.080 1.00 97.62 842 TYR A C 1
ATOM 6739 O O . TYR A 1 842 ? -21.328 -28.612 -14.969 1.00 97.62 842 TYR A O 1
ATOM 6747 N N . ASN A 1 843 ? -21.882 -28.119 -12.840 1.00 97.62 843 ASN A N 1
ATOM 6748 C CA . ASN A 1 843 ? -22.279 -29.466 -12.411 1.00 97.62 843 ASN A CA 1
ATOM 6749 C C . ASN A 1 843 ? -21.318 -30.597 -12.854 1.00 97.62 843 ASN A C 1
ATOM 6751 O O . ASN A 1 843 ? -21.725 -31.593 -13.452 1.00 97.62 843 ASN A O 1
ATOM 6755 N N . MET A 1 844 ? -20.022 -30.446 -12.576 1.00 98.12 844 MET A N 1
ATOM 6756 C CA . MET A 1 844 ? -18.972 -31.351 -13.061 1.00 98.12 844 MET A CA 1
ATOM 6757 C C . MET A 1 844 ? -18.814 -32.637 -12.234 1.00 98.12 844 MET A C 1
ATOM 6759 O O . MET A 1 844 ? -18.177 -33.577 -12.708 1.00 98.12 844 MET A O 1
ATOM 6763 N N . LEU A 1 845 ? -19.387 -32.723 -11.025 1.00 98.12 845 LEU A N 1
ATOM 6764 C CA . LEU A 1 845 ? -19.173 -33.871 -10.128 1.00 98.12 845 LEU A CA 1
ATOM 6765 C C . LEU A 1 845 ? -19.534 -35.236 -10.749 1.00 98.12 845 LEU A C 1
ATOM 6767 O O . LEU A 1 845 ? -18.719 -36.149 -10.616 1.00 98.12 845 LEU A O 1
ATOM 6771 N N . PRO A 1 846 ? -20.673 -35.415 -11.457 1.00 97.81 846 PRO A N 1
ATOM 6772 C CA . PRO A 1 846 ? -20.993 -36.697 -12.094 1.00 97.81 846 PRO A CA 1
ATOM 6773 C C . PRO A 1 846 ? -19.969 -37.111 -13.162 1.00 97.81 846 PRO A C 1
ATOM 6775 O O . PRO A 1 846 ? -19.602 -38.279 -13.244 1.00 97.81 846 PRO A O 1
ATOM 6778 N N . ILE A 1 847 ? -19.465 -36.145 -13.938 1.00 97.81 847 ILE A N 1
ATOM 6779 C CA . ILE A 1 847 ? -18.489 -36.383 -15.013 1.00 97.81 847 ILE A CA 1
ATOM 6780 C C . ILE A 1 847 ? -17.144 -36.827 -14.423 1.00 97.81 847 ILE A C 1
ATOM 6782 O O . ILE A 1 847 ? -16.517 -37.761 -14.922 1.00 97.81 847 ILE A O 1
ATOM 6786 N N . LEU A 1 848 ? -16.702 -36.175 -13.343 1.00 97.94 848 LEU A N 1
ATOM 6787 C CA . LEU A 1 848 ? -15.475 -36.559 -12.643 1.00 97.94 848 LEU A CA 1
ATOM 6788 C C . LEU A 1 848 ? -15.603 -37.951 -12.027 1.00 97.94 848 LEU A C 1
ATOM 6790 O O . LEU A 1 848 ? -14.684 -38.754 -12.158 1.00 97.94 848 LEU A O 1
ATOM 6794 N N . ALA A 1 849 ? -16.735 -38.252 -11.391 1.00 98.00 849 ALA A N 1
ATOM 6795 C CA . ALA A 1 849 ? -16.960 -39.544 -10.759 1.00 98.00 849 ALA A CA 1
ATOM 6796 C C . ALA A 1 849 ? -16.924 -40.701 -11.771 1.00 98.00 849 ALA A C 1
ATOM 6798 O O . ALA A 1 849 ? -16.294 -41.724 -11.501 1.00 98.00 849 ALA A O 1
ATOM 6799 N N . GLU A 1 850 ? -17.503 -40.507 -12.961 1.00 97.88 850 GLU A N 1
ATOM 6800 C CA . GLU A 1 850 ? -17.413 -41.460 -14.073 1.00 97.88 850 GLU A CA 1
ATOM 6801 C C . GLU A 1 850 ? -15.960 -41.659 -14.537 1.00 97.88 850 GLU A C 1
ATOM 6803 O O . GLU A 1 850 ? -15.478 -42.791 -14.587 1.00 97.88 850 GLU A O 1
ATOM 6808 N N . LYS A 1 851 ? -15.227 -40.570 -14.813 1.00 97.94 851 LYS A N 1
ATOM 6809 C CA . LYS A 1 851 ? -13.817 -40.622 -15.251 1.00 97.94 851 LYS A CA 1
ATOM 6810 C C . LYS A 1 851 ? -12.877 -41.221 -14.194 1.00 97.94 851 LYS A C 1
ATOM 6812 O O . LYS A 1 851 ? -11.864 -41.825 -14.542 1.00 97.94 851 LYS A O 1
ATOM 6817 N N . MET A 1 852 ? -13.214 -41.081 -12.914 1.00 97.62 852 MET A N 1
ATOM 6818 C CA . MET A 1 852 ? -12.498 -41.688 -11.788 1.00 97.62 852 MET A CA 1
ATOM 6819 C C . MET A 1 852 ? -12.887 -43.154 -11.534 1.00 97.62 852 MET A C 1
ATOM 6821 O O . MET A 1 852 ? -12.210 -43.824 -10.754 1.00 97.62 852 MET A O 1
ATOM 6825 N N . GLY A 1 853 ? -13.955 -43.660 -12.161 1.00 97.25 853 GLY A N 1
ATOM 6826 C CA . GLY A 1 853 ? -14.469 -45.011 -11.924 1.00 97.25 853 GLY A CA 1
ATOM 6827 C C . GLY A 1 853 ? -15.103 -45.197 -10.541 1.00 97.25 853 GLY A C 1
ATOM 6828 O O . GLY A 1 853 ? -15.011 -46.285 -9.972 1.00 97.25 853 GLY A O 1
ATOM 6829 N N . LEU A 1 854 ? -15.703 -44.145 -9.975 1.00 97.31 854 LEU A N 1
ATOM 6830 C CA . LEU A 1 854 ? -16.372 -44.201 -8.672 1.00 97.31 854 LEU A CA 1
ATOM 6831 C C . LEU A 1 854 ? -17.752 -44.863 -8.776 1.00 97.31 854 LEU A C 1
ATOM 6833 O O . LEU A 1 854 ? -18.499 -44.643 -9.730 1.00 97.31 854 LEU A O 1
ATOM 6837 N N . ASP A 1 855 ? -18.126 -45.622 -7.746 1.00 96.62 855 ASP A N 1
ATOM 6838 C CA . ASP A 1 855 ? -19.473 -46.178 -7.624 1.00 96.62 855 ASP A CA 1
ATOM 6839 C C . ASP A 1 855 ? -20.483 -45.081 -7.252 1.00 96.62 855 ASP A C 1
ATOM 6841 O O . ASP A 1 855 ? -20.545 -44.626 -6.108 1.00 96.62 855 ASP A O 1
ATOM 6845 N N . CYS A 1 856 ? -21.276 -44.665 -8.241 1.00 96.50 856 CYS A N 1
ATOM 6846 C CA . CYS A 1 856 ? -22.305 -43.635 -8.103 1.00 96.50 856 CYS A CA 1
ATOM 6847 C C . CYS A 1 856 ? -23.706 -44.206 -7.806 1.00 96.50 856 CYS A C 1
ATOM 6849 O O . CYS A 1 856 ? -24.691 -43.471 -7.905 1.00 96.50 856 CYS A O 1
ATOM 6851 N N . SER A 1 857 ? -23.824 -45.506 -7.500 1.00 94.38 857 SER A N 1
ATOM 6852 C CA . SER A 1 857 ? -25.120 -46.176 -7.300 1.00 94.38 857 SER A CA 1
ATOM 6853 C C . SER A 1 857 ? -25.845 -45.737 -6.024 1.00 94.38 857 SER A C 1
ATOM 6855 O O . SER A 1 857 ? -27.074 -45.654 -6.013 1.00 94.38 857 SER A O 1
ATOM 6857 N N . GLU A 1 858 ? -25.096 -45.402 -4.972 1.00 94.88 858 GLU A N 1
ATOM 6858 C CA . GLU A 1 858 ? -25.618 -44.966 -3.678 1.00 94.88 858 GLU A CA 1
ATOM 6859 C C . GLU A 1 858 ? -24.850 -43.746 -3.155 1.00 94.88 858 GLU A C 1
ATOM 6861 O O . GLU A 1 858 ? -23.670 -43.561 -3.433 1.00 94.88 858 GLU A O 1
ATOM 6866 N N . THR A 1 859 ? -25.493 -42.907 -2.340 1.00 93.81 859 THR A N 1
ATOM 6867 C CA . THR A 1 859 ? -24.824 -41.759 -1.696 1.00 93.81 859 THR A CA 1
ATOM 6868 C C . THR A 1 859 ? -23.865 -42.181 -0.578 1.00 93.81 859 THR A C 1
ATOM 6870 O O . THR A 1 859 ? -22.982 -41.417 -0.203 1.00 93.81 859 THR A O 1
ATOM 6873 N N . SER A 1 860 ? -24.031 -43.392 -0.037 1.00 96.50 860 SER A N 1
ATOM 6874 C CA . SER A 1 860 ? -23.210 -43.976 1.034 1.00 96.50 860 SER A CA 1
ATOM 6875 C C . SER A 1 860 ? -21.751 -44.208 0.619 1.00 96.50 860 SER A C 1
ATOM 6877 O O . SER A 1 860 ? -20.878 -44.275 1.483 1.00 96.50 860 SER A O 1
ATOM 6879 N N . THR A 1 861 ? -21.472 -44.284 -0.687 1.00 97.00 861 THR A N 1
ATOM 6880 C CA . THR A 1 861 ? -20.117 -44.424 -1.243 1.00 97.00 861 THR A CA 1
ATOM 6881 C C . THR A 1 861 ? -19.309 -43.127 -1.179 1.00 97.00 861 THR A C 1
ATOM 6883 O O . THR A 1 861 ? -18.100 -43.155 -1.404 1.00 97.00 861 THR A O 1
ATOM 6886 N N . LEU A 1 862 ? -19.964 -41.997 -0.868 1.00 97.81 862 LEU A N 1
ATOM 6887 C CA . LEU A 1 862 ? -19.367 -40.658 -0.799 1.00 97.81 862 LEU A CA 1
ATOM 6888 C C . LEU A 1 862 ? -18.701 -40.222 -2.113 1.00 97.81 862 LEU A C 1
ATOM 6890 O O . LEU A 1 862 ? -17.739 -39.453 -2.124 1.00 97.81 862 LEU A O 1
ATOM 6894 N N . TRP A 1 863 ? -19.207 -40.710 -3.250 1.00 97.94 863 TRP A N 1
ATOM 6895 C CA . TRP A 1 863 ? -18.632 -40.404 -4.560 1.00 97.94 863 TRP A CA 1
ATOM 6896 C C . TRP A 1 863 ? -18.614 -38.896 -4.862 1.00 97.94 863 TRP A C 1
ATOM 6898 O O . TRP A 1 863 ? -17.676 -38.413 -5.496 1.00 97.94 863 TRP A O 1
ATOM 6908 N N . GLN A 1 864 ? -19.615 -38.144 -4.383 1.00 97.94 864 GLN A N 1
ATOM 6909 C CA . GLN A 1 864 ? -19.685 -36.691 -4.557 1.00 97.94 864 GLN A CA 1
ATOM 6910 C C . GLN A 1 864 ? -18.560 -35.991 -3.796 1.00 97.94 864 GLN A C 1
ATOM 6912 O O . GLN A 1 864 ? -17.902 -35.123 -4.362 1.00 97.94 864 GLN A O 1
ATOM 6917 N N . ASP A 1 865 ? -18.315 -36.388 -2.548 1.00 98.12 865 ASP A N 1
ATOM 6918 C CA . ASP A 1 865 ? -17.253 -35.854 -1.697 1.00 98.12 865 ASP A CA 1
ATOM 6919 C C . ASP A 1 865 ? -15.872 -36.132 -2.302 1.00 98.12 865 ASP A C 1
ATOM 6921 O O . ASP A 1 865 ? -15.039 -35.231 -2.397 1.00 98.12 865 ASP A O 1
ATOM 6925 N N . LEU A 1 866 ? -15.648 -37.360 -2.783 1.00 97.94 866 LEU A N 1
ATOM 6926 C CA . LEU A 1 866 ? -14.399 -37.752 -3.438 1.00 97.94 866 LEU A CA 1
ATOM 6927 C C . LEU A 1 866 ? -14.151 -36.933 -4.713 1.00 97.94 866 LEU A C 1
ATOM 6929 O O . LEU A 1 866 ? -13.085 -36.334 -4.855 1.00 97.94 866 LEU A O 1
ATOM 6933 N N . ALA A 1 867 ? -15.138 -36.839 -5.610 1.00 98.25 867 ALA A N 1
ATOM 6934 C CA . ALA A 1 867 ? -15.024 -36.039 -6.832 1.00 98.25 867 ALA A CA 1
ATOM 6935 C C . ALA A 1 867 ? -14.821 -34.542 -6.529 1.00 98.25 867 ALA A C 1
ATOM 6937 O O . ALA A 1 867 ? -14.031 -33.867 -7.191 1.00 98.25 867 ALA A O 1
ATOM 6938 N N . LEU A 1 868 ? -15.499 -34.022 -5.502 1.00 98.38 868 LEU A N 1
ATOM 6939 C CA . LEU A 1 868 ? -15.396 -32.634 -5.059 1.00 98.38 868 LEU A CA 1
ATOM 6940 C C . LEU A 1 868 ? -13.994 -32.299 -4.527 1.00 98.38 868 LEU A C 1
ATOM 6942 O O . LEU A 1 868 ? -13.465 -31.220 -4.822 1.00 98.38 868 LEU A O 1
ATOM 6946 N N . ILE A 1 869 ? -13.377 -33.209 -3.769 1.00 98.19 869 ILE A N 1
ATOM 6947 C CA . ILE A 1 869 ? -11.998 -33.056 -3.287 1.00 98.19 869 ILE A CA 1
ATOM 6948 C C 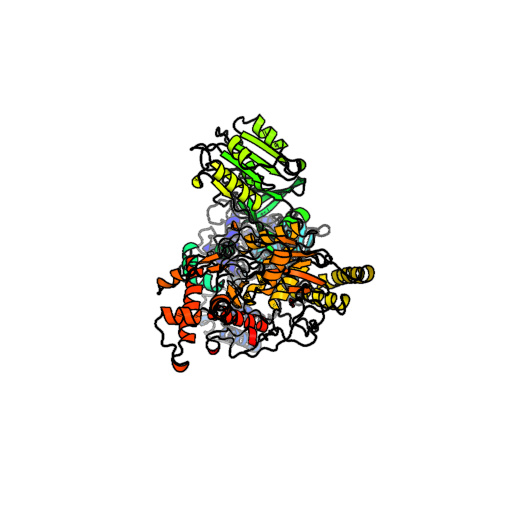. ILE A 1 869 ? -11.033 -32.994 -4.473 1.00 98.19 869 ILE A C 1
ATOM 6950 O O . ILE A 1 869 ? -10.262 -32.038 -4.573 1.00 98.19 869 ILE A O 1
ATOM 6954 N N . GLU A 1 870 ? -11.103 -33.950 -5.400 1.00 98.25 870 GLU A N 1
ATOM 6955 C CA . GLU A 1 870 ? -10.204 -34.001 -6.565 1.00 98.25 870 GLU A CA 1
ATOM 6956 C C . GLU A 1 870 ? -10.363 -32.781 -7.484 1.00 98.25 870 GLU A C 1
ATOM 6958 O O . GLU A 1 870 ? -9.381 -32.240 -7.995 1.00 98.25 870 GLU A O 1
ATOM 6963 N N . LEU A 1 871 ? -11.583 -32.262 -7.629 1.00 98.38 871 LEU A N 1
ATOM 6964 C CA . LEU A 1 871 ? -11.834 -31.022 -8.360 1.00 98.38 871 LEU A CA 1
ATOM 6965 C C . LEU A 1 871 ? -11.154 -29.810 -7.705 1.00 98.38 871 LEU A C 1
ATOM 6967 O O . LEU A 1 871 ? -10.558 -28.981 -8.393 1.00 98.38 871 LEU A O 1
ATOM 6971 N N . ASN A 1 872 ? -11.197 -29.703 -6.375 1.00 98.44 872 ASN A N 1
ATOM 6972 C CA . ASN A 1 872 ? -10.486 -28.641 -5.657 1.00 98.44 872 ASN A CA 1
ATOM 6973 C C . ASN A 1 872 ? -8.961 -28.807 -5.759 1.00 98.44 872 ASN A C 1
ATOM 6975 O O . ASN A 1 872 ? -8.249 -27.808 -5.892 1.00 98.44 872 ASN A O 1
ATOM 6979 N N . VAL A 1 873 ? -8.459 -30.048 -5.761 1.00 98.62 873 VAL A N 1
ATOM 6980 C CA . VAL A 1 873 ? -7.040 -30.348 -6.010 1.00 98.62 873 VAL A CA 1
ATOM 6981 C C . VAL A 1 873 ? -6.627 -29.891 -7.411 1.00 98.62 873 VAL A C 1
ATOM 6983 O O . VAL A 1 873 ? -5.609 -29.208 -7.530 1.00 98.62 873 VAL A O 1
ATOM 6986 N N . ALA A 1 874 ? -7.417 -30.183 -8.453 1.00 98.69 874 ALA A N 1
ATOM 6987 C CA . ALA A 1 874 ? -7.166 -29.706 -9.819 1.00 98.69 874 ALA A CA 1
ATOM 6988 C C . ALA A 1 874 ? -7.076 -28.177 -9.884 1.00 98.69 874 ALA A C 1
ATOM 6990 O O . ALA A 1 874 ? -6.131 -27.638 -10.462 1.00 98.69 874 ALA A O 1
ATOM 6991 N N . VAL A 1 875 ? -8.020 -27.465 -9.260 1.00 98.69 875 VAL A N 1
ATOM 6992 C CA . VAL A 1 875 ? -8.025 -25.993 -9.235 1.00 98.69 875 VAL A CA 1
ATOM 6993 C C . VAL A 1 875 ? -6.745 -25.452 -8.597 1.00 98.69 875 VAL A C 1
ATOM 6995 O O . VAL A 1 875 ? -6.022 -24.684 -9.230 1.00 98.69 875 VAL A O 1
ATOM 6998 N N . LEU A 1 876 ? -6.423 -25.874 -7.371 1.00 97.06 876 LEU A N 1
ATOM 6999 C CA . LEU A 1 876 ? -5.244 -25.376 -6.654 1.00 97.06 876 LEU A CA 1
ATOM 7000 C C . LEU A 1 876 ? -3.939 -25.731 -7.381 1.00 97.06 876 LEU A C 1
ATOM 7002 O O . LEU A 1 876 ? -3.049 -24.887 -7.499 1.00 97.06 876 LEU A O 1
ATOM 7006 N N . HIS A 1 877 ? -3.837 -26.955 -7.908 1.00 97.88 877 HIS A N 1
ATOM 7007 C CA . HIS A 1 877 ? -2.689 -27.394 -8.699 1.00 97.88 877 HIS A CA 1
ATOM 7008 C C . HIS A 1 877 ? -2.494 -26.520 -9.940 1.00 97.88 877 HIS A C 1
ATOM 7010 O O . HIS A 1 877 ? -1.385 -26.058 -10.195 1.00 97.88 877 HIS A O 1
ATOM 7016 N N . SER A 1 878 ? -3.568 -26.261 -10.682 1.00 98.25 878 SER A N 1
ATOM 7017 C CA . SER A 1 878 ? -3.514 -25.532 -11.951 1.00 98.25 878 SER A CA 1
ATOM 7018 C C . SER A 1 878 ? -3.147 -24.070 -11.765 1.00 98.25 878 SER A C 1
ATOM 7020 O O . SER A 1 878 ? -2.302 -23.555 -12.494 1.00 98.25 878 SER A O 1
ATOM 7022 N N . TYR A 1 879 ? -3.720 -23.408 -10.760 1.00 96.38 879 TYR A N 1
ATOM 7023 C CA . TYR A 1 879 ? -3.368 -22.026 -10.434 1.00 96.38 879 TYR A CA 1
ATOM 7024 C C . TYR A 1 879 ? -1.901 -21.924 -10.009 1.00 96.38 879 TYR A C 1
ATOM 7026 O O . TYR A 1 879 ? -1.172 -21.083 -10.530 1.00 96.38 879 TYR A O 1
ATOM 7034 N N . LYS A 1 880 ? -1.424 -22.851 -9.165 1.00 88.38 880 LYS A N 1
ATOM 7035 C CA . LYS A 1 880 ? -0.007 -22.923 -8.781 1.00 88.38 880 LYS A CA 1
ATOM 7036 C C . LYS A 1 880 ? 0.910 -23.179 -9.985 1.00 88.38 880 LYS A C 1
ATOM 7038 O O . LYS A 1 880 ? 1.922 -22.500 -10.120 1.00 88.38 880 LYS A O 1
ATOM 7043 N N . LYS A 1 881 ? 0.556 -24.126 -10.862 1.00 92.38 881 LYS A N 1
ATOM 7044 C CA . LYS A 1 881 ? 1.304 -24.475 -12.088 1.00 92.38 881 LYS A CA 1
ATOM 7045 C C . LYS A 1 881 ? 1.445 -23.279 -13.035 1.00 92.38 881 LYS A C 1
ATOM 7047 O O . LYS A 1 881 ? 2.486 -23.136 -13.663 1.00 92.38 881 LYS A O 1
ATOM 7052 N N . ASN A 1 882 ? 0.431 -22.415 -13.101 1.00 86.25 882 ASN A N 1
ATOM 7053 C CA . ASN A 1 882 ? 0.407 -21.230 -13.963 1.00 86.25 882 ASN A CA 1
ATOM 7054 C C . ASN A 1 882 ? 0.874 -19.939 -13.259 1.00 86.25 882 ASN A C 1
ATOM 7056 O O . ASN A 1 882 ? 0.705 -18.856 -13.810 1.00 86.25 882 ASN A O 1
ATOM 7060 N N . GLY A 1 883 ? 1.435 -20.020 -12.045 1.00 80.75 883 GLY A N 1
ATOM 7061 C CA . GLY A 1 883 ? 1.930 -18.841 -11.321 1.00 80.75 883 GLY A CA 1
ATOM 7062 C C . GLY A 1 883 ? 0.837 -17.855 -10.887 1.00 80.75 883 GLY A C 1
ATOM 7063 O O . GLY A 1 883 ? 1.130 -16.689 -10.631 1.00 80.75 883 GLY A O 1
ATOM 7064 N N . VAL A 1 884 ? -0.420 -18.300 -10.795 1.00 79.31 884 VAL A N 1
ATOM 7065 C CA . VAL A 1 884 ? -1.557 -17.456 -10.414 1.00 79.31 884 VAL A CA 1
ATOM 7066 C C . VAL A 1 884 ? -1.854 -17.597 -8.926 1.00 79.31 884 VAL A C 1
ATOM 7068 O O . VAL A 1 884 ? -2.035 -18.699 -8.402 1.00 79.31 884 VAL A O 1
ATOM 7071 N N . ARG A 1 885 ? -1.948 -16.460 -8.236 1.00 79.94 885 ARG A N 1
ATOM 7072 C CA . ARG A 1 885 ? -2.248 -16.391 -6.806 1.00 79.94 885 ARG A CA 1
ATOM 7073 C C . ARG A 1 885 ? -3.635 -16.965 -6.505 1.00 79.94 885 ARG A C 1
ATOM 7075 O O . ARG A 1 885 ? -4.648 -16.463 -6.985 1.00 79.94 885 ARG A O 1
ATOM 7082 N N . ILE A 1 886 ? -3.672 -17.958 -5.623 1.00 88.75 886 ILE A N 1
ATOM 7083 C CA . ILE A 1 886 ? -4.886 -18.541 -5.048 1.00 88.75 886 ILE A CA 1
ATOM 7084 C C . ILE A 1 886 ? -4.581 -19.003 -3.621 1.00 88.75 886 ILE A C 1
ATOM 7086 O O . ILE A 1 886 ? -3.441 -19.372 -3.334 1.00 88.75 886 ILE A O 1
ATOM 7090 N N . LEU A 1 887 ? -5.571 -18.991 -2.729 1.00 81.31 887 LEU A N 1
ATOM 7091 C CA . LEU A 1 887 ? -5.444 -19.603 -1.402 1.00 81.31 887 LEU A CA 1
ATOM 7092 C C . LEU A 1 887 ? -6.418 -20.767 -1.249 1.00 81.31 887 LEU A C 1
ATOM 7094 O O . LEU A 1 887 ? -7.545 -20.727 -1.747 1.00 81.31 887 LEU A O 1
ATOM 7098 N N . ASP A 1 888 ? -6.002 -21.807 -0.537 1.00 93.44 888 ASP A N 1
ATOM 7099 C CA . ASP A 1 888 ? -6.925 -22.836 -0.083 1.00 93.44 888 ASP A CA 1
ATOM 7100 C C . ASP A 1 888 ? -7.755 -22.338 1.115 1.00 93.44 888 ASP A C 1
ATOM 7102 O O . ASP A 1 888 ? -7.453 -21.333 1.767 1.00 93.44 888 ASP A O 1
ATOM 7106 N N . HIS A 1 889 ? -8.843 -23.050 1.392 1.00 95.50 889 HIS A N 1
ATOM 7107 C CA . HIS A 1 889 ? -9.806 -22.663 2.415 1.00 95.50 889 HIS A CA 1
ATOM 7108 C C . HIS A 1 889 ? -9.276 -22.832 3.848 1.00 95.50 889 HIS A C 1
ATOM 7110 O O . HIS A 1 889 ? -9.741 -22.117 4.737 1.00 95.50 889 HIS A O 1
ATOM 7116 N N . HIS A 1 890 ? -8.289 -23.699 4.101 1.00 92.50 890 HIS A N 1
ATOM 7117 C CA . HIS A 1 890 ? -7.666 -23.817 5.423 1.00 92.50 890 HIS A CA 1
ATOM 7118 C C . HIS A 1 890 ? -6.726 -22.642 5.689 1.00 92.50 890 HIS A C 1
ATOM 7120 O O . HIS A 1 890 ? -6.835 -21.993 6.730 1.00 92.50 890 HIS A O 1
ATOM 7126 N N . ALA A 1 891 ? -5.853 -22.311 4.734 1.00 85.44 891 ALA A N 1
ATOM 7127 C CA . ALA A 1 891 ? -4.949 -21.171 4.859 1.00 85.44 891 ALA A CA 1
ATOM 7128 C C . ALA A 1 891 ? -5.718 -19.850 5.005 1.00 85.44 891 ALA A C 1
ATOM 7130 O O . ALA A 1 891 ? -5.391 -19.020 5.858 1.00 85.44 891 ALA A O 1
ATOM 7131 N N . LEU A 1 892 ? -6.778 -19.658 4.212 1.00 85.94 892 LEU A N 1
ATOM 7132 C CA . LEU A 1 892 ? -7.566 -18.429 4.262 1.00 85.94 892 LEU A CA 1
ATOM 7133 C C . LEU A 1 892 ? -8.349 -18.285 5.578 1.00 85.94 892 LEU A C 1
ATOM 7135 O O . LEU A 1 892 ? -8.385 -17.193 6.143 1.00 85.94 892 LEU A O 1
ATOM 7139 N N . THR A 1 893 ? -8.935 -19.365 6.102 1.00 91.69 893 THR A N 1
ATOM 7140 C CA . THR A 1 893 ? -9.637 -19.324 7.399 1.00 91.69 893 THR A CA 1
ATOM 7141 C C . THR A 1 893 ? -8.678 -19.154 8.578 1.00 91.69 893 THR A C 1
ATOM 7143 O O . THR A 1 893 ? -8.997 -18.412 9.503 1.00 91.69 893 THR A O 1
ATOM 7146 N N . ALA A 1 894 ? -7.478 -19.739 8.535 1.00 88.31 894 ALA A N 1
ATOM 7147 C CA . ALA A 1 894 ? -6.431 -19.468 9.524 1.00 88.31 894 ALA A CA 1
ATOM 7148 C C . ALA A 1 894 ? -5.991 -17.993 9.494 1.00 88.31 894 ALA A C 1
ATOM 7150 O O . ALA A 1 894 ? -5.930 -17.336 10.532 1.00 88.31 894 ALA A O 1
ATOM 7151 N N . SER A 1 895 ? -5.780 -17.433 8.298 1.00 83.62 895 SER A N 1
ATOM 7152 C CA . SER A 1 895 ? -5.503 -16.003 8.130 1.00 83.62 895 SER A CA 1
ATOM 7153 C C . SER A 1 895 ? -6.651 -15.122 8.635 1.00 83.62 895 SER A C 1
ATOM 7155 O O . SER A 1 895 ? -6.402 -14.019 9.116 1.00 83.62 895 SER A O 1
ATOM 7157 N N . PHE A 1 896 ? -7.903 -15.560 8.506 1.00 91.69 896 PHE A N 1
ATOM 7158 C CA . PHE A 1 896 ? -9.053 -14.835 9.040 1.00 91.69 896 PHE A CA 1
ATOM 7159 C C . PHE A 1 896 ? -9.067 -14.830 10.576 1.00 91.69 896 PHE A C 1
ATOM 7161 O O . PHE A 1 896 ? -9.344 -13.794 11.172 1.00 91.69 896 PHE A O 1
ATOM 7168 N N . MET A 1 897 ? -8.704 -15.940 11.224 1.00 94.50 897 MET A N 1
ATOM 7169 C CA . MET A 1 897 ? -8.594 -15.986 12.687 1.00 94.50 897 MET A CA 1
ATOM 7170 C C . MET A 1 897 ? -7.497 -15.063 13.221 1.00 94.50 897 MET A C 1
ATOM 7172 O O . MET A 1 897 ? -7.720 -14.382 14.214 1.00 94.50 897 MET A O 1
ATOM 7176 N N . GLN A 1 898 ? -6.377 -14.929 12.507 1.00 85.38 898 GLN A N 1
ATOM 7177 C CA . GLN A 1 898 ? -5.363 -13.925 12.844 1.00 85.38 898 GLN A CA 1
ATOM 7178 C C . GLN A 1 898 ? -5.935 -12.498 12.823 1.00 85.38 898 GLN A C 1
ATOM 7180 O O . GLN A 1 898 ? -5.671 -11.704 13.721 1.00 85.38 898 GLN A O 1
ATOM 7185 N N . PHE A 1 899 ? -6.756 -12.180 11.817 1.00 90.44 899 PHE A N 1
ATOM 7186 C CA . PHE A 1 899 ? -7.459 -10.899 11.761 1.00 90.44 899 PHE A CA 1
ATOM 7187 C C . PHE A 1 899 ? -8.395 -10.711 12.964 1.00 90.44 899 PHE A C 1
ATOM 7189 O O . PHE A 1 899 ? -8.425 -9.626 13.538 1.00 90.44 899 PHE A O 1
ATOM 7196 N N . VAL A 1 900 ? -9.123 -11.757 13.372 1.00 92.62 900 VAL A N 1
ATOM 7197 C CA . VAL A 1 900 ? -9.978 -11.716 14.570 1.00 92.62 900 VAL A CA 1
ATOM 7198 C C . VAL A 1 900 ? -9.157 -11.386 15.816 1.00 92.62 900 VAL A C 1
ATOM 7200 O O . VAL A 1 900 ? -9.526 -10.472 16.555 1.00 92.62 900 VAL A O 1
ATOM 7203 N N . ASP A 1 901 ? -8.028 -12.061 16.009 1.00 89.25 901 ASP A N 1
ATOM 7204 C CA . ASP A 1 901 ? -7.147 -11.834 17.155 1.00 89.25 901 ASP A CA 1
ATOM 7205 C C . ASP A 1 901 ? -6.584 -10.404 17.168 1.00 89.25 901 ASP A C 1
ATOM 7207 O O . ASP A 1 901 ? -6.541 -9.752 18.212 1.00 89.25 901 ASP A O 1
ATOM 7211 N N . ASP A 1 902 ? -6.173 -9.876 16.013 1.00 81.00 902 ASP A N 1
ATOM 7212 C CA . ASP A 1 902 ? -5.596 -8.531 15.909 1.00 81.00 902 ASP A CA 1
ATOM 7213 C C . ASP A 1 902 ? -6.631 -7.421 16.150 1.00 81.00 902 ASP A C 1
ATOM 7215 O O . ASP A 1 902 ? -6.331 -6.401 16.782 1.00 81.00 902 ASP A O 1
ATOM 7219 N N . GLU A 1 903 ? -7.874 -7.633 15.720 1.00 85.94 903 GLU A N 1
ATOM 7220 C CA . GLU A 1 903 ? -8.992 -6.736 16.016 1.00 85.94 903 GLU A CA 1
ATOM 7221 C C . GLU A 1 903 ? -9.343 -6.742 17.507 1.00 85.94 903 GLU A C 1
ATOM 7223 O O . GLU A 1 903 ? -9.517 -5.673 18.104 1.00 85.94 903 GLU A O 1
ATOM 7228 N N . GLN A 1 904 ? -9.362 -7.922 18.132 1.00 85.19 904 GLN A N 1
ATOM 7229 C CA . GLN A 1 904 ? -9.608 -8.076 19.567 1.00 85.19 904 GLN A CA 1
ATOM 7230 C C . GLN A 1 904 ? -8.508 -7.435 20.419 1.00 85.19 904 GLN A C 1
ATOM 7232 O O . GLN A 1 904 ? -8.826 -6.757 21.397 1.00 85.19 904 GLN A O 1
ATOM 7237 N N . LYS A 1 905 ? -7.228 -7.558 20.034 1.00 82.25 905 LYS A N 1
ATOM 7238 C CA . LYS A 1 905 ? -6.105 -6.859 20.700 1.00 82.25 905 LYS A CA 1
ATOM 7239 C C . LYS A 1 905 ? -6.274 -5.343 20.687 1.00 82.25 905 LYS A C 1
ATOM 7241 O O . LYS A 1 905 ? -5.837 -4.659 21.605 1.00 82.25 905 LYS A O 1
ATOM 7246 N N . CYS A 1 906 ? -6.927 -4.818 19.657 1.00 77.56 906 CYS A N 1
ATOM 7247 C CA . CYS A 1 906 ? -7.272 -3.408 19.562 1.00 77.56 906 CYS A CA 1
ATOM 7248 C C . CYS A 1 906 ? -8.598 -3.044 20.260 1.00 77.56 906 CYS A C 1
ATOM 7250 O O . CYS A 1 906 ? -9.081 -1.926 20.091 1.00 77.56 906 CYS A O 1
ATOM 7252 N N . GLY A 1 907 ? -9.217 -3.970 20.998 1.00 79.50 907 GLY A N 1
ATOM 7253 C CA . GLY A 1 907 ? -10.490 -3.758 21.687 1.00 79.50 907 GLY A CA 1
ATOM 7254 C C . GLY A 1 907 ? -11.692 -3.616 20.749 1.00 79.50 907 GLY A C 1
ATOM 7255 O O . GLY A 1 907 ? -12.687 -2.999 21.128 1.00 79.50 907 GLY A O 1
ATOM 7256 N N . ARG A 1 908 ? -11.609 -4.135 19.518 1.00 84.81 908 ARG A N 1
ATOM 7257 C CA . ARG A 1 908 ? -12.663 -4.013 18.502 1.00 84.81 908 ARG A CA 1
ATOM 7258 C C . ARG A 1 908 ? -13.355 -5.350 18.284 1.00 84.81 908 ARG A C 1
ATOM 7260 O O . ARG A 1 908 ? -12.721 -6.399 18.230 1.00 84.81 908 ARG A O 1
ATOM 7267 N N . HIS A 1 909 ? -14.676 -5.296 18.151 1.00 84.75 909 HIS A N 1
ATOM 7268 C CA . HIS A 1 909 ? -15.484 -6.480 17.897 1.00 84.75 909 HIS A CA 1
ATOM 7269 C C . HIS A 1 909 ? -15.483 -6.829 16.406 1.00 84.75 909 HIS A C 1
ATOM 7271 O O . HIS A 1 909 ? -15.649 -5.946 15.562 1.00 84.75 909 HIS A O 1
ATOM 7277 N N . VAL A 1 910 ? -15.344 -8.116 16.084 1.00 91.50 910 VAL A N 1
ATOM 7278 C CA . VAL A 1 910 ? -15.446 -8.607 14.707 1.00 91.50 910 VAL A CA 1
ATOM 7279 C C . VAL A 1 910 ? -16.841 -9.155 14.461 1.00 91.50 910 VAL A C 1
ATOM 7281 O O . VAL A 1 910 ? -17.269 -10.116 15.093 1.00 91.50 910 VAL A O 1
ATOM 7284 N N . TYR A 1 911 ? -17.536 -8.550 13.503 1.00 92.81 911 TYR A N 1
ATOM 7285 C CA . TYR A 1 911 ? -18.836 -9.019 13.036 1.00 92.81 911 TYR A CA 1
ATOM 7286 C C . TYR A 1 911 ? -18.679 -9.954 11.836 1.00 92.81 911 TYR A C 1
ATOM 7288 O O . TYR A 1 911 ? -17.740 -9.824 11.037 1.00 92.81 911 TYR A O 1
ATOM 7296 N N . GLY A 1 912 ? -19.590 -10.913 11.700 1.00 92.56 912 GLY A N 1
ATOM 7297 C CA . GLY A 1 912 ? -19.477 -11.968 10.701 1.00 92.56 912 GLY A CA 1
ATOM 7298 C C . GLY A 1 912 ? -20.804 -12.641 10.377 1.00 92.56 912 GLY A C 1
ATOM 7299 O O . GLY A 1 912 ? -21.586 -12.956 11.267 1.00 92.56 912 GLY A O 1
ATOM 7300 N N . ASP A 1 913 ? -21.040 -12.894 9.093 1.00 92.69 913 ASP A N 1
ATOM 7301 C CA . ASP A 1 913 ? -22.118 -13.760 8.621 1.00 92.69 913 ASP A CA 1
ATOM 7302 C C . ASP A 1 913 ? -21.581 -15.195 8.548 1.00 92.69 913 ASP A C 1
ATOM 7304 O O . ASP A 1 913 ? -20.884 -15.573 7.602 1.00 92.69 913 ASP A O 1
ATOM 7308 N N . ARG A 1 914 ? -21.874 -15.996 9.579 1.00 89.50 914 ARG A N 1
ATOM 7309 C CA . ARG A 1 914 ? -21.346 -17.361 9.747 1.00 89.50 914 ARG A CA 1
ATOM 7310 C C . ARG A 1 914 ? -21.573 -18.248 8.518 1.00 89.50 914 ARG A C 1
ATOM 7312 O O . ARG A 1 914 ? -20.711 -19.059 8.194 1.00 89.50 914 ARG A O 1
ATOM 7319 N N . ILE A 1 915 ? -22.696 -18.076 7.816 1.00 89.81 915 ILE A N 1
ATOM 7320 C CA . ILE A 1 915 ? -23.041 -18.869 6.624 1.00 89.81 915 ILE A CA 1
ATOM 7321 C C . ILE A 1 915 ? -22.041 -18.618 5.487 1.00 89.81 915 ILE A C 1
ATOM 7323 O O . ILE A 1 915 ? -21.739 -19.527 4.722 1.00 89.81 915 ILE A O 1
ATOM 7327 N N . TRP A 1 916 ? -21.512 -17.399 5.390 1.00 92.50 916 TRP A N 1
ATOM 7328 C CA . TRP A 1 916 ? -20.534 -17.012 4.374 1.00 92.50 916 TRP A CA 1
ATOM 7329 C C . TRP A 1 916 ? -19.088 -17.283 4.785 1.00 92.50 916 TRP A C 1
ATOM 7331 O O . TRP A 1 916 ? -18.248 -17.545 3.929 1.00 92.50 916 TRP A O 1
ATOM 7341 N N . LEU A 1 917 ? -18.784 -17.193 6.082 1.00 93.75 917 LEU A N 1
ATOM 7342 C CA . LEU A 1 917 ? -17.422 -17.384 6.584 1.00 93.75 917 LEU A CA 1
ATOM 7343 C C . LEU A 1 917 ? -17.013 -18.859 6.656 1.00 93.75 917 LEU A C 1
ATOM 7345 O O . LEU A 1 917 ? -15.823 -19.152 6.671 1.00 93.75 917 LEU A O 1
ATOM 7349 N N . ILE A 1 918 ? -17.962 -19.794 6.687 1.00 95.31 918 ILE A N 1
ATOM 7350 C CA . ILE A 1 918 ? -17.654 -21.225 6.665 1.00 95.31 918 ILE A CA 1
ATOM 7351 C C . ILE A 1 918 ? -17.454 -21.683 5.213 1.00 95.31 918 ILE A C 1
ATOM 7353 O O . ILE A 1 918 ? -18.374 -21.545 4.403 1.00 95.31 918 ILE A O 1
ATOM 7357 N N . PRO A 1 919 ? -16.288 -22.260 4.861 1.00 95.44 919 PRO A N 1
ATOM 7358 C CA . PRO A 1 919 ? -16.069 -22.775 3.516 1.00 95.44 919 PRO A CA 1
ATOM 7359 C C . PRO A 1 919 ? -17.074 -23.878 3.139 1.00 95.44 919 PRO A C 1
ATOM 7361 O O . PRO A 1 919 ? -17.458 -24.680 3.992 1.00 95.44 919 PRO A O 1
ATOM 7364 N N . PRO A 1 920 ? -17.462 -23.984 1.853 1.00 95.06 920 PRO A N 1
ATOM 7365 C CA . PRO A 1 920 ? -18.470 -24.944 1.387 1.00 95.06 920 PRO A CA 1
ATOM 7366 C C . PRO A 1 920 ? -17.971 -26.401 1.337 1.00 95.06 920 PRO A C 1
ATOM 7368 O O . PRO A 1 920 ? -18.711 -27.290 0.932 1.00 95.06 920 PRO A O 1
ATOM 7371 N N . ILE A 1 921 ? -16.718 -26.649 1.722 1.00 95.38 921 ILE A N 1
ATOM 7372 C CA . ILE A 1 921 ? -16.085 -27.967 1.786 1.00 95.38 921 ILE A CA 1
ATOM 7373 C C . ILE A 1 921 ? -15.250 -28.046 3.067 1.00 95.38 921 ILE A C 1
ATOM 7375 O O . ILE A 1 921 ? -14.674 -27.045 3.496 1.00 95.38 921 ILE A O 1
ATOM 7379 N N . SER A 1 922 ? -15.207 -29.224 3.694 1.00 96.25 922 SER A N 1
ATOM 7380 C CA . SER A 1 922 ? -14.365 -29.503 4.870 1.00 96.25 922 SER A CA 1
ATOM 7381 C C . SER A 1 922 ? -14.599 -28.564 6.066 1.00 96.25 922 SER A C 1
ATOM 7383 O O . SER A 1 922 ? -13.710 -28.371 6.891 1.00 96.25 922 SER A O 1
ATOM 7385 N N . ALA A 1 923 ? -15.802 -27.997 6.198 1.00 94.38 923 ALA A N 1
ATOM 7386 C CA . ALA A 1 923 ? -16.137 -26.940 7.155 1.00 94.38 923 ALA A CA 1
ATOM 7387 C C . ALA A 1 923 ? -15.589 -27.167 8.577 1.00 94.38 923 ALA A C 1
ATOM 7389 O O . ALA A 1 923 ? -14.833 -26.339 9.081 1.00 94.38 923 ALA A O 1
ATOM 7390 N N . SER A 1 924 ? -15.900 -28.307 9.204 1.00 96.12 924 SER A N 1
ATOM 7391 C CA . SER A 1 924 ? -15.524 -28.611 10.597 1.00 96.12 924 SER A CA 1
ATOM 7392 C C . SER A 1 924 ? -14.026 -28.797 10.837 1.00 96.12 924 SER A C 1
ATOM 7394 O O . SER A 1 924 ? -13.599 -28.909 11.981 1.00 96.12 924 SER A O 1
ATOM 7396 N N . THR A 1 925 ? -13.227 -28.854 9.775 1.00 96.06 925 THR A N 1
ATOM 7397 C CA . THR A 1 925 ? -11.763 -28.948 9.850 1.00 96.06 925 THR A CA 1
ATOM 7398 C C . THR A 1 925 ? -11.084 -27.577 9.782 1.00 96.06 925 THR A C 1
ATOM 7400 O O . THR A 1 925 ? -9.860 -27.482 9.845 1.00 96.06 925 THR A O 1
ATOM 7403 N N . THR A 1 926 ? -11.867 -26.504 9.643 1.00 96.12 926 THR A N 1
ATOM 7404 C CA . THR A 1 926 ? -11.376 -25.125 9.582 1.00 96.12 926 THR A CA 1
ATOM 7405 C C . THR A 1 926 ? -11.555 -24.429 10.934 1.00 96.12 926 THR A C 1
ATOM 7407 O O . THR A 1 926 ? -12.561 -24.656 11.612 1.00 96.12 926 THR A O 1
ATOM 7410 N N . PRO A 1 927 ? -10.620 -23.553 11.346 1.00 93.62 927 PRO A N 1
ATOM 7411 C CA . PRO A 1 927 ? -10.653 -22.935 12.673 1.00 93.62 927 PRO A CA 1
ATOM 7412 C C . PRO A 1 927 ? -11.844 -21.986 12.878 1.00 93.62 927 PRO A C 1
ATOM 7414 O O . PRO A 1 927 ? -12.247 -21.740 14.009 1.00 93.62 927 PRO A O 1
ATOM 7417 N N . VAL A 1 928 ? -12.451 -21.487 11.797 1.00 93.56 928 VAL A N 1
ATOM 7418 C CA . VAL A 1 928 ? -13.619 -20.595 11.864 1.00 93.56 928 VAL A CA 1
ATOM 7419 C C . VAL A 1 928 ? -14.910 -21.328 12.261 1.00 93.56 928 VAL A C 1
ATOM 7421 O O . VAL A 1 928 ? -15.860 -20.696 12.708 1.00 93.56 928 VAL A O 1
ATOM 7424 N N . TYR A 1 929 ? -14.969 -22.660 12.132 1.00 94.50 929 TYR A N 1
ATOM 7425 C CA . TYR A 1 929 ? -16.202 -23.434 12.327 1.00 94.50 929 TYR A CA 1
ATOM 7426 C C . TYR A 1 929 ? -16.765 -23.364 13.753 1.00 94.50 929 TYR A C 1
ATOM 7428 O O . TYR A 1 929 ? -17.985 -23.357 13.943 1.00 94.50 929 TYR A O 1
ATOM 7436 N N . THR A 1 930 ? -15.881 -23.333 14.751 1.00 89.25 930 THR A N 1
ATOM 7437 C CA . THR A 1 930 ? -16.237 -23.334 16.178 1.00 89.25 930 THR A CA 1
ATOM 7438 C C . THR A 1 930 ? -16.488 -21.938 16.740 1.00 89.25 930 THR A C 1
ATOM 7440 O O . THR A 1 930 ? -16.813 -21.814 17.918 1.00 89.25 930 THR A O 1
ATOM 7443 N N . VAL A 1 931 ? -16.299 -20.891 15.935 1.00 89.38 931 VAL A N 1
ATOM 7444 C CA . VAL A 1 931 ? -16.397 -19.500 16.376 1.00 89.38 931 VAL A CA 1
ATOM 7445 C C . VAL A 1 931 ? -17.756 -18.940 15.980 1.00 89.38 931 VAL A C 1
ATOM 7447 O O . VAL A 1 931 ? -18.159 -19.002 14.819 1.00 89.38 931 VAL A O 1
ATOM 7450 N N . GLU A 1 932 ? -18.461 -18.378 16.956 1.00 88.19 932 GLU A N 1
ATOM 7451 C CA . GLU A 1 932 ? -19.711 -17.661 16.725 1.00 88.19 932 GLU A CA 1
ATOM 7452 C C . GLU A 1 932 ? -19.425 -16.171 16.533 1.00 88.19 932 GLU A C 1
ATOM 7454 O O . GLU A 1 932 ? -18.677 -15.563 17.300 1.00 88.19 932 GLU A O 1
ATOM 7459 N N . PHE A 1 933 ? -20.038 -15.582 15.507 1.00 89.19 933 PHE A N 1
ATOM 7460 C CA . PHE A 1 933 ? -19.932 -14.158 15.205 1.00 89.19 933 PHE A CA 1
ATOM 7461 C C . PHE A 1 933 ? -21.314 -13.522 15.247 1.00 89.19 933 PHE A C 1
ATOM 7463 O O . PHE A 1 933 ? -22.279 -14.063 14.707 1.00 89.19 933 PHE A O 1
ATOM 7470 N N . GLU A 1 934 ? -21.401 -12.334 15.837 1.00 87.44 934 GLU A N 1
ATOM 7471 C CA . GLU A 1 934 ? -22.591 -11.508 15.685 1.00 87.44 934 GLU A CA 1
ATOM 7472 C C . GLU A 1 934 ? -22.643 -10.955 14.251 1.00 87.44 934 GLU A C 1
ATOM 7474 O O . GLU A 1 934 ? -21.661 -10.407 13.737 1.00 87.44 934 GLU A O 1
ATOM 7479 N N . ASN A 1 935 ? -23.791 -11.093 13.589 1.00 88.44 935 ASN A N 1
ATOM 7480 C CA . ASN A 1 935 ? -23.971 -10.617 12.223 1.00 88.44 935 ASN A CA 1
ATOM 7481 C C . ASN A 1 935 ? -24.528 -9.186 12.215 1.00 88.44 935 ASN A C 1
ATOM 7483 O O . ASN A 1 935 ? -25.743 -8.988 12.235 1.00 88.44 935 ASN A O 1
ATOM 7487 N N . ARG A 1 936 ? -23.633 -8.194 12.173 1.00 88.25 936 ARG A N 1
ATOM 7488 C CA . ARG A 1 936 ? -23.974 -6.769 12.039 1.00 88.25 936 ARG A CA 1
ATOM 7489 C C . ARG A 1 936 ? -23.279 -6.150 10.836 1.00 88.25 936 ARG A C 1
ATOM 7491 O O . ARG A 1 936 ? -22.121 -6.458 10.550 1.00 88.25 936 ARG A O 1
ATOM 7498 N N . LEU A 1 937 ? -23.994 -5.270 10.139 1.00 87.69 937 LEU A N 1
ATOM 7499 C CA . LEU A 1 937 ? -23.466 -4.492 9.022 1.00 87.69 937 LEU A CA 1
ATOM 7500 C C . LEU A 1 937 ? -23.182 -3.079 9.523 1.00 87.69 937 LEU A C 1
ATOM 7502 O O . LEU A 1 937 ? -24.098 -2.353 9.903 1.00 87.69 937 LEU A O 1
ATOM 7506 N N . LEU A 1 938 ? -21.909 -2.700 9.527 1.00 92.12 938 LEU A N 1
ATOM 7507 C CA . LEU A 1 938 ? -21.467 -1.367 9.926 1.00 92.12 938 LEU A CA 1
ATOM 7508 C C . LEU A 1 938 ? -21.052 -0.564 8.704 1.00 92.12 938 LEU A C 1
ATOM 7510 O O . LEU A 1 938 ? -20.416 -1.131 7.817 1.00 92.12 938 LEU A O 1
ATOM 7514 N N . LYS A 1 939 ? -21.347 0.736 8.685 1.00 93.38 939 LYS A N 1
ATOM 7515 C CA . LYS A 1 939 ? -20.780 1.679 7.717 1.00 93.38 939 LYS A CA 1
ATOM 7516 C C . LYS A 1 939 ? -19.438 2.240 8.221 1.00 93.38 939 LYS A C 1
ATOM 7518 O O . LYS A 1 939 ? -19.308 2.481 9.423 1.00 93.38 939 LYS A O 1
ATOM 7523 N N . PRO A 1 940 ? -18.460 2.497 7.331 1.00 96.31 940 PRO A N 1
ATOM 7524 C CA . PRO A 1 940 ? -18.485 2.233 5.888 1.00 96.31 940 PRO A CA 1
ATOM 7525 C C . PRO A 1 940 ? -18.558 0.740 5.541 1.00 96.31 940 PRO A C 1
ATOM 7527 O O . PRO A 1 940 ? -18.000 -0.075 6.275 1.00 96.31 940 PRO A O 1
ATOM 7530 N N . ASN A 1 941 ? -19.238 0.381 4.446 1.00 97.31 941 ASN A N 1
ATOM 7531 C CA . ASN A 1 941 ? -19.307 -0.997 3.928 1.00 97.31 941 ASN A CA 1
ATOM 7532 C C . ASN A 1 941 ? -19.572 -1.047 2.418 1.00 97.31 941 ASN A C 1
ATOM 7534 O O . ASN A 1 941 ? -19.914 -0.037 1.800 1.00 97.31 941 ASN A O 1
ATOM 7538 N N . TYR A 1 942 ? -19.476 -2.252 1.852 1.00 97.12 942 TYR A N 1
ATOM 7539 C CA . TYR A 1 942 ? -19.930 -2.554 0.499 1.00 97.12 942 TYR A CA 1
ATOM 7540 C C . TYR A 1 942 ? -21.316 -3.195 0.535 1.00 97.12 942 TYR A C 1
ATOM 7542 O O . TYR A 1 942 ? -21.514 -4.240 1.155 1.00 97.12 942 TYR A O 1
ATOM 7550 N N . PHE A 1 943 ? -22.263 -2.612 -0.193 1.00 96.19 943 PHE A N 1
ATOM 7551 C CA . PHE A 1 943 ? -23.641 -3.088 -0.260 1.00 96.19 943 PHE A CA 1
ATOM 7552 C C . PHE A 1 943 ? -24.041 -3.458 -1.686 1.00 96.19 943 PHE A C 1
ATOM 7554 O O . PHE A 1 943 ? -23.599 -2.839 -2.654 1.00 96.19 943 PHE A O 1
ATOM 7561 N N . TYR A 1 944 ? -24.886 -4.474 -1.836 1.00 93.25 944 TYR A N 1
ATOM 7562 C CA . TYR A 1 944 ? -25.395 -4.895 -3.138 1.00 93.25 944 TYR A CA 1
ATOM 7563 C C . TYR A 1 944 ? -26.321 -3.848 -3.747 1.00 93.25 944 TYR A C 1
ATOM 7565 O O . TYR A 1 944 ? -27.087 -3.175 -3.058 1.00 93.25 944 TYR A O 1
ATOM 7573 N N . GLN A 1 945 ? -26.325 -3.784 -5.070 1.00 91.88 945 GLN A N 1
ATOM 7574 C CA . GLN A 1 945 ? -27.302 -3.018 -5.829 1.00 91.88 945 GLN A CA 1
ATOM 7575 C C . GLN A 1 945 ? -28.307 -3.975 -6.476 1.00 91.88 945 GLN A C 1
ATOM 7577 O O . GLN A 1 945 ? -27.962 -5.096 -6.846 1.00 91.88 945 GLN A O 1
ATOM 7582 N N . ARG A 1 946 ? -29.566 -3.549 -6.618 1.00 90.38 946 ARG A N 1
ATOM 7583 C CA . ARG A 1 946 ? -30.569 -4.328 -7.364 1.00 90.38 946 ARG A CA 1
ATOM 7584 C C . ARG A 1 946 ? -30.248 -4.303 -8.854 1.00 90.38 946 ARG A C 1
ATOM 7586 O O . ARG A 1 946 ? -29.824 -3.260 -9.359 1.00 90.38 946 ARG A O 1
ATOM 7593 N N . ASP A 1 947 ? -30.476 -5.414 -9.547 1.00 89.50 947 ASP A N 1
ATOM 7594 C CA . ASP A 1 947 ? -30.254 -5.500 -10.992 1.00 89.50 947 ASP A CA 1
ATOM 7595 C C . ASP A 1 947 ? -31.055 -4.405 -11.722 1.00 89.50 947 ASP A C 1
ATOM 7597 O O . ASP A 1 947 ? -32.267 -4.301 -11.518 1.00 89.50 947 ASP A O 1
ATOM 7601 N N . PRO A 1 948 ? -30.410 -3.574 -12.556 1.00 86.94 948 PRO A N 1
ATOM 7602 C CA . PRO A 1 948 ? -31.050 -2.407 -13.164 1.00 86.94 948 PRO A CA 1
ATOM 7603 C C . PRO A 1 948 ? -32.121 -2.774 -14.203 1.00 86.94 948 PRO A C 1
ATOM 7605 O O . PRO A 1 948 ? -33.006 -1.970 -14.471 1.00 86.94 948 PRO A O 1
ATOM 7608 N N . TRP A 1 949 ? -32.088 -3.992 -14.754 1.00 87.12 949 TRP A N 1
ATOM 7609 C CA . TRP A 1 949 ? -33.082 -4.483 -15.717 1.00 87.12 949 TRP A CA 1
ATOM 7610 C C . TRP A 1 949 ? -34.325 -5.120 -15.069 1.00 87.12 949 TRP A C 1
ATOM 7612 O O . TRP A 1 949 ? -35.264 -5.482 -15.780 1.00 87.12 949 TRP A O 1
ATOM 7622 N N . LYS A 1 950 ? -34.369 -5.259 -13.736 1.00 84.94 950 LYS A N 1
ATOM 7623 C CA . LYS A 1 950 ? -35.553 -5.744 -13.009 1.00 84.94 950 LYS A CA 1
ATOM 7624 C C . LYS A 1 950 ? -36.451 -4.555 -12.656 1.00 84.94 950 LYS A C 1
ATOM 7626 O O . LYS A 1 950 ? -36.189 -3.826 -11.703 1.00 84.94 950 LYS A O 1
ATOM 7631 N N . THR A 1 951 ? -37.504 -4.342 -13.445 1.00 51.94 951 THR A N 1
ATOM 7632 C CA . THR A 1 951 ? -38.532 -3.324 -13.184 1.00 51.94 951 THR A CA 1
ATOM 7633 C C . THR A 1 951 ? -39.521 -3.833 -12.124 1.00 51.94 951 THR A C 1
ATOM 7635 O O . THR A 1 951 ? -40.078 -4.915 -12.253 1.00 51.94 951 THR A O 1
ATOM 7638 N N . GLU A 1 952 ? -39.718 -3.025 -11.079 1.00 43.91 952 GLU A N 1
ATOM 7639 C CA . GLU A 1 952 ? -40.583 -3.211 -9.898 1.00 43.91 952 GLU A CA 1
ATOM 7640 C C . GLU A 1 952 ? -40.070 -4.015 -8.684 1.00 43.91 952 GLU A C 1
ATOM 7642 O O . GLU A 1 952 ? -39.469 -5.085 -8.733 1.00 43.91 952 GLU A O 1
ATOM 7647 N N . SER A 1 953 ? -40.377 -3.412 -7.533 1.00 43.03 953 SER A N 1
ATOM 7648 C CA . SER A 1 953 ? -40.189 -3.861 -6.161 1.00 43.03 953 SER A CA 1
ATOM 7649 C C . SER A 1 953 ? -40.804 -5.244 -5.908 1.00 43.03 953 SER A C 1
ATOM 7651 O O . SER A 1 953 ? -41.951 -5.356 -5.474 1.00 43.03 953 SER A O 1
ATOM 7653 N N . THR A 1 954 ? -40.013 -6.309 -6.031 1.00 33.25 954 THR A N 1
ATOM 7654 C CA . THR A 1 954 ? -40.270 -7.534 -5.264 1.00 33.25 954 THR A CA 1
ATOM 7655 C C . THR A 1 954 ? -39.849 -7.300 -3.816 1.00 33.25 954 THR A C 1
ATOM 7657 O O . THR A 1 954 ? -38.778 -7.720 -3.373 1.00 33.25 954 THR A O 1
ATOM 7660 N N . THR A 1 955 ? -40.688 -6.596 -3.060 1.00 35.22 955 THR A N 1
ATOM 7661 C CA . THR A 1 955 ? -40.715 -6.722 -1.605 1.00 35.22 955 THR A CA 1
ATOM 7662 C C . THR A 1 955 ? -40.932 -8.202 -1.280 1.00 35.22 955 THR A C 1
ATOM 7664 O O . THR A 1 955 ? -41.962 -8.781 -1.612 1.00 35.22 955 THR A O 1
ATOM 7667 N N . GLY A 1 956 ? -39.929 -8.838 -0.669 1.00 36.72 956 GLY A N 1
ATOM 7668 C CA . GLY A 1 956 ? -40.101 -10.137 -0.014 1.00 36.72 956 GLY A CA 1
ATOM 7669 C C . GLY A 1 956 ? -39.629 -11.397 -0.748 1.00 36.72 956 GLY A C 1
ATOM 7670 O O . GLY A 1 956 ? -40.145 -12.468 -0.441 1.00 36.72 956 GLY A O 1
ATOM 7671 N N . LYS A 1 957 ? -38.638 -11.345 -1.651 1.00 29.42 957 LYS A N 1
ATOM 7672 C CA . LYS A 1 957 ? -37.928 -12.574 -2.068 1.00 29.42 957 LYS A CA 1
ATOM 7673 C C . LYS A 1 957 ? -36.430 -12.492 -1.788 1.00 29.42 957 LYS A C 1
ATOM 7675 O O . LYS A 1 957 ? -35.713 -11.689 -2.373 1.00 29.42 957 LYS A O 1
ATOM 7680 N N . CYS A 1 958 ? -35.995 -13.336 -0.852 1.00 28.83 958 CYS A N 1
ATOM 7681 C CA . CYS A 1 958 ? -34.597 -13.602 -0.537 1.00 28.83 958 CYS A CA 1
ATOM 7682 C C . CYS A 1 958 ? -33.860 -14.087 -1.807 1.00 28.83 958 CYS A C 1
ATOM 7684 O O . CYS A 1 958 ? -34.359 -15.010 -2.453 1.00 28.83 958 CYS A O 1
ATOM 7686 N N . PRO A 1 959 ? -32.685 -13.539 -2.167 1.00 33.66 959 PRO A N 1
ATOM 7687 C CA . PRO A 1 959 ? -31.964 -13.914 -3.392 1.00 33.66 959 PRO A CA 1
ATOM 7688 C C . PRO A 1 959 ? -31.336 -15.315 -3.350 1.00 33.66 959 PRO A C 1
ATOM 7690 O O . PRO A 1 959 ? -30.798 -15.768 -4.351 1.00 33.66 959 PRO A O 1
ATOM 7693 N N . PHE A 1 960 ? -31.394 -16.011 -2.211 1.00 32.41 960 PHE A N 1
ATOM 7694 C CA . PHE A 1 960 ? -30.798 -17.340 -2.026 1.00 32.41 960 PHE A CA 1
ATOM 7695 C C . PHE A 1 960 ? -31.696 -18.511 -2.440 1.00 32.41 960 PHE A C 1
ATOM 7697 O O . PHE A 1 960 ? -31.439 -19.655 -2.076 1.00 32.41 960 PHE A O 1
ATOM 7704 N N . HIS A 1 961 ? -32.759 -18.253 -3.197 1.00 28.64 961 HIS A N 1
ATOM 7705 C CA . HIS A 1 961 ? -33.721 -19.285 -3.553 1.00 28.64 961 HIS A CA 1
ATOM 7706 C C . HIS A 1 961 ? -34.081 -19.261 -5.041 1.00 28.64 961 HIS A C 1
ATOM 7708 O O . HIS A 1 961 ? -35.186 -18.895 -5.431 1.00 28.64 961 HIS A O 1
ATOM 7714 N N . HIS A 1 962 ? -33.166 -19.779 -5.859 1.00 25.59 962 HIS A N 1
ATOM 7715 C CA . HIS A 1 962 ? -33.561 -20.880 -6.734 1.00 25.59 962 HIS A CA 1
ATOM 7716 C C . HIS A 1 962 ? -33.460 -22.166 -5.890 1.00 25.59 962 HIS A C 1
ATOM 7718 O O . HIS A 1 962 ? -32.375 -22.598 -5.526 1.00 25.59 962 HIS A O 1
ATOM 7724 N N . GLN A 1 963 ? -34.615 -22.664 -5.434 1.00 29.66 963 GLN A N 1
ATOM 7725 C CA . GLN A 1 963 ? -34.772 -23.771 -4.479 1.00 29.66 963 GLN A CA 1
ATOM 7726 C C . GLN A 1 963 ? -34.690 -25.141 -5.159 1.00 29.66 963 GLN A C 1
ATOM 7728 O O . GLN A 1 963 ? -35.516 -25.416 -6.030 1.00 29.66 963 GLN A O 1
ATOM 7733 N N . ALA A 1 964 ? -33.771 -25.994 -4.698 1.00 27.09 964 ALA A N 1
ATOM 7734 C CA . ALA A 1 964 ? -34.019 -27.320 -4.104 1.00 27.09 964 ALA A CA 1
ATOM 7735 C C . ALA A 1 964 ? -32.684 -27.987 -3.743 1.00 27.09 964 ALA A C 1
ATOM 7737 O O . ALA A 1 964 ? -31.838 -28.131 -4.655 1.00 27.09 964 ALA A O 1
#

Nearest PDB structures (foldseek):
  5vv0-assembly1_A  TM=9.706E-01  e=1.299E-43  Homo sapiens
  6po5-assembly1_A  TM=9.722E-01  e=1.522E-43  Homo sapiens
  6ng2-assembly1_A  TM=9.598E-01  e=9.981E-44  Homo sapiens
  3jwu-assembly1_B  TM=9.614E-01  e=3.022E-43  Rattus norvegicus
  6ngv-assembly1_B  TM=9.366E-01  e=2.814E-44  Rattus norvegicus

Sequence (964 aa):
MNARQFAQLRFQALDLDRSGCIDAAELLPYLLDLGYSYDDAQTILQQADRDGSGTIDFEEFIHGLEEHLNKILADVPTEVRYFDVPASAALHDWMMGGMNDKAAQSRLQWLTTLAQHGLPAQGQAVTQWLNLPNPSLTDWASQHILELINVYILPGRGILTVSEGLLEGKPALSTRLLQANNRILIGQRTLDGELLEWRRADEDTTHVEEVRYTAENGDERVLKLRDSKLLSLSVKGRWVGRRLAIQLFFQDEPLPRWQVALFRELGELQIEEAITLGSDSDIVCNCTKTTCGKVRELLDTGLDTLERIVEQTQVTMVCGSCQPLVEEILGSANLAVAELIAKQDLGRNMVCFQFRPVYEEIVASKPGQHILIQGRVDGNWVTRAYTLSSPAHQTEYYEITVKREELGLFSRWLCDRADAEALIRISQPRGEFVLEDEQPVVFFAGGIGVTPAIAMMRTLARCSDSRPFHLDWSAPHAEDFVFRSELEQLTASHPNLTFTLRATRSGNRLNAEAVQRLYPYTNNTVAFMCGPQPFMDAMRDYLQQAGWQDSAIRQELFSSKLDEEGKVKAPVRQVIQLAGGITPIEQYSIYVEPVASVMQEAEVFLKQCYLEQGLAEVFMPRWQEVKAAIEQTGTYEHTYDELAYGAKLAWRNSNRCLGRNFWQSLQVRDLRHLQTEEEIFQTLVEHIQFATNNGNLRSTISILSPCLKIRVWNNLMLRYAGYRQPDGTILGDPANVELTEQALKLGWSKESRTRFDVLPLIIQIGEREPKWFEIPPEIIMEVPLSHPRYDWFEELELKWFALPAVTNMMLDMGGIQYPTPFNGFYMGAEIGARNFSDRDRYNMLPILAEKMGLDCSETSTLWQDLALIELNVAVLHSYKKNGVRILDHHALTASFMQFVDDEQKCGRHVYGDRIWLIPPISASTTPVYTVEFENRLLKPNYFYQRDPWKTESTTGKCPFHHQA